Protein AF-A0A4R5QAT3-F1 (afdb_monomer_lite)

Secondary structure (DSSP, 8-state):
-----BSEEEE--GGGHHHHHHHHHHHHHTT--EE-HHHHPPTTS-HHHHHHHHHHHBS-EEEEEBTTBS-HHHHHHHHHHHHHHHH-TT--EEEEE-TT--SSPPGGGGSS--EE--SSSSGGG-HHHHHHHHHHHHT------SSGGG-----TTSPP-SGGGGT--S-HHHHHHHHHHHHH-SEEEEEE-TTS-HHHIIIIIIHHHHHT-TT--EEEEEE---S-HHHHHHHHH-HHHHH--SHHHHHHHHHHHHHHHH--SHHHHHHHHHHHHHSTT--SEEEEEE--TTHHHH---TT--HHHHHHHHHHHHHHHHHHHHHHTSTTEEEEEEEEGGGHHHHTTSTTHHHHTTTSEEEE-PPPHHHHHHHHHHHHHHTT-EEESTTHHHHHHHHHTT-TT-HHHHHHHHHHHHHT-BTTEEEHHHHHHTTHHHHHHHHHHHHHHHTS-HHHHHHHHHHHHHTEE--SSS--EE--EEPP--HHHHHHHHHHTSTTT--EEEEEEEEE---SS--------PPEEEEEEEEES-HHHHHH-HHHHHHHHHTHHHHHHHHHHHHHHHHHHHTTS-GGGSPPTTHHHHHHHHHHH--TTS--TTTHHHHHHHHHHHHHHHHHHHHHHHHHHHHHHHHHHHHHHHHHTTHHHHHHHHHHHHHHHS--SEEEEEEEETTTTEEEEEEEESS-TTTTT--EEE----TTS-GGGS-HHHHHHT-SS-EEEEEES--TTS-HHHHHHTTGGG-EEEEEEEEE-SSHHHHHT--EEEEE-S-SSSS--TT-EEEEEEE-HHHHHHHHHH---EEEEEEEEEESSS-PPPHHHHHHHHHHHHHHHHHHHHTSHHHHHHHHHHHHHHHTT-SEEEEEEEE-TTT-SEEEEEEEE---TT-SSPPTTSHHHHHHHHTS-EEES-GGGT--TTHHHHH-HHHHHTT--EEEEEEEEEE---SSSS-SS--S--SSSEEEEEEEEEESS-----HHHHHHHHHHHHHHHHHHHHHHHHHHHHHHHHHHHHHHHHHHHHHHTTT-TTHHHHHHHHHHHHHT-SEEEEEEEEGGGTEEEEEEEEEE--SSSHHHHSPPPPTTSHHHHHHHH-S-EEES-GGG-TTTS---SSHHHHHHSHHHHTT-SEEEEEEEE-SS-EEEEEEEEESS-----HHHHHHHHHHHHHHHHHHHHHHHHHHHHTT----PPP-----S------

pLDDT: mean 79.11, std 14.26, range [25.12, 96.19]

Radius of gyration: 60.66 Å; chains: 1; bounding box: 126×62×180 Å

Organism: NCBI:txid1442381

Foldseek 3Di:
DDDDAFLEEEQEDPVCVVQSVQLVVVCVVVVGGYDDLVPPDDPPDQVLVVLLVNLVRYQEYEQEQEQVGQALVSVLSVLSQVVVCVVPVLHYYEYEYAAPHDDQHFAPSLLDDYQYQHPDRHSVVCVVSSVVVVCSSVVHDDDDDPRLLVDQLFDFLDAAAQRSLQLDFLCQVLLVVLLVLQLVFLEFEEEEAPQLRSVNCVGNRNVSVVSNDSPFREDEQEFECAQPNLLRVVCSLPVVLVVDPDPVSLVVSVVLSVCLLPPQDVSLVCSVCVSQVPRPSSTQAYEYEHEANLNLPVNDDLQQAPVRVVVSVSSSLSSVVSSVVQSVDPRYHYYYYYYNVCVVVQCVNPVSVVVHVPRYRYRAFRDLVSVLCSQQSSLVSSQAEEPPNCVSVVLSVVQDRDSNQNSLSSNLSSQLSVQADRRYSYPVSSVVCVHSLGNLQVLVVVLLVVDDPLLNLLVLLLLLQQWQDDPPDQIDGDKDFDDPDPSNNVVQPSCCDPSHNQKDKDKDWDFDPPPDDPDDPDDDGDTDITIMMHGSDCSCCVRHVVNVVSCVVCVLLSVLCVVLVSLVSVCVNVPVPLVSQDEPDDNLVSLVVCVVPVDSYDCVVRVVRSVSSVVVNVVVVVVVVLVVLVVLLVVLLVVLVVLLVLLVCLVVLQVVLQVVLVVVFVFQKKWWWFADLVVQWTATDDMPNDDPQPRQFDIARLDDDPPDDPLQDAPFSCQQNDVVHKKKKWWADASNDWPLVCVVRVSRFKIKMKGFLKAAPDLVLLLPWDWDWPDWAGHDPDDDPRTTMTMIGTDPVSSVVRVVSPDMHRRGIMMTTYSHSDDDDPVSRSVSNSSSNVSSVSSVSSDLLVSQQSLFQSLCVSVVFQKKKKFWFQDPVVRAGSHIYIDHDDQPPDRFADDLALQVVCQVVVAKDKPPAVVVVADQCNCCVRPVSVVVVQWRMKIKHKAKDFPPPPPDDDPPDDPDPPPTIIIIIMMTTHSDRDYDDPSNRVSSNVSSVSSNVSSNSSVVVVVVSVVVSLVSLLVVLLVVLVVCLQDPQSQQSLFSSLCRSPVFQKKKKWFADPVVRDTDLDIHIIHDAPCVVLVNHPDDDCLALFNLCVVVVAKDWFLAQCPDCSSQPDDPDPVRSCSHRCNVRQFGTKIKGFLDDPPGGGIIMIRTHNDRDDQDPVNVVSVNSSSPSSSVSSVSSVVVVCVVVPPDDDDDDDDPDDDDDDDDD

InterPro domains:
  IPR000157 Toll/interleukin-1 receptor homology (TIR) domain [PF13676] (8-124)
  IPR000157 Toll/interleukin-1 receptor homology (TIR) domain [PS50104] (4-137)
  IPR000157 Toll/interleukin-1 receptor homology (TIR) domain [SM00255] (5-140)
  IPR003018 GAF domain [PF01590] (848-1003)
  IPR003018 GAF domain [PF01590] (1037-1182)
  IPR003018 GAF domain [SM00065] (847-1013)
  IPR003018 GAF domain [SM00065] (1034-1192)
  IPR027417 P-loop containing nucleoside triphosphate hydrolase [G3DSA:3.40.50.300] (159-363)
  IPR027417 P-loop containing nucleoside triphosphate hydrolase [SSF52540] (165-421)
  IPR029016 GAF-like domain superfamily [G3DSA:3.30.450.40] (819-1014)
  IPR029016 GAF-like domain superfamily [G3DSA:3.30.450.40] (1015-1191)
  IPR035897 Toll/interleukin-1 receptor homology (TIR) domain superfamily [G3DSA:3.40.50.10140] (2-131)
  IPR035897 Toll/interleukin-1 receptor homology (TIR) domain superfamily [SSF52200] (5-100)
  IPR049052 Novel STAND NTPase 1 [PF20703] (153-578)

Sequence (1213 aa):
MEHNNYDVFISYSHVDEDHAKELDYWLRSKGLKTFFDRRALRPGLPWVRAVEDAISRSNSVALLVGKQGIGSTQQYERELALVRQTEDKTFPVIPVLLPNSVSPPTGFLQLITWVDLSGGPNISAQNQGLSALLAAIRREDVESAAVRGSICPYMGLSSFREEDAAFFWGRKAAVDELVAKVRDYGLVAVVGRSGSGKSSLVYAGLLPALRRQRTVTWDVVALRPRATPLHALVQAFDPEIAQCGSTEAATRLETEVELLRTLVADTVMRLIAHKLANAPGQPNRLLIYVDEWDELYTATSSLESINARTQRAKDVDCFINLLLKMAAMENVRVVLTVRADSYGQLIRHPKLSRLLPFQQVNLGPMLREDLRAAIFMPATRAGLRFEPPSLVDQILDEVGTNEGMLPLLQYALKETWAHREGDTLTANGYIAAGRVVGAIQTTAQRIYDELSDDEKMAARRLFLGLVRPGEGREDTRARISMPEDSLMLAVVGKFAGRTARLLVTGSETATEIDRTVADRPLNVAPIWIRATVEVAHEALIRNWPTLREWLDDNRDNLRARAAILQQETEWIRQGRRPELLLPRGYQLERARTLLDRPGDVLVEDLREYITLSIERAQQYEQAEYEEKFRVAAMELAGEIERATGNLFRLDETLKNLCENVRKDLPFEFVAIQLNDKETKIIQTVYGVGLETNWYSIAKHSYRIEPDLNPALWDIQAHIAASDPPRAEIISGRDSRFDQFIYKAFKHENIERVFAPIILAREHEALEACRWNIISREPHVETATSFDRRVVLEISPGDLDRLKRTGNFEIIGTIEAGYRSRRNISQRDSEKLIELAGRYAPELRRASLENVFAIIARNAMRMLEADAASLHFLLDREEKQYIYEAWAGHRYSSITGPRPEGLGYQSLQARRTMVVPDREKNHDECHMRDFFPEAYAEGMQAEAAIPIFFSTGQSGLYSAHDRHHVDRGEKHGILYVRFNRPHWFTKGEIEWLEFFARRATQAIQQATYYTLYRENARRLVNLHSVAQSLADNSESGDILDAIAGSAMNAFAADIVTVYEYQAAKEKFEHELGIAGRFIAIEKTRWAPLEPDSSPYLVVKSGFSVYEENAPSNQKLCPPAASQNALQNRFVVREKITSAACVLLKTNQEIVGAMFVSYRRHHEFTPDERSLLEILASNAAVAIRNRRQLSRVGSGEISTLPTPQAASSSIFPER

Structure (mmCIF, N/CA/C/O backbone):
data_AF-A0A4R5QAT3-F1
#
_entry.id   AF-A0A4R5QAT3-F1
#
loop_
_atom_site.group_PDB
_atom_site.id
_atom_site.type_symbol
_atom_site.label_atom_id
_atom_site.label_alt_id
_atom_site.label_comp_id
_atom_site.label_asym_id
_atom_site.label_entity_id
_atom_site.label_seq_id
_atom_site.pdbx_PDB_ins_code
_atom_site.Cartn_x
_atom_site.Cartn_y
_atom_site.Cartn_z
_atom_site.occupancy
_atom_site.B_iso_or_equiv
_atom_site.auth_seq_id
_atom_site.auth_comp_id
_atom_site.auth_asym_id
_atom_site.auth_atom_id
_atom_site.pdbx_PDB_model_num
ATOM 1 N N . MET A 1 1 ? 34.437 12.516 -105.274 1.00 35.56 1 MET A N 1
ATOM 2 C CA . MET A 1 1 ? 34.445 13.451 -104.131 1.00 35.56 1 MET A CA 1
ATOM 3 C C . MET A 1 1 ? 35.464 12.912 -103.149 1.00 35.56 1 MET A C 1
ATOM 5 O O . MET A 1 1 ? 35.281 11.793 -102.692 1.00 35.56 1 MET A O 1
ATOM 9 N N . GLU A 1 2 ? 36.572 13.618 -102.936 1.00 37.12 2 GLU A N 1
ATOM 10 C CA . GLU A 1 2 ? 37.636 13.200 -102.014 1.00 37.12 2 GLU A CA 1
ATOM 11 C C . GLU A 1 2 ? 37.061 12.967 -100.607 1.00 37.12 2 GLU A C 1
ATOM 13 O O . GLU A 1 2 ? 36.375 13.829 -100.053 1.00 37.12 2 GLU A O 1
ATOM 18 N N . HIS A 1 3 ? 37.287 11.779 -100.045 1.00 44.31 3 HIS A N 1
ATOM 19 C CA . HIS A 1 3 ? 36.837 11.433 -98.700 1.00 44.31 3 HIS A CA 1
ATOM 20 C C . HIS A 1 3 ? 37.635 12.245 -97.670 1.00 44.31 3 HIS A C 1
ATOM 22 O O . HIS A 1 3 ? 38.824 12.021 -97.462 1.00 44.31 3 HIS A O 1
ATOM 28 N N . ASN A 1 4 ? 36.987 13.227 -97.043 1.00 54.56 4 ASN A N 1
ATOM 29 C CA . ASN A 1 4 ? 37.597 14.076 -96.022 1.00 54.56 4 ASN A CA 1
ATOM 30 C C . ASN A 1 4 ? 37.727 13.282 -94.700 1.00 54.56 4 ASN A C 1
ATOM 32 O O . ASN A 1 4 ? 36.792 13.268 -93.901 1.00 54.56 4 ASN A O 1
ATOM 36 N N . ASN A 1 5 ? 38.856 12.593 -94.496 1.00 79.56 5 ASN A N 1
ATOM 37 C CA . ASN A 1 5 ? 39.221 11.979 -93.210 1.00 79.56 5 ASN A CA 1
ATOM 38 C C . ASN A 1 5 ? 39.781 13.028 -92.232 1.00 79.56 5 ASN A C 1
ATOM 40 O O . ASN A 1 5 ? 40.408 14.005 -92.657 1.00 79.56 5 ASN A O 1
ATOM 44 N N . TYR A 1 6 ? 39.561 12.810 -90.933 1.00 87.12 6 TYR A N 1
ATOM 45 C CA . TYR A 1 6 ? 40.123 13.616 -89.843 1.00 87.12 6 TYR A CA 1
ATOM 46 C C . TYR A 1 6 ? 41.370 12.928 -89.266 1.00 87.12 6 TYR A C 1
ATOM 48 O O . TYR A 1 6 ? 41.434 11.704 -89.192 1.00 87.12 6 TYR A O 1
ATOM 56 N N . ASP A 1 7 ? 42.359 13.695 -88.821 1.00 88.06 7 ASP A N 1
ATOM 57 C CA . ASP A 1 7 ? 43.560 13.157 -88.174 1.00 88.06 7 ASP A CA 1
ATOM 58 C C . ASP A 1 7 ? 43.297 12.796 -86.706 1.00 88.06 7 ASP A C 1
ATOM 60 O O . ASP A 1 7 ? 43.780 11.774 -86.216 1.00 88.06 7 ASP A O 1
ATOM 64 N N . VAL A 1 8 ? 42.479 13.595 -86.014 1.00 90.94 8 VAL A N 1
ATOM 65 C CA . VAL A 1 8 ? 42.123 13.382 -84.606 1.00 90.94 8 VAL A CA 1
ATOM 66 C C . VAL A 1 8 ? 40.696 13.842 -84.306 1.00 90.94 8 VAL A C 1
ATOM 68 O O . VAL A 1 8 ? 40.273 14.930 -84.709 1.00 90.94 8 VAL A O 1
ATOM 71 N N . PHE A 1 9 ? 39.965 13.007 -83.574 1.00 91.75 9 PHE A N 1
ATOM 72 C CA . PHE A 1 9 ? 38.697 13.353 -82.936 1.00 91.75 9 PHE A CA 1
ATOM 73 C C . PHE A 1 9 ? 38.964 13.857 -81.515 1.00 91.75 9 PHE A C 1
ATOM 75 O O . PHE A 1 9 ? 39.618 13.159 -80.741 1.00 91.75 9 PHE A O 1
ATOM 82 N N . ILE A 1 10 ? 38.468 15.046 -81.164 1.00 90.94 10 ILE A N 1
ATOM 83 C CA . ILE A 1 10 ? 38.633 15.617 -79.820 1.00 90.94 10 ILE A CA 1
ATOM 84 C C . ILE A 1 10 ? 37.372 15.321 -79.007 1.00 90.94 10 ILE A C 1
ATOM 86 O O . ILE A 1 10 ? 36.321 15.901 -79.261 1.00 90.94 10 ILE A O 1
ATOM 90 N N . SER A 1 11 ? 37.495 14.421 -78.033 1.00 87.69 11 SER A N 1
ATOM 91 C CA . SER A 1 11 ? 36.422 14.020 -77.122 1.00 87.69 11 SER A CA 1
ATOM 92 C C . SER A 1 11 ? 36.607 14.708 -75.772 1.00 87.69 11 SER A C 1
ATOM 94 O O . SER A 1 11 ? 37.638 14.522 -75.122 1.00 87.69 11 SER A O 1
ATOM 96 N N . TYR A 1 12 ? 35.632 15.506 -75.337 1.00 86.62 12 TYR A N 1
ATOM 97 C CA . TYR A 1 12 ? 35.755 16.375 -74.163 1.00 86.62 12 TYR A CA 1
ATOM 98 C C . TYR A 1 12 ? 34.435 16.498 -73.385 1.00 86.62 12 TYR A C 1
ATOM 100 O O . TYR A 1 12 ? 33.354 16.252 -73.921 1.00 86.62 12 TYR A O 1
ATOM 108 N N . SER A 1 13 ? 34.517 16.872 -72.106 1.00 78.44 13 SER A N 1
ATOM 109 C CA . SER A 1 13 ? 33.347 17.229 -71.295 1.00 78.44 13 SER A CA 1
ATOM 110 C C . SER A 1 13 ? 33.000 18.708 -71.473 1.00 78.44 13 SER A C 1
ATOM 112 O O . SER A 1 13 ? 33.893 19.535 -71.621 1.00 78.44 13 SER A O 1
ATOM 114 N N . HIS A 1 14 ? 31.722 19.088 -71.391 1.00 70.75 14 HIS A N 1
ATOM 115 C CA . HIS A 1 14 ? 31.297 20.484 -71.585 1.00 70.75 14 HIS A CA 1
ATOM 116 C C . HIS A 1 14 ? 31.971 21.466 -70.603 1.00 70.75 14 HIS A C 1
ATOM 118 O O . HIS A 1 14 ? 32.212 22.620 -70.946 1.00 70.75 14 HIS A O 1
ATOM 124 N N . VAL A 1 15 ? 32.305 21.023 -69.388 1.00 73.31 15 VAL A N 1
ATOM 125 C CA . VAL A 1 15 ? 33.032 21.848 -68.400 1.00 73.31 15 VAL A CA 1
ATOM 126 C C . VAL A 1 15 ? 34.483 22.130 -68.801 1.00 73.31 15 VAL A C 1
ATOM 128 O O . VAL A 1 15 ? 35.078 23.083 -68.313 1.00 73.31 15 VAL A O 1
ATOM 131 N N . ASP A 1 16 ? 35.024 21.333 -69.721 1.00 82.00 16 ASP A N 1
ATOM 132 C CA . ASP A 1 16 ? 36.382 21.433 -70.250 1.00 82.00 16 ASP A CA 1
ATOM 133 C C . ASP A 1 16 ? 36.406 22.048 -71.664 1.00 82.00 16 ASP A C 1
ATOM 135 O O . ASP A 1 16 ? 37.408 21.960 -72.375 1.00 82.00 16 ASP A O 1
ATOM 139 N N . GLU A 1 17 ? 35.302 22.664 -72.104 1.00 82.19 17 GLU A N 1
ATOM 140 C CA . GLU A 1 17 ? 35.154 23.193 -73.465 1.00 82.19 17 GLU A CA 1
ATOM 141 C C . GLU A 1 17 ? 36.224 24.231 -73.824 1.00 82.19 17 GLU A C 1
ATOM 143 O O . GLU A 1 17 ? 36.723 24.233 -74.950 1.00 82.19 17 GLU A O 1
ATOM 148 N N . ASP A 1 18 ? 36.604 25.095 -72.884 1.00 82.94 18 ASP A N 1
ATOM 149 C CA . ASP A 1 18 ? 37.605 26.136 -73.135 1.00 82.94 18 ASP A CA 1
ATOM 150 C C . ASP A 1 18 ? 38.992 25.531 -73.396 1.00 82.94 18 ASP A C 1
ATOM 152 O O . ASP A 1 18 ? 39.677 25.915 -74.347 1.00 82.94 18 ASP A O 1
ATOM 156 N N . HIS A 1 19 ? 39.350 24.493 -72.638 1.00 85.12 19 HIS A N 1
ATOM 157 C CA . HIS A 1 19 ? 40.552 23.693 -72.861 1.00 85.12 19 HIS A CA 1
ATOM 158 C C . HIS A 1 19 ? 40.496 22.921 -74.192 1.00 85.12 19 HIS A C 1
ATOM 160 O O . HIS A 1 19 ? 41.483 22.869 -74.931 1.00 85.12 19 HIS A O 1
ATOM 166 N N . ALA A 1 20 ? 39.338 22.358 -74.547 1.00 86.56 20 ALA A N 1
ATOM 167 C CA . ALA A 1 20 ? 39.150 21.660 -75.818 1.00 86.56 20 ALA A CA 1
ATOM 168 C C . ALA A 1 20 ? 39.296 22.602 -77.027 1.00 86.56 20 ALA A C 1
ATOM 170 O O . ALA A 1 20 ? 39.937 22.233 -78.012 1.00 86.56 20 ALA A O 1
ATOM 171 N N . LYS A 1 21 ? 38.768 23.833 -76.942 1.00 86.06 21 LYS A N 1
ATOM 172 C CA . LYS A 1 21 ? 38.938 24.884 -77.965 1.00 86.06 21 LYS A CA 1
ATOM 173 C C . LYS A 1 21 ? 40.398 25.298 -78.126 1.00 86.06 21 LYS A C 1
ATOM 175 O O . LYS A 1 21 ? 40.862 25.453 -79.257 1.00 86.06 21 LYS A O 1
ATOM 180 N N . GLU A 1 22 ? 41.116 25.477 -77.016 1.00 87.62 22 GLU A N 1
ATOM 181 C CA . GLU A 1 22 ? 42.542 25.823 -77.026 1.00 87.62 22 GLU A CA 1
ATOM 182 C C . GLU A 1 22 ? 43.363 24.736 -77.740 1.00 87.62 22 GLU A C 1
ATOM 184 O O . GLU A 1 22 ? 44.149 25.031 -78.647 1.00 87.62 22 GLU A O 1
ATOM 189 N N . LEU A 1 23 ? 43.120 23.467 -77.396 1.00 87.62 23 LEU A N 1
ATOM 190 C CA . LEU A 1 23 ? 43.786 22.321 -78.012 1.00 87.62 23 LEU A CA 1
ATOM 191 C C . LEU A 1 23 ? 43.437 22.169 -79.501 1.00 87.62 23 LEU A C 1
ATOM 193 O O . LEU A 1 23 ? 44.315 21.926 -80.329 1.00 87.62 23 LEU A O 1
ATOM 197 N N . ASP A 1 24 ? 42.165 22.341 -79.853 1.00 88.75 24 ASP A N 1
ATOM 198 C CA . ASP A 1 24 ? 41.670 22.276 -81.225 1.00 88.75 24 ASP A CA 1
ATOM 199 C C . ASP A 1 24 ? 42.328 23.325 -82.139 1.00 88.75 24 ASP A C 1
ATOM 201 O O . ASP A 1 24 ? 42.770 23.012 -83.251 1.00 88.75 24 ASP A O 1
ATOM 205 N N . TYR A 1 25 ? 42.447 24.565 -81.656 1.00 87.69 25 TYR A N 1
ATOM 206 C CA . TYR A 1 25 ? 43.161 25.631 -82.357 1.00 87.69 25 TYR A CA 1
ATOM 207 C C . TYR A 1 25 ? 44.645 25.287 -82.537 1.00 87.69 25 TYR A C 1
ATOM 209 O O . TYR A 1 25 ? 45.189 25.411 -83.641 1.00 87.69 25 TYR A O 1
ATOM 217 N N . TRP A 1 26 ? 45.294 24.794 -81.476 1.00 88.50 26 TRP A N 1
ATOM 218 C CA . TRP A 1 26 ? 46.706 24.426 -81.513 1.00 88.50 26 TRP A CA 1
ATOM 219 C C . TRP A 1 26 ? 46.986 23.297 -82.514 1.00 88.50 26 TRP A C 1
ATOM 221 O O . TRP A 1 26 ? 47.863 23.446 -83.367 1.00 88.50 26 TRP A O 1
ATOM 231 N N . LEU A 1 27 ? 46.209 22.209 -82.494 1.00 88.88 27 LEU A N 1
ATOM 232 C CA . LEU A 1 27 ? 46.381 21.065 -83.400 1.00 88.88 27 LEU A CA 1
ATOM 233 C C . LEU A 1 27 ? 46.226 21.468 -84.877 1.00 88.88 27 LEU A C 1
ATOM 235 O O . LEU A 1 27 ? 47.016 21.039 -85.724 1.00 88.88 27 LEU A O 1
ATOM 239 N N . ARG A 1 28 ? 45.277 22.359 -85.196 1.00 87.88 28 ARG A N 1
ATOM 240 C CA . ARG A 1 28 ? 45.115 22.899 -86.559 1.00 87.88 28 ARG A CA 1
ATOM 241 C C . ARG A 1 28 ? 46.273 23.790 -86.985 1.00 87.88 28 ARG A C 1
ATOM 243 O O . ARG A 1 28 ? 46.691 23.716 -88.138 1.00 87.88 28 ARG A O 1
ATOM 250 N N . SER A 1 29 ? 46.833 24.588 -86.071 1.00 86.75 29 SER A N 1
ATOM 251 C CA . SER A 1 29 ? 48.032 25.393 -86.356 1.00 86.75 29 SER A CA 1
ATOM 252 C C . SER A 1 29 ? 49.250 24.531 -86.728 1.00 86.75 29 SER A C 1
ATOM 254 O O . SER A 1 29 ? 50.160 25.002 -87.406 1.00 86.75 29 SER A O 1
ATOM 256 N N . LYS A 1 30 ? 49.251 23.247 -86.333 1.00 86.62 30 LYS A N 1
ATOM 257 C CA . LYS A 1 30 ? 50.258 22.235 -86.699 1.00 86.62 30 LYS A CA 1
ATOM 258 C C . LYS A 1 30 ? 49.912 21.440 -87.967 1.00 86.62 30 LYS A C 1
ATOM 260 O O . LYS A 1 30 ? 50.627 20.494 -88.297 1.00 86.62 30 LYS A O 1
ATOM 265 N N . GLY A 1 31 ? 48.853 21.826 -88.683 1.00 85.69 31 GLY A N 1
ATOM 266 C CA . GLY A 1 31 ? 48.450 21.245 -89.966 1.00 85.69 31 GLY A CA 1
ATOM 267 C C . GLY A 1 31 ? 47.523 20.026 -89.882 1.00 85.69 31 GLY A C 1
ATOM 268 O O . GLY A 1 31 ? 47.273 19.415 -90.916 1.00 85.69 31 GLY A O 1
ATOM 269 N N . LEU A 1 32 ? 47.007 19.667 -88.698 1.00 88.81 32 LEU A N 1
ATOM 270 C CA . LEU A 1 32 ? 46.102 18.522 -88.527 1.00 88.81 32 LEU A CA 1
ATOM 271 C C . LEU A 1 32 ? 44.634 18.882 -88.808 1.00 88.81 32 LEU A C 1
ATOM 273 O O . LEU A 1 32 ? 44.134 19.933 -88.397 1.00 88.81 32 LEU A O 1
ATOM 277 N N . LYS A 1 33 ? 43.901 17.964 -89.444 1.00 88.62 33 LYS A N 1
ATOM 278 C CA . LYS A 1 33 ? 42.443 18.016 -89.606 1.00 88.62 33 LYS A CA 1
ATOM 279 C C . LYS A 1 33 ? 41.756 17.477 -88.349 1.00 88.62 33 LYS A C 1
ATOM 281 O O . LYS A 1 33 ? 41.636 16.271 -88.172 1.00 88.62 33 LYS A O 1
ATOM 286 N N . THR A 1 34 ? 41.251 18.358 -87.490 1.00 89.75 34 THR A N 1
ATOM 287 C CA . THR A 1 34 ? 40.536 17.963 -86.262 1.00 89.75 34 THR A CA 1
ATOM 288 C C . THR A 1 34 ? 39.019 17.884 -86.460 1.00 89.75 34 THR A C 1
ATOM 290 O O . THR A 1 34 ? 38.423 18.745 -87.126 1.00 89.75 34 THR A O 1
ATOM 293 N N . PHE A 1 35 ? 38.378 16.889 -85.841 1.00 87.19 35 PHE A N 1
ATOM 294 C CA . PHE A 1 35 ? 36.933 16.897 -85.605 1.00 87.19 35 PHE A CA 1
ATOM 295 C C . PHE A 1 35 ? 36.643 17.460 -84.208 1.00 87.19 35 PHE A C 1
ATOM 297 O O . PHE A 1 35 ? 37.096 16.907 -83.208 1.00 87.19 35 PHE A O 1
ATOM 304 N N . PHE A 1 36 ? 35.893 18.564 -84.170 1.00 84.75 36 PHE A N 1
ATOM 305 C CA . PHE A 1 36 ? 35.423 19.251 -82.965 1.00 84.75 36 PHE A CA 1
ATOM 306 C C . PHE A 1 36 ? 33.938 19.570 -83.172 1.00 84.75 36 PHE A C 1
ATOM 308 O O . PHE A 1 36 ? 33.578 20.283 -84.119 1.00 84.75 36 PHE A O 1
ATOM 315 N N . ASP A 1 37 ? 33.085 18.974 -82.346 1.00 73.69 37 ASP A N 1
ATOM 316 C CA . ASP A 1 37 ? 31.627 18.899 -82.503 1.00 73.69 37 ASP A CA 1
ATOM 317 C C . ASP A 1 37 ? 30.948 20.277 -82.668 1.00 73.69 37 ASP A C 1
ATOM 319 O O . ASP A 1 37 ? 30.154 20.449 -83.596 1.00 73.69 37 ASP A O 1
ATOM 323 N N . ARG A 1 38 ? 31.349 21.297 -81.894 1.00 72.75 38 ARG A N 1
ATOM 324 C CA . ARG A 1 38 ? 30.843 22.686 -81.957 1.00 72.75 38 ARG A CA 1
ATOM 325 C C . ARG A 1 38 ? 31.019 23.351 -83.321 1.00 72.75 38 ARG A C 1
ATOM 327 O O . ARG A 1 38 ? 30.299 24.295 -83.637 1.00 72.75 38 ARG A O 1
ATOM 334 N N . ARG A 1 39 ? 31.981 22.887 -84.123 1.00 72.69 39 ARG A N 1
ATOM 335 C CA . ARG A 1 39 ? 32.253 23.411 -85.471 1.00 72.69 39 ARG A CA 1
ATOM 336 C C . ARG A 1 39 ? 31.749 22.481 -86.573 1.00 72.69 39 ARG A C 1
ATOM 338 O O . ARG A 1 39 ? 31.391 22.954 -87.649 1.00 72.69 39 ARG A O 1
ATOM 345 N N . ALA A 1 40 ? 31.796 21.170 -86.348 1.00 65.56 40 ALA A N 1
ATOM 346 C CA . ALA A 1 40 ? 31.608 20.174 -87.399 1.00 65.56 40 ALA A CA 1
ATOM 347 C C . ALA A 1 40 ? 30.162 19.663 -87.533 1.00 65.56 40 ALA A C 1
ATOM 349 O O . ALA A 1 40 ? 29.802 19.152 -88.596 1.00 65.56 40 ALA A O 1
ATOM 350 N N . LEU A 1 41 ? 29.324 19.812 -86.501 1.00 72.56 41 LEU A N 1
ATOM 351 C CA . LEU A 1 41 ? 27.927 19.377 -86.547 1.00 72.56 41 LEU A CA 1
ATOM 352 C C . LEU A 1 41 ? 27.036 20.413 -87.247 1.00 72.56 41 LEU A C 1
ATOM 354 O O . LEU A 1 41 ? 27.009 21.589 -86.889 1.00 72.56 41 LEU A O 1
ATOM 358 N N . ARG A 1 42 ? 26.272 19.966 -88.253 1.00 64.38 42 ARG A N 1
ATOM 359 C CA . ARG A 1 42 ? 25.264 20.796 -88.929 1.00 64.38 42 ARG A CA 1
ATOM 360 C C . ARG A 1 42 ? 23.948 20.767 -88.142 1.00 64.38 42 ARG A C 1
ATOM 362 O O . ARG A 1 42 ? 23.467 19.670 -87.848 1.00 64.38 42 ARG A O 1
ATOM 369 N N . PRO A 1 43 ? 23.326 21.926 -87.860 1.00 60.38 43 PRO A N 1
ATOM 370 C CA . PRO A 1 43 ? 21.992 21.967 -87.269 1.00 60.38 43 PRO A CA 1
ATOM 371 C C . PRO A 1 43 ? 20.978 21.168 -88.110 1.00 60.38 43 PRO A C 1
ATOM 373 O O . PRO A 1 43 ? 20.955 21.299 -89.333 1.00 60.38 43 PRO A O 1
ATOM 376 N N . GLY A 1 44 ? 20.150 20.341 -87.459 1.00 56.84 44 GLY A N 1
ATOM 377 C CA . GLY A 1 44 ? 19.071 19.573 -88.103 1.00 56.84 44 GLY A CA 1
ATOM 378 C C . GLY A 1 44 ? 19.359 18.095 -88.421 1.00 56.84 44 GLY A C 1
ATOM 379 O O . GLY A 1 44 ? 18.482 17.430 -88.966 1.00 56.84 44 GLY A O 1
ATOM 380 N N . LEU A 1 45 ? 20.537 17.555 -88.077 1.00 64.06 45 LEU A N 1
ATOM 381 C CA . LEU A 1 45 ? 20.878 16.130 -88.245 1.00 64.06 45 LEU A CA 1
ATOM 382 C C . LEU A 1 45 ? 21.041 15.402 -86.892 1.00 64.06 45 LEU A C 1
ATOM 384 O O . LEU A 1 45 ? 21.455 16.035 -85.921 1.00 64.06 45 LEU A O 1
ATOM 388 N N . PRO A 1 46 ? 20.773 14.078 -86.803 1.00 62.84 46 PRO A N 1
ATOM 389 C CA . PRO A 1 46 ? 21.011 13.299 -85.585 1.00 62.84 46 PRO A CA 1
ATOM 390 C C . PRO A 1 46 ? 22.503 13.280 -85.215 1.00 62.84 46 PRO A C 1
ATOM 392 O O . PRO A 1 46 ? 23.315 12.667 -85.911 1.00 62.84 46 PRO A O 1
ATOM 395 N N . TRP A 1 47 ? 22.863 13.941 -84.112 1.00 68.19 47 TRP A N 1
ATOM 396 C CA . TRP A 1 47 ? 24.258 14.147 -83.704 1.00 68.19 47 TRP A CA 1
ATOM 397 C C . TRP A 1 47 ? 24.991 12.831 -83.372 1.00 68.19 47 TRP A C 1
ATOM 399 O O . TRP A 1 47 ? 26.158 12.700 -83.723 1.00 68.19 47 TRP A O 1
ATOM 409 N N . VAL A 1 48 ? 24.301 11.824 -82.812 1.00 66.25 48 VAL A N 1
ATOM 410 C CA . VAL A 1 48 ? 24.879 10.500 -82.479 1.00 66.25 48 VAL A CA 1
ATOM 411 C C . VAL A 1 48 ? 25.497 9.828 -83.707 1.00 66.25 48 VAL A C 1
ATOM 413 O O . VAL A 1 48 ? 26.663 9.448 -83.677 1.00 66.25 48 VAL A O 1
ATOM 416 N N . ARG A 1 49 ? 24.756 9.752 -84.825 1.00 67.88 49 ARG A N 1
ATOM 417 C CA . ARG A 1 49 ? 25.275 9.169 -86.077 1.00 67.88 49 ARG A CA 1
ATOM 418 C C . ARG A 1 49 ? 26.423 9.988 -86.654 1.00 67.88 49 ARG A C 1
ATOM 420 O O . ARG A 1 49 ? 27.344 9.423 -87.225 1.00 67.88 49 ARG A O 1
ATOM 427 N N . ALA A 1 50 ? 26.377 11.310 -86.503 1.00 71.44 50 ALA A N 1
ATOM 428 C CA . ALA A 1 50 ? 27.456 12.178 -86.954 1.00 71.44 50 ALA A CA 1
ATOM 429 C C . ALA A 1 50 ? 28.738 11.987 -86.123 1.00 71.44 50 ALA A C 1
ATOM 431 O O . ALA A 1 50 ? 29.826 12.048 -86.688 1.00 71.44 50 ALA A O 1
ATOM 432 N N . VAL A 1 51 ? 28.620 11.719 -84.818 1.00 76.69 51 VAL A N 1
ATOM 433 C CA . VAL A 1 51 ? 29.745 11.388 -83.929 1.00 76.69 51 VAL A CA 1
ATOM 434 C C . VAL A 1 51 ? 30.294 9.990 -84.225 1.00 76.69 51 VAL A C 1
ATOM 436 O O . VAL A 1 51 ? 31.506 9.845 -84.345 1.00 76.69 51 VAL A O 1
ATOM 439 N N . GLU A 1 52 ? 29.446 8.980 -84.438 1.00 76.00 52 GLU A N 1
ATOM 440 C CA . GLU A 1 52 ? 29.879 7.641 -84.881 1.00 76.00 52 GLU A CA 1
ATOM 441 C C . GLU A 1 52 ? 30.609 7.693 -86.240 1.00 76.00 52 GLU A C 1
ATOM 443 O O . GLU A 1 52 ? 31.708 7.147 -86.396 1.00 76.00 52 GLU A O 1
ATOM 448 N N . ASP A 1 53 ? 30.047 8.412 -87.217 1.00 79.19 53 ASP A N 1
ATOM 449 C CA . ASP A 1 53 ? 30.670 8.643 -88.524 1.00 79.19 53 ASP A CA 1
ATOM 450 C C . ASP A 1 53 ? 31.989 9.424 -88.392 1.00 79.19 53 ASP A C 1
ATOM 452 O O . ASP A 1 53 ? 32.958 9.144 -89.097 1.00 79.19 53 ASP A O 1
ATOM 456 N N . ALA A 1 54 ? 32.063 10.399 -87.486 1.00 82.50 54 ALA A N 1
ATOM 457 C CA . ALA A 1 54 ? 33.274 11.178 -87.257 1.00 82.50 54 ALA A CA 1
ATOM 458 C C . ALA A 1 54 ? 34.374 10.354 -86.587 1.00 82.50 54 ALA A C 1
ATOM 460 O O . ALA A 1 54 ? 35.522 10.387 -87.041 1.00 82.50 54 ALA A O 1
ATOM 461 N N . ILE A 1 55 ? 34.028 9.585 -85.551 1.00 83.62 55 ILE A N 1
ATOM 462 C CA . ILE A 1 55 ? 34.963 8.687 -84.882 1.00 83.62 55 ILE A CA 1
ATOM 463 C C . ILE A 1 55 ? 35.464 7.671 -85.891 1.00 83.62 55 ILE A C 1
ATOM 465 O O . ILE A 1 55 ? 36.669 7.504 -85.934 1.00 83.62 55 ILE A O 1
ATOM 469 N N . SER A 1 56 ? 34.619 7.067 -86.740 1.00 80.38 56 SER A N 1
ATOM 470 C CA . SER A 1 56 ? 35.044 6.084 -87.759 1.00 80.38 56 SER A CA 1
ATOM 471 C C . SER A 1 56 ? 35.911 6.670 -88.887 1.00 80.38 56 SER A C 1
ATOM 473 O O . SER A 1 56 ? 36.784 5.977 -89.409 1.00 80.38 56 SER A O 1
ATOM 475 N N . ARG A 1 57 ? 35.743 7.956 -89.228 1.00 85.12 57 ARG A N 1
ATOM 476 C CA . ARG A 1 57 ? 36.558 8.679 -90.231 1.00 85.12 57 ARG A CA 1
ATOM 477 C C . ARG A 1 57 ? 37.805 9.366 -89.664 1.00 85.12 57 ARG A C 1
ATOM 479 O O . ARG A 1 57 ? 38.542 9.999 -90.421 1.00 85.12 57 ARG A O 1
ATOM 486 N N . SER A 1 58 ? 38.035 9.277 -88.354 1.00 88.56 58 SER A N 1
ATOM 487 C CA . SER A 1 58 ? 39.225 9.841 -87.702 1.00 88.56 58 SER A CA 1
ATOM 488 C C . SER A 1 58 ? 40.384 8.839 -87.674 1.00 88.56 58 SER A C 1
ATOM 490 O O . SER A 1 58 ? 40.148 7.636 -87.613 1.00 88.56 58 SER A O 1
ATOM 492 N N . ASN A 1 59 ? 41.636 9.295 -87.703 1.00 87.12 59 ASN A N 1
ATOM 493 C CA . ASN A 1 59 ? 42.814 8.417 -87.609 1.00 87.12 59 ASN A CA 1
ATOM 494 C C . ASN A 1 59 ? 43.249 8.128 -86.160 1.00 87.12 59 ASN A C 1
ATOM 496 O O . ASN A 1 59 ? 43.976 7.155 -85.934 1.00 87.12 59 ASN A O 1
ATOM 500 N N . SER A 1 60 ? 42.793 8.946 -85.206 1.00 88.62 60 SER A N 1
ATOM 501 C CA . SER A 1 60 ? 43.018 8.828 -83.759 1.00 88.62 60 SER A CA 1
ATOM 502 C C . SER A 1 60 ? 41.894 9.518 -82.966 1.00 88.62 60 SER A C 1
ATOM 504 O O . SER A 1 60 ? 41.123 10.302 -83.529 1.00 88.62 60 SER A O 1
ATOM 506 N N . VAL A 1 61 ? 41.796 9.241 -81.663 1.00 90.00 61 VAL A N 1
ATOM 507 C CA . VAL A 1 61 ? 40.884 9.925 -80.725 1.00 90.00 61 VAL A CA 1
ATOM 508 C C . VAL A 1 61 ? 41.688 10.455 -79.538 1.00 90.00 61 VAL A C 1
ATOM 510 O O . VAL A 1 61 ? 42.389 9.685 -78.885 1.00 90.00 61 VAL A O 1
ATOM 513 N N . ALA A 1 62 ? 41.552 11.745 -79.230 1.00 89.38 62 ALA A N 1
ATOM 514 C CA . ALA A 1 62 ? 42.073 12.367 -78.015 1.00 89.38 62 ALA A CA 1
ATOM 515 C C . ALA A 1 62 ? 40.939 12.524 -76.987 1.00 89.38 62 ALA A C 1
ATOM 517 O O . ALA A 1 62 ? 39.980 13.255 -77.230 1.00 89.38 62 ALA A O 1
ATOM 518 N N . LEU A 1 63 ? 41.043 11.826 -75.852 1.00 87.25 63 LEU A N 1
ATOM 519 C CA . LEU A 1 63 ? 40.079 11.853 -74.745 1.00 87.25 63 LEU A CA 1
ATOM 520 C C . LEU A 1 63 ? 40.567 12.808 -73.654 1.00 87.25 63 LEU A C 1
ATOM 522 O O . LEU A 1 63 ? 41.498 12.476 -72.922 1.00 87.25 63 LEU A O 1
ATOM 526 N N . LEU A 1 64 ? 39.942 13.978 -73.531 1.00 86.75 64 LEU A N 1
ATOM 527 C CA . LEU A 1 64 ? 40.353 15.002 -72.569 1.00 86.75 64 LEU A CA 1
ATOM 528 C C . LEU A 1 64 ? 39.761 14.736 -71.181 1.00 86.75 64 LEU A C 1
ATOM 530 O O . LEU A 1 64 ? 38.549 14.633 -71.034 1.00 86.75 64 LEU A O 1
ATOM 534 N N . VAL A 1 65 ? 40.596 14.646 -70.151 1.00 80.81 65 VAL A N 1
ATOM 535 C CA . VAL A 1 65 ? 40.171 14.330 -68.781 1.00 80.81 65 VAL A CA 1
ATOM 536 C C . VAL A 1 65 ? 40.429 15.536 -67.880 1.00 80.81 65 VAL A C 1
ATOM 538 O O . VAL A 1 65 ? 41.571 15.816 -67.513 1.00 80.81 65 VAL A O 1
ATOM 541 N N . GLY A 1 66 ? 39.361 16.262 -67.543 1.00 74.12 66 GLY A N 1
ATOM 542 C CA . GLY A 1 66 ? 39.394 17.419 -66.648 1.00 74.12 66 GLY A CA 1
ATOM 543 C C . GLY A 1 66 ? 39.172 17.093 -65.170 1.00 74.12 66 GLY A C 1
ATOM 544 O O . GLY A 1 66 ? 39.070 15.935 -64.762 1.00 74.12 66 GLY A O 1
ATOM 545 N N . LYS A 1 67 ? 39.054 18.141 -64.339 1.00 70.25 67 LYS A N 1
ATOM 546 C CA . LYS A 1 67 ? 38.883 18.049 -62.870 1.00 70.25 67 LYS A CA 1
ATOM 547 C C . LYS A 1 67 ? 37.670 17.211 -62.441 1.00 70.25 67 LYS A C 1
ATOM 549 O O . LYS A 1 67 ? 37.701 16.599 -61.377 1.00 70.25 67 LYS A O 1
ATOM 554 N N . GLN A 1 68 ? 36.605 17.207 -63.241 1.00 63.34 68 GLN A N 1
ATOM 555 C CA . GLN A 1 68 ? 35.369 16.465 -62.962 1.00 63.34 68 GLN A CA 1
ATOM 556 C C . GLN A 1 68 ? 35.354 15.054 -63.582 1.00 63.34 68 GLN A C 1
ATOM 558 O O . GLN A 1 68 ? 34.355 14.348 -63.467 1.00 63.34 68 GLN A O 1
ATOM 563 N N . GLY A 1 69 ? 36.455 14.623 -64.208 1.00 67.38 69 GLY A N 1
ATOM 564 C CA . GLY A 1 69 ? 36.542 13.343 -64.905 1.00 67.38 69 GLY A CA 1
ATOM 565 C C . GLY A 1 69 ? 35.835 13.350 -66.264 1.00 67.38 69 GLY A C 1
ATOM 566 O O . GLY A 1 69 ? 35.675 14.394 -66.892 1.00 67.38 69 GLY A O 1
ATOM 567 N N . ILE A 1 70 ? 35.439 12.162 -66.733 1.00 67.88 70 ILE A N 1
ATOM 568 C CA . ILE A 1 70 ? 34.819 11.970 -68.053 1.00 67.88 70 ILE A CA 1
ATOM 569 C C . ILE A 1 70 ? 33.318 12.278 -67.986 1.00 67.88 70 ILE A C 1
ATOM 571 O O . ILE A 1 70 ? 32.584 11.639 -67.227 1.00 67.88 70 ILE A O 1
ATOM 575 N N . GLY A 1 71 ? 32.850 13.208 -68.822 1.00 61.97 71 GLY A N 1
ATOM 576 C CA . GLY A 1 71 ? 31.432 13.584 -68.916 1.00 61.97 71 GLY A CA 1
ATOM 577 C C . GLY A 1 71 ? 30.534 12.458 -69.453 1.00 61.97 71 GLY A C 1
ATOM 578 O O . GLY A 1 71 ? 30.999 11.556 -70.144 1.00 61.97 71 GLY A O 1
ATOM 579 N N . SER A 1 72 ? 29.227 12.496 -69.174 1.00 57.84 72 SER A N 1
ATOM 580 C CA . SER A 1 72 ? 28.288 11.416 -69.540 1.00 57.84 72 SER A CA 1
ATOM 581 C C . SER A 1 72 ? 28.221 11.123 -71.048 1.00 57.84 72 SER A C 1
ATOM 583 O O . SER A 1 72 ? 28.164 9.953 -71.428 1.00 57.84 72 SER A O 1
ATOM 585 N N . THR A 1 73 ? 28.311 12.145 -71.904 1.00 63.34 73 THR A N 1
ATOM 586 C CA . THR A 1 73 ? 28.446 12.009 -73.371 1.00 63.34 73 THR A CA 1
ATOM 587 C C . THR A 1 73 ? 29.780 11.448 -73.793 1.00 63.34 73 THR A C 1
ATOM 589 O O . THR A 1 73 ? 29.859 10.555 -74.635 1.00 63.34 73 THR A O 1
ATOM 592 N N . GLN A 1 74 ? 30.828 11.950 -73.154 1.00 73.38 74 GLN A N 1
ATOM 593 C CA . GLN A 1 74 ? 32.196 11.552 -73.399 1.00 73.38 74 GLN A CA 1
ATOM 594 C C . GLN A 1 74 ? 32.405 10.063 -73.080 1.00 73.38 74 GLN A C 1
ATOM 596 O O . GLN A 1 74 ? 33.218 9.398 -73.715 1.00 73.38 74 GLN A O 1
ATOM 601 N N . GLN A 1 75 ? 31.623 9.491 -72.156 1.00 68.94 75 GLN A N 1
ATOM 602 C CA . GLN A 1 75 ? 31.637 8.050 -71.897 1.00 68.94 75 GLN A CA 1
ATOM 603 C C . GLN A 1 75 ? 31.153 7.216 -73.095 1.00 68.94 75 GLN A C 1
ATOM 605 O O . GLN A 1 75 ? 31.688 6.134 -73.321 1.00 68.94 75 GLN A O 1
ATOM 610 N N . TYR A 1 76 ? 30.186 7.699 -73.882 1.00 69.06 76 TYR A N 1
ATOM 611 C CA . TYR A 1 76 ? 29.735 7.010 -75.098 1.00 69.06 76 TYR A CA 1
ATOM 612 C C . TYR A 1 76 ? 30.791 7.092 -76.213 1.00 69.06 76 TYR A C 1
ATOM 614 O O . TYR A 1 76 ? 31.123 6.082 -76.833 1.00 69.06 76 TYR A O 1
ATOM 622 N N . GLU A 1 77 ? 31.398 8.266 -76.400 1.00 78.94 77 GLU A N 1
ATOM 623 C CA . GLU A 1 77 ? 32.519 8.469 -77.332 1.00 78.94 77 GLU A CA 1
ATOM 624 C C . GLU A 1 77 ? 33.730 7.601 -76.969 1.00 78.94 77 GLU A C 1
ATOM 626 O O . GLU A 1 77 ? 34.338 6.981 -77.844 1.00 78.94 77 GLU A O 1
ATOM 631 N N . ARG A 1 78 ? 34.034 7.490 -75.668 1.00 77.69 78 ARG A N 1
ATOM 632 C CA . ARG A 1 78 ? 35.051 6.584 -75.126 1.00 77.69 78 ARG A CA 1
ATOM 633 C C . ARG A 1 78 ? 34.759 5.138 -75.512 1.00 77.69 78 ARG A C 1
ATOM 635 O O . ARG A 1 78 ? 35.642 4.486 -76.057 1.00 77.69 78 ARG A O 1
ATOM 642 N N . GLU A 1 79 ? 33.558 4.619 -75.241 1.00 71.94 79 GLU A N 1
ATOM 643 C CA . GLU A 1 79 ? 33.228 3.227 -75.588 1.00 71.94 79 GLU A CA 1
ATOM 644 C C . GLU A 1 79 ? 33.328 2.981 -77.103 1.00 71.94 79 GLU A C 1
ATOM 646 O O . GLU A 1 79 ? 33.890 1.967 -77.509 1.00 71.94 79 GLU A O 1
ATOM 651 N N . LEU A 1 80 ? 32.872 3.911 -77.950 1.00 72.94 80 LEU A N 1
ATOM 652 C CA . LEU A 1 80 ? 33.009 3.795 -79.410 1.00 72.94 80 LEU A CA 1
ATOM 653 C C . LEU A 1 80 ? 34.473 3.771 -79.864 1.00 72.94 80 LEU A C 1
ATOM 655 O O . LEU A 1 80 ? 34.854 2.933 -80.685 1.00 72.94 80 LEU A O 1
ATOM 659 N N . ALA A 1 81 ? 35.304 4.659 -79.314 1.00 78.00 81 ALA A N 1
ATOM 660 C CA . ALA A 1 81 ? 36.733 4.700 -79.602 1.00 78.00 81 ALA A CA 1
ATOM 661 C C . ALA A 1 81 ? 37.437 3.404 -79.164 1.00 78.00 81 ALA A C 1
ATOM 663 O O . ALA A 1 81 ? 38.264 2.870 -79.904 1.00 78.00 81 ALA A O 1
ATOM 664 N N . LEU A 1 82 ? 37.067 2.858 -78.001 1.00 73.75 82 LEU A N 1
ATOM 665 C CA . LEU A 1 82 ? 37.598 1.593 -77.491 1.00 73.75 82 LEU A CA 1
ATOM 666 C C . LEU A 1 82 ? 37.147 0.392 -78.327 1.00 73.75 82 LEU A C 1
ATOM 668 O O . LEU A 1 82 ? 37.968 -0.462 -78.650 1.00 73.75 82 LEU A O 1
ATOM 672 N N . VAL A 1 83 ? 35.876 0.331 -78.735 1.00 73.56 83 VAL A N 1
ATOM 673 C CA . VAL A 1 83 ? 35.375 -0.713 -79.645 1.00 73.56 83 VAL A CA 1
ATOM 674 C C . VAL A 1 83 ? 36.136 -0.666 -80.967 1.00 73.56 83 VAL A C 1
ATOM 676 O O . VAL A 1 83 ? 36.606 -1.697 -81.447 1.00 73.56 83 VAL A O 1
ATOM 679 N N . ARG A 1 84 ? 36.373 0.528 -81.512 1.00 76.69 84 ARG A N 1
ATOM 680 C CA . ARG A 1 84 ? 37.193 0.674 -82.713 1.00 76.69 84 ARG A CA 1
ATOM 681 C C . ARG A 1 84 ? 38.635 0.213 -82.496 1.00 76.69 84 ARG A C 1
ATOM 683 O O . ARG A 1 84 ? 39.171 -0.475 -83.352 1.00 76.69 84 ARG A O 1
ATOM 690 N N . GLN A 1 85 ? 39.243 0.529 -81.355 1.00 78.19 85 GLN A N 1
ATOM 691 C CA . GLN A 1 85 ? 40.584 0.047 -81.009 1.00 78.19 85 GLN A CA 1
ATOM 692 C C . GLN A 1 85 ? 40.643 -1.484 -80.851 1.00 78.19 85 GLN A C 1
ATOM 694 O O . GLN A 1 85 ? 41.680 -2.098 -81.101 1.00 78.19 85 GLN A O 1
ATOM 699 N N . THR A 1 86 ? 39.539 -2.133 -80.463 1.00 72.12 86 THR A N 1
ATOM 700 C CA . THR A 1 86 ? 39.469 -3.604 -80.467 1.00 72.12 86 THR A CA 1
ATOM 701 C C . THR A 1 86 ? 39.376 -4.198 -81.873 1.00 72.12 86 THR A C 1
ATOM 703 O O . THR A 1 86 ? 39.907 -5.287 -82.092 1.00 72.12 86 THR A O 1
ATOM 706 N N . GLU A 1 87 ? 38.741 -3.495 -82.816 1.00 74.56 87 GLU A N 1
ATOM 707 C CA . GLU A 1 87 ? 38.630 -3.899 -84.225 1.00 74.56 87 GLU A CA 1
ATOM 708 C C . GLU A 1 87 ? 39.940 -3.614 -84.999 1.00 74.56 87 GLU A C 1
ATOM 710 O O . GLU A 1 87 ? 40.394 -4.454 -85.775 1.00 74.56 87 GLU A O 1
ATOM 715 N N . ASP A 1 88 ? 40.595 -2.480 -84.727 1.00 76.12 88 ASP A N 1
ATOM 716 C CA . ASP A 1 88 ? 41.913 -2.081 -85.236 1.00 76.12 88 ASP A CA 1
ATOM 717 C C . ASP A 1 88 ? 42.861 -1.756 -84.072 1.00 76.12 88 ASP A C 1
ATOM 719 O O . ASP A 1 88 ? 42.853 -0.656 -83.515 1.00 76.12 88 ASP A O 1
ATOM 723 N N . LYS A 1 89 ? 43.742 -2.707 -83.739 1.00 70.94 89 LYS A N 1
ATOM 724 C CA . LYS A 1 89 ? 44.714 -2.574 -82.638 1.00 70.94 89 LYS A CA 1
ATOM 725 C C . LYS A 1 89 ? 45.726 -1.441 -82.836 1.00 70.94 89 LYS A C 1
ATOM 727 O O . LYS A 1 89 ? 46.404 -1.079 -81.879 1.00 70.94 89 LYS A O 1
ATOM 732 N N . THR A 1 90 ? 45.856 -0.909 -84.053 1.00 74.69 90 THR A N 1
ATOM 733 C CA . THR A 1 90 ? 46.759 0.207 -84.371 1.00 74.69 90 THR A CA 1
ATOM 734 C C . THR A 1 90 ? 46.088 1.575 -84.231 1.00 74.69 90 THR A C 1
ATOM 736 O O . THR A 1 90 ? 46.751 2.600 -84.392 1.00 74.69 90 THR A O 1
ATOM 739 N N . PHE A 1 91 ? 44.788 1.612 -83.909 1.00 82.19 91 PHE A N 1
ATOM 740 C CA . PHE A 1 91 ? 44.028 2.841 -83.708 1.00 82.19 91 PHE A CA 1
ATOM 741 C C . PHE A 1 91 ? 44.371 3.509 -82.357 1.00 82.19 91 PHE A C 1
ATOM 743 O O . PHE A 1 91 ? 44.096 2.929 -81.297 1.00 82.19 91 PHE A O 1
ATOM 750 N N . PRO A 1 92 ? 44.947 4.730 -82.346 1.00 82.50 92 PRO A N 1
ATOM 751 C CA . PRO A 1 92 ? 45.321 5.405 -81.107 1.00 82.50 92 PRO A CA 1
ATOM 752 C C . PRO A 1 92 ? 44.104 6.014 -80.405 1.00 82.50 92 PRO A C 1
ATOM 754 O O . PRO A 1 92 ? 43.428 6.892 -80.949 1.00 82.50 92 PRO A O 1
ATOM 757 N N . VAL A 1 93 ? 43.877 5.586 -79.164 1.00 84.69 93 VAL A N 1
ATOM 758 C CA . VAL A 1 93 ? 42.980 6.237 -78.202 1.00 84.69 93 VAL A CA 1
ATOM 759 C C . VAL A 1 93 ? 43.869 6.851 -77.129 1.00 84.69 93 VAL A C 1
ATOM 761 O O . VAL A 1 93 ? 44.512 6.121 -76.379 1.00 84.69 93 VAL A O 1
ATOM 764 N N . ILE A 1 94 ? 43.963 8.179 -77.110 1.00 86.44 94 ILE A N 1
ATOM 765 C CA . ILE A 1 94 ? 44.977 8.931 -76.368 1.00 86.44 94 ILE A CA 1
ATOM 766 C C . ILE A 1 94 ? 44.286 9.685 -75.224 1.00 86.44 94 ILE A C 1
ATOM 768 O O . ILE A 1 94 ? 43.626 10.693 -75.484 1.00 86.44 94 ILE A O 1
ATOM 772 N N . PRO A 1 95 ? 44.402 9.235 -73.963 1.00 82.44 95 PRO A N 1
ATOM 773 C CA . PRO A 1 95 ? 43.959 10.026 -72.823 1.00 82.44 95 PRO A CA 1
ATOM 774 C C . PRO A 1 95 ? 44.862 11.251 -72.654 1.00 82.44 95 PRO A C 1
ATOM 776 O O . PRO A 1 95 ? 46.086 11.131 -72.725 1.00 82.44 95 PRO A O 1
ATOM 779 N N . VAL A 1 96 ? 44.266 12.414 -72.401 1.00 84.00 96 VAL A N 1
ATOM 780 C CA . VAL A 1 96 ? 44.967 13.686 -72.199 1.00 84.00 96 VAL A CA 1
ATOM 781 C C . VAL A 1 96 ? 44.480 14.319 -70.897 1.00 84.00 96 VAL A C 1
ATOM 783 O O . VAL A 1 96 ? 43.320 14.712 -70.803 1.00 84.00 96 VAL A O 1
ATOM 786 N N . LEU A 1 97 ? 45.344 14.411 -69.885 1.00 81.25 97 LEU A N 1
ATOM 787 C CA . LEU A 1 97 ? 45.021 15.071 -68.613 1.00 81.25 97 LEU A CA 1
ATOM 788 C C . LEU A 1 97 ? 45.051 16.589 -68.783 1.00 81.25 97 LEU A C 1
ATOM 790 O O . LEU A 1 97 ? 46.037 17.107 -69.291 1.00 81.25 97 LEU A O 1
ATOM 794 N N . LEU A 1 98 ? 44.002 17.295 -68.362 1.00 82.31 98 LEU A N 1
ATOM 795 C CA . LEU A 1 98 ? 43.911 18.756 -68.478 1.00 82.31 98 LEU A CA 1
ATOM 796 C C . LEU A 1 98 ? 44.411 19.485 -67.213 1.00 82.31 98 LEU A C 1
ATOM 798 O O . LEU A 1 98 ? 44.491 18.880 -66.139 1.00 82.31 98 LEU A O 1
ATOM 802 N N . PRO A 1 99 ? 44.691 20.803 -67.294 1.00 77.31 99 PRO A N 1
ATOM 803 C CA . PRO A 1 99 ? 44.983 21.641 -66.131 1.00 77.31 99 PRO A CA 1
ATOM 804 C C . PRO A 1 99 ? 44.032 21.417 -64.945 1.00 77.31 99 PRO A C 1
ATOM 806 O O . PRO A 1 99 ? 42.811 21.388 -65.105 1.00 77.31 99 PRO A O 1
ATOM 809 N N . ASN A 1 100 ? 44.587 21.319 -63.732 1.00 65.19 100 ASN A N 1
ATOM 810 C CA . ASN A 1 100 ? 43.860 21.092 -62.470 1.00 65.19 100 ASN A CA 1
ATOM 811 C C . ASN A 1 100 ? 43.169 19.717 -62.316 1.00 65.19 100 ASN A C 1
ATOM 813 O O . ASN A 1 100 ? 42.350 19.549 -61.404 1.00 65.19 100 ASN A O 1
ATOM 817 N N . SER A 1 101 ? 43.491 18.723 -63.151 1.00 66.62 101 SER A N 1
ATOM 818 C CA . SER A 1 101 ? 43.094 17.330 -62.907 1.00 66.62 101 SER A CA 1
ATOM 819 C C . SER A 1 101 ? 43.823 16.765 -61.680 1.00 66.62 101 SER A C 1
ATOM 821 O O . SER A 1 101 ? 45.042 16.890 -61.569 1.00 66.62 101 SER A O 1
ATOM 823 N N . VAL A 1 102 ? 43.103 16.123 -60.757 1.00 51.31 102 VAL A N 1
ATOM 824 C CA . VAL A 1 102 ? 43.701 15.481 -59.576 1.00 51.31 102 VAL A CA 1
ATOM 825 C C . VAL A 1 102 ? 43.840 13.984 -59.862 1.00 51.31 102 VAL A C 1
ATOM 827 O O . VAL A 1 102 ? 42.826 13.305 -59.980 1.00 51.31 102 VAL A O 1
ATOM 830 N N . SER A 1 103 ? 45.080 13.473 -59.895 1.00 54.44 103 SER A N 1
ATOM 831 C CA . SER A 1 103 ? 45.445 12.060 -60.156 1.00 54.44 103 SER A CA 1
ATOM 832 C C . SER A 1 103 ? 45.354 11.586 -61.623 1.00 54.44 103 SER A C 1
ATOM 834 O O . SER A 1 103 ? 44.627 12.188 -62.412 1.00 54.44 103 SER A O 1
ATOM 836 N N . PRO A 1 104 ? 46.103 10.521 -62.009 1.00 54.59 104 PRO A N 1
ATOM 837 C CA . PRO A 1 104 ? 46.045 9.946 -63.354 1.00 54.59 104 PRO A CA 1
ATOM 838 C C . PRO A 1 104 ? 44.620 9.489 -63.706 1.00 54.59 104 PRO A C 1
ATOM 840 O O . PRO A 1 104 ? 43.804 9.302 -62.797 1.00 54.59 104 PRO A O 1
ATOM 843 N N . PRO A 1 105 ? 44.309 9.293 -65.005 1.00 55.34 105 PRO A N 1
ATOM 844 C CA . PRO A 1 105 ? 42.958 8.962 -65.458 1.00 55.34 105 PRO A CA 1
ATOM 845 C C . PRO A 1 105 ? 42.391 7.794 -64.643 1.00 55.34 105 PRO A C 1
ATOM 847 O O . PRO A 1 105 ? 43.126 6.859 -64.359 1.00 55.34 105 PRO A O 1
ATOM 850 N N . THR A 1 106 ? 41.126 7.803 -64.226 1.00 53.50 106 THR A N 1
ATOM 851 C CA . THR A 1 106 ? 40.548 6.657 -63.502 1.00 53.50 106 THR A CA 1
ATOM 852 C C . THR A 1 106 ? 40.124 5.542 -64.464 1.00 53.50 106 THR A C 1
ATOM 854 O O . THR A 1 106 ? 39.739 5.785 -65.612 1.00 53.50 106 THR A O 1
ATOM 857 N N . GLY A 1 107 ? 40.202 4.290 -64.006 1.00 59.06 107 GLY A N 1
ATOM 858 C CA . GLY A 1 107 ? 39.646 3.143 -64.721 1.00 59.06 107 GLY A CA 1
ATOM 859 C C . GLY A 1 107 ? 40.480 2.580 -65.869 1.00 59.06 107 GLY A C 1
ATOM 860 O O . GLY A 1 107 ? 41.703 2.527 -65.793 1.00 59.06 107 GLY A O 1
ATOM 861 N N . PHE A 1 108 ? 39.832 2.148 -66.961 1.00 54.06 108 PHE A N 1
ATOM 862 C CA . PHE A 1 108 ? 40.521 1.575 -68.136 1.00 54.06 108 PHE A CA 1
ATOM 863 C C . PHE A 1 108 ? 41.593 2.509 -68.729 1.00 54.06 108 PHE A C 1
ATOM 865 O O . PHE A 1 108 ? 42.578 2.029 -69.284 1.00 54.06 108 PHE A O 1
ATOM 872 N N . LEU A 1 109 ? 41.447 3.829 -68.568 1.00 56.31 109 LEU A N 1
ATOM 873 C CA . LEU A 1 109 ? 42.437 4.806 -69.029 1.00 56.31 109 LEU A CA 1
ATOM 874 C C . LEU A 1 109 ? 43.788 4.701 -68.289 1.00 56.31 109 LEU A C 1
ATOM 876 O O . LEU A 1 109 ? 44.778 5.217 -68.792 1.00 56.31 109 LEU A O 1
ATOM 880 N N . GLN A 1 110 ? 43.855 3.992 -67.152 1.00 59.56 110 GLN A N 1
ATOM 881 C CA . GLN A 1 110 ? 45.109 3.639 -66.465 1.00 59.56 110 GLN A CA 1
ATOM 882 C C . GLN A 1 110 ? 45.887 2.538 -67.192 1.00 59.56 110 GLN A C 1
ATOM 884 O O . GLN A 1 110 ? 47.096 2.415 -67.028 1.00 59.56 110 GLN A O 1
ATOM 889 N N . LEU A 1 111 ? 45.202 1.716 -67.992 1.00 57.50 111 LEU A N 1
ATOM 890 C CA . LEU A 1 111 ? 45.798 0.578 -68.700 1.00 57.50 111 LEU A CA 1
ATOM 891 C C . LEU A 1 111 ? 46.439 0.973 -70.041 1.00 57.50 111 LEU A C 1
ATOM 893 O O . LEU A 1 111 ? 47.102 0.147 -70.673 1.00 57.50 111 LEU A O 1
ATOM 897 N N . ILE A 1 112 ? 46.264 2.226 -70.464 1.00 64.19 112 ILE A N 1
ATOM 898 C CA . ILE A 1 112 ? 46.840 2.816 -71.675 1.00 64.19 112 ILE A CA 1
ATOM 899 C C . ILE A 1 112 ? 47.716 4.018 -71.307 1.00 64.19 112 ILE A C 1
ATOM 901 O O . ILE A 1 112 ? 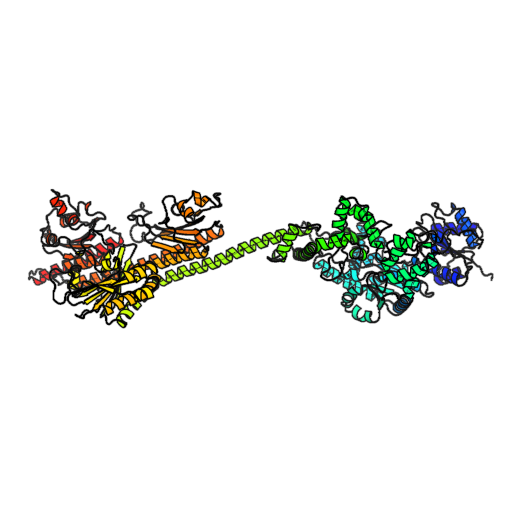47.483 4.691 -70.309 1.00 64.19 112 ILE A O 1
ATOM 905 N N . THR A 1 113 ? 48.761 4.278 -72.091 1.00 64.62 113 THR A N 1
ATOM 906 C CA . THR A 1 113 ? 49.655 5.426 -71.881 1.00 64.62 113 THR A CA 1
ATOM 907 C C . THR A 1 113 ? 48.910 6.733 -72.159 1.00 64.62 113 THR A C 1
ATOM 909 O O . THR A 1 113 ? 48.250 6.841 -73.192 1.00 64.62 113 THR A O 1
ATOM 912 N N . TRP A 1 114 ? 49.026 7.725 -71.272 1.00 74.31 114 TRP A N 1
ATOM 913 C CA . TRP A 1 114 ? 48.379 9.035 -71.413 1.00 74.31 114 TRP A CA 1
ATOM 914 C C . TRP A 1 114 ? 49.384 10.160 -71.659 1.00 74.31 114 TRP A C 1
ATOM 916 O O . TRP A 1 114 ? 50.573 10.038 -71.364 1.00 74.31 114 TRP A O 1
ATOM 926 N N . VAL A 1 115 ? 48.874 11.278 -72.171 1.00 77.69 115 VAL A N 1
ATOM 927 C CA . VAL A 1 115 ? 49.583 12.554 -72.232 1.00 77.69 115 VAL A CA 1
ATOM 928 C C . VAL A 1 115 ? 49.184 13.391 -71.022 1.00 77.69 115 VAL A C 1
ATOM 930 O O . VAL A 1 115 ? 47.999 13.592 -70.759 1.00 77.69 115 VAL A O 1
ATOM 933 N N . ASP A 1 116 ? 50.171 13.892 -70.288 1.00 76.94 116 ASP A N 1
ATOM 934 C CA . ASP A 1 116 ? 49.943 14.780 -69.152 1.00 76.94 116 ASP A CA 1
ATOM 935 C C . ASP A 1 116 ? 50.039 16.249 -69.589 1.00 76.94 116 ASP A C 1
ATOM 937 O O . ASP A 1 116 ? 51.112 16.704 -69.995 1.00 76.94 116 ASP A O 1
ATOM 941 N N . LEU A 1 117 ? 48.912 16.972 -69.536 1.00 78.94 117 LEU A N 1
ATOM 942 C CA . LEU A 1 117 ? 48.848 18.430 -69.671 1.00 78.94 117 LEU A CA 1
ATOM 943 C C . LEU A 1 117 ? 48.344 19.085 -68.367 1.00 78.94 117 LEU A C 1
ATOM 945 O O . LEU A 1 117 ? 47.661 20.109 -68.404 1.00 78.94 117 LEU A O 1
ATOM 949 N N . SER A 1 118 ? 48.644 18.518 -67.196 1.00 75.00 118 SER A N 1
ATOM 950 C CA . SER A 1 118 ? 48.192 19.048 -65.899 1.00 75.00 118 SER A CA 1
ATOM 951 C C . SER A 1 118 ? 49.132 20.097 -65.275 1.00 75.00 118 SER A C 1
ATOM 953 O O . SER A 1 118 ? 48.748 20.769 -64.317 1.00 75.00 118 SER A O 1
ATOM 955 N N . GLY A 1 119 ? 50.340 20.287 -65.823 1.00 62.22 119 GLY A N 1
ATOM 956 C CA . GLY A 1 119 ? 51.469 21.031 -65.234 1.00 62.22 119 GLY A CA 1
ATOM 957 C C . GLY A 1 119 ? 51.407 22.569 -65.249 1.00 62.22 119 GLY A C 1
ATOM 958 O O . GLY A 1 119 ? 52.444 23.224 -65.145 1.00 62.22 119 GLY A O 1
ATOM 959 N N . GLY A 1 120 ? 50.230 23.176 -65.384 1.00 64.25 120 GLY A N 1
ATOM 960 C CA . GLY A 1 120 ? 50.038 24.631 -65.414 1.00 64.25 120 GLY A CA 1
ATOM 961 C C . GLY A 1 120 ? 48.573 25.004 -65.675 1.00 64.25 120 GLY A C 1
ATOM 962 O O . GLY A 1 120 ? 47.777 24.113 -65.950 1.00 64.25 120 GLY A O 1
ATOM 963 N N . PRO A 1 121 ? 48.189 26.293 -65.598 1.00 63.78 121 PRO A N 1
ATOM 964 C CA . PRO A 1 121 ? 46.788 26.715 -65.703 1.00 63.78 121 PRO A CA 1
ATOM 965 C C . PRO A 1 121 ? 46.194 26.611 -67.117 1.00 63.78 121 PRO A C 1
ATOM 967 O O . PRO A 1 121 ? 44.981 26.504 -67.229 1.00 63.78 121 PRO A O 1
ATOM 970 N N . ASN A 1 122 ? 47.028 26.618 -68.167 1.00 73.44 122 ASN A N 1
ATOM 971 C CA . ASN A 1 122 ? 46.606 26.592 -69.575 1.00 73.44 122 ASN A CA 1
ATOM 972 C C . ASN A 1 122 ? 47.349 25.493 -70.354 1.00 73.44 122 ASN A C 1
ATOM 974 O O . ASN A 1 122 ? 48.474 25.119 -69.995 1.00 73.44 122 ASN A O 1
ATOM 978 N N . ILE A 1 123 ? 46.759 25.012 -71.454 1.00 77.44 123 ILE A N 1
ATOM 979 C CA . ILE A 1 123 ? 47.331 23.933 -72.279 1.00 77.44 123 ILE A CA 1
ATOM 980 C C . ILE A 1 123 ? 48.516 24.427 -73.116 1.00 77.44 123 ILE A C 1
ATOM 982 O O . ILE A 1 123 ? 49.519 23.725 -73.249 1.00 77.44 123 ILE A O 1
ATOM 986 N N . SER A 1 124 ? 48.444 25.653 -73.639 1.00 70.44 124 SER A N 1
ATOM 987 C CA . SER A 1 124 ? 49.475 26.257 -74.499 1.00 70.44 124 SER A CA 1
ATOM 988 C C . SER A 1 124 ? 50.865 26.382 -73.863 1.00 70.44 124 SER A C 1
ATOM 990 O O . SER A 1 124 ? 51.851 26.502 -74.589 1.00 70.44 124 SER A O 1
ATOM 992 N N . ALA A 1 125 ? 50.977 26.317 -72.533 1.00 67.81 125 ALA A N 1
ATOM 993 C CA . ALA A 1 125 ? 52.254 26.373 -71.819 1.00 67.81 125 ALA A CA 1
ATOM 994 C C . ALA A 1 125 ? 52.992 25.016 -71.755 1.00 67.81 125 ALA A C 1
ATOM 996 O O . ALA A 1 125 ? 54.141 24.960 -71.316 1.00 67.81 125 ALA A O 1
ATOM 997 N N . GLN A 1 126 ? 52.366 23.915 -72.190 1.00 75.44 126 GLN A N 1
ATOM 998 C CA . GLN A 1 126 ? 52.827 22.548 -71.911 1.00 75.44 126 GLN A CA 1
ATOM 999 C C . GLN A 1 126 ? 53.450 21.872 -73.137 1.00 75.44 126 GLN A C 1
ATOM 1001 O O . GLN A 1 126 ? 52.967 20.864 -73.652 1.00 75.44 126 GLN A O 1
ATOM 1006 N N . ASN A 1 127 ? 54.568 22.439 -73.604 1.00 73.38 127 ASN A N 1
ATOM 1007 C CA . ASN A 1 127 ? 55.242 22.048 -74.851 1.00 73.38 127 ASN A CA 1
ATOM 1008 C C . ASN A 1 127 ? 55.627 20.560 -74.926 1.00 73.38 127 ASN A C 1
ATOM 1010 O O . ASN A 1 127 ? 55.531 19.964 -76.000 1.00 73.38 127 ASN A O 1
ATOM 1014 N N . GLN A 1 128 ? 56.053 19.953 -73.815 1.00 74.12 128 GLN A N 1
ATOM 1015 C CA . GLN A 1 128 ? 56.456 18.544 -73.789 1.00 74.12 128 GLN A CA 1
ATOM 1016 C C . GLN A 1 128 ? 55.253 17.607 -73.967 1.00 74.12 128 GLN A C 1
ATOM 1018 O O . GLN A 1 128 ? 55.290 16.728 -74.826 1.00 74.12 128 GLN A O 1
ATOM 1023 N N . GLY A 1 129 ? 54.162 17.840 -73.229 1.00 76.19 129 GLY A N 1
ATOM 1024 C CA . GLY A 1 129 ? 52.931 17.062 -73.374 1.00 76.19 129 GLY A CA 1
ATOM 1025 C C . GLY A 1 129 ? 52.259 17.279 -74.734 1.00 76.19 129 GLY A C 1
ATOM 1026 O O . GLY A 1 129 ? 51.846 16.319 -75.377 1.00 76.19 129 GLY A O 1
ATOM 1027 N N . LEU A 1 130 ? 52.237 18.513 -75.251 1.00 82.19 130 LEU A N 1
ATOM 1028 C CA . LEU A 1 130 ? 51.709 18.805 -76.590 1.00 82.19 130 LEU A CA 1
ATOM 1029 C C . LEU A 1 130 ? 52.522 18.133 -77.710 1.00 82.19 130 LEU A C 1
ATOM 1031 O O . LEU A 1 130 ? 51.950 17.674 -78.699 1.00 82.19 130 LEU A O 1
ATOM 1035 N N . SER A 1 131 ? 53.845 18.025 -77.548 1.00 80.06 131 SER A N 1
ATOM 1036 C CA . SER A 1 131 ? 54.705 17.296 -78.491 1.00 80.06 131 SER A CA 1
ATOM 1037 C C . SER A 1 131 ? 54.452 15.787 -78.436 1.00 80.06 131 SER A C 1
ATOM 1039 O O . SER A 1 131 ? 54.348 15.154 -79.483 1.00 80.06 131 SER A O 1
ATOM 1041 N N . ALA A 1 132 ? 54.272 15.224 -77.235 1.00 78.38 132 ALA A N 1
ATOM 1042 C CA . ALA A 1 132 ? 53.908 13.818 -77.056 1.00 78.38 132 ALA A CA 1
ATOM 1043 C C . ALA A 1 132 ? 52.527 13.496 -77.655 1.00 78.38 132 ALA A C 1
ATOM 1045 O O . ALA A 1 132 ? 52.365 12.469 -78.309 1.00 78.38 132 ALA A O 1
ATOM 1046 N N . LEU A 1 133 ? 51.550 14.399 -77.509 1.00 84.31 133 LEU A N 1
ATOM 1047 C CA . LEU A 1 133 ? 50.237 14.272 -78.147 1.00 84.31 133 LEU A CA 1
ATOM 1048 C C . LEU A 1 133 ? 50.336 14.310 -79.675 1.00 84.31 133 LEU A C 1
ATOM 1050 O O . LEU A 1 133 ? 49.688 13.513 -80.350 1.00 84.31 133 LEU A O 1
ATOM 1054 N N . LEU A 1 134 ? 51.164 15.199 -80.229 1.00 84.75 134 LEU A N 1
ATOM 1055 C CA . LEU A 1 134 ? 51.381 15.287 -81.673 1.00 84.75 134 LEU A CA 1
ATOM 1056 C C . LEU A 1 134 ? 52.031 14.011 -82.233 1.00 84.75 134 LEU A C 1
ATOM 1058 O O . LEU A 1 134 ? 51.575 13.506 -83.260 1.00 84.75 134 LEU A O 1
ATOM 1062 N N . ALA A 1 135 ? 53.044 13.477 -81.545 1.00 81.19 135 ALA A N 1
ATOM 1063 C CA . ALA A 1 135 ? 53.695 12.213 -81.892 1.00 81.19 135 ALA A CA 1
ATOM 1064 C C . ALA A 1 135 ? 52.707 11.034 -81.825 1.00 81.19 135 ALA A C 1
ATOM 1066 O O . ALA A 1 135 ? 52.611 10.246 -82.767 1.00 81.19 135 ALA A O 1
ATOM 1067 N N . ALA A 1 136 ? 51.884 10.973 -80.771 1.00 81.31 136 ALA A N 1
ATOM 1068 C CA . ALA A 1 136 ? 50.861 9.942 -80.604 1.00 81.31 136 ALA A CA 1
ATOM 1069 C C . ALA A 1 136 ? 49.779 9.992 -81.702 1.00 81.31 136 ALA A C 1
ATOM 1071 O O . ALA A 1 136 ? 49.379 8.949 -82.219 1.00 81.31 136 ALA A O 1
ATOM 1072 N N . ILE A 1 137 ? 49.340 11.188 -82.119 1.00 84.69 137 ILE A N 1
ATOM 1073 C CA . ILE A 1 137 ? 48.387 11.363 -83.233 1.00 84.69 137 ILE A CA 1
ATOM 1074 C C . ILE A 1 137 ? 49.008 10.918 -84.569 1.00 84.69 137 ILE A C 1
ATOM 1076 O O . ILE A 1 137 ? 48.322 10.325 -85.402 1.00 84.69 137 ILE A O 1
ATOM 1080 N N . ARG A 1 138 ? 50.311 11.165 -84.771 1.00 83.56 138 ARG A N 1
ATOM 1081 C CA . ARG A 1 138 ? 51.063 10.761 -85.975 1.00 83.56 138 ARG A CA 1
ATOM 1082 C C . ARG A 1 138 ? 51.522 9.303 -85.976 1.00 83.56 138 ARG A C 1
ATOM 1084 O O . ARG A 1 138 ? 51.997 8.840 -87.010 1.00 83.56 138 ARG A O 1
ATOM 1091 N N . ARG A 1 139 ? 51.318 8.578 -84.869 1.00 76.44 139 ARG A N 1
ATOM 1092 C CA . ARG A 1 139 ? 51.753 7.184 -84.666 1.00 76.44 139 ARG A CA 1
ATOM 1093 C C . ARG A 1 139 ? 53.279 7.022 -84.697 1.00 76.44 139 ARG A C 1
ATOM 1095 O O . ARG A 1 139 ? 53.789 6.039 -85.223 1.00 76.44 139 ARG A O 1
ATOM 1102 N N . GLU A 1 140 ? 53.991 8.002 -84.152 1.00 78.44 140 GLU A N 1
ATOM 1103 C CA . GLU A 1 140 ? 55.439 7.941 -83.931 1.00 78.44 140 GLU A CA 1
ATOM 1104 C C . GLU A 1 140 ? 55.732 7.218 -82.595 1.00 78.44 140 GLU A C 1
ATOM 1106 O O . GLU A 1 140 ? 54.959 7.346 -81.642 1.00 78.44 140 GLU A O 1
ATOM 1111 N N . ASP A 1 141 ? 56.822 6.443 -82.516 1.00 58.62 141 ASP A N 1
ATOM 1112 C CA . ASP A 1 141 ? 57.196 5.700 -81.301 1.00 58.62 141 ASP A CA 1
ATOM 1113 C C . ASP A 1 141 ? 57.638 6.650 -80.172 1.00 58.62 141 ASP A C 1
ATOM 1115 O O . ASP A 1 141 ? 58.525 7.487 -80.350 1.00 58.62 141 ASP A O 1
ATOM 1119 N N . VAL A 1 142 ? 57.046 6.489 -78.983 1.00 57.66 142 VAL A N 1
ATOM 1120 C CA . VAL A 1 142 ? 57.397 7.228 -77.759 1.00 57.66 142 VAL A CA 1
ATOM 1121 C C . VAL A 1 142 ? 57.709 6.218 -76.647 1.00 57.66 142 VAL A C 1
ATOM 1123 O O . VAL A 1 142 ? 56.871 5.375 -76.324 1.00 57.66 142 VAL A O 1
ATOM 1126 N N . GLU A 1 143 ? 58.901 6.278 -76.038 1.00 50.22 143 GLU A N 1
ATOM 1127 C CA . GLU A 1 143 ? 59.267 5.410 -74.905 1.00 50.22 143 GLU A CA 1
ATOM 1128 C C . GLU A 1 143 ? 58.384 5.701 -73.673 1.00 50.22 143 GLU A C 1
ATOM 1130 O O . GLU A 1 143 ? 58.480 6.763 -73.061 1.00 50.22 143 GLU A O 1
ATOM 1135 N N . SER A 1 144 ? 57.527 4.753 -73.270 1.00 50.78 144 SER A N 1
ATOM 1136 C CA . SER A 1 144 ? 56.737 4.836 -72.027 1.00 50.78 144 SER A CA 1
ATOM 1137 C C . SER A 1 144 ? 56.514 3.449 -71.407 1.00 50.78 144 SER A C 1
ATOM 1139 O O . SER A 1 144 ? 55.457 2.832 -71.539 1.00 50.78 144 SER A O 1
ATOM 1141 N N . ALA A 1 145 ? 57.548 2.920 -70.741 1.00 43.25 145 ALA A N 1
ATOM 1142 C CA . ALA A 1 145 ? 57.517 1.601 -70.093 1.00 43.25 145 ALA A CA 1
ATOM 1143 C C . ALA A 1 145 ? 57.264 1.641 -68.565 1.00 43.25 145 ALA A C 1
ATOM 1145 O O . ALA A 1 145 ? 57.011 0.601 -67.962 1.00 43.25 145 ALA A O 1
ATOM 1146 N N . ALA A 1 146 ? 57.284 2.811 -67.914 1.00 45.69 146 ALA A N 1
ATOM 1147 C CA . ALA A 1 146 ? 57.369 2.907 -66.445 1.00 45.69 146 ALA A CA 1
ATOM 1148 C C . ALA A 1 146 ? 56.027 2.969 -65.671 1.00 45.69 146 ALA A C 1
ATOM 1150 O O . ALA A 1 146 ? 56.036 3.093 -64.450 1.00 45.69 146 ALA A O 1
ATOM 1151 N N . VAL A 1 147 ? 54.867 2.890 -66.332 1.00 53.03 147 VAL A N 1
ATOM 1152 C CA . VAL A 1 147 ? 53.579 3.295 -65.718 1.00 53.03 147 VAL A CA 1
ATOM 1153 C C . VAL A 1 147 ? 52.699 2.126 -65.230 1.00 53.03 147 VAL A C 1
ATOM 1155 O O . VAL A 1 147 ? 51.844 2.320 -64.373 1.00 53.03 147 VAL A O 1
ATOM 1158 N N . ARG A 1 148 ? 52.897 0.889 -65.710 1.00 52.16 148 ARG A N 1
ATOM 1159 C CA . ARG A 1 148 ? 51.928 -0.209 -65.478 1.00 52.16 148 ARG A CA 1
ATOM 1160 C C . ARG A 1 148 ? 51.940 -0.797 -64.051 1.00 52.16 148 ARG A C 1
ATOM 1162 O O . ARG A 1 148 ? 50.876 -1.044 -63.498 1.00 52.16 148 ARG A O 1
ATOM 1169 N N . GLY A 1 149 ? 53.107 -0.947 -63.412 1.00 51.84 149 GLY A N 1
ATOM 1170 C CA . GLY A 1 149 ? 53.250 -1.592 -62.087 1.00 51.84 149 GLY A CA 1
ATOM 1171 C C . GLY A 1 149 ? 52.871 -0.740 -60.859 1.00 51.84 149 GLY A C 1
ATOM 1172 O O . GLY A 1 149 ? 52.972 -1.205 -59.720 1.00 51.84 149 GLY A O 1
ATOM 1173 N N . SER A 1 150 ? 52.452 0.515 -61.049 1.00 61.78 150 SER A N 1
ATOM 1174 C CA . SER A 1 150 ? 52.025 1.431 -59.976 1.00 61.78 150 SER A CA 1
ATOM 1175 C C . SER A 1 150 ? 50.507 1.454 -59.753 1.00 61.78 150 SER A C 1
ATOM 1177 O O . SER A 1 150 ? 50.040 2.131 -58.836 1.00 61.78 150 SER A O 1
ATOM 1179 N N . ILE A 1 151 ? 49.738 0.691 -60.537 1.00 69.81 151 ILE A N 1
ATOM 1180 C CA . ILE A 1 151 ? 48.274 0.632 -60.461 1.00 69.81 151 ILE A CA 1
ATOM 1181 C C . ILE A 1 151 ? 47.853 -0.512 -59.532 1.00 69.81 151 ILE A C 1
ATOM 1183 O O . ILE A 1 151 ? 48.271 -1.657 -59.712 1.00 69.81 151 ILE A O 1
ATOM 1187 N N . CYS A 1 152 ? 47.017 -0.211 -58.536 1.00 81.69 152 CYS A N 1
ATOM 1188 C CA . CYS A 1 152 ? 46.415 -1.225 -57.671 1.00 81.69 152 CYS A CA 1
ATOM 1189 C C . CYS A 1 152 ? 45.076 -1.688 -58.261 1.00 81.69 152 CYS A C 1
ATOM 1191 O O . CYS A 1 152 ? 44.146 -0.884 -58.321 1.00 81.69 152 CYS A O 1
ATOM 1193 N N . PRO A 1 153 ? 44.933 -2.963 -58.664 1.00 82.94 153 PRO A N 1
ATOM 1194 C CA . PRO A 1 153 ? 43.695 -3.450 -59.268 1.00 82.94 153 PRO A CA 1
ATOM 1195 C C . PRO A 1 153 ? 42.615 -3.847 -58.241 1.00 82.94 153 PRO A C 1
ATOM 1197 O O . PRO A 1 153 ? 41.521 -4.246 -58.636 1.00 82.94 153 PRO A O 1
ATOM 1200 N N . TYR A 1 154 ? 42.901 -3.761 -56.935 1.00 88.50 154 TYR A N 1
ATOM 1201 C CA . TYR A 1 154 ? 42.008 -4.201 -55.855 1.00 88.50 154 TYR A CA 1
ATOM 1202 C C . TYR A 1 154 ? 41.473 -3.018 -55.042 1.00 88.50 154 TYR A C 1
ATOM 1204 O O . TYR A 1 154 ? 42.232 -2.166 -54.577 1.00 88.50 154 TYR A O 1
ATOM 1212 N N . MET A 1 155 ? 40.155 -2.976 -54.825 1.00 82.94 155 MET A N 1
ATOM 1213 C CA . MET A 1 155 ? 39.462 -1.788 -54.291 1.00 82.94 155 MET A CA 1
ATOM 1214 C C . MET A 1 155 ? 39.364 -1.747 -52.756 1.00 82.94 155 MET A C 1
ATOM 1216 O O . MET A 1 155 ? 38.899 -0.762 -52.166 1.00 82.94 155 MET A O 1
ATOM 1220 N N . GLY A 1 156 ? 39.839 -2.790 -52.071 1.00 83.25 156 GLY A N 1
ATOM 1221 C CA . GLY A 1 156 ? 39.704 -2.924 -50.624 1.00 83.25 156 GLY A CA 1
ATOM 1222 C C . GLY A 1 156 ? 38.240 -2.994 -50.185 1.00 83.25 156 GLY A C 1
ATOM 1223 O O . GLY A 1 156 ? 37.438 -3.703 -50.782 1.00 83.25 156 GLY A O 1
ATOM 1224 N N . LEU A 1 157 ? 37.874 -2.212 -49.165 1.00 77.94 157 LEU A N 1
ATOM 1225 C CA . LEU A 1 157 ? 36.488 -2.102 -48.685 1.00 77.94 157 LEU A CA 1
ATOM 1226 C C . LEU A 1 157 ? 35.598 -1.189 -49.552 1.00 77.94 157 LEU A C 1
ATOM 1228 O O . LEU A 1 157 ? 34.430 -0.986 -49.229 1.00 77.94 157 LEU A O 1
ATOM 1232 N N . SER A 1 158 ? 36.132 -0.618 -50.638 1.00 76.19 158 SER A N 1
ATOM 1233 C CA . SER A 1 158 ? 35.355 0.227 -51.554 1.00 76.19 158 SER A CA 1
ATOM 1234 C C . SER A 1 158 ? 34.669 -0.627 -52.625 1.00 76.19 158 SER A C 1
ATOM 1236 O O . SER A 1 158 ? 35.212 -1.633 -53.075 1.00 76.19 158 SER A O 1
ATOM 1238 N N . SER A 1 159 ? 33.485 -0.216 -53.078 1.00 81.25 159 SER A N 1
ATOM 1239 C CA . SER A 1 159 ? 32.816 -0.846 -54.221 1.00 81.25 159 SER A CA 1
ATOM 1240 C C . SER A 1 159 ? 33.498 -0.470 -55.541 1.00 81.25 159 SER A C 1
ATOM 1242 O O . SER A 1 159 ? 33.737 0.719 -55.756 1.00 81.25 159 SER A O 1
ATOM 1244 N N . PHE A 1 160 ? 33.683 -1.431 -56.454 1.00 84.94 160 PHE A N 1
ATOM 1245 C CA . PHE A 1 160 ? 34.029 -1.146 -57.857 1.00 84.94 160 PHE A CA 1
ATOM 1246 C C . PHE A 1 160 ? 33.035 -0.158 -58.482 1.00 84.94 160 PHE A C 1
ATOM 1248 O O . PHE A 1 160 ? 31.818 -0.332 -58.340 1.00 84.94 160 PHE A O 1
ATOM 1255 N N . ARG A 1 161 ? 33.562 0.861 -59.160 1.00 83.69 161 ARG A N 1
ATOM 1256 C CA . ARG A 1 161 ? 32.828 1.878 -59.919 1.00 83.69 161 ARG A CA 1
ATOM 1257 C C . ARG A 1 161 ? 32.867 1.581 -61.420 1.00 83.69 161 ARG A C 1
ATOM 1259 O O . ARG A 1 161 ? 33.441 0.585 -61.852 1.00 83.69 161 ARG A O 1
ATOM 1266 N N . GLU A 1 162 ? 32.208 2.419 -62.214 1.00 79.44 162 GLU A N 1
ATOM 1267 C CA . GLU A 1 162 ? 32.106 2.231 -63.668 1.00 79.44 162 GLU A CA 1
ATOM 1268 C C . GLU A 1 162 ? 33.478 2.294 -64.352 1.00 79.44 162 GLU A C 1
ATOM 1270 O O . GLU A 1 162 ? 33.777 1.510 -65.252 1.00 79.44 162 GLU A O 1
ATOM 1275 N N . GLU A 1 163 ? 34.347 3.176 -63.872 1.00 70.69 163 GLU A N 1
ATOM 1276 C CA . GLU A 1 163 ? 35.741 3.279 -64.280 1.00 70.69 163 GLU A CA 1
ATOM 1277 C C . GLU A 1 163 ? 36.520 1.968 -64.049 1.00 70.69 163 GLU A C 1
ATOM 1279 O O . GLU A 1 163 ? 37.310 1.556 -64.902 1.00 70.69 163 GLU A O 1
ATOM 1284 N N . ASP A 1 164 ? 36.234 1.238 -62.970 1.00 79.38 164 ASP A N 1
ATOM 1285 C CA . ASP A 1 164 ? 36.977 0.039 -62.566 1.00 79.38 164 ASP A CA 1
ATOM 1286 C C . ASP A 1 164 ? 36.579 -1.224 -63.350 1.00 79.38 164 ASP A C 1
ATOM 1288 O O . ASP A 1 164 ? 37.090 -2.315 -63.084 1.00 79.38 164 ASP A O 1
ATOM 1292 N N . ALA A 1 165 ? 35.687 -1.107 -64.342 1.00 82.50 165 ALA A N 1
ATOM 1293 C CA . ALA A 1 165 ? 35.143 -2.229 -65.111 1.00 82.50 165 ALA A CA 1
ATOM 1294 C C . ALA A 1 165 ? 36.216 -3.135 -65.743 1.00 82.50 165 ALA A C 1
ATOM 1296 O O . ALA A 1 165 ? 35.991 -4.326 -65.950 1.00 82.50 165 ALA A O 1
ATOM 1297 N N . ALA A 1 166 ? 37.407 -2.601 -66.030 1.00 78.62 166 ALA A N 1
ATOM 1298 C CA . ALA A 1 166 ? 38.527 -3.374 -66.567 1.00 78.62 166 ALA A CA 1
ATOM 1299 C C . ALA A 1 166 ? 39.113 -4.395 -65.571 1.00 78.62 166 ALA A C 1
ATOM 1301 O O . ALA A 1 166 ? 39.686 -5.408 -65.991 1.00 78.62 166 ALA A O 1
ATOM 1302 N N . PHE A 1 167 ? 38.958 -4.124 -64.274 1.00 85.06 167 PHE A N 1
ATOM 1303 C CA . PHE A 1 167 ? 39.402 -4.949 -63.152 1.00 85.06 167 PHE A CA 1
ATOM 1304 C C . PHE A 1 167 ? 38.250 -5.758 -62.529 1.00 85.06 167 PHE A C 1
ATOM 1306 O O . PHE A 1 167 ? 38.486 -6.578 -61.647 1.00 85.06 167 PHE A O 1
ATOM 1313 N N . PHE A 1 168 ? 37.013 -5.602 -63.010 1.00 89.69 168 PHE A N 1
ATOM 1314 C CA . PHE A 1 168 ? 35.856 -6.351 -62.520 1.00 89.69 168 PHE A CA 1
ATOM 1315 C C . PHE A 1 168 ? 35.688 -7.688 -63.265 1.00 89.69 168 PHE A C 1
ATOM 1317 O O . PHE A 1 168 ? 35.216 -7.737 -64.401 1.00 89.69 168 PHE A O 1
ATOM 1324 N N . TRP A 1 169 ? 36.074 -8.791 -62.615 1.00 90.06 169 TRP A N 1
ATOM 1325 C CA . TRP A 1 169 ? 36.058 -10.148 -63.184 1.00 90.06 169 TRP A CA 1
ATOM 1326 C C . TRP A 1 169 ? 35.261 -11.140 -62.322 1.00 90.06 169 TRP A C 1
ATOM 1328 O O . TRP A 1 169 ? 34.936 -10.867 -61.170 1.00 90.06 169 TRP A O 1
ATOM 1338 N N . GLY A 1 170 ? 34.912 -12.296 -62.901 1.00 88.94 170 GLY A N 1
ATOM 1339 C CA . GLY A 1 170 ? 34.237 -13.399 -62.196 1.00 88.94 170 GLY A CA 1
ATOM 1340 C C . GLY A 1 170 ? 32.716 -13.269 -62.031 1.00 88.94 170 GLY A C 1
ATOM 1341 O O . GLY A 1 170 ? 32.080 -14.142 -61.459 1.00 88.94 170 GLY A O 1
ATOM 1342 N N . ARG A 1 171 ? 32.079 -12.196 -62.516 1.00 92.12 171 ARG A N 1
ATOM 1343 C CA . ARG A 1 171 ? 30.614 -12.002 -62.397 1.00 92.12 171 ARG A CA 1
ATOM 1344 C C . ARG A 1 171 ? 29.879 -11.926 -63.736 1.00 92.12 171 ARG A C 1
ATOM 1346 O O . ARG A 1 171 ? 28.762 -11.423 -63.791 1.00 92.12 171 ARG A O 1
ATOM 1353 N N . LYS A 1 172 ? 30.470 -12.449 -64.816 1.00 89.88 172 LYS A N 1
ATOM 1354 C CA . LYS A 1 172 ? 29.920 -12.330 -66.178 1.00 89.88 172 LYS A CA 1
ATOM 1355 C C . LYS A 1 172 ? 28.485 -12.864 -66.294 1.00 89.88 172 LYS A C 1
ATOM 1357 O O . LYS A 1 172 ? 27.626 -12.131 -66.762 1.00 89.88 172 LYS A O 1
ATOM 1362 N N . ALA A 1 173 ? 28.211 -14.075 -65.803 1.00 90.69 173 ALA A N 1
ATOM 1363 C CA . ALA A 1 173 ? 26.873 -14.673 -65.882 1.00 90.69 173 ALA A CA 1
ATOM 1364 C C . ALA A 1 173 ? 25.797 -13.818 -65.185 1.00 90.69 173 ALA A C 1
ATOM 1366 O O . ALA A 1 173 ? 24.729 -13.591 -65.743 1.00 90.69 173 ALA A O 1
ATOM 1367 N N . ALA A 1 174 ? 26.110 -13.278 -64.002 1.00 92.38 174 ALA A N 1
ATOM 1368 C CA . ALA A 1 174 ? 25.202 -12.401 -63.264 1.00 92.38 174 ALA A CA 1
ATOM 1369 C C . ALA A 1 174 ? 24.992 -11.042 -63.958 1.00 92.38 174 ALA A C 1
ATOM 1371 O O . ALA A 1 174 ? 23.893 -10.492 -63.908 1.00 92.38 174 ALA A O 1
ATOM 1372 N N . VAL A 1 175 ? 26.026 -10.495 -64.613 1.00 94.06 175 VAL A N 1
ATOM 1373 C CA . VAL A 1 175 ? 25.897 -9.280 -65.437 1.00 94.06 175 VAL A CA 1
ATOM 1374 C C . VAL A 1 175 ? 25.004 -9.550 -66.645 1.00 94.06 175 VAL A C 1
ATOM 1376 O O . VAL A 1 175 ? 24.094 -8.767 -66.901 1.00 94.06 175 VAL A O 1
ATOM 1379 N N . ASP A 1 176 ? 25.224 -10.656 -67.356 1.00 93.38 176 ASP A N 1
ATOM 1380 C CA . ASP A 1 176 ? 24.445 -11.025 -68.542 1.00 93.38 176 ASP A CA 1
ATOM 1381 C C . ASP A 1 176 ? 22.961 -11.250 -68.185 1.00 93.38 176 ASP A C 1
ATOM 1383 O O . ASP A 1 176 ? 22.071 -10.747 -68.877 1.00 93.38 176 ASP A O 1
ATOM 1387 N N . GLU A 1 177 ? 22.684 -11.916 -67.058 1.00 94.62 177 GLU A N 1
ATOM 1388 C CA . GLU A 1 177 ? 21.327 -12.086 -66.523 1.00 94.62 177 GLU A CA 1
ATOM 1389 C C . GLU A 1 177 ? 20.681 -10.740 -66.161 1.00 94.62 177 GLU A C 1
ATOM 1391 O O . GLU A 1 177 ? 19.540 -10.470 -66.547 1.00 94.62 177 GLU A O 1
ATOM 1396 N N . LEU A 1 178 ? 21.411 -9.858 -65.470 1.00 95.44 178 LEU A N 1
ATOM 1397 C CA . LEU A 1 178 ? 20.909 -8.537 -65.089 1.00 95.44 178 LEU A CA 1
ATOM 1398 C C . LEU A 1 178 ? 20.624 -7.658 -66.314 1.00 95.44 178 LEU A C 1
ATOM 1400 O O . LEU A 1 178 ? 19.588 -6.998 -66.362 1.00 95.44 178 LEU A O 1
ATOM 1404 N N . VAL A 1 179 ? 21.487 -7.688 -67.332 1.00 94.06 179 VAL A N 1
ATOM 1405 C CA . VAL A 1 179 ? 21.274 -6.978 -68.603 1.00 94.06 179 VAL A CA 1
ATOM 1406 C C . VAL A 1 179 ? 20.023 -7.495 -69.319 1.00 94.06 179 VAL A C 1
ATOM 1408 O O . VAL A 1 179 ? 19.248 -6.688 -69.839 1.00 94.06 179 VAL A O 1
ATOM 1411 N N . ALA A 1 180 ? 19.798 -8.813 -69.338 1.00 93.31 180 ALA A N 1
ATOM 1412 C CA . ALA A 1 180 ? 18.590 -9.403 -69.915 1.00 93.31 180 ALA A CA 1
ATOM 1413 C C . ALA A 1 180 ? 17.330 -8.955 -69.154 1.00 93.31 180 ALA A C 1
ATOM 1415 O O . ALA A 1 180 ? 16.382 -8.461 -69.760 1.00 93.31 180 ALA A O 1
ATOM 1416 N N . LYS A 1 181 ? 17.345 -9.007 -67.817 1.00 94.00 181 LYS A N 1
ATOM 1417 C CA . LYS A 1 181 ? 16.210 -8.564 -66.994 1.00 94.00 181 LYS A CA 1
ATOM 1418 C C . LYS A 1 181 ? 15.908 -7.073 -67.150 1.00 94.00 181 LYS A C 1
ATOM 1420 O O . LYS A 1 181 ? 14.742 -6.711 -67.253 1.00 94.00 181 LYS A O 1
ATOM 1425 N N . VAL A 1 182 ? 16.925 -6.210 -67.204 1.00 92.81 182 VAL A N 1
ATOM 1426 C CA . VAL A 1 182 ? 16.753 -4.752 -67.387 1.00 92.81 182 VAL A CA 1
ATOM 1427 C C . VAL A 1 182 ? 16.215 -4.412 -68.782 1.00 92.81 182 VAL A C 1
ATOM 1429 O O . VAL A 1 182 ? 15.551 -3.391 -68.974 1.00 92.81 182 VAL A O 1
ATOM 1432 N N . ARG A 1 183 ? 16.467 -5.271 -69.776 1.00 89.19 183 ARG A N 1
ATOM 1433 C CA . ARG A 1 183 ? 15.864 -5.141 -71.105 1.00 89.19 183 ARG A CA 1
ATOM 1434 C C . ARG A 1 183 ? 14.360 -5.409 -71.062 1.00 89.19 183 ARG A C 1
ATOM 1436 O O . ARG A 1 183 ? 13.601 -4.596 -71.593 1.00 89.19 183 ARG A O 1
ATOM 1443 N N . ASP A 1 184 ? 13.969 -6.503 -70.414 1.00 89.94 184 ASP A N 1
ATOM 1444 C CA . ASP A 1 184 ? 12.609 -7.050 -70.464 1.00 89.94 184 ASP A CA 1
ATOM 1445 C C . ASP A 1 184 ? 11.660 -6.428 -69.429 1.00 89.94 184 ASP A C 1
ATOM 1447 O O . ASP A 1 184 ? 10.449 -6.377 -69.647 1.00 89.94 184 ASP A O 1
ATOM 1451 N N . TYR A 1 185 ? 12.191 -5.927 -68.310 1.00 93.25 185 TYR A N 1
ATOM 1452 C CA . TYR A 1 185 ? 11.402 -5.412 -67.194 1.00 93.25 185 TYR A CA 1
ATOM 1453 C C . TYR A 1 185 ? 11.778 -3.979 -66.827 1.00 93.25 185 TYR A C 1
ATOM 1455 O O . TYR A 1 185 ? 12.948 -3.603 -66.803 1.00 93.25 185 TYR A O 1
ATOM 1463 N N . GLY A 1 186 ? 10.762 -3.181 -66.490 1.00 90.88 186 GLY A N 1
ATOM 1464 C CA . GLY A 1 186 ? 10.921 -1.797 -66.042 1.00 90.88 186 GLY A CA 1
ATOM 1465 C C . GLY A 1 186 ? 11.589 -1.648 -64.673 1.00 90.88 186 GLY A C 1
ATOM 1466 O O . GLY A 1 186 ? 12.248 -0.642 -64.419 1.00 90.88 186 GLY A O 1
ATOM 1467 N N . LEU A 1 187 ? 11.441 -2.648 -63.799 1.00 94.75 187 LEU A N 1
ATOM 1468 C CA . LEU A 1 187 ? 12.042 -2.706 -62.468 1.00 94.75 187 LEU A CA 1
ATOM 1469 C C . LEU A 1 187 ? 12.734 -4.059 -62.280 1.00 94.75 187 LEU A C 1
ATOM 1471 O O . LEU A 1 187 ? 12.155 -5.086 -62.619 1.00 94.75 187 LEU A O 1
ATOM 1475 N N . VAL A 1 188 ? 13.954 -4.066 -61.735 1.00 95.94 188 VAL A N 1
ATOM 1476 C CA . VAL A 1 188 ? 14.712 -5.291 -61.434 1.00 95.94 188 VAL A CA 1
ATOM 1477 C C . VAL A 1 188 ? 15.396 -5.183 -60.071 1.00 95.94 188 VAL A C 1
ATOM 1479 O O . VAL A 1 188 ? 16.055 -4.188 -59.774 1.00 95.94 188 VAL A O 1
ATOM 1482 N N . ALA A 1 189 ? 15.277 -6.219 -59.242 1.00 95.06 189 ALA A N 1
ATOM 1483 C CA . ALA A 1 189 ? 15.959 -6.302 -57.952 1.00 95.06 189 ALA A CA 1
ATOM 1484 C C . ALA A 1 189 ? 17.214 -7.181 -58.016 1.00 95.06 189 ALA A C 1
ATOM 1486 O O . ALA A 1 189 ? 17.173 -8.300 -58.514 1.00 95.06 189 ALA A O 1
ATOM 1487 N N . VAL A 1 190 ? 18.320 -6.717 -57.442 1.00 95.38 190 VAL A N 1
ATOM 1488 C CA . VAL A 1 190 ? 19.533 -7.510 -57.219 1.00 95.38 190 VAL A CA 1
ATOM 1489 C C . VAL A 1 190 ? 19.575 -7.907 -55.747 1.00 95.38 190 VAL A C 1
ATOM 1491 O O . VAL A 1 190 ? 19.789 -7.066 -54.870 1.00 95.38 190 VAL A O 1
ATOM 1494 N N . VAL A 1 191 ? 19.354 -9.189 -55.467 1.00 92.25 191 VAL A N 1
ATOM 1495 C CA . VAL A 1 191 ? 19.203 -9.717 -54.104 1.00 92.25 191 VAL A CA 1
ATOM 1496 C C . VAL A 1 191 ? 20.430 -10.535 -53.729 1.00 92.25 191 VAL A C 1
ATOM 1498 O O . VAL A 1 191 ? 20.834 -11.429 -54.462 1.00 92.25 191 VAL A O 1
ATOM 1501 N N . GLY A 1 192 ? 21.032 -10.258 -52.576 1.00 87.88 192 GLY A N 1
ATOM 1502 C CA . GLY A 1 192 ? 22.185 -11.026 -52.096 1.00 87.88 192 GLY A CA 1
ATOM 1503 C C . GLY A 1 192 ? 22.642 -10.600 -50.708 1.00 87.88 192 GLY A C 1
ATOM 1504 O O . GLY A 1 192 ? 22.320 -9.499 -50.247 1.00 87.88 192 GLY A O 1
ATOM 1505 N N . ARG A 1 193 ? 23.416 -11.447 -50.020 1.00 82.31 193 ARG A N 1
ATOM 1506 C CA . ARG A 1 193 ? 23.962 -11.141 -48.682 1.00 82.31 193 ARG A CA 1
ATOM 1507 C C . ARG A 1 193 ? 24.796 -9.851 -48.661 1.00 82.31 193 ARG A C 1
ATOM 1509 O O . ARG A 1 193 ? 25.216 -9.340 -49.707 1.00 82.31 193 ARG A O 1
ATOM 1516 N N . SER A 1 194 ? 25.020 -9.288 -47.474 1.00 77.81 194 SER A N 1
ATOM 1517 C CA . SER A 1 194 ? 25.968 -8.176 -47.314 1.00 77.81 194 SER A CA 1
ATOM 1518 C C . SER A 1 194 ? 27.360 -8.578 -47.811 1.00 77.81 194 SER A C 1
ATOM 1520 O O . SER A 1 194 ? 27.754 -9.729 -47.652 1.00 77.81 194 SER A O 1
ATOM 1522 N N . GLY A 1 195 ? 28.071 -7.664 -48.475 1.00 74.88 195 GLY A N 1
ATOM 1523 C CA . GLY A 1 195 ? 29.406 -7.939 -49.024 1.00 74.88 195 GLY A CA 1
ATOM 1524 C C . GLY A 1 195 ? 29.459 -8.784 -50.310 1.00 74.88 195 GLY A C 1
ATOM 1525 O O . GLY A 1 195 ? 30.531 -8.926 -50.881 1.00 74.88 195 GLY A O 1
ATOM 1526 N N . SER A 1 196 ? 28.333 -9.275 -50.843 1.00 83.19 196 SER A N 1
ATOM 1527 C CA . SER A 1 196 ? 28.298 -10.117 -52.065 1.00 83.19 196 SER A CA 1
ATOM 1528 C C . SER A 1 196 ? 28.675 -9.407 -53.383 1.00 83.19 196 SER A C 1
ATOM 1530 O O . SER A 1 196 ? 28.776 -10.057 -54.428 1.00 83.19 196 SER A O 1
ATOM 1532 N N . GLY A 1 197 ? 28.886 -8.085 -53.349 1.00 84.81 197 GLY A N 1
ATOM 1533 C CA . GLY A 1 197 ? 29.252 -7.273 -54.514 1.00 84.81 197 GLY A CA 1
ATOM 1534 C C . GLY A 1 197 ? 28.074 -6.682 -55.298 1.00 84.81 197 GLY A C 1
ATOM 1535 O O . GLY A 1 197 ? 28.261 -6.317 -56.453 1.00 84.81 197 GLY A O 1
ATOM 1536 N N . LYS A 1 198 ? 26.876 -6.561 -54.698 1.00 90.44 198 LYS A N 1
ATOM 1537 C CA . LYS A 1 198 ? 25.664 -6.010 -55.349 1.00 90.44 198 LYS A CA 1
ATOM 1538 C C . LYS A 1 198 ? 25.914 -4.670 -56.055 1.00 90.44 198 LYS A C 1
ATOM 1540 O O . LYS A 1 198 ? 25.653 -4.549 -57.247 1.00 90.44 198 LYS A O 1
ATOM 1545 N N . SER A 1 199 ? 26.468 -3.693 -55.336 1.00 88.62 199 SER A N 1
ATOM 1546 C CA . SER A 1 199 ? 26.727 -2.358 -55.886 1.00 88.62 199 SER A CA 1
ATOM 1547 C C . SER A 1 199 ? 27.820 -2.386 -56.959 1.00 88.62 199 SER A C 1
ATOM 1549 O O . SER A 1 199 ? 27.693 -1.727 -57.986 1.00 88.62 199 SER A O 1
ATOM 1551 N N . SER A 1 200 ? 28.851 -3.219 -56.782 1.00 90.12 200 SER A N 1
ATOM 1552 C CA . SER A 1 200 ? 29.898 -3.437 -57.789 1.00 90.12 200 SER A CA 1
ATOM 1553 C C . SER A 1 200 ? 29.371 -4.080 -59.072 1.00 90.12 200 SER A C 1
ATOM 1555 O O . SER A 1 200 ? 29.781 -3.676 -60.154 1.00 90.12 200 SER A O 1
ATOM 1557 N N . LEU A 1 201 ? 28.425 -5.022 -58.976 1.00 93.12 201 LEU A N 1
ATOM 1558 C CA . LEU A 1 201 ? 27.774 -5.620 -60.144 1.00 93.12 201 LEU A CA 1
ATOM 1559 C C . LEU A 1 201 ? 27.044 -4.563 -60.977 1.00 93.12 201 LEU A C 1
ATOM 1561 O O . LEU A 1 201 ? 27.110 -4.602 -62.204 1.00 93.12 201 LEU A O 1
ATOM 1565 N N . VAL A 1 202 ? 26.364 -3.618 -60.325 1.00 93.00 202 VAL A N 1
ATOM 1566 C CA . VAL A 1 202 ? 25.648 -2.552 -61.029 1.00 93.00 202 VAL A CA 1
ATOM 1567 C C . VAL A 1 202 ? 26.629 -1.566 -61.658 1.00 93.00 202 VAL A C 1
ATOM 1569 O O . VAL A 1 202 ? 26.605 -1.393 -62.874 1.00 93.00 202 VAL A O 1
ATOM 1572 N N . TYR A 1 203 ? 27.522 -0.965 -60.868 1.00 87.75 203 TYR A N 1
ATOM 1573 C CA . TYR A 1 203 ? 28.416 0.081 -61.370 1.00 87.75 203 TYR A CA 1
ATOM 1574 C C . TYR A 1 203 ? 29.448 -0.430 -62.379 1.00 87.75 203 TYR A C 1
ATOM 1576 O O . TYR A 1 203 ? 29.601 0.179 -63.429 1.00 87.75 203 TYR A O 1
ATOM 1584 N N . ALA A 1 204 ? 30.143 -1.534 -62.091 1.00 88.81 204 ALA A N 1
ATOM 1585 C CA . ALA A 1 204 ? 31.247 -2.029 -62.920 1.00 88.81 204 ALA A CA 1
ATOM 1586 C C . ALA A 1 204 ? 30.824 -3.109 -63.933 1.00 88.81 204 ALA A C 1
ATOM 1588 O O . ALA A 1 204 ? 31.585 -3.443 -64.841 1.00 88.81 204 ALA A O 1
ATOM 1589 N N . GLY A 1 205 ? 29.618 -3.668 -63.784 1.00 90.62 205 GLY A N 1
ATOM 1590 C CA . GLY A 1 205 ? 29.065 -4.693 -64.670 1.00 90.62 205 GLY A CA 1
ATOM 1591 C C . GLY A 1 205 ? 27.941 -4.168 -65.563 1.00 90.62 205 GLY A C 1
ATOM 1592 O O . GLY A 1 205 ? 28.098 -4.111 -66.783 1.00 90.62 205 GLY A O 1
ATOM 1593 N N . LEU A 1 206 ? 26.810 -3.780 -64.961 1.00 92.81 206 LEU A N 1
ATOM 1594 C CA . LEU A 1 206 ? 25.605 -3.366 -65.686 1.00 92.81 206 LEU A CA 1
ATOM 1595 C C . LEU A 1 206 ? 25.813 -2.072 -66.483 1.00 92.81 206 LEU A C 1
ATOM 1597 O O . LEU A 1 206 ? 25.516 -2.066 -67.676 1.00 92.81 206 LEU A O 1
ATOM 1601 N N . LEU A 1 207 ? 26.307 -0.992 -65.860 1.00 88.31 207 LEU A N 1
ATOM 1602 C CA . LEU A 1 207 ? 26.430 0.308 -66.543 1.00 88.31 207 LEU A CA 1
ATOM 1603 C C . LEU A 1 207 ? 27.309 0.230 -67.804 1.00 88.31 207 LEU A C 1
ATOM 1605 O O . LEU A 1 207 ? 26.809 0.587 -68.877 1.00 88.31 207 LEU A O 1
ATOM 1609 N N . PRO A 1 208 ? 28.535 -0.339 -67.756 1.00 85.25 208 PRO A N 1
ATOM 1610 C CA . PRO A 1 208 ? 29.347 -0.505 -68.958 1.00 85.25 208 PRO A CA 1
ATOM 1611 C C . PRO A 1 208 ? 28.662 -1.368 -70.022 1.00 85.25 208 PRO A C 1
ATOM 1613 O O . PRO A 1 208 ? 28.757 -1.080 -71.213 1.00 85.25 208 PRO A O 1
ATOM 1616 N N . ALA A 1 209 ? 27.955 -2.432 -69.620 1.00 86.62 209 ALA A N 1
ATOM 1617 C CA . ALA A 1 209 ? 27.254 -3.305 -70.559 1.00 86.62 209 ALA A CA 1
ATOM 1618 C C . ALA A 1 209 ? 26.081 -2.597 -71.263 1.00 86.62 209 ALA A C 1
ATOM 1620 O O . ALA A 1 209 ? 25.844 -2.842 -72.448 1.00 86.62 209 ALA A O 1
ATOM 1621 N N . LEU A 1 210 ? 25.372 -1.701 -70.568 1.00 85.38 210 LEU A N 1
ATOM 1622 C CA . LEU A 1 210 ? 24.308 -0.882 -71.151 1.00 85.38 210 LEU A CA 1
ATOM 1623 C C . LEU A 1 210 ? 24.863 0.191 -72.096 1.00 85.38 210 LEU A C 1
ATOM 1625 O O . LEU A 1 210 ? 24.331 0.352 -73.193 1.00 85.38 210 LEU A O 1
ATOM 1629 N N . ARG A 1 211 ? 25.955 0.877 -71.727 1.00 79.00 211 ARG A N 1
ATOM 1630 C CA . ARG A 1 211 ? 26.564 1.928 -72.568 1.00 79.00 211 ARG A CA 1
ATOM 1631 C C . ARG A 1 211 ? 27.166 1.410 -73.876 1.00 79.00 211 ARG A C 1
ATOM 1633 O O . ARG A 1 211 ? 27.234 2.158 -74.843 1.00 79.00 211 ARG A O 1
ATOM 1640 N N . ARG A 1 212 ? 27.555 0.132 -73.943 1.00 74.94 212 ARG A N 1
ATOM 1641 C CA . ARG A 1 212 ? 28.046 -0.512 -75.181 1.00 74.94 212 ARG A CA 1
ATOM 1642 C C . ARG A 1 212 ? 26.951 -0.801 -76.216 1.00 74.94 212 ARG A C 1
ATOM 1644 O O . ARG A 1 212 ? 27.263 -1.233 -77.327 1.00 74.94 212 ARG A O 1
ATOM 1651 N N . GLN A 1 213 ? 25.673 -0.608 -75.885 1.00 75.56 213 GLN A N 1
ATOM 1652 C CA . GLN A 1 213 ? 24.572 -0.819 -76.826 1.00 75.56 213 GLN A CA 1
ATOM 1653 C C . GLN A 1 213 ? 24.542 0.304 -77.875 1.00 75.56 213 GLN A C 1
ATOM 1655 O O . GLN A 1 213 ? 24.251 1.450 -77.560 1.00 75.56 213 GLN A O 1
ATOM 1660 N N . ARG A 1 214 ? 24.792 -0.024 -79.150 1.00 60.50 214 ARG A N 1
ATOM 1661 C CA . ARG A 1 214 ? 24.924 0.975 -80.234 1.00 60.50 214 ARG A CA 1
ATOM 1662 C C . ARG A 1 214 ? 23.634 1.755 -80.557 1.00 60.50 214 ARG A C 1
ATOM 1664 O O . ARG A 1 214 ? 23.698 2.816 -81.156 1.00 60.50 214 ARG A O 1
ATOM 1671 N N . THR A 1 215 ? 22.456 1.252 -80.182 1.00 62.84 215 THR A N 1
ATOM 1672 C CA . THR A 1 215 ? 21.153 1.835 -80.568 1.00 62.84 215 THR A CA 1
ATOM 1673 C C . THR A 1 215 ? 20.512 2.730 -79.502 1.00 62.84 215 THR A C 1
ATOM 1675 O O . THR A 1 215 ? 19.440 3.286 -79.745 1.00 62.84 215 THR A O 1
ATOM 1678 N N . VAL A 1 216 ? 21.104 2.829 -78.307 1.00 71.69 216 VAL A N 1
ATOM 1679 C CA . VAL A 1 216 ? 20.492 3.465 -77.130 1.00 71.69 216 VAL A CA 1
ATOM 1680 C C . VAL A 1 216 ? 21.555 4.202 -76.319 1.00 71.69 216 VAL A C 1
ATOM 1682 O O . VAL A 1 216 ? 22.613 3.646 -76.044 1.00 71.69 216 VAL A O 1
ATOM 1685 N N . THR A 1 217 ? 21.251 5.421 -75.881 1.00 75.75 217 THR A N 1
ATOM 1686 C CA . THR A 1 217 ? 22.114 6.227 -75.009 1.00 75.75 217 THR A CA 1
ATOM 1687 C C . THR A 1 217 ? 21.503 6.308 -73.611 1.00 75.75 217 THR A C 1
ATOM 1689 O O . THR A 1 217 ? 20.356 6.724 -73.443 1.00 75.75 217 THR A O 1
ATOM 1692 N N . TRP A 1 218 ? 22.267 5.873 -72.606 1.00 82.94 218 TRP A N 1
ATOM 1693 C CA . TRP A 1 218 ? 21.819 5.770 -71.215 1.00 82.94 218 TRP A CA 1
ATOM 1694 C C . TRP A 1 218 ? 22.377 6.905 -70.353 1.00 82.94 218 TRP A C 1
ATOM 1696 O O . TRP A 1 218 ? 23.584 7.145 -70.366 1.00 82.94 218 TRP A O 1
ATOM 1706 N N . ASP A 1 219 ? 21.513 7.531 -69.555 1.00 84.44 219 ASP A N 1
ATOM 1707 C CA . ASP A 1 219 ? 21.898 8.318 -68.375 1.00 84.44 219 ASP A CA 1
ATOM 1708 C C . ASP A 1 219 ? 21.610 7.545 -67.083 1.00 84.44 219 ASP A C 1
ATOM 1710 O O . ASP A 1 219 ? 20.792 6.617 -67.077 1.00 84.44 219 ASP A O 1
ATOM 1714 N N . VAL A 1 220 ? 22.266 7.921 -65.983 1.00 85.88 220 VAL A N 1
ATOM 1715 C CA . VAL A 1 220 ? 22.153 7.218 -64.696 1.00 85.88 220 VAL A CA 1
ATOM 1716 C C . VAL A 1 220 ? 21.879 8.193 -63.556 1.00 85.88 220 VAL A C 1
ATOM 1718 O O . VAL A 1 220 ? 22.630 9.138 -63.331 1.00 85.88 220 VAL A O 1
ATOM 1721 N N . VAL A 1 221 ? 20.836 7.906 -62.776 1.00 88.06 221 VAL A N 1
ATOM 1722 C CA . VAL A 1 221 ? 20.533 8.574 -61.504 1.00 88.06 221 VAL A CA 1
ATOM 1723 C C . VAL A 1 221 ? 20.681 7.550 -60.388 1.00 88.06 221 VAL A C 1
ATOM 1725 O O . VAL A 1 221 ? 19.884 6.621 -60.287 1.00 88.06 221 VAL A O 1
ATOM 1728 N N . ALA A 1 222 ? 21.712 7.699 -59.559 1.00 88.25 222 ALA A N 1
ATOM 1729 C CA . ALA A 1 222 ? 21.973 6.810 -58.432 1.00 88.25 222 ALA A CA 1
ATOM 1730 C C . ALA A 1 222 ? 21.599 7.481 -57.106 1.00 88.25 222 ALA A C 1
ATOM 1732 O O . ALA A 1 222 ? 21.976 8.627 -56.868 1.00 88.25 222 ALA A O 1
ATOM 1733 N N . LEU A 1 223 ? 20.901 6.759 -56.226 1.00 88.12 223 LEU A N 1
ATOM 1734 C CA . LEU A 1 223 ? 20.538 7.243 -54.896 1.00 88.12 223 LEU A CA 1
ATOM 1735 C C . LEU A 1 223 ? 20.589 6.150 -53.827 1.00 88.12 223 LEU A C 1
ATOM 1737 O O . LEU A 1 223 ? 20.476 4.960 -54.119 1.00 88.12 223 LEU A O 1
ATOM 1741 N N . ARG A 1 224 ? 20.716 6.590 -52.572 1.00 85.88 224 ARG A N 1
ATOM 1742 C CA . ARG A 1 224 ? 20.504 5.777 -51.369 1.00 85.88 224 ARG A CA 1
ATOM 1743 C C . ARG A 1 224 ? 19.331 6.362 -50.592 1.00 85.88 224 ARG A C 1
ATOM 1745 O O . ARG A 1 224 ? 19.392 7.545 -50.259 1.00 85.88 224 ARG A O 1
ATOM 1752 N N . PRO A 1 225 ? 18.272 5.587 -50.324 1.00 79.00 225 PRO A N 1
ATOM 1753 C CA . PRO A 1 225 ? 17.022 6.136 -49.814 1.00 79.00 225 PRO A CA 1
ATOM 1754 C C . PRO A 1 225 ? 17.115 6.654 -48.371 1.00 79.00 225 PRO A C 1
ATOM 1756 O O . PRO A 1 225 ? 16.419 7.612 -48.040 1.00 79.00 225 PRO A O 1
ATOM 1759 N N . ARG A 1 226 ? 17.982 6.072 -47.525 1.00 75.62 226 ARG A N 1
ATOM 1760 C CA . ARG A 1 226 ? 18.179 6.476 -46.118 1.00 75.62 226 ARG A CA 1
ATOM 1761 C C . ARG A 1 226 ? 16.843 6.622 -45.354 1.00 75.62 226 ARG A C 1
ATOM 1763 O O . ARG A 1 226 ? 15.887 5.890 -45.606 1.00 75.62 226 ARG A O 1
ATOM 1770 N N . ALA A 1 227 ? 16.785 7.544 -44.388 1.00 67.06 227 ALA A N 1
ATOM 1771 C CA . ALA A 1 227 ? 15.593 7.843 -43.593 1.00 67.06 227 ALA A CA 1
ATOM 1772 C C . ALA A 1 227 ? 14.561 8.736 -44.313 1.00 67.06 227 ALA A C 1
ATOM 1774 O O . ALA A 1 227 ? 13.389 8.732 -43.941 1.00 67.06 227 ALA A O 1
ATOM 1775 N N . THR A 1 228 ? 14.979 9.467 -45.350 1.00 75.81 228 THR A N 1
ATOM 1776 C CA . THR A 1 228 ? 14.196 10.494 -46.059 1.00 75.81 228 THR A CA 1
ATOM 1777 C C . THR A 1 228 ? 14.184 10.221 -47.574 1.00 75.81 228 THR A C 1
ATOM 1779 O O . THR A 1 228 ? 14.849 10.903 -48.357 1.00 75.81 228 THR A O 1
ATOM 1782 N N . PRO A 1 229 ? 13.426 9.206 -48.033 1.00 85.31 229 PRO A N 1
ATOM 1783 C CA . PRO A 1 229 ? 13.548 8.691 -49.399 1.00 85.31 229 PRO A CA 1
ATOM 1784 C C . PRO A 1 229 ? 13.111 9.673 -50.492 1.00 85.31 229 PRO A C 1
ATOM 1786 O O . PRO A 1 229 ? 13.651 9.636 -51.597 1.00 85.31 229 PRO A O 1
ATOM 1789 N N . LEU A 1 230 ? 12.167 10.575 -50.201 1.00 86.06 230 LEU A N 1
ATOM 1790 C CA . LEU A 1 230 ? 11.750 11.613 -51.148 1.00 86.06 230 LEU A CA 1
ATOM 1791 C C . LEU A 1 230 ? 12.823 12.698 -51.315 1.00 86.06 230 LEU A C 1
ATOM 1793 O O . LEU A 1 230 ? 13.093 13.106 -52.441 1.00 86.06 230 LEU A O 1
ATOM 1797 N N . HIS A 1 231 ? 13.494 13.104 -50.232 1.00 83.25 231 HIS A N 1
ATOM 1798 C CA . HIS A 1 231 ? 14.631 14.030 -50.293 1.00 83.25 231 HIS A CA 1
ATOM 1799 C C . HIS A 1 231 ? 15.780 13.446 -51.107 1.00 83.25 231 HIS A C 1
ATOM 1801 O O . HIS A 1 231 ? 16.304 14.116 -51.995 1.00 83.25 231 HIS A O 1
ATOM 1807 N N . ALA A 1 232 ? 16.121 12.178 -50.854 1.00 82.44 232 ALA A N 1
ATOM 1808 C CA . ALA A 1 232 ? 17.152 11.472 -51.608 1.00 82.44 232 ALA A CA 1
ATOM 1809 C C . ALA A 1 232 ? 16.823 11.409 -53.109 1.00 82.44 232 ALA A C 1
ATOM 1811 O O . ALA A 1 232 ? 17.717 11.537 -53.944 1.00 82.44 232 ALA A O 1
ATOM 1812 N N . LEU A 1 233 ? 15.542 11.246 -53.460 1.00 86.94 233 LEU A N 1
ATOM 1813 C CA . LEU A 1 233 ? 15.088 11.258 -54.847 1.00 86.94 233 LEU A CA 1
ATOM 1814 C C . LEU A 1 233 ? 15.276 12.637 -55.492 1.00 86.94 233 LEU A C 1
ATOM 1816 O O . LEU A 1 233 ? 15.880 12.715 -56.557 1.00 86.94 233 LEU A O 1
ATOM 1820 N N . VAL A 1 234 ? 14.823 13.721 -54.852 1.00 84.38 234 VAL A N 1
ATOM 1821 C CA . VAL A 1 234 ? 14.981 15.089 -55.388 1.00 84.38 234 VAL A CA 1
ATOM 1822 C C . VAL A 1 234 ? 16.458 15.431 -55.588 1.00 84.38 234 VAL A C 1
ATOM 1824 O O . VAL A 1 234 ? 16.848 15.858 -56.672 1.00 84.38 234 VAL A O 1
ATOM 1827 N N . GLN A 1 235 ? 17.295 15.163 -54.585 1.00 80.62 235 GLN A N 1
ATOM 1828 C CA . GLN A 1 235 ? 18.734 15.440 -54.637 1.00 80.62 235 GLN A CA 1
ATOM 1829 C C . GLN A 1 235 ? 19.461 14.653 -55.736 1.00 80.62 235 GLN A C 1
ATOM 1831 O O . GLN A 1 235 ? 20.439 15.135 -56.302 1.00 80.62 235 GLN A O 1
ATOM 1836 N N . ALA A 1 236 ? 18.998 13.443 -56.056 1.00 83.12 236 ALA A N 1
ATOM 1837 C CA . ALA A 1 236 ? 19.593 12.642 -57.121 1.00 83.12 236 ALA A CA 1
ATOM 1838 C C . ALA A 1 236 ? 19.249 13.177 -58.525 1.00 83.12 236 ALA A C 1
ATOM 1840 O O . ALA A 1 236 ? 20.049 13.043 -59.456 1.00 83.12 236 ALA A O 1
ATOM 1841 N N . PHE A 1 237 ? 18.076 13.799 -58.687 1.00 82.19 237 PHE A N 1
ATOM 1842 C CA . PHE A 1 237 ? 17.671 14.436 -59.942 1.00 82.19 237 PHE A CA 1
ATOM 1843 C C . PHE A 1 237 ? 18.261 15.845 -60.111 1.00 82.19 237 PHE A C 1
ATOM 1845 O O . PHE A 1 237 ? 18.632 16.187 -61.236 1.00 82.19 237 PHE A O 1
ATOM 1852 N N . ASP A 1 238 ? 18.423 16.602 -59.019 1.00 77.00 238 ASP A N 1
ATOM 1853 C CA . ASP A 1 238 ? 19.012 17.950 -58.985 1.00 77.00 238 ASP A CA 1
ATOM 1854 C C . ASP A 1 238 ? 20.188 18.027 -57.975 1.00 77.00 238 ASP A C 1
ATOM 1856 O O . ASP A 1 238 ? 20.006 18.391 -56.808 1.00 77.00 238 ASP A O 1
ATOM 1860 N N . PRO A 1 239 ? 21.418 17.668 -58.400 1.00 67.75 239 PRO A N 1
ATOM 1861 C CA . PRO A 1 239 ? 22.595 17.656 -57.530 1.00 67.75 239 PRO A CA 1
ATOM 1862 C C . PRO A 1 239 ? 23.056 19.044 -57.065 1.00 67.75 239 PRO A C 1
ATOM 1864 O O . PRO A 1 239 ? 23.808 19.127 -56.092 1.00 67.75 239 PRO A O 1
ATOM 1867 N N . GLU A 1 240 ? 22.641 20.128 -57.730 1.00 65.44 240 GLU A N 1
ATOM 1868 C CA . GLU A 1 240 ? 23.011 21.497 -57.338 1.00 65.44 240 GLU A CA 1
ATOM 1869 C C . GLU A 1 240 ? 22.364 21.869 -55.996 1.00 65.44 240 GLU A C 1
ATOM 1871 O O . GLU A 1 240 ? 23.012 22.479 -55.142 1.00 65.44 240 GLU A O 1
ATOM 1876 N N . ILE A 1 241 ? 21.141 21.381 -55.744 1.00 66.81 241 ILE A N 1
ATOM 1877 C CA . ILE A 1 241 ? 20.454 21.513 -54.448 1.00 66.81 241 ILE A CA 1
ATOM 1878 C C . ILE A 1 241 ? 21.267 20.866 -53.313 1.00 66.81 241 ILE A C 1
ATOM 1880 O O . ILE A 1 241 ? 21.256 21.361 -52.189 1.00 66.81 241 ILE A O 1
ATOM 1884 N N . ALA A 1 242 ? 22.001 19.784 -53.590 1.00 55.09 242 ALA A N 1
ATOM 1885 C CA . ALA A 1 242 ? 22.815 19.092 -52.589 1.00 55.09 242 ALA A CA 1
ATOM 1886 C C . ALA A 1 242 ? 24.157 19.792 -52.286 1.00 55.09 242 ALA A C 1
ATOM 1888 O O . ALA A 1 242 ? 24.759 19.524 -51.247 1.00 55.09 242 ALA A O 1
ATOM 1889 N N . GLN A 1 243 ? 24.641 20.665 -53.177 1.00 49.97 243 GLN A N 1
ATOM 1890 C CA . GLN A 1 243 ? 25.935 21.354 -53.041 1.00 49.97 243 GLN A CA 1
ATOM 1891 C C . GLN A 1 243 ? 25.807 22.757 -52.427 1.00 49.97 243 GLN A C 1
ATOM 1893 O O . GLN A 1 243 ? 26.773 23.276 -51.863 1.00 49.97 243 GLN A O 1
ATOM 1898 N N . CYS A 1 244 ? 24.622 23.367 -52.486 1.00 51.12 244 CYS A N 1
ATOM 1899 C CA . CYS A 1 244 ? 24.343 24.649 -51.851 1.00 51.12 244 CYS A CA 1
ATOM 1900 C C . CYS A 1 244 ? 24.004 24.462 -50.363 1.00 51.12 244 CYS A C 1
ATOM 1902 O O . CYS A 1 244 ? 22.879 24.141 -50.003 1.00 51.12 244 CYS A O 1
ATOM 1904 N N . GLY A 1 245 ? 24.957 24.727 -49.467 1.00 50.56 245 GLY A N 1
ATOM 1905 C CA . GLY A 1 245 ? 24.725 24.762 -48.012 1.00 50.56 245 GLY A CA 1
ATOM 1906 C C . GLY A 1 245 ? 23.937 25.986 -47.512 1.00 50.56 245 GLY A C 1
ATOM 1907 O O . GLY A 1 245 ? 24.151 26.413 -46.380 1.00 50.56 245 GLY A O 1
ATOM 1908 N N . SER A 1 246 ? 23.095 26.603 -48.350 1.00 59.19 246 SER A N 1
ATOM 1909 C CA . SER A 1 246 ? 22.344 27.828 -48.038 1.00 59.19 246 SER A CA 1
ATOM 1910 C C . SER A 1 246 ? 20.899 27.536 -47.613 1.00 59.19 246 SER A C 1
ATOM 1912 O O . SER A 1 246 ? 20.291 26.546 -48.022 1.00 59.19 246 SER A O 1
ATOM 1914 N N . THR A 1 247 ? 20.305 28.438 -46.827 1.00 58.41 247 THR A N 1
ATOM 1915 C CA . THR A 1 247 ? 18.900 28.361 -46.376 1.00 58.41 247 THR A CA 1
ATOM 1916 C C . THR A 1 247 ? 17.899 28.325 -47.544 1.00 58.41 247 THR A C 1
ATOM 1918 O O . THR A 1 247 ? 16.840 27.701 -47.454 1.00 58.41 247 THR A O 1
ATOM 1921 N N . GLU A 1 248 ? 18.243 28.944 -48.677 1.00 58.62 248 GLU A N 1
ATOM 1922 C CA . GLU A 1 248 ? 17.436 28.923 -49.906 1.00 58.62 248 GLU A CA 1
ATOM 1923 C C . GLU A 1 248 ? 17.384 27.531 -50.552 1.00 58.62 248 GLU A C 1
ATOM 1925 O O . GLU A 1 248 ? 16.319 27.098 -50.994 1.00 58.62 248 GLU A O 1
ATOM 1930 N N . ALA A 1 249 ? 18.498 26.792 -50.554 1.00 62.44 249 ALA A N 1
ATOM 1931 C CA . ALA A 1 249 ? 18.551 25.437 -51.102 1.00 62.44 249 ALA A CA 1
ATOM 1932 C C . ALA A 1 249 ? 17.731 24.444 -50.263 1.00 62.44 249 ALA A C 1
ATOM 1934 O O . ALA A 1 249 ? 17.011 23.616 -50.822 1.00 62.44 249 ALA A O 1
ATOM 1935 N N . ALA A 1 250 ? 17.757 24.582 -48.931 1.00 64.31 250 ALA A N 1
ATOM 1936 C CA . ALA A 1 250 ? 16.916 23.792 -48.029 1.00 64.31 250 ALA A CA 1
ATOM 1937 C C . ALA A 1 250 ? 15.414 24.060 -48.251 1.00 64.31 250 ALA A C 1
ATOM 1939 O O . ALA A 1 250 ? 14.615 23.127 -48.304 1.00 64.31 250 ALA A O 1
ATOM 1940 N N . THR A 1 251 ? 15.031 25.324 -48.462 1.00 72.06 251 THR A N 1
ATOM 1941 C CA . THR A 1 251 ? 13.633 25.711 -48.736 1.00 72.06 251 THR A CA 1
ATOM 1942 C C . THR A 1 251 ? 13.148 25.167 -50.086 1.00 72.06 251 THR A C 1
ATOM 1944 O O . THR A 1 251 ? 12.026 24.663 -50.201 1.00 72.06 251 THR A O 1
ATOM 1947 N N . ARG A 1 252 ? 14.005 25.221 -51.114 1.00 73.62 252 ARG A N 1
ATOM 1948 C CA . ARG A 1 252 ? 13.720 24.649 -52.438 1.00 73.62 252 ARG A CA 1
ATOM 1949 C C . ARG A 1 252 ? 13.562 23.127 -52.376 1.00 73.62 252 ARG A C 1
ATOM 1951 O O . ARG A 1 252 ? 12.629 22.603 -52.976 1.00 73.62 252 ARG A O 1
ATOM 1958 N N . LEU A 1 253 ? 14.415 22.436 -51.614 1.00 77.00 253 LEU A N 1
ATOM 1959 C CA . LEU A 1 253 ? 14.334 20.986 -51.412 1.00 77.00 253 LEU A CA 1
ATOM 1960 C C . LEU A 1 253 ? 12.997 20.566 -50.784 1.00 77.00 253 LEU A C 1
ATOM 1962 O O . LEU A 1 253 ? 12.342 19.667 -51.305 1.00 77.00 253 LEU A O 1
ATOM 1966 N N . GLU A 1 254 ? 12.562 21.234 -49.712 1.00 78.06 254 GLU A N 1
ATOM 1967 C CA . GLU A 1 254 ? 11.275 20.929 -49.067 1.00 78.06 254 GLU A CA 1
ATOM 1968 C C . GLU A 1 254 ? 10.078 21.189 -49.988 1.00 78.06 254 GLU A C 1
ATOM 1970 O O . GLU A 1 254 ? 9.133 20.402 -50.017 1.00 78.06 254 GLU A O 1
ATOM 1975 N N . THR A 1 255 ? 10.134 22.253 -50.793 1.00 78.75 255 THR A N 1
ATOM 1976 C CA . THR A 1 255 ? 9.072 22.573 -51.759 1.00 78.75 255 THR A CA 1
ATOM 1977 C C . THR A 1 255 ? 8.911 21.457 -52.796 1.00 78.75 255 THR A C 1
ATOM 1979 O O . THR A 1 255 ? 7.795 21.015 -53.068 1.00 78.75 255 THR A O 1
ATOM 1982 N N . GLU A 1 256 ? 10.018 20.956 -53.346 1.00 77.25 256 GLU A N 1
ATOM 1983 C CA . GLU A 1 256 ? 10.011 19.848 -54.310 1.00 77.25 256 GLU A CA 1
ATOM 1984 C C . GLU A 1 256 ? 9.549 18.525 -53.677 1.00 77.25 256 GLU A C 1
ATOM 1986 O O . GLU A 1 256 ? 8.781 17.773 -54.283 1.00 77.25 256 GLU A O 1
ATOM 1991 N N . VAL A 1 257 ? 9.946 18.245 -52.431 1.00 82.38 257 VAL A N 1
ATOM 1992 C CA . VAL A 1 257 ? 9.479 17.058 -51.696 1.00 82.38 257 VAL A CA 1
ATOM 1993 C C . VAL A 1 257 ? 7.970 17.115 -51.447 1.00 82.38 257 VAL A C 1
ATOM 1995 O O . VAL A 1 257 ? 7.276 16.114 -51.644 1.00 82.38 257 VAL A O 1
ATOM 1998 N N . GLU A 1 258 ? 7.431 18.275 -51.075 1.00 81.81 258 GLU A N 1
ATOM 1999 C CA . GLU A 1 258 ? 5.991 18.445 -50.867 1.00 81.81 258 GLU A CA 1
ATOM 2000 C C . GLU A 1 258 ? 5.196 18.317 -52.179 1.00 81.81 258 GLU A C 1
ATOM 2002 O O . GLU A 1 258 ? 4.114 17.720 -52.216 1.00 81.81 258 GLU A O 1
ATOM 2007 N N . LEU A 1 259 ? 5.760 18.773 -53.302 1.00 78.81 259 LEU A N 1
ATOM 2008 C CA . LEU A 1 259 ? 5.188 18.538 -54.632 1.00 78.81 259 LEU A CA 1
ATOM 2009 C C . LEU A 1 259 ? 5.143 17.043 -54.987 1.00 78.81 259 LEU A C 1
ATOM 2011 O O . LEU A 1 259 ? 4.150 16.577 -55.553 1.00 78.81 259 LEU A O 1
ATOM 2015 N N . LEU A 1 260 ? 6.175 16.269 -54.627 1.00 80.12 260 LEU A N 1
ATOM 2016 C CA . LEU A 1 260 ? 6.185 14.814 -54.822 1.00 80.12 260 LEU A CA 1
ATOM 2017 C C . LEU A 1 260 ? 5.139 14.092 -53.960 1.00 80.12 260 LEU A C 1
ATOM 2019 O O . LEU A 1 260 ? 4.571 13.095 -54.412 1.00 80.12 260 LEU A O 1
ATOM 2023 N N . ARG A 1 261 ? 4.847 14.595 -52.752 1.00 82.12 261 ARG A N 1
ATOM 2024 C CA . ARG A 1 261 ? 3.786 14.058 -51.878 1.00 82.12 261 ARG A CA 1
ATOM 2025 C C . ARG A 1 261 ? 2.380 14.302 -52.430 1.00 82.12 261 ARG A C 1
ATOM 2027 O O . ARG A 1 261 ? 1.494 13.478 -52.208 1.00 82.12 261 ARG A O 1
ATOM 2034 N N . THR A 1 262 ? 2.169 15.412 -53.137 1.00 72.44 262 THR A N 1
ATOM 2035 C CA . THR A 1 262 ? 0.833 15.904 -53.518 1.00 72.44 262 THR A CA 1
ATOM 2036 C C . THR A 1 262 ? 0.430 15.611 -54.971 1.00 72.44 262 THR A C 1
ATOM 2038 O O . THR A 1 262 ? -0.758 15.430 -55.239 1.00 72.44 262 THR A O 1
ATOM 2041 N N . LEU A 1 263 ? 1.371 15.514 -55.924 1.00 59.06 263 LEU A N 1
ATOM 2042 C CA . LEU A 1 263 ? 1.078 15.421 -57.368 1.00 59.06 263 LEU A CA 1
ATOM 2043 C C . LEU A 1 263 ? 1.965 14.382 -58.082 1.00 59.06 263 LEU A C 1
ATOM 2045 O O . LEU A 1 263 ? 3.133 14.614 -58.378 1.00 59.06 263 LEU A O 1
ATOM 2049 N N . VAL A 1 264 ? 1.390 13.224 -58.428 1.00 58.56 264 VAL A N 1
ATOM 2050 C CA . VAL A 1 264 ? 2.166 12.004 -58.751 1.00 58.56 264 VAL A CA 1
ATOM 2051 C C . VAL A 1 264 ? 2.194 11.645 -60.257 1.00 58.56 264 VAL A C 1
ATOM 2053 O O . VAL A 1 264 ? 2.433 10.488 -60.596 1.00 58.56 264 VAL A O 1
ATOM 2056 N N . ALA A 1 265 ? 1.902 12.555 -61.192 1.00 57.31 265 ALA A N 1
ATOM 2057 C CA . ALA A 1 265 ? 1.977 12.252 -62.637 1.00 57.31 265 ALA A CA 1
ATOM 2058 C C . ALA A 1 265 ? 2.800 13.288 -63.419 1.00 57.31 265 ALA A C 1
ATOM 2060 O O . ALA A 1 265 ? 3.855 12.944 -63.952 1.00 57.31 265 ALA A O 1
ATOM 2061 N N . ASP A 1 266 ? 2.396 14.559 -63.396 1.00 62.22 266 ASP A N 1
ATOM 2062 C CA . ASP A 1 266 ? 3.073 15.610 -64.170 1.00 62.22 266 ASP A CA 1
ATOM 2063 C C . ASP A 1 266 ? 4.453 15.977 -63.607 1.00 62.22 266 ASP A C 1
ATOM 2065 O O . ASP A 1 266 ? 5.368 16.307 -64.356 1.00 62.22 266 ASP A O 1
ATOM 2069 N N . THR A 1 267 ? 4.660 15.880 -62.291 1.00 67.50 267 THR A N 1
ATOM 2070 C CA . THR A 1 267 ? 5.961 16.168 -61.659 1.00 67.50 267 THR A CA 1
ATOM 2071 C C . THR A 1 267 ? 7.020 15.126 -62.019 1.00 67.50 267 THR A C 1
ATOM 2073 O O . THR A 1 267 ? 8.141 15.490 -62.352 1.00 67.50 267 THR A O 1
ATOM 2076 N N . VAL A 1 268 ? 6.661 13.839 -62.059 1.00 69.81 268 VAL A N 1
ATOM 2077 C CA . VAL A 1 268 ? 7.584 12.752 -62.439 1.00 69.81 268 VAL A CA 1
ATOM 2078 C C . VAL A 1 268 ? 8.002 12.869 -63.903 1.00 69.81 268 VAL A C 1
ATOM 2080 O O . VAL A 1 268 ? 9.189 12.781 -64.216 1.00 69.81 268 VAL A O 1
ATOM 2083 N N . MET A 1 269 ? 7.034 13.124 -64.790 1.00 71.44 269 MET A N 1
ATOM 2084 C CA . MET A 1 269 ? 7.305 13.362 -66.209 1.00 71.44 269 MET A CA 1
ATOM 2085 C C . MET A 1 269 ? 8.190 14.593 -66.407 1.00 71.44 269 MET A C 1
ATOM 2087 O O . MET A 1 269 ? 9.120 14.536 -67.204 1.00 71.44 269 MET A O 1
ATOM 2091 N N . ARG A 1 270 ? 7.959 15.678 -65.652 1.00 76.56 270 ARG A N 1
ATOM 2092 C CA . ARG A 1 270 ? 8.817 16.873 -65.670 1.00 76.56 270 ARG A CA 1
ATOM 2093 C C . ARG A 1 270 ? 10.239 16.579 -65.201 1.00 76.56 270 ARG A C 1
ATOM 2095 O O . ARG A 1 270 ? 11.158 16.981 -65.899 1.00 76.56 270 ARG A O 1
ATOM 2102 N N . LEU A 1 271 ? 10.438 15.868 -64.087 1.00 74.44 271 LEU A N 1
ATOM 2103 C CA . LEU A 1 271 ? 11.778 15.534 -63.576 1.00 74.44 271 LEU A CA 1
ATOM 2104 C C . LEU A 1 271 ? 12.578 14.693 -64.578 1.00 74.44 271 LEU A C 1
ATOM 2106 O O . LEU A 1 271 ? 13.741 14.988 -64.845 1.00 74.44 271 LEU A O 1
ATOM 2110 N N . ILE A 1 272 ? 11.944 13.687 -65.187 1.00 79.00 272 ILE A N 1
ATOM 2111 C CA . ILE A 1 272 ? 12.586 12.841 -66.202 1.00 79.00 272 ILE A CA 1
ATOM 2112 C C . ILE A 1 272 ? 12.839 13.629 -67.489 1.00 79.00 272 ILE A C 1
ATOM 2114 O O . ILE A 1 272 ? 13.944 13.575 -68.021 1.00 79.00 272 ILE A O 1
ATOM 2118 N N . ALA A 1 273 ? 11.849 14.379 -67.985 1.00 74.88 273 ALA A N 1
ATOM 2119 C CA . ALA A 1 273 ? 11.996 15.179 -69.199 1.00 74.88 273 ALA A CA 1
ATOM 2120 C C . ALA A 1 273 ? 13.072 16.258 -69.033 1.00 74.88 273 ALA A C 1
ATOM 2122 O O . ALA A 1 273 ? 13.892 16.432 -69.925 1.00 74.88 273 ALA A O 1
ATOM 2123 N N . HIS A 1 274 ? 13.114 16.932 -67.882 1.00 76.12 274 HIS A N 1
ATOM 2124 C CA . HIS A 1 274 ? 14.141 17.912 -67.545 1.00 76.12 274 HIS A CA 1
ATOM 2125 C C . HIS A 1 274 ? 15.525 17.261 -67.478 1.00 76.12 274 HIS A C 1
ATOM 2127 O O . HIS A 1 274 ? 16.463 17.769 -68.088 1.00 76.12 274 HIS A O 1
ATOM 2133 N N . LYS A 1 275 ? 15.653 16.102 -66.813 1.00 76.69 275 LYS A N 1
ATOM 2134 C CA . LYS A 1 275 ? 16.923 15.370 -66.731 1.00 76.69 275 LYS A CA 1
ATOM 2135 C C . LYS A 1 275 ? 17.420 14.936 -68.108 1.00 76.69 275 LYS A C 1
ATOM 2137 O O . LYS A 1 275 ? 18.566 15.202 -68.435 1.00 76.69 275 LYS A O 1
ATOM 2142 N N . LEU A 1 276 ? 16.565 14.327 -68.930 1.00 74.56 276 LEU A N 1
ATOM 2143 C CA . LEU A 1 276 ? 16.938 13.864 -70.271 1.00 74.56 276 LEU A CA 1
ATOM 2144 C C . LEU A 1 276 ? 17.198 15.021 -71.252 1.00 74.56 276 LEU A C 1
ATOM 2146 O O . LEU A 1 276 ? 18.076 14.901 -72.101 1.00 74.56 276 LEU A O 1
ATOM 2150 N N . ALA A 1 277 ? 16.472 16.140 -71.135 1.00 70.56 277 ALA A N 1
ATOM 2151 C CA . ALA A 1 277 ? 16.672 17.320 -71.981 1.00 70.56 277 ALA A CA 1
ATOM 2152 C C . ALA A 1 277 ? 17.958 18.088 -71.639 1.00 70.56 277 ALA A C 1
ATOM 2154 O O . ALA A 1 277 ? 18.612 18.606 -72.543 1.00 70.56 277 ALA A O 1
ATOM 2155 N N . ASN A 1 278 ? 18.318 18.147 -70.352 1.00 66.75 278 ASN A N 1
ATOM 2156 C CA . ASN A 1 278 ? 19.495 18.874 -69.868 1.00 66.75 278 ASN A CA 1
ATOM 2157 C C . ASN A 1 278 ? 20.741 17.997 -69.737 1.00 66.75 278 ASN A C 1
ATOM 2159 O O . ASN A 1 278 ? 21.845 18.522 -69.595 1.00 66.75 278 ASN A O 1
ATOM 2163 N N . ALA A 1 279 ? 20.592 16.672 -69.786 1.00 63.62 279 ALA A N 1
ATOM 2164 C CA . ALA A 1 279 ? 21.728 15.774 -69.850 1.00 63.62 279 ALA A CA 1
ATOM 2165 C C . ALA A 1 279 ? 22.489 16.017 -71.167 1.00 63.62 279 ALA A C 1
ATOM 2167 O O . ALA A 1 279 ? 21.880 16.026 -72.247 1.00 63.62 279 ALA A O 1
ATOM 2168 N N . PRO A 1 280 ? 23.820 16.206 -71.106 1.00 50.56 280 PRO A N 1
ATOM 2169 C CA . PRO A 1 280 ? 24.608 16.362 -72.312 1.00 50.56 280 PRO A CA 1
ATOM 2170 C C . PRO A 1 280 ? 24.376 15.143 -73.220 1.00 50.56 280 PRO A C 1
ATOM 2172 O O . PRO A 1 280 ? 24.259 14.010 -72.751 1.00 50.56 280 PRO A O 1
ATOM 2175 N N . GLY A 1 281 ? 24.244 15.386 -74.527 1.00 55.88 281 GLY A N 1
ATOM 2176 C CA . GLY A 1 281 ? 23.969 14.352 -75.533 1.00 55.88 281 GLY A CA 1
ATOM 2177 C C . GLY A 1 281 ? 22.541 13.815 -75.566 1.00 55.88 281 GLY A C 1
ATOM 2178 O O . GLY A 1 281 ? 22.300 12.845 -76.269 1.00 55.88 281 GLY A O 1
ATOM 2179 N N . GLN A 1 282 ? 21.577 14.417 -74.866 1.00 64.81 282 GLN A N 1
ATOM 2180 C CA . GLN A 1 282 ? 20.150 14.065 -74.994 1.00 64.81 282 GLN A CA 1
ATOM 2181 C C . GLN A 1 282 ? 19.897 12.539 -74.990 1.00 64.81 282 GLN A C 1
ATOM 2183 O O . GLN A 1 282 ? 19.412 11.979 -75.983 1.00 64.81 282 GLN A O 1
ATOM 2188 N N . PRO A 1 283 ? 20.307 11.838 -73.917 1.00 70.44 283 PRO A N 1
ATOM 2189 C CA . PRO A 1 283 ? 20.140 10.399 -73.803 1.00 70.44 283 PRO A CA 1
ATOM 2190 C C . PRO A 1 283 ? 18.671 10.010 -73.986 1.00 70.44 283 PRO A C 1
ATOM 2192 O O . PRO A 1 283 ? 17.767 10.709 -73.531 1.00 70.44 283 PRO A O 1
ATOM 2195 N N . ASN A 1 284 ? 18.417 8.891 -74.665 1.00 77.62 284 ASN A N 1
ATOM 2196 C CA . ASN A 1 284 ? 17.049 8.431 -74.910 1.00 77.62 284 ASN A CA 1
ATOM 2197 C C . ASN A 1 284 ? 16.556 7.408 -73.876 1.00 77.62 284 ASN A C 1
ATOM 2199 O O . ASN A 1 284 ? 15.385 7.025 -73.932 1.00 77.62 284 ASN A O 1
ATOM 2203 N N . ARG A 1 285 ? 17.404 6.987 -72.921 1.00 85.62 285 ARG A N 1
ATOM 2204 C CA . ARG A 1 285 ? 17.012 6.166 -71.766 1.00 85.62 285 ARG A CA 1
ATOM 2205 C C . ARG A 1 285 ? 17.650 6.609 -70.451 1.00 85.62 285 ARG A C 1
ATOM 2207 O O . ARG A 1 285 ? 18.781 7.081 -70.425 1.00 85.62 285 ARG A O 1
ATOM 2214 N N . LEU A 1 286 ? 16.927 6.384 -69.355 1.00 89.50 286 LEU A N 1
ATOM 2215 C CA . LEU A 1 286 ? 17.351 6.671 -67.984 1.00 89.50 286 LEU A CA 1
ATOM 2216 C C . LEU A 1 286 ? 17.360 5.393 -67.140 1.00 89.50 286 LEU A C 1
ATOM 2218 O O . LEU A 1 286 ? 16.359 4.677 -67.081 1.00 89.50 286 LEU A O 1
ATOM 2222 N N . LEU A 1 287 ? 18.461 5.134 -66.438 1.00 91.88 287 LEU A N 1
ATOM 2223 C CA . LEU A 1 287 ? 18.534 4.127 -65.384 1.00 91.88 287 LEU A CA 1
ATOM 2224 C C . LEU A 1 287 ? 18.504 4.806 -64.010 1.00 91.88 287 LEU A C 1
ATOM 2226 O O . LEU A 1 287 ? 19.394 5.583 -63.674 1.00 91.88 287 LEU A O 1
ATOM 2230 N N . ILE A 1 288 ? 17.513 4.464 -63.193 1.00 93.88 288 ILE A N 1
ATOM 2231 C CA . ILE A 1 288 ? 17.439 4.858 -61.786 1.00 93.88 288 ILE A CA 1
ATOM 2232 C C . ILE A 1 288 ? 17.981 3.706 -60.948 1.00 93.88 288 ILE A C 1
ATOM 2234 O O . ILE A 1 288 ? 17.408 2.616 -60.924 1.00 93.88 288 ILE A O 1
ATOM 2238 N N . TYR A 1 289 ? 19.089 3.947 -60.262 1.00 94.38 289 TYR A N 1
ATOM 2239 C CA . TYR A 1 289 ? 19.737 2.978 -59.398 1.00 94.38 289 TYR A CA 1
ATOM 2240 C C . TYR A 1 289 ? 19.493 3.312 -57.922 1.00 94.38 289 TYR A C 1
ATOM 2242 O O . TYR A 1 289 ? 19.944 4.346 -57.434 1.00 94.38 289 TYR A O 1
ATOM 2250 N N . VAL A 1 290 ? 18.797 2.427 -57.208 1.00 93.44 290 VAL A N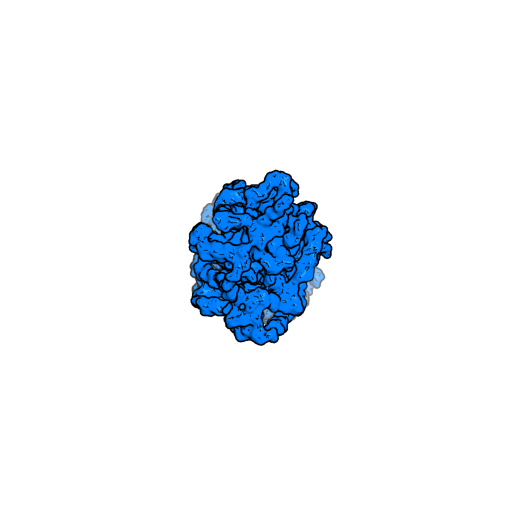 1
ATOM 2251 C CA . VAL A 1 290 ? 18.531 2.548 -55.768 1.00 93.44 290 VAL A CA 1
ATOM 2252 C C . VAL A 1 290 ? 19.415 1.560 -55.015 1.00 93.44 290 VAL A C 1
ATOM 2254 O O . VAL A 1 290 ? 19.153 0.356 -54.992 1.00 93.44 290 VAL A O 1
ATOM 2257 N N . ASP A 1 291 ? 20.485 2.068 -54.415 1.00 89.94 291 ASP A N 1
ATOM 2258 C CA . ASP A 1 291 ? 21.428 1.261 -53.644 1.00 89.94 291 ASP A CA 1
ATOM 2259 C C . ASP A 1 291 ? 20.969 1.119 -52.186 1.00 89.94 291 ASP A C 1
ATOM 2261 O O . ASP A 1 291 ? 20.388 2.052 -51.635 1.00 89.94 291 ASP A O 1
ATOM 2265 N N . GLU A 1 292 ? 21.262 -0.024 -51.561 1.00 84.12 292 GLU A N 1
ATOM 2266 C CA . GLU A 1 292 ? 20.984 -0.293 -50.137 1.00 84.12 292 GLU A CA 1
ATOM 2267 C C . GLU A 1 292 ? 19.509 -0.056 -49.760 1.00 84.12 292 GLU A C 1
ATOM 2269 O O . GLU A 1 292 ? 19.174 0.685 -48.835 1.00 84.12 292 GLU A O 1
ATOM 2274 N N . TRP A 1 293 ? 18.597 -0.712 -50.487 1.00 85.06 293 TRP A N 1
ATOM 2275 C CA . TRP A 1 293 ? 17.148 -0.594 -50.279 1.00 85.06 293 TRP A CA 1
ATOM 2276 C C . TRP A 1 293 ? 16.720 -0.818 -48.822 1.00 85.06 293 TRP A C 1
ATOM 2278 O O . TRP A 1 293 ? 15.771 -0.206 -48.334 1.00 85.06 293 TRP A O 1
ATOM 2288 N N . ASP A 1 294 ? 17.411 -1.711 -48.120 1.00 77.44 294 ASP A N 1
ATOM 2289 C CA . ASP A 1 294 ? 17.142 -2.052 -46.729 1.00 77.44 294 ASP A CA 1
ATOM 2290 C C . ASP A 1 294 ? 17.297 -0.878 -45.745 1.00 77.44 294 ASP A C 1
ATOM 2292 O O . ASP A 1 294 ? 16.714 -0.933 -44.657 1.00 77.44 294 ASP A O 1
ATOM 2296 N N . GLU A 1 295 ? 17.973 0.216 -46.123 1.00 75.88 295 GLU A N 1
ATOM 2297 C CA . GLU A 1 295 ? 18.022 1.441 -45.312 1.00 75.88 295 GLU A CA 1
ATOM 2298 C C . GLU A 1 295 ? 16.633 2.064 -45.093 1.00 75.88 295 GLU A C 1
ATOM 2300 O O . GLU A 1 295 ? 16.389 2.627 -44.024 1.00 75.88 295 GLU A O 1
ATOM 2305 N N . LEU A 1 296 ? 15.687 1.887 -46.029 1.00 74.62 296 LEU A N 1
ATOM 2306 C CA . LEU A 1 296 ? 14.305 2.381 -45.896 1.00 74.62 296 LEU A CA 1
ATOM 2307 C C . LEU A 1 296 ? 13.649 1.932 -44.587 1.00 74.62 296 LEU A C 1
ATOM 2309 O O . LEU A 1 296 ? 12.874 2.678 -43.982 1.00 74.62 296 LEU A O 1
ATOM 2313 N N . TYR A 1 297 ? 13.984 0.718 -44.150 1.00 71.00 297 TYR A N 1
ATOM 2314 C CA . TYR A 1 297 ? 13.351 0.059 -43.016 1.00 71.00 297 TYR A CA 1
ATOM 2315 C C . TYR A 1 297 ? 14.235 -0.014 -41.766 1.00 71.00 297 TYR A C 1
ATOM 2317 O O . TYR A 1 297 ? 13.724 -0.245 -40.673 1.00 71.00 297 TYR A O 1
ATOM 2325 N N . THR A 1 298 ? 15.550 0.165 -41.914 1.00 61.44 298 THR A N 1
ATOM 2326 C CA . THR A 1 298 ? 16.525 0.038 -40.816 1.00 61.44 298 THR A CA 1
ATOM 2327 C C . THR A 1 298 ? 17.018 1.385 -40.279 1.00 61.44 298 THR A C 1
ATOM 2329 O O . THR A 1 298 ? 17.424 1.458 -39.119 1.00 61.44 298 THR A O 1
ATOM 2332 N N . ALA A 1 299 ? 16.918 2.469 -41.061 1.00 54.59 299 ALA A N 1
ATOM 2333 C CA . ALA A 1 299 ? 17.359 3.819 -40.690 1.00 54.59 299 ALA A CA 1
ATOM 2334 C C . ALA A 1 299 ? 16.374 4.566 -39.762 1.00 54.59 299 ALA A C 1
ATOM 2336 O O . ALA A 1 299 ? 16.160 5.765 -39.920 1.00 54.59 299 ALA A O 1
ATOM 2337 N N . THR A 1 300 ? 15.680 3.877 -38.854 1.00 48.97 300 THR A N 1
ATOM 2338 C CA . THR A 1 300 ? 14.776 4.519 -37.887 1.00 48.97 300 THR A CA 1
ATOM 2339 C C . THR A 1 300 ? 15.571 5.057 -36.704 1.00 48.97 300 THR A C 1
ATOM 2341 O O . THR A 1 300 ? 16.175 4.270 -35.964 1.00 48.97 300 THR A O 1
ATOM 2344 N N . SER A 1 301 ? 15.524 6.371 -36.479 1.00 44.09 301 SER A N 1
ATOM 2345 C CA . SER A 1 301 ? 15.868 6.920 -35.170 1.00 44.09 301 SER A CA 1
ATOM 2346 C C . SER A 1 301 ? 14.718 6.605 -34.207 1.00 44.09 301 SER A C 1
ATOM 2348 O O . SER A 1 301 ? 13.536 6.731 -34.541 1.00 44.09 301 SER A O 1
ATOM 2350 N N . SER A 1 302 ? 15.038 6.127 -33.006 1.00 38.84 302 SER A N 1
ATOM 2351 C CA . SER A 1 302 ? 14.031 5.801 -31.990 1.00 38.84 302 SER A CA 1
ATOM 2352 C C . SER A 1 302 ? 13.177 7.030 -31.629 1.00 38.84 302 SER A C 1
ATOM 2354 O O . SER A 1 302 ? 11.991 6.883 -31.346 1.00 38.84 302 SER A O 1
ATOM 2356 N N . LEU A 1 303 ? 13.727 8.236 -31.782 1.00 38.25 303 LEU A N 1
ATOM 2357 C CA . LEU A 1 303 ? 13.161 9.531 -31.390 1.00 38.25 303 LEU A CA 1
ATOM 2358 C C . LEU A 1 303 ? 12.109 10.137 -32.354 1.00 38.25 303 LEU A C 1
ATOM 2360 O O . LEU A 1 303 ? 11.569 11.200 -32.056 1.00 38.25 303 LEU A O 1
ATOM 2364 N N . GLU A 1 304 ? 11.777 9.505 -33.488 1.00 47.97 304 GLU A N 1
ATOM 2365 C CA . GLU A 1 304 ? 10.758 10.028 -34.422 1.00 47.97 304 GLU A CA 1
ATOM 2366 C C . GLU A 1 304 ? 9.329 9.994 -33.828 1.00 47.97 304 GLU A C 1
ATOM 2368 O O . GLU A 1 304 ? 8.854 8.942 -33.380 1.00 47.97 304 GLU A O 1
ATOM 2373 N N . SER A 1 305 ? 8.615 11.131 -33.875 1.00 48.69 305 SER A N 1
ATOM 2374 C CA . SER A 1 305 ? 7.216 11.277 -33.428 1.00 48.69 305 SER A CA 1
ATOM 2375 C C . SER A 1 305 ? 6.245 10.368 -34.205 1.00 48.69 305 SER A C 1
ATOM 2377 O O . SER A 1 305 ? 6.528 9.959 -35.330 1.00 48.69 305 SER A O 1
ATOM 2379 N N . ILE A 1 306 ? 5.061 10.062 -33.649 1.00 52.41 306 ILE A N 1
ATOM 2380 C CA . ILE A 1 306 ? 4.036 9.239 -34.339 1.00 52.41 306 ILE A CA 1
ATOM 2381 C C . ILE A 1 306 ? 3.659 9.849 -35.697 1.00 52.41 306 ILE A C 1
ATOM 2383 O O . ILE A 1 306 ? 3.524 9.125 -36.687 1.00 52.41 306 ILE A O 1
ATOM 2387 N N . ASN A 1 307 ? 3.549 11.178 -35.761 1.00 55.03 307 ASN A N 1
ATOM 2388 C CA . ASN A 1 307 ? 3.275 11.897 -37.001 1.00 55.03 307 ASN A CA 1
ATOM 2389 C C . ASN A 1 307 ? 4.442 11.775 -37.986 1.00 55.03 307 ASN A C 1
ATOM 2391 O O . ASN A 1 307 ? 4.195 11.511 -39.157 1.00 55.03 307 ASN A O 1
ATOM 2395 N N . ALA A 1 308 ? 5.692 11.863 -37.520 1.00 57.88 308 ALA A N 1
ATOM 2396 C CA . ALA A 1 308 ? 6.874 11.673 -38.359 1.00 57.88 308 ALA A CA 1
ATOM 2397 C C . ALA A 1 308 ? 6.993 10.233 -38.884 1.00 57.88 308 ALA A C 1
ATOM 2399 O O . ALA A 1 308 ? 7.262 10.051 -40.063 1.00 57.88 308 ALA A O 1
ATOM 2400 N N . ARG A 1 309 ? 6.696 9.204 -38.076 1.00 58.03 309 ARG A N 1
ATOM 2401 C CA . ARG A 1 309 ? 6.688 7.799 -38.536 1.00 58.03 309 ARG A CA 1
ATOM 2402 C C . ARG A 1 309 ? 5.552 7.507 -39.506 1.00 58.03 309 ARG A C 1
ATOM 2404 O O . ARG A 1 309 ? 5.748 6.791 -40.482 1.00 58.03 309 ARG A O 1
ATOM 2411 N N . THR A 1 310 ? 4.369 8.064 -39.253 1.00 67.25 310 THR A N 1
ATOM 2412 C CA . THR A 1 310 ? 3.223 7.939 -40.164 1.00 67.25 310 THR A CA 1
ATOM 2413 C C . THR A 1 310 ? 3.514 8.654 -41.478 1.00 67.25 310 THR A C 1
ATOM 2415 O O . THR A 1 310 ? 3.242 8.111 -42.546 1.00 67.25 310 THR A O 1
ATOM 2418 N N . GLN A 1 311 ? 4.110 9.845 -41.414 1.00 71.25 311 GLN A N 1
ATOM 2419 C CA . GLN A 1 311 ? 4.537 10.588 -42.592 1.00 71.25 311 GLN A CA 1
ATOM 2420 C C . GLN A 1 311 ? 5.663 9.867 -43.329 1.00 71.25 311 GLN A C 1
ATOM 2422 O O . GLN A 1 311 ? 5.609 9.768 -44.543 1.00 71.25 311 GLN A O 1
ATOM 2427 N N . ARG A 1 312 ? 6.624 9.270 -42.624 1.00 75.75 312 ARG A N 1
ATOM 2428 C CA . ARG A 1 312 ? 7.692 8.468 -43.221 1.00 75.75 312 ARG A CA 1
ATOM 2429 C C . ARG A 1 312 ? 7.153 7.212 -43.889 1.00 75.75 312 ARG A C 1
ATOM 2431 O O . ARG A 1 312 ? 7.554 6.919 -45.002 1.00 75.75 312 ARG A O 1
ATOM 2438 N N . ALA A 1 313 ? 6.231 6.482 -43.262 1.00 76.19 313 ALA A N 1
ATOM 2439 C CA . ALA A 1 313 ? 5.582 5.333 -43.893 1.00 76.19 313 ALA A CA 1
ATOM 2440 C C . ALA A 1 313 ? 4.844 5.754 -45.176 1.00 76.19 313 ALA A C 1
ATOM 2442 O O . ALA A 1 313 ? 4.999 5.110 -46.211 1.00 76.19 313 ALA A O 1
ATOM 2443 N N . LYS A 1 314 ? 4.134 6.892 -45.134 1.00 81.00 314 LYS A N 1
ATOM 2444 C CA . LYS A 1 314 ? 3.523 7.508 -46.322 1.00 81.00 314 LYS A CA 1
ATOM 2445 C C . LYS A 1 314 ? 4.562 7.924 -47.364 1.00 81.00 314 LYS A C 1
ATOM 2447 O O . LYS A 1 314 ? 4.329 7.700 -48.544 1.00 81.00 314 LYS A O 1
ATOM 2452 N N . ASP A 1 315 ? 5.695 8.489 -46.959 1.00 83.31 315 ASP A N 1
ATOM 2453 C CA . ASP A 1 315 ? 6.777 8.921 -47.848 1.00 83.31 315 ASP A CA 1
ATOM 2454 C C . ASP A 1 315 ? 7.501 7.717 -48.475 1.00 83.31 315 ASP A C 1
ATOM 2456 O O . ASP A 1 315 ? 7.848 7.765 -49.650 1.00 83.31 315 ASP A O 1
ATOM 2460 N N . VAL A 1 316 ? 7.670 6.611 -47.740 1.00 85.25 316 VAL A N 1
ATOM 2461 C CA . VAL A 1 316 ? 8.202 5.331 -48.241 1.00 85.25 316 VAL A CA 1
ATOM 2462 C C . VAL A 1 316 ? 7.240 4.722 -49.259 1.00 85.25 316 VAL A C 1
ATOM 2464 O O . VAL A 1 316 ? 7.661 4.365 -50.359 1.00 85.25 316 VAL A O 1
ATOM 2467 N N . ASP A 1 317 ? 5.946 4.647 -48.942 1.00 84.62 317 ASP A N 1
ATOM 2468 C CA . ASP A 1 317 ? 4.933 4.169 -49.887 1.00 84.62 317 ASP A CA 1
ATOM 2469 C C . ASP A 1 317 ? 4.835 5.090 -51.113 1.00 84.62 317 ASP A C 1
ATOM 2471 O O . ASP A 1 317 ? 4.718 4.615 -52.246 1.00 84.62 317 ASP A O 1
ATOM 2475 N N . CYS A 1 318 ? 4.920 6.409 -50.922 1.00 86.19 318 CYS A N 1
ATOM 2476 C CA . CYS A 1 318 ? 4.961 7.392 -52.002 1.00 86.19 318 CYS A CA 1
ATOM 2477 C C . CYS A 1 318 ? 6.178 7.154 -52.901 1.00 86.19 318 CYS A C 1
ATOM 2479 O O . CYS A 1 318 ? 6.026 6.995 -54.111 1.00 86.19 318 CYS A O 1
ATOM 2481 N N . PHE A 1 319 ? 7.365 7.020 -52.311 1.00 89.31 319 PHE A N 1
ATOM 2482 C CA . PHE A 1 319 ? 8.613 6.733 -53.008 1.00 89.31 319 PHE A CA 1
ATOM 2483 C C . PHE A 1 319 ? 8.540 5.436 -53.826 1.00 89.31 319 PHE A C 1
ATOM 2485 O O . PHE A 1 319 ? 8.848 5.441 -55.019 1.00 89.31 319 PHE A O 1
ATOM 2492 N N . ILE A 1 320 ? 8.047 4.339 -53.239 1.00 89.06 320 ILE A N 1
ATOM 2493 C CA . ILE A 1 320 ? 7.853 3.064 -53.950 1.00 89.06 320 ILE A CA 1
ATOM 2494 C C . ILE A 1 320 ? 6.888 3.245 -55.128 1.00 89.06 320 ILE A C 1
ATOM 2496 O O . ILE A 1 320 ? 7.147 2.770 -56.235 1.00 89.06 320 ILE A O 1
ATOM 2500 N N . ASN A 1 321 ? 5.769 3.941 -54.915 1.00 86.56 321 ASN A N 1
ATOM 2501 C CA . ASN A 1 321 ? 4.791 4.189 -55.970 1.00 86.56 321 ASN A CA 1
ATOM 2502 C C . ASN A 1 321 ? 5.344 5.086 -57.090 1.00 86.56 321 ASN A C 1
ATOM 2504 O O . ASN A 1 321 ? 5.020 4.845 -58.255 1.00 86.56 321 ASN A O 1
ATOM 2508 N N . LEU A 1 322 ? 6.177 6.079 -56.767 1.00 87.81 322 LEU A N 1
ATOM 2509 C CA . LEU A 1 322 ? 6.876 6.924 -57.738 1.00 87.81 322 LEU A CA 1
ATOM 2510 C C . LEU A 1 322 ? 7.838 6.089 -58.589 1.00 87.81 322 LEU A C 1
ATOM 2512 O O . LEU A 1 322 ? 7.744 6.135 -59.814 1.00 87.81 322 LEU A O 1
ATOM 2516 N N . LEU A 1 323 ? 8.678 5.254 -57.970 1.00 89.94 323 LEU A N 1
ATOM 2517 C CA . LEU A 1 323 ? 9.591 4.362 -58.694 1.00 89.94 323 LEU A CA 1
ATOM 2518 C C . LEU A 1 323 ? 8.848 3.383 -59.609 1.00 89.94 323 LEU A C 1
ATOM 2520 O O . LEU A 1 323 ? 9.264 3.172 -60.743 1.00 89.94 323 LEU A O 1
ATOM 2524 N N . LEU A 1 324 ? 7.724 2.819 -59.157 1.00 89.38 324 LEU A N 1
ATOM 2525 C CA . LEU A 1 324 ? 6.897 1.932 -59.982 1.00 89.38 324 LEU A CA 1
ATOM 2526 C C . LEU A 1 324 ? 6.272 2.655 -61.180 1.00 89.38 324 LEU A C 1
ATOM 2528 O O . LEU A 1 324 ? 6.158 2.072 -62.256 1.00 89.38 324 LEU A O 1
ATOM 2532 N N . LYS A 1 325 ? 5.878 3.922 -61.013 1.00 87.44 325 LYS A N 1
ATOM 2533 C CA . LYS A 1 325 ? 5.389 4.755 -62.120 1.00 87.44 325 LYS A CA 1
ATOM 2534 C C . LYS A 1 325 ? 6.495 5.086 -63.112 1.00 87.44 325 LYS A C 1
ATOM 2536 O O . LYS A 1 325 ? 6.263 4.994 -64.310 1.00 87.44 325 LYS A O 1
ATOM 2541 N N . MET A 1 326 ? 7.685 5.429 -62.621 1.00 88.50 326 MET A N 1
ATOM 2542 C CA . MET A 1 326 ? 8.864 5.653 -63.459 1.00 88.50 326 MET A CA 1
ATOM 2543 C C . MET A 1 326 ? 9.218 4.380 -64.238 1.00 88.50 326 MET A C 1
ATOM 2545 O O . MET A 1 326 ? 9.362 4.430 -65.450 1.00 88.50 326 MET A O 1
ATOM 2549 N N . ALA A 1 327 ? 9.244 3.220 -63.577 1.00 90.00 327 ALA A N 1
ATOM 2550 C CA . ALA A 1 327 ? 9.503 1.920 -64.199 1.00 90.00 327 ALA A CA 1
ATOM 2551 C C . ALA A 1 327 ? 8.477 1.520 -65.278 1.00 90.00 327 ALA A C 1
ATOM 2553 O O . ALA A 1 327 ? 8.784 0.695 -66.134 1.00 90.00 327 ALA A O 1
ATOM 2554 N N . ALA A 1 328 ? 7.261 2.074 -65.249 1.00 87.81 328 ALA A N 1
ATOM 2555 C CA . ALA A 1 328 ? 6.249 1.828 -66.274 1.00 87.81 328 ALA A CA 1
ATOM 2556 C C . ALA A 1 328 ? 6.493 2.625 -67.573 1.00 87.81 328 ALA A C 1
ATOM 2558 O O . ALA A 1 328 ? 5.833 2.360 -68.577 1.00 87.81 328 ALA A O 1
ATOM 2559 N N . MET A 1 329 ? 7.414 3.594 -67.568 1.00 87.38 329 MET A N 1
ATOM 2560 C CA . MET A 1 329 ? 7.759 4.393 -68.745 1.00 87.38 329 MET A CA 1
ATOM 2561 C C . MET A 1 329 ? 8.737 3.638 -69.650 1.00 87.38 329 MET A C 1
ATOM 2563 O O . MET A 1 329 ? 9.707 3.038 -69.188 1.00 87.38 329 MET A O 1
ATOM 2567 N N . GLU A 1 330 ? 8.523 3.702 -70.965 1.00 83.75 330 GLU A N 1
ATOM 2568 C CA . GLU A 1 330 ? 9.306 2.923 -71.934 1.00 83.75 330 GLU A CA 1
ATOM 2569 C C . GLU A 1 330 ? 10.806 3.267 -71.915 1.00 83.75 330 GLU A C 1
ATOM 2571 O O . GLU A 1 330 ? 11.654 2.387 -72.091 1.00 83.75 330 GLU A O 1
ATOM 2576 N N . ASN A 1 331 ? 11.142 4.528 -71.639 1.00 86.75 331 ASN A N 1
ATOM 2577 C CA . ASN A 1 331 ? 12.502 5.060 -71.613 1.00 86.75 331 ASN A CA 1
ATOM 2578 C C . ASN A 1 331 ? 13.189 4.993 -70.236 1.00 86.75 331 ASN A C 1
ATOM 2580 O O . ASN A 1 331 ? 14.341 5.409 -70.133 1.00 86.75 331 ASN A O 1
ATOM 2584 N N . VAL A 1 332 ? 12.542 4.467 -69.190 1.00 91.69 332 VAL A N 1
ATOM 2585 C CA . VAL A 1 332 ? 13.119 4.415 -67.835 1.00 91.69 332 VAL A CA 1
ATOM 2586 C C . VAL A 1 332 ? 13.253 2.976 -67.351 1.00 91.69 332 VAL A C 1
ATOM 2588 O O . VAL A 1 332 ? 12.385 2.138 -67.588 1.00 91.69 332 VAL A O 1
ATOM 2591 N N . ARG A 1 333 ? 14.357 2.670 -66.669 1.00 93.62 333 ARG A N 1
ATOM 2592 C CA . ARG A 1 333 ? 14.561 1.409 -65.946 1.00 93.62 333 ARG A CA 1
ATOM 2593 C C . ARG A 1 333 ? 14.954 1.690 -64.507 1.00 93.62 333 ARG A C 1
ATOM 2595 O O . ARG A 1 333 ? 15.694 2.632 -64.251 1.00 93.62 333 ARG A O 1
ATOM 2602 N N . VAL A 1 334 ? 14.484 0.864 -63.580 1.00 95.19 334 VAL A N 1
ATOM 2603 C CA . VAL A 1 334 ? 14.795 0.965 -62.151 1.00 95.19 334 VAL A CA 1
ATOM 2604 C C . VAL A 1 334 ? 15.514 -0.301 -61.703 1.00 95.19 334 VAL A C 1
ATOM 2606 O O . VAL A 1 334 ? 14.995 -1.402 -61.868 1.00 95.19 334 VAL A O 1
ATOM 2609 N N . VAL A 1 335 ? 16.697 -0.156 -61.113 1.00 96.19 335 VAL A N 1
ATOM 2610 C CA . VAL A 1 335 ? 17.437 -1.264 -60.498 1.00 96.19 335 VAL A CA 1
ATOM 2611 C C . VAL A 1 335 ? 17.613 -0.977 -59.019 1.00 96.19 335 VAL A C 1
ATOM 2613 O O . VAL A 1 335 ? 18.066 0.105 -58.656 1.00 96.19 335 VAL A O 1
ATOM 2616 N N . LEU A 1 336 ? 17.272 -1.940 -58.166 1.00 94.56 336 LEU A N 1
ATOM 2617 C CA . LEU A 1 336 ? 17.416 -1.814 -56.716 1.00 94.56 336 LEU A CA 1
ATOM 2618 C C . LEU A 1 336 ? 18.260 -2.945 -56.129 1.00 94.56 336 LEU A C 1
ATOM 2620 O O . LEU A 1 336 ? 18.133 -4.089 -56.558 1.00 94.56 336 LEU A O 1
ATOM 2624 N N . THR A 1 337 ? 19.124 -2.648 -55.157 1.00 92.62 337 THR A N 1
ATOM 2625 C CA . THR A 1 337 ? 19.919 -3.668 -54.447 1.00 92.62 337 THR A CA 1
ATOM 2626 C C . THR A 1 337 ? 19.355 -3.925 -53.060 1.00 92.62 337 THR A C 1
ATOM 2628 O O . THR A 1 337 ? 19.106 -3.005 -52.287 1.00 92.62 337 THR A O 1
ATOM 2631 N N . VAL A 1 338 ? 19.145 -5.202 -52.732 1.00 88.94 338 VAL A N 1
ATOM 2632 C CA . VAL A 1 338 ? 18.462 -5.623 -51.501 1.00 88.94 338 VAL A CA 1
ATOM 2633 C C . VAL A 1 338 ? 19.297 -6.680 -50.796 1.00 88.94 338 VAL A C 1
ATOM 2635 O O . VAL A 1 338 ? 19.783 -7.631 -51.419 1.00 88.94 338 VAL A O 1
ATOM 2638 N N . ARG A 1 339 ? 19.477 -6.540 -49.480 1.00 85.94 339 ARG A N 1
ATOM 2639 C CA . ARG A 1 339 ? 20.052 -7.623 -48.680 1.00 85.94 339 ARG A CA 1
ATOM 2640 C C . ARG A 1 339 ? 19.059 -8.780 -48.522 1.00 85.94 339 ARG A C 1
ATOM 2642 O O . ARG A 1 339 ? 17.871 -8.563 -48.301 1.00 85.94 339 ARG A O 1
ATOM 2649 N N . ALA A 1 340 ? 19.550 -10.015 -48.614 1.00 82.50 340 ALA A N 1
ATOM 2650 C CA . ALA A 1 340 ? 18.709 -11.216 -48.546 1.00 82.50 340 ALA A CA 1
ATOM 2651 C C . ALA A 1 340 ? 17.879 -11.326 -47.243 1.00 82.50 340 ALA A C 1
ATOM 2653 O O . ALA A 1 340 ? 16.749 -11.804 -47.279 1.00 82.50 340 ALA A O 1
ATOM 2654 N N . ASP A 1 341 ? 18.400 -10.836 -46.114 1.00 76.25 341 ASP A N 1
ATOM 2655 C CA . ASP A 1 341 ? 17.723 -10.766 -44.806 1.00 76.25 341 ASP A CA 1
ATOM 2656 C C . ASP A 1 341 ? 16.583 -9.728 -44.758 1.00 76.25 341 ASP A C 1
ATOM 2658 O O . ASP A 1 341 ? 15.604 -9.912 -44.033 1.00 76.25 341 ASP A O 1
ATOM 2662 N N . SER A 1 342 ? 16.655 -8.686 -45.586 1.00 77.25 342 SER A N 1
ATOM 2663 C CA . SER A 1 342 ? 15.638 -7.630 -45.701 1.00 77.25 342 SER A CA 1
ATOM 2664 C C . SER A 1 342 ? 14.600 -7.884 -46.802 1.00 77.25 342 SER A C 1
ATOM 2666 O O . SER A 1 342 ? 13.619 -7.143 -46.913 1.00 77.25 342 SER A O 1
ATOM 2668 N N . TYR A 1 343 ? 14.747 -8.958 -47.588 1.00 82.88 343 TYR A N 1
ATOM 2669 C CA . TYR A 1 343 ? 13.812 -9.316 -48.664 1.00 82.88 343 TYR A CA 1
ATOM 2670 C C . TYR A 1 343 ? 12.372 -9.503 -48.159 1.00 82.88 343 TYR A C 1
ATOM 2672 O O . TYR A 1 343 ? 11.416 -9.070 -48.800 1.00 82.88 343 TYR A O 1
ATOM 2680 N N . GLY A 1 344 ? 12.210 -10.076 -46.961 1.00 80.12 344 GLY A N 1
ATOM 2681 C CA . GLY A 1 344 ? 10.899 -10.266 -46.336 1.00 80.12 344 GLY A CA 1
ATOM 2682 C C . GLY A 1 344 ? 10.141 -8.958 -46.074 1.00 80.12 344 GLY A C 1
ATOM 2683 O O . GLY A 1 344 ? 8.914 -8.966 -46.052 1.00 80.12 344 GLY A O 1
ATOM 2684 N N . GLN A 1 345 ? 10.844 -7.835 -45.894 1.00 79.38 345 GLN A N 1
ATOM 2685 C CA . GLN A 1 345 ? 10.229 -6.518 -45.695 1.00 79.38 345 GLN A CA 1
ATOM 2686 C C . GLN A 1 345 ? 9.832 -5.873 -47.028 1.00 79.38 345 GLN A C 1
ATOM 2688 O O . GLN A 1 345 ? 8.755 -5.291 -47.130 1.00 79.38 345 GLN A O 1
ATOM 2693 N N . LEU A 1 346 ? 10.643 -6.071 -48.071 1.00 82.25 346 LEU A N 1
ATOM 2694 C CA . LEU A 1 346 ? 10.377 -5.618 -49.439 1.00 82.25 346 LEU A CA 1
ATOM 2695 C C . LEU A 1 346 ? 9.068 -6.203 -50.004 1.00 82.25 346 LEU A C 1
ATOM 2697 O O . LEU A 1 346 ? 8.260 -5.481 -50.590 1.00 82.25 346 LEU A O 1
ATOM 2701 N N . ILE A 1 347 ? 8.814 -7.496 -49.779 1.00 83.19 347 ILE A N 1
ATOM 2702 C CA . ILE A 1 347 ? 7.596 -8.176 -50.258 1.00 83.19 347 ILE A CA 1
ATOM 2703 C C . ILE A 1 347 ? 6.341 -7.877 -49.422 1.00 83.19 347 ILE A C 1
ATOM 2705 O O . ILE A 1 347 ? 5.258 -8.346 -49.768 1.00 83.19 347 ILE A O 1
ATOM 2709 N N . ARG A 1 348 ? 6.434 -7.085 -48.344 1.00 82.00 348 ARG A N 1
ATOM 2710 C CA . ARG A 1 348 ? 5.236 -6.605 -47.629 1.00 82.00 348 ARG A CA 1
ATOM 2711 C C . ARG A 1 348 ? 4.449 -5.594 -48.457 1.00 82.00 348 ARG A C 1
ATOM 2713 O O . ARG A 1 348 ? 3.239 -5.485 -48.281 1.00 82.00 348 ARG A O 1
ATOM 2720 N N . HIS A 1 349 ? 5.110 -4.877 -49.368 1.00 82.75 349 HIS A N 1
ATOM 2721 C CA . HIS A 1 349 ? 4.434 -3.928 -50.242 1.00 82.75 349 HIS A CA 1
ATOM 2722 C C . HIS A 1 349 ? 3.645 -4.675 -51.343 1.00 82.75 349 HIS A C 1
ATOM 2724 O O . HIS A 1 349 ? 4.258 -5.363 -52.172 1.00 82.75 349 HIS A O 1
ATOM 2730 N N . PRO A 1 350 ? 2.304 -4.521 -51.433 1.00 82.31 350 PRO A N 1
ATOM 2731 C CA . PRO A 1 350 ? 1.449 -5.379 -52.265 1.00 82.31 350 PRO A CA 1
ATOM 2732 C C . PRO A 1 350 ? 1.769 -5.396 -53.766 1.00 82.31 350 PRO A C 1
ATOM 2734 O O . PRO A 1 350 ? 1.476 -6.374 -54.450 1.00 82.31 350 PRO A O 1
ATOM 2737 N N . LYS A 1 351 ? 2.337 -4.310 -54.308 1.00 83.69 351 LYS A N 1
ATOM 2738 C CA . LYS A 1 351 ? 2.726 -4.244 -55.729 1.00 83.69 351 LYS A CA 1
ATOM 2739 C C . LYS A 1 351 ? 4.071 -4.919 -55.998 1.00 83.69 351 LYS A C 1
ATOM 2741 O O . LYS A 1 351 ? 4.240 -5.518 -57.052 1.00 83.69 351 LYS A O 1
ATOM 2746 N N . LEU A 1 352 ? 5.011 -4.844 -55.053 1.00 88.19 352 LEU A N 1
ATOM 2747 C CA . LEU A 1 352 ? 6.353 -5.409 -55.220 1.00 88.19 352 LEU A CA 1
ATOM 2748 C C . LEU A 1 352 ? 6.333 -6.932 -55.059 1.00 88.19 352 LEU A C 1
ATOM 2750 O O . LEU A 1 352 ? 6.989 -7.628 -55.829 1.00 88.19 352 LEU A O 1
ATOM 2754 N N . SER A 1 353 ? 5.502 -7.457 -54.153 1.00 87.81 353 SER A N 1
ATOM 2755 C CA . SER A 1 353 ? 5.324 -8.905 -53.963 1.00 87.81 353 SER A CA 1
ATOM 2756 C C . SER A 1 353 ? 4.882 -9.648 -55.228 1.00 87.81 353 SER A C 1
ATOM 2758 O O . SER A 1 353 ? 5.220 -10.815 -55.403 1.00 87.81 353 SER A O 1
ATOM 2760 N N . ARG A 1 354 ? 4.159 -8.971 -56.130 1.00 86.00 354 ARG A N 1
ATOM 2761 C CA . ARG A 1 354 ? 3.702 -9.533 -57.411 1.00 86.00 354 ARG A CA 1
ATOM 2762 C C . ARG A 1 354 ? 4.771 -9.501 -58.508 1.00 86.00 354 ARG A C 1
ATOM 2764 O O . ARG A 1 354 ? 4.757 -10.364 -59.376 1.00 86.00 354 ARG A O 1
ATOM 2771 N N . LEU A 1 355 ? 5.661 -8.508 -58.494 1.00 87.56 355 LEU A N 1
ATOM 2772 C CA . LEU A 1 355 ? 6.646 -8.269 -59.558 1.00 87.56 355 LEU A CA 1
ATOM 2773 C C . LEU A 1 355 ? 7.942 -9.061 -59.340 1.00 87.56 355 LEU A C 1
ATOM 2775 O O . LEU A 1 355 ? 8.461 -9.693 -60.261 1.00 87.56 355 LEU A O 1
ATOM 2779 N N . LEU A 1 356 ? 8.449 -9.056 -58.107 1.00 87.12 356 LEU A N 1
ATOM 2780 C CA . LEU A 1 356 ? 9.784 -9.551 -57.771 1.00 87.12 356 LEU A CA 1
ATOM 2781 C C . LEU A 1 356 ? 10.045 -11.046 -58.013 1.00 87.12 356 LEU A C 1
ATOM 2783 O O . LEU A 1 356 ? 11.180 -11.348 -58.378 1.00 87.12 356 LEU A O 1
ATOM 2787 N N . PRO A 1 357 ? 9.070 -11.977 -57.920 1.00 85.12 357 PRO A N 1
ATOM 2788 C CA . PRO A 1 357 ? 9.326 -13.387 -58.228 1.00 85.12 357 PRO A CA 1
ATOM 2789 C C . PRO A 1 357 ? 9.937 -13.619 -59.619 1.00 85.12 357 PRO A C 1
ATOM 2791 O O . PRO A 1 357 ? 10.710 -14.555 -59.802 1.00 85.12 357 PRO A O 1
ATOM 2794 N N . PHE A 1 358 ? 9.628 -12.750 -60.588 1.00 83.12 358 PHE A N 1
ATOM 2795 C CA . PHE A 1 358 ? 10.122 -12.844 -61.966 1.00 83.12 358 PHE A CA 1
ATOM 2796 C C . PHE A 1 358 ? 11.134 -11.746 -62.332 1.00 83.12 358 PHE A C 1
ATOM 2798 O O . PHE A 1 358 ? 11.808 -11.857 -63.357 1.00 83.12 358 PHE A O 1
ATOM 2805 N N . GLN A 1 359 ? 11.260 -10.704 -61.507 1.00 92.81 359 GLN A N 1
ATOM 2806 C CA . GLN A 1 359 ? 12.028 -9.482 -61.778 1.00 92.81 359 GLN A CA 1
ATOM 2807 C C . GLN A 1 359 ? 13.210 -9.314 -60.811 1.00 92.81 359 GLN A C 1
ATOM 2809 O O . GLN A 1 359 ? 13.496 -8.211 -60.347 1.00 92.81 359 GLN A O 1
ATOM 2814 N N . GLN A 1 360 ? 13.894 -10.408 -60.475 1.00 93.19 360 GLN A N 1
ATOM 2815 C CA . GLN A 1 360 ? 15.058 -10.380 -59.590 1.00 93.19 360 GLN A CA 1
ATOM 2816 C C . GLN A 1 360 ? 16.227 -11.204 -60.132 1.00 93.19 360 GLN A C 1
ATOM 2818 O O . GLN A 1 360 ? 16.016 -12.189 -60.837 1.00 93.19 360 GLN A O 1
ATOM 2823 N N . VAL A 1 361 ? 17.441 -10.802 -59.758 1.00 94.62 361 VAL A N 1
ATOM 2824 C CA . VAL A 1 361 ? 18.696 -11.533 -59.958 1.00 94.62 361 VAL A CA 1
ATOM 2825 C C . VAL A 1 361 ? 19.267 -11.857 -58.584 1.00 94.62 361 VAL A C 1
ATOM 2827 O O . VAL A 1 361 ? 19.512 -10.957 -57.775 1.00 94.62 361 VAL A O 1
ATOM 2830 N N . ASN A 1 362 ? 19.467 -13.145 -58.312 1.00 91.75 362 ASN A N 1
ATOM 2831 C CA . ASN A 1 362 ? 19.995 -13.616 -57.037 1.00 91.75 362 ASN A CA 1
ATOM 2832 C C . ASN A 1 362 ? 21.516 -13.756 -57.114 1.00 91.75 362 ASN A C 1
ATOM 2834 O O . ASN A 1 362 ? 22.045 -14.569 -57.869 1.00 91.75 362 ASN A O 1
ATOM 2838 N N . LEU A 1 363 ? 22.227 -12.999 -56.286 1.00 89.81 363 LEU A N 1
ATOM 2839 C CA . LEU A 1 363 ? 23.671 -13.105 -56.144 1.00 89.81 363 LEU A CA 1
ATOM 2840 C C . LEU A 1 363 ? 24.035 -14.090 -55.045 1.00 89.81 363 LEU A C 1
ATOM 2842 O O . LEU A 1 363 ? 24.128 -13.735 -53.869 1.00 89.81 363 LEU A O 1
ATOM 2846 N N . GLY A 1 364 ? 24.272 -15.324 -55.481 1.00 82.81 364 GLY A N 1
ATOM 2847 C CA . GLY A 1 364 ? 24.888 -16.370 -54.676 1.00 82.81 364 GLY A CA 1
ATOM 2848 C C . GLY A 1 364 ? 26.417 -16.244 -54.561 1.00 82.81 364 GLY A C 1
ATOM 2849 O O . GLY A 1 364 ? 27.024 -15.273 -55.061 1.00 82.81 364 GLY A O 1
ATOM 2850 N N . PRO A 1 365 ? 27.056 -17.250 -53.935 1.00 81.94 365 PRO A N 1
ATOM 2851 C CA . PRO A 1 365 ? 28.501 -17.307 -53.791 1.00 81.94 365 PRO A CA 1
ATOM 2852 C C . PRO A 1 365 ? 29.147 -17.399 -55.172 1.00 81.94 365 PRO A C 1
ATOM 2854 O O . PRO A 1 365 ? 28.591 -18.000 -56.091 1.00 81.94 365 PRO A O 1
ATOM 2857 N N . MET A 1 366 ? 30.322 -16.789 -55.333 1.00 86.06 366 MET A N 1
ATOM 2858 C CA . MET A 1 366 ? 31.103 -16.980 -56.556 1.00 86.06 366 MET A CA 1
ATOM 2859 C C . MET A 1 366 ? 31.586 -18.424 -56.616 1.00 86.06 366 MET A C 1
ATOM 2861 O O . MET A 1 366 ? 32.041 -18.969 -55.609 1.00 86.06 366 MET A O 1
ATOM 2865 N N . LEU A 1 367 ? 31.515 -19.032 -57.798 1.00 87.00 367 LEU A N 1
ATOM 2866 C CA . LEU A 1 367 ? 32.169 -20.312 -58.028 1.00 87.00 367 LEU A CA 1
ATOM 2867 C C . LEU A 1 367 ? 33.683 -20.137 -57.865 1.00 87.00 367 LEU A C 1
ATOM 2869 O O . LEU A 1 367 ? 34.223 -19.051 -58.083 1.00 87.00 367 LEU A O 1
ATOM 2873 N N . ARG A 1 368 ? 34.391 -21.207 -57.498 1.00 87.81 368 ARG A N 1
ATOM 2874 C CA . ARG A 1 368 ? 35.844 -21.143 -57.272 1.00 87.81 368 ARG A CA 1
ATOM 2875 C C . ARG A 1 368 ? 36.602 -20.627 -58.504 1.00 87.81 368 ARG A C 1
ATOM 2877 O O . ARG A 1 368 ? 37.553 -19.868 -58.355 1.00 87.81 368 ARG A O 1
ATOM 2884 N N . GLU A 1 369 ? 36.165 -20.995 -59.706 1.00 89.00 369 GLU A N 1
ATOM 2885 C CA . GLU A 1 369 ? 36.747 -20.532 -60.975 1.00 89.00 369 GLU A CA 1
ATOM 2886 C C . GLU A 1 369 ? 36.488 -19.042 -61.232 1.00 89.00 369 GLU A C 1
ATOM 2888 O O . GLU A 1 369 ? 37.405 -18.303 -61.591 1.00 89.00 369 GLU A O 1
ATOM 2893 N N . ASP A 1 370 ? 35.265 -18.579 -60.967 1.00 89.50 370 ASP A N 1
ATOM 2894 C CA . ASP A 1 370 ? 34.895 -17.165 -61.045 1.00 89.50 370 ASP A CA 1
ATOM 2895 C C . ASP A 1 370 ? 35.702 -16.321 -60.052 1.00 89.50 370 ASP A C 1
ATOM 2897 O O . ASP A 1 370 ? 36.205 -15.246 -60.390 1.00 89.50 370 ASP A O 1
ATOM 2901 N N . LEU A 1 371 ? 35.867 -16.819 -58.824 1.00 89.25 371 LEU A N 1
ATOM 2902 C CA . LEU A 1 371 ? 36.666 -16.171 -57.789 1.00 89.25 371 LEU A CA 1
ATOM 2903 C C . LEU A 1 371 ? 38.153 -16.156 -58.162 1.00 89.25 371 LEU A C 1
ATOM 2905 O O . LEU A 1 371 ? 38.813 -15.131 -58.002 1.00 89.25 371 LEU A O 1
ATOM 2909 N N . ARG A 1 372 ? 38.673 -17.247 -58.743 1.00 91.56 372 ARG A N 1
ATOM 2910 C CA . ARG A 1 372 ? 40.036 -17.293 -59.294 1.00 91.56 372 ARG A CA 1
ATOM 2911 C C . ARG A 1 372 ? 40.222 -16.216 -60.357 1.00 91.56 372 ARG A C 1
ATOM 2913 O O . ARG A 1 372 ? 41.217 -15.498 -60.315 1.00 91.56 372 ARG A O 1
ATOM 2920 N N . ALA A 1 373 ? 39.269 -16.071 -61.278 1.00 89.62 373 ALA A N 1
ATOM 2921 C CA . ALA A 1 373 ? 39.314 -15.032 -62.301 1.00 89.62 373 ALA A CA 1
ATOM 2922 C C . ALA A 1 373 ? 39.287 -13.623 -61.685 1.00 89.62 373 ALA A C 1
ATOM 2924 O O . ALA A 1 373 ? 40.040 -12.760 -62.129 1.00 89.62 373 ALA A O 1
ATOM 2925 N N . ALA A 1 374 ? 38.487 -13.403 -60.638 1.00 90.19 374 ALA A N 1
ATOM 2926 C CA . ALA A 1 374 ? 38.414 -12.135 -59.910 1.00 90.19 374 ALA A CA 1
ATOM 2927 C C . ALA A 1 374 ? 39.708 -11.759 -59.165 1.00 90.19 374 ALA A C 1
ATOM 2929 O O . ALA A 1 374 ? 39.950 -10.579 -58.936 1.00 90.19 374 ALA A O 1
ATOM 2930 N N . ILE A 1 375 ? 40.545 -12.735 -58.806 1.00 91.19 375 ILE A N 1
ATOM 2931 C CA . ILE A 1 375 ? 41.860 -12.501 -58.189 1.00 91.19 375 ILE A CA 1
ATOM 2932 C C . ILE A 1 375 ? 42.933 -12.341 -59.272 1.00 91.19 375 ILE A C 1
ATOM 2934 O O . ILE A 1 375 ? 43.699 -11.385 -59.280 1.00 91.19 375 ILE A O 1
ATOM 2938 N N . PHE A 1 376 ? 42.994 -13.275 -60.216 1.00 90.25 376 PHE A N 1
ATOM 2939 C CA . PHE A 1 376 ? 44.120 -13.396 -61.138 1.00 90.25 376 PHE A CA 1
ATOM 2940 C C . PHE A 1 376 ? 44.074 -12.404 -62.311 1.00 90.25 376 PHE A C 1
ATOM 2942 O O . PHE A 1 376 ? 45.096 -11.817 -62.684 1.00 90.25 376 PHE A O 1
ATOM 2949 N N . MET A 1 377 ? 42.896 -12.203 -62.912 1.00 88.94 377 MET A N 1
ATOM 2950 C CA . MET A 1 377 ? 42.763 -11.373 -64.116 1.00 88.94 377 MET A CA 1
ATOM 2951 C C . MET A 1 377 ? 43.063 -9.890 -63.867 1.00 88.94 377 MET A C 1
ATOM 2953 O O . MET A 1 377 ? 43.744 -9.295 -64.708 1.00 88.94 377 MET A O 1
ATOM 2957 N N . PRO A 1 378 ? 42.636 -9.273 -62.745 1.00 87.88 378 PRO A N 1
ATOM 2958 C CA . PRO A 1 378 ? 42.956 -7.874 -62.473 1.00 87.88 378 PRO A CA 1
ATOM 2959 C C . PRO A 1 378 ? 44.458 -7.635 -62.297 1.00 87.88 378 PRO A C 1
ATOM 2961 O O . PRO A 1 378 ? 44.988 -6.693 -62.885 1.00 87.88 378 PRO A O 1
ATOM 2964 N N . ALA A 1 379 ? 45.158 -8.523 -61.578 1.00 86.00 379 ALA A N 1
ATOM 2965 C CA . ALA A 1 379 ? 46.617 -8.482 -61.457 1.00 86.00 379 ALA A CA 1
ATOM 2966 C C . ALA A 1 379 ? 47.295 -8.561 -62.826 1.00 86.00 379 ALA A C 1
ATOM 2968 O O . ALA A 1 379 ? 48.101 -7.699 -63.163 1.00 86.00 379 ALA A O 1
ATOM 2969 N N . THR A 1 380 ? 46.893 -9.526 -63.656 1.00 83.50 380 THR A N 1
ATOM 2970 C CA . THR A 1 380 ? 47.471 -9.707 -64.995 1.00 83.50 380 THR A CA 1
ATOM 2971 C C . THR A 1 380 ? 47.249 -8.472 -65.875 1.00 83.50 380 THR A C 1
ATOM 2973 O O . THR A 1 380 ? 48.155 -8.044 -66.587 1.00 83.50 380 THR A O 1
ATOM 2976 N N . ARG A 1 381 ? 46.065 -7.846 -65.801 1.00 77.50 381 ARG A N 1
ATOM 2977 C CA . ARG A 1 381 ? 45.766 -6.603 -66.531 1.00 77.50 381 ARG A CA 1
ATOM 2978 C C . ARG A 1 381 ? 46.604 -5.416 -66.065 1.00 77.50 381 ARG A C 1
ATOM 2980 O O . ARG A 1 381 ? 46.987 -4.607 -66.902 1.00 77.50 381 ARG A O 1
ATOM 2987 N N . ALA A 1 382 ? 46.910 -5.337 -64.774 1.00 76.25 382 ALA A N 1
ATOM 2988 C CA . ALA A 1 382 ? 47.806 -4.331 -64.206 1.00 76.25 382 ALA A CA 1
ATOM 2989 C C . ALA A 1 382 ? 49.303 -4.658 -64.410 1.00 76.25 382 ALA A C 1
ATOM 2991 O O . ALA A 1 382 ? 50.160 -3.895 -63.979 1.00 76.25 382 ALA A O 1
ATOM 2992 N N . GLY A 1 383 ? 49.646 -5.775 -65.066 1.00 76.81 383 GLY A N 1
ATOM 2993 C CA . GLY A 1 383 ? 51.036 -6.203 -65.252 1.00 76.81 383 GLY A CA 1
ATOM 2994 C C . GLY A 1 383 ? 51.687 -6.783 -63.992 1.00 76.81 383 GLY A C 1
ATOM 2995 O O . GLY A 1 383 ? 52.908 -6.801 -63.903 1.00 76.81 383 GLY A O 1
ATOM 2996 N N . LEU A 1 384 ? 50.887 -7.239 -63.025 1.00 84.94 384 LEU A N 1
ATOM 2997 C CA . LEU A 1 384 ? 51.341 -7.850 -61.778 1.00 84.94 384 LEU A CA 1
ATOM 2998 C C . LEU A 1 384 ? 51.340 -9.381 -61.877 1.00 84.94 384 LEU A C 1
ATOM 3000 O O . LEU A 1 384 ? 50.463 -9.969 -62.517 1.00 84.94 384 LEU A O 1
ATOM 3004 N N . ARG A 1 385 ? 52.269 -10.035 -61.173 1.00 88.38 385 ARG A N 1
ATOM 3005 C CA . ARG A 1 385 ? 52.334 -11.503 -61.043 1.00 88.38 385 ARG A CA 1
ATOM 3006 C C . ARG A 1 385 ? 52.307 -11.949 -59.583 1.00 88.38 385 ARG A C 1
ATOM 3008 O O . ARG A 1 385 ? 52.742 -11.214 -58.705 1.00 88.38 385 ARG A O 1
ATOM 3015 N N . PHE A 1 386 ? 51.805 -13.154 -59.329 1.00 91.00 386 PHE A N 1
ATOM 3016 C CA . PHE A 1 386 ? 51.803 -13.768 -57.997 1.00 91.00 386 PHE A CA 1
ATOM 3017 C C . PHE A 1 386 ? 52.997 -14.710 -57.834 1.00 91.00 386 PHE A C 1
ATOM 3019 O O . PHE A 1 386 ? 53.236 -15.541 -58.713 1.00 91.00 386 PHE A O 1
ATOM 3026 N N . GLU A 1 387 ? 53.702 -14.621 -56.703 1.00 89.88 387 GLU A N 1
ATOM 3027 C CA . GLU A 1 387 ? 54.826 -15.506 -56.380 1.00 89.88 387 GLU A CA 1
ATOM 3028 C C . GLU A 1 387 ? 54.709 -16.111 -54.963 1.00 89.88 387 GLU A C 1
ATOM 3030 O O . GLU A 1 387 ? 54.637 -15.367 -53.978 1.00 89.88 387 GLU A O 1
ATOM 3035 N N . PRO A 1 388 ? 54.703 -17.457 -54.828 1.00 89.38 388 PRO A N 1
ATOM 3036 C CA . PRO A 1 388 ? 54.630 -18.449 -55.905 1.00 89.38 388 PRO A CA 1
ATOM 3037 C C . PRO A 1 388 ? 53.257 -18.419 -56.611 1.00 89.38 388 PRO A C 1
ATOM 3039 O O . PRO A 1 388 ? 52.280 -17.949 -56.028 1.00 89.38 388 PRO A O 1
ATOM 3042 N N . PRO A 1 389 ? 53.118 -18.981 -57.828 1.00 85.12 389 PRO A N 1
ATOM 3043 C CA . PRO A 1 389 ? 51.827 -19.047 -58.527 1.00 85.12 389 PRO A CA 1
ATOM 3044 C C . PRO A 1 389 ? 50.707 -19.738 -57.727 1.00 85.12 389 PRO A C 1
ATOM 3046 O O . PRO A 1 389 ? 49.531 -19.427 -57.909 1.00 85.12 389 PRO A O 1
ATOM 3049 N N . SER A 1 390 ? 51.069 -20.643 -56.810 1.00 88.56 390 SER A N 1
ATOM 3050 C CA . SER A 1 390 ? 50.146 -21.326 -55.894 1.00 88.56 390 SER A CA 1
ATOM 3051 C C . SER A 1 390 ? 49.539 -20.417 -54.819 1.00 88.56 390 SER A C 1
ATOM 3053 O O . SER A 1 390 ? 48.596 -20.831 -54.150 1.00 88.56 390 SER A O 1
ATOM 3055 N N . LEU A 1 391 ? 50.015 -19.175 -54.661 1.00 90.88 391 LEU A N 1
ATOM 3056 C CA . LEU A 1 391 ? 49.448 -18.202 -53.724 1.00 90.88 391 LEU A CA 1
ATOM 3057 C C . LEU A 1 391 ? 47.966 -17.923 -54.016 1.00 90.88 391 LEU A C 1
ATOM 3059 O O . LEU A 1 391 ? 47.172 -17.794 -53.090 1.00 90.88 391 LEU A O 1
ATOM 3063 N N . VAL A 1 392 ? 47.560 -17.905 -55.290 1.00 90.62 392 VAL A N 1
ATOM 3064 C CA . VAL A 1 392 ? 46.143 -17.741 -55.661 1.00 90.62 392 VAL A CA 1
ATOM 3065 C C . VAL A 1 392 ? 45.300 -18.903 -55.130 1.00 90.62 392 VAL A C 1
ATOM 3067 O O . VAL A 1 392 ? 44.209 -18.677 -54.616 1.00 90.62 392 VAL A O 1
ATOM 3070 N N . ASP A 1 393 ? 45.807 -20.135 -55.205 1.00 89.38 393 ASP A N 1
ATOM 3071 C CA . ASP A 1 393 ? 45.120 -21.318 -54.679 1.00 89.38 393 ASP A CA 1
ATOM 3072 C C . ASP A 1 393 ? 45.020 -21.297 -53.147 1.00 89.38 393 ASP A C 1
ATOM 3074 O O . ASP A 1 393 ? 43.956 -21.593 -52.609 1.00 89.38 393 ASP A O 1
ATOM 3078 N N . GLN A 1 394 ? 46.068 -20.834 -52.457 1.00 88.38 394 GLN A N 1
ATOM 3079 C CA . GLN A 1 394 ? 46.048 -20.633 -51.001 1.00 88.38 394 GLN A CA 1
ATOM 3080 C C . GLN A 1 394 ? 45.000 -19.592 -50.581 1.00 88.38 394 GLN A C 1
ATOM 3082 O O . GLN A 1 394 ? 44.234 -19.824 -49.650 1.00 88.38 394 GLN A O 1
ATOM 3087 N N . ILE A 1 395 ? 44.919 -18.467 -51.301 1.00 89.81 395 ILE A N 1
ATOM 3088 C CA . ILE A 1 395 ? 43.908 -17.428 -51.057 1.00 89.81 395 ILE A CA 1
ATOM 3089 C C . ILE A 1 395 ? 42.493 -17.989 -51.272 1.00 89.81 395 ILE A C 1
ATOM 3091 O O . ILE A 1 395 ? 41.591 -17.712 -50.482 1.00 89.81 395 ILE A O 1
ATOM 3095 N N . LEU A 1 396 ? 42.282 -18.799 -52.317 1.00 88.62 396 LEU A N 1
ATOM 3096 C CA . LEU A 1 396 ? 40.985 -19.429 -52.593 1.00 88.62 396 LEU A CA 1
ATOM 3097 C C . LEU A 1 396 ? 40.565 -20.422 -51.500 1.00 88.62 396 LEU A C 1
ATOM 3099 O O . LEU A 1 396 ? 39.384 -20.470 -51.152 1.00 88.62 396 LEU A O 1
ATOM 3103 N N . ASP A 1 397 ? 41.506 -21.198 -50.959 1.00 85.75 397 ASP A N 1
ATOM 3104 C CA . ASP A 1 397 ? 41.243 -22.138 -49.863 1.00 85.75 397 ASP A CA 1
ATOM 3105 C C . ASP A 1 397 ? 40.874 -21.416 -48.561 1.00 85.75 397 ASP A C 1
ATOM 3107 O O . ASP A 1 397 ? 39.968 -21.852 -47.853 1.00 85.75 397 ASP A O 1
ATOM 3111 N N . GLU A 1 398 ? 41.509 -20.275 -48.277 1.00 83.00 398 GLU A N 1
ATOM 3112 C CA . GLU A 1 398 ? 41.212 -19.457 -47.095 1.00 83.00 398 GLU A CA 1
ATOM 3113 C C . GLU A 1 398 ? 39.854 -18.735 -47.179 1.00 83.00 398 GLU A C 1
ATOM 3115 O O . GLU A 1 398 ? 39.172 -18.584 -46.165 1.00 83.00 398 GLU A O 1
ATOM 3120 N N . VAL A 1 399 ? 39.433 -18.298 -48.372 1.00 82.38 399 VAL A N 1
ATOM 3121 C CA . VAL A 1 399 ? 38.123 -17.645 -48.573 1.00 82.38 399 VAL A CA 1
ATOM 3122 C C . VAL A 1 399 ? 36.967 -18.652 -48.463 1.00 82.38 399 VAL A C 1
ATOM 3124 O O . VAL A 1 399 ? 35.899 -18.323 -47.931 1.00 82.38 399 VAL A O 1
ATOM 3127 N N . GLY A 1 400 ? 37.169 -19.883 -48.945 1.00 74.81 400 GLY A N 1
ATOM 3128 C CA . GLY A 1 400 ? 36.154 -20.939 -48.943 1.00 74.81 400 GLY A CA 1
ATOM 3129 C C . GLY A 1 400 ? 34.873 -20.554 -49.702 1.00 74.81 400 GLY A C 1
ATOM 3130 O O . GLY A 1 400 ? 34.895 -19.769 -50.648 1.00 74.81 400 GLY A O 1
ATOM 3131 N N . THR A 1 401 ? 33.724 -21.098 -49.286 1.00 66.44 401 THR A N 1
ATOM 3132 C CA . THR A 1 401 ? 32.396 -20.803 -49.873 1.00 66.44 401 THR A CA 1
ATOM 3133 C C . THR A 1 401 ? 31.661 -19.645 -49.178 1.00 66.44 401 THR A C 1
ATOM 3135 O O . THR A 1 401 ? 30.455 -19.470 -49.359 1.00 66.44 401 THR A O 1
ATOM 3138 N N . ASN A 1 402 ? 32.350 -18.865 -48.340 1.00 65.31 402 ASN A N 1
ATOM 3139 C CA . ASN A 1 402 ? 31.723 -17.871 -47.470 1.00 65.31 402 ASN A CA 1
ATOM 3140 C C . ASN A 1 402 ? 31.404 -16.565 -48.221 1.00 65.31 402 ASN A C 1
ATOM 3142 O O . ASN A 1 402 ? 32.270 -15.725 -48.454 1.00 65.31 402 ASN A O 1
ATOM 3146 N N . GLU A 1 403 ? 30.122 -16.351 -48.531 1.00 59.25 403 GLU A N 1
ATOM 3147 C CA . GLU A 1 403 ? 29.598 -15.207 -49.305 1.00 59.25 403 GLU A CA 1
ATOM 3148 C C . GLU A 1 403 ? 29.959 -13.809 -48.752 1.00 59.25 403 GLU A C 1
ATOM 3150 O O . GLU A 1 403 ? 29.945 -12.836 -49.506 1.00 59.25 403 GLU A O 1
ATOM 3155 N N . GLY A 1 404 ? 30.284 -13.693 -47.457 1.00 65.50 404 GLY A N 1
ATOM 3156 C CA . GLY A 1 404 ? 30.642 -12.434 -46.785 1.00 65.50 404 GLY A CA 1
ATOM 3157 C C . GLY A 1 404 ? 32.133 -12.070 -46.814 1.00 65.50 404 GLY A C 1
ATOM 3158 O O . GLY A 1 404 ? 32.508 -11.025 -46.288 1.00 65.50 404 GLY A O 1
ATOM 3159 N N . MET A 1 405 ? 32.986 -12.911 -47.411 1.00 74.38 405 MET A N 1
ATOM 3160 C CA . MET A 1 405 ? 34.448 -12.744 -47.390 1.00 74.38 405 MET A CA 1
ATOM 3161 C C . MET A 1 405 ? 35.000 -11.915 -48.560 1.00 74.38 405 MET A C 1
ATOM 3163 O O . MET A 1 405 ? 36.177 -11.575 -48.551 1.00 74.38 405 MET A O 1
ATOM 3167 N N . LEU A 1 406 ? 34.189 -11.548 -49.560 1.00 81.19 406 LEU A N 1
ATOM 3168 C CA . LEU A 1 406 ? 34.674 -10.793 -50.729 1.00 81.19 406 LEU A CA 1
ATOM 3169 C C . LEU A 1 406 ? 35.274 -9.416 -50.377 1.00 81.19 406 LEU A C 1
ATOM 3171 O O . LEU A 1 406 ? 36.331 -9.093 -50.921 1.00 81.19 406 LEU A O 1
ATOM 3175 N N . PRO A 1 407 ? 34.687 -8.610 -49.467 1.00 79.19 407 PRO A N 1
ATOM 3176 C CA . PRO A 1 407 ? 35.301 -7.347 -49.050 1.00 79.19 407 PRO A CA 1
ATOM 3177 C C . PRO A 1 407 ? 36.620 -7.563 -48.297 1.00 79.19 407 PRO A C 1
ATOM 3179 O O . PRO A 1 407 ? 37.574 -6.816 -48.498 1.00 79.19 407 PRO A O 1
ATOM 3182 N N . LEU A 1 408 ? 36.694 -8.619 -47.477 1.00 79.44 408 LEU A N 1
ATOM 3183 C CA . LEU A 1 408 ? 37.909 -9.027 -46.765 1.00 79.44 408 LEU A CA 1
ATOM 3184 C C . LEU A 1 408 ? 39.010 -9.465 -47.737 1.00 79.44 408 LEU A C 1
ATOM 3186 O O . LEU A 1 408 ? 40.153 -9.042 -47.603 1.00 79.44 408 LEU A O 1
ATOM 3190 N N . LEU A 1 409 ? 38.650 -10.233 -48.765 1.00 86.88 409 LEU A N 1
ATOM 3191 C CA . LEU A 1 409 ? 39.547 -10.641 -49.841 1.00 86.88 409 LEU A CA 1
ATOM 3192 C C . LEU A 1 409 ? 40.088 -9.430 -50.613 1.00 86.88 409 LEU A C 1
ATOM 3194 O O . LEU A 1 409 ? 41.294 -9.318 -50.805 1.00 86.88 409 LEU A O 1
ATOM 3198 N N . GLN A 1 410 ? 39.220 -8.503 -51.032 1.00 87.06 410 GLN A N 1
ATOM 3199 C CA . GLN A 1 410 ? 39.645 -7.277 -51.720 1.00 87.06 410 GLN A CA 1
ATOM 3200 C C . GLN A 1 410 ? 40.569 -6.424 -50.847 1.00 87.06 410 GLN A C 1
ATOM 3202 O O . GLN A 1 410 ? 41.516 -5.827 -51.359 1.00 87.06 410 GLN A O 1
ATOM 3207 N N . TYR A 1 411 ? 40.311 -6.373 -49.537 1.00 84.69 411 TYR A N 1
ATOM 3208 C CA . TYR A 1 411 ? 41.164 -5.677 -48.579 1.00 84.69 411 TYR A CA 1
ATOM 3209 C C . TYR A 1 411 ? 42.530 -6.352 -48.440 1.00 84.69 411 TYR A C 1
ATOM 3211 O O . TYR A 1 411 ? 43.545 -5.699 -48.659 1.00 84.69 411 TYR A O 1
ATOM 3219 N N . ALA A 1 412 ? 42.569 -7.664 -48.207 1.00 87.06 412 ALA A N 1
ATOM 3220 C CA . ALA A 1 412 ? 43.816 -8.415 -48.108 1.00 87.06 412 ALA A CA 1
ATOM 3221 C C . ALA A 1 412 ? 44.660 -8.325 -49.390 1.00 87.06 412 ALA A C 1
ATOM 3223 O O . ALA A 1 412 ? 45.871 -8.140 -49.313 1.00 87.06 412 ALA A O 1
ATOM 3224 N N . LEU A 1 413 ? 44.042 -8.382 -50.575 1.00 89.56 413 LEU A N 1
ATOM 3225 C CA . LEU A 1 413 ? 44.743 -8.231 -51.856 1.00 89.56 413 LEU A CA 1
ATOM 3226 C C . LEU A 1 413 ? 45.286 -6.812 -52.072 1.00 89.56 413 LEU A C 1
ATOM 3228 O O . LEU A 1 413 ? 46.381 -6.649 -52.611 1.00 89.56 413 LEU A O 1
ATOM 3232 N N . LYS A 1 414 ? 44.553 -5.786 -51.627 1.00 87.94 414 LYS A N 1
ATOM 3233 C CA . LYS A 1 414 ? 45.016 -4.394 -51.663 1.00 87.94 414 LYS A CA 1
ATOM 3234 C C . LYS A 1 414 ? 46.212 -4.172 -50.733 1.00 87.94 414 LYS A C 1
ATOM 3236 O O . LYS A 1 414 ? 47.183 -3.544 -51.148 1.00 87.94 414 LYS A O 1
ATOM 3241 N N . GLU A 1 415 ? 46.173 -4.717 -49.520 1.00 85.19 415 GLU A N 1
ATOM 3242 C CA . GLU A 1 415 ? 47.301 -4.651 -48.582 1.00 85.19 415 GLU A CA 1
ATOM 3243 C C . GLU A 1 415 ? 48.495 -5.478 -49.090 1.00 85.19 415 GLU A C 1
ATOM 3245 O O . GLU A 1 415 ? 49.630 -5.014 -49.071 1.00 85.19 415 GLU A O 1
ATOM 3250 N N . THR A 1 416 ? 48.251 -6.647 -49.688 1.00 89.12 416 THR A N 1
ATOM 3251 C CA . THR A 1 416 ? 49.301 -7.446 -50.354 1.00 89.12 416 THR A CA 1
ATOM 3252 C C . THR A 1 416 ? 49.979 -6.662 -51.473 1.00 89.12 416 THR A C 1
ATOM 3254 O O . THR A 1 416 ? 51.194 -6.728 -51.638 1.00 89.12 416 THR A O 1
ATOM 3257 N N . TRP A 1 417 ? 49.207 -5.882 -52.233 1.00 88.88 417 TRP A N 1
ATOM 3258 C CA . TRP A 1 417 ? 49.747 -4.983 -53.246 1.00 88.88 417 TRP A CA 1
ATOM 3259 C C . TRP A 1 417 ? 50.570 -3.839 -52.641 1.00 88.88 417 TRP A C 1
ATOM 3261 O O . TRP A 1 417 ? 51.582 -3.450 -53.227 1.00 88.88 417 TRP A O 1
ATOM 3271 N N . ALA A 1 418 ? 50.185 -3.310 -51.477 1.00 83.56 418 ALA A N 1
ATOM 3272 C CA . ALA A 1 418 ? 50.973 -2.301 -50.768 1.00 83.56 418 ALA A CA 1
ATOM 3273 C C . ALA A 1 418 ? 52.322 -2.863 -50.276 1.00 83.56 418 ALA A C 1
ATOM 3275 O O . ALA A 1 418 ? 53.312 -2.136 -50.261 1.00 83.56 418 ALA A O 1
ATOM 3276 N N . HIS A 1 419 ? 52.374 -4.162 -49.968 1.00 84.00 419 HIS A N 1
ATOM 3277 C CA . HIS A 1 419 ? 53.571 -4.902 -49.547 1.00 84.00 419 HIS A CA 1
ATOM 3278 C C . HIS A 1 419 ? 54.301 -5.643 -50.687 1.00 84.00 419 HIS A C 1
ATOM 3280 O O . HIS A 1 419 ? 55.097 -6.545 -50.427 1.00 84.00 419 HIS A O 1
ATOM 3286 N N . ARG A 1 420 ? 54.025 -5.303 -51.951 1.00 87.12 420 ARG A N 1
ATOM 3287 C CA . ARG A 1 420 ? 54.616 -5.981 -53.117 1.00 87.12 420 ARG A CA 1
ATOM 3288 C C . ARG A 1 420 ? 56.094 -5.637 -53.324 1.00 87.12 420 ARG A C 1
ATOM 3290 O O . ARG A 1 420 ? 56.546 -4.553 -52.960 1.00 87.12 420 ARG A O 1
ATOM 3297 N N . GLU A 1 421 ? 56.803 -6.504 -54.041 1.00 83.25 421 GLU A N 1
ATOM 3298 C CA . GLU A 1 421 ? 58.169 -6.257 -54.513 1.00 83.25 421 GLU A CA 1
ATOM 3299 C C . GLU A 1 421 ? 58.144 -6.011 -56.029 1.00 83.25 421 GLU A C 1
ATOM 3301 O O . GLU A 1 421 ? 57.915 -6.924 -56.823 1.00 83.25 421 GLU A O 1
ATOM 3306 N N . GLY A 1 422 ? 58.317 -4.754 -56.452 1.00 81.62 422 GLY A N 1
ATOM 3307 C CA . GLY A 1 422 ? 58.219 -4.369 -57.865 1.00 81.62 422 GLY A CA 1
ATOM 3308 C C . GLY A 1 422 ? 56.832 -4.647 -58.463 1.00 81.62 422 GLY A C 1
ATOM 3309 O O . GLY A 1 422 ? 55.836 -4.042 -58.061 1.00 81.62 422 GLY A O 1
ATOM 3310 N N . ASP A 1 423 ? 56.774 -5.554 -59.439 1.00 81.56 423 ASP A N 1
ATOM 3311 C CA . ASP A 1 423 ? 55.556 -6.038 -60.106 1.00 81.56 423 ASP A CA 1
ATOM 3312 C C . ASP A 1 423 ? 55.008 -7.348 -59.495 1.00 81.56 423 ASP A C 1
ATOM 3314 O O . ASP A 1 423 ? 54.062 -7.943 -60.019 1.00 81.56 423 ASP A O 1
ATOM 3318 N N . THR A 1 424 ? 55.593 -7.818 -58.390 1.00 87.44 424 THR A N 1
ATOM 3319 C CA . THR A 1 424 ? 55.343 -9.155 -57.843 1.00 87.44 424 THR A CA 1
ATOM 3320 C C . THR A 1 424 ? 54.606 -9.102 -56.498 1.00 87.44 424 THR A C 1
ATOM 3322 O O . THR A 1 424 ? 55.103 -8.564 -55.508 1.00 87.44 424 THR A O 1
ATOM 3325 N N . LEU A 1 425 ? 53.408 -9.695 -56.453 1.00 90.44 425 LEU A N 1
ATOM 3326 C CA . LEU A 1 425 ? 52.616 -9.942 -55.244 1.00 90.44 425 LEU A CA 1
ATOM 3327 C C . LEU A 1 425 ? 53.149 -11.206 -54.551 1.00 90.44 425 LEU A C 1
ATOM 3329 O O . LEU A 1 425 ? 52.892 -12.323 -55.010 1.00 90.44 425 LEU A O 1
ATOM 3333 N N . THR A 1 426 ? 53.914 -11.033 -53.472 1.00 91.56 426 THR A N 1
ATOM 3334 C CA . THR A 1 426 ? 54.632 -12.127 -52.797 1.00 91.56 426 THR A CA 1
ATOM 3335 C C . THR A 1 426 ? 53.800 -12.781 -51.689 1.00 91.56 426 THR A C 1
ATOM 3337 O O . THR A 1 426 ? 52.987 -12.129 -51.027 1.00 91.56 426 THR A O 1
ATOM 3340 N N . ALA A 1 427 ? 54.039 -14.070 -51.419 1.00 89.56 427 ALA A N 1
ATOM 3341 C CA . ALA A 1 427 ? 53.426 -14.763 -50.279 1.00 89.56 427 ALA A CA 1
ATOM 3342 C C . ALA A 1 427 ? 53.783 -14.113 -48.932 1.00 89.56 427 ALA A C 1
ATOM 3344 O O . ALA A 1 427 ? 52.933 -14.034 -48.047 1.00 89.56 427 ALA A O 1
ATOM 3345 N N . ASN A 1 428 ? 55.006 -13.592 -48.790 1.00 87.62 428 ASN A N 1
ATOM 3346 C CA . ASN A 1 428 ? 55.417 -12.851 -47.596 1.00 87.62 428 ASN A CA 1
ATOM 3347 C C . ASN A 1 428 ? 54.620 -11.551 -47.443 1.00 87.62 428 ASN A C 1
ATOM 3349 O O . ASN A 1 428 ? 54.160 -11.261 -46.342 1.00 87.62 428 ASN A O 1
ATOM 3353 N N . GLY A 1 429 ? 54.389 -10.815 -48.537 1.00 86.19 429 GLY A N 1
ATOM 3354 C CA . GLY A 1 429 ? 53.527 -9.633 -48.539 1.00 86.19 429 GLY A CA 1
ATOM 3355 C C . GLY A 1 429 ? 52.082 -9.962 -48.152 1.00 86.19 429 GLY A C 1
ATOM 3356 O O . GLY A 1 429 ? 51.482 -9.235 -47.366 1.00 86.19 429 GLY A O 1
ATOM 3357 N N . TYR A 1 430 ? 51.546 -11.096 -48.616 1.00 88.75 430 TYR A N 1
ATOM 3358 C CA . TYR A 1 430 ? 50.204 -11.571 -48.246 1.00 88.75 430 TYR A CA 1
ATOM 3359 C C . TYR A 1 430 ? 50.091 -11.966 -46.762 1.00 88.75 430 TYR A C 1
ATOM 3361 O O . TYR A 1 430 ? 49.091 -11.669 -46.104 1.00 88.75 430 TYR A O 1
ATOM 3369 N N . ILE A 1 431 ? 51.124 -12.608 -46.205 1.00 85.94 431 ILE A N 1
ATOM 3370 C CA . ILE A 1 431 ? 51.185 -12.954 -44.777 1.00 85.94 431 ILE A CA 1
ATOM 3371 C C . ILE A 1 431 ? 51.345 -11.694 -43.918 1.00 85.94 431 ILE A C 1
ATOM 3373 O O . ILE A 1 431 ? 50.632 -11.553 -42.926 1.00 85.94 431 ILE A O 1
ATOM 3377 N N . ALA A 1 432 ? 52.225 -10.766 -44.308 1.00 82.19 432 ALA A N 1
ATOM 3378 C CA . ALA A 1 432 ? 52.432 -9.492 -43.615 1.00 82.19 432 ALA A CA 1
ATOM 3379 C C . ALA A 1 432 ? 51.166 -8.622 -43.619 1.00 82.19 432 ALA A C 1
ATOM 3381 O O . ALA A 1 432 ? 50.842 -7.997 -42.613 1.00 82.19 432 ALA A O 1
ATOM 3382 N N . ALA A 1 433 ? 50.401 -8.668 -44.713 1.00 80.25 433 ALA A N 1
ATOM 3383 C CA . ALA A 1 433 ? 49.082 -8.057 -44.818 1.00 80.25 433 ALA A CA 1
ATOM 3384 C C . ALA A 1 433 ? 48.025 -8.699 -43.896 1.00 80.25 433 ALA A C 1
ATOM 3386 O O . ALA A 1 433 ? 46.919 -8.181 -43.802 1.00 80.25 433 ALA A O 1
ATOM 3387 N N . GLY A 1 434 ? 48.329 -9.811 -43.214 1.00 76.62 434 GLY A N 1
ATOM 3388 C CA . GLY A 1 434 ? 47.433 -10.470 -42.261 1.00 76.62 434 GLY A CA 1
ATOM 3389 C C . GLY A 1 434 ? 46.504 -11.525 -42.865 1.00 76.62 434 GLY A C 1
ATOM 3390 O O . GLY A 1 434 ? 45.590 -11.975 -42.170 1.00 76.62 434 GLY A O 1
ATOM 3391 N N . ARG A 1 435 ? 46.728 -11.954 -44.120 1.00 87.38 435 ARG A N 1
ATOM 3392 C CA . ARG A 1 435 ? 45.852 -12.885 -44.867 1.00 87.38 435 ARG A CA 1
ATOM 3393 C C . ARG A 1 435 ? 44.397 -12.383 -44.988 1.00 87.38 435 ARG A C 1
ATOM 3395 O O . ARG A 1 435 ? 44.068 -11.290 -44.540 1.00 87.38 435 ARG A O 1
ATOM 3402 N N . VAL A 1 436 ? 43.488 -13.158 -45.592 1.00 81.25 436 VAL A N 1
ATOM 3403 C CA . VAL A 1 436 ? 42.088 -12.727 -45.829 1.00 81.25 436 VAL A CA 1
ATOM 3404 C C . VAL A 1 436 ? 41.344 -12.355 -44.539 1.00 81.25 436 VAL A C 1
ATOM 3406 O O . VAL A 1 436 ? 40.705 -11.308 -44.480 1.00 81.25 436 VAL A O 1
ATOM 3409 N N . VAL A 1 437 ? 41.400 -13.195 -43.501 1.00 72.31 437 VAL A N 1
ATOM 3410 C CA . VAL A 1 437 ? 40.601 -12.993 -42.273 1.00 72.31 437 VAL A CA 1
ATOM 3411 C C . VAL A 1 437 ? 41.247 -11.977 -41.325 1.00 72.31 437 VAL A C 1
ATOM 3413 O O . VAL A 1 437 ? 40.539 -11.192 -40.693 1.00 72.31 437 VAL A O 1
ATOM 3416 N N . GLY A 1 438 ? 42.581 -11.974 -41.237 1.00 74.56 438 GLY A N 1
ATOM 3417 C CA . GLY A 1 438 ? 43.335 -11.166 -40.278 1.00 74.56 438 GLY A CA 1
ATOM 3418 C C . GLY A 1 438 ? 43.692 -9.763 -40.766 1.00 74.56 438 GLY A C 1
ATOM 3419 O O . GLY A 1 438 ? 44.010 -8.925 -39.933 1.00 74.56 438 GLY A O 1
ATOM 3420 N N . ALA A 1 439 ? 43.586 -9.446 -42.062 1.00 76.25 439 ALA A N 1
ATOM 3421 C CA . ALA A 1 439 ? 44.012 -8.142 -42.583 1.00 76.25 439 ALA A CA 1
ATOM 3422 C C . ALA A 1 439 ? 43.319 -6.943 -41.913 1.00 76.25 439 ALA A C 1
ATOM 3424 O O . ALA A 1 439 ? 43.976 -5.985 -41.507 1.00 76.25 439 ALA A O 1
ATOM 3425 N N . ILE A 1 440 ? 41.994 -7.000 -41.730 1.00 78.06 440 ILE A N 1
ATOM 3426 C CA . ILE A 1 440 ? 41.259 -5.924 -41.039 1.00 78.06 440 ILE A CA 1
ATOM 3427 C C . ILE A 1 440 ? 41.637 -5.864 -39.556 1.00 78.06 440 ILE A C 1
ATOM 3429 O O . ILE A 1 440 ? 41.775 -4.769 -39.015 1.00 78.06 440 ILE A O 1
ATOM 3433 N N . GLN A 1 441 ? 41.822 -7.019 -38.907 1.00 81.38 441 GLN A N 1
ATOM 3434 C CA . GLN A 1 441 ? 42.244 -7.086 -37.508 1.00 81.38 441 GLN A CA 1
ATOM 3435 C C . GLN A 1 441 ? 43.621 -6.447 -37.330 1.00 81.38 441 GLN A C 1
ATOM 3437 O O . GLN A 1 441 ? 43.772 -5.596 -36.464 1.00 81.38 441 GLN A O 1
ATOM 3442 N N . THR A 1 442 ? 44.606 -6.832 -38.141 1.00 79.44 442 THR A N 1
ATOM 3443 C CA . THR A 1 442 ? 45.976 -6.319 -38.056 1.00 79.44 442 THR A CA 1
ATOM 3444 C C . THR A 1 442 ? 46.002 -4.807 -38.244 1.00 79.44 442 THR A C 1
ATOM 3446 O O . THR A 1 442 ? 46.644 -4.106 -37.464 1.00 79.44 442 THR A O 1
ATOM 3449 N N . THR A 1 443 ? 45.248 -4.273 -39.211 1.00 79.44 443 THR A N 1
ATOM 3450 C CA . THR A 1 443 ? 45.162 -2.821 -39.406 1.00 79.44 443 THR A CA 1
ATOM 3451 C C . THR A 1 443 ? 44.446 -2.118 -38.254 1.00 79.44 443 THR A C 1
ATOM 3453 O O . THR A 1 443 ? 44.937 -1.095 -37.780 1.00 79.44 443 THR A O 1
ATOM 3456 N N . ALA A 1 444 ? 43.307 -2.643 -37.790 1.00 84.94 444 ALA A N 1
ATOM 3457 C CA . ALA A 1 444 ? 42.571 -2.063 -36.666 1.00 84.94 444 ALA A CA 1
ATOM 3458 C C . ALA A 1 444 ? 43.416 -2.056 -35.387 1.00 84.94 444 ALA A C 1
ATOM 3460 O O . ALA A 1 444 ? 43.478 -1.038 -34.701 1.00 84.94 444 ALA A O 1
ATOM 3461 N N . GLN A 1 445 ? 44.118 -3.161 -35.122 1.00 88.88 445 GLN A N 1
ATOM 3462 C CA . GLN A 1 445 ? 44.997 -3.311 -33.972 1.00 88.88 445 GLN A CA 1
ATOM 3463 C C . GLN A 1 445 ? 46.180 -2.353 -34.045 1.00 88.88 445 GLN A C 1
ATOM 3465 O O . GLN A 1 445 ? 46.433 -1.642 -33.085 1.00 88.88 445 GLN A O 1
ATOM 3470 N N . ARG A 1 446 ? 46.848 -2.254 -35.199 1.00 86.06 446 ARG A N 1
ATOM 3471 C CA . ARG A 1 446 ? 47.966 -1.323 -35.383 1.00 86.06 446 ARG A CA 1
ATOM 3472 C C . ARG A 1 446 ? 47.546 0.129 -35.134 1.00 86.06 446 ARG A C 1
ATOM 3474 O O . ARG A 1 446 ? 48.240 0.845 -34.423 1.00 86.06 446 ARG A O 1
ATOM 3481 N N . ILE A 1 447 ? 46.405 0.558 -35.684 1.00 87.38 447 ILE A N 1
ATOM 3482 C CA . ILE A 1 447 ? 45.893 1.924 -35.464 1.00 87.38 447 ILE A CA 1
ATOM 3483 C C . ILE A 1 447 ? 45.544 2.134 -33.991 1.00 87.38 447 ILE A C 1
ATOM 3485 O O . ILE A 1 447 ? 45.818 3.202 -33.455 1.00 87.38 447 ILE A O 1
ATOM 3489 N N . TYR A 1 448 ? 44.952 1.129 -33.341 1.00 89.75 448 TYR A N 1
ATOM 3490 C CA . TYR A 1 448 ? 44.634 1.176 -31.917 1.00 89.75 448 TYR A CA 1
ATOM 3491 C C . TYR A 1 448 ? 45.892 1.246 -31.035 1.00 89.75 448 TYR A C 1
ATOM 3493 O O . TYR A 1 448 ? 45.923 2.009 -30.073 1.00 89.75 448 TYR A O 1
ATOM 3501 N N . ASP A 1 449 ? 46.945 0.501 -31.369 1.00 89.69 449 ASP A N 1
ATOM 3502 C CA . ASP A 1 449 ? 48.206 0.488 -30.623 1.00 89.69 449 ASP A CA 1
ATOM 3503 C C . ASP A 1 449 ? 48.957 1.826 -30.736 1.00 89.69 449 ASP A C 1
ATOM 3505 O O . ASP A 1 449 ? 49.627 2.228 -29.785 1.00 89.69 449 ASP A O 1
ATOM 3509 N N . GLU A 1 450 ? 48.781 2.540 -31.854 1.00 89.38 450 GLU A N 1
ATOM 3510 C CA . GLU A 1 450 ? 49.293 3.897 -32.110 1.00 89.38 450 GLU A CA 1
ATOM 3511 C C . GLU A 1 450 ? 48.507 5.013 -31.374 1.00 89.38 450 GLU A C 1
ATOM 3513 O O . GLU A 1 450 ? 48.905 6.181 -31.433 1.00 89.38 450 GLU A O 1
ATOM 3518 N N . LEU A 1 451 ? 47.393 4.699 -30.695 1.00 92.12 451 LEU A N 1
ATOM 3519 C CA . LEU A 1 451 ? 46.623 5.665 -29.895 1.00 92.12 451 LEU A CA 1
ATOM 3520 C C . LEU A 1 451 ? 47.265 5.933 -28.524 1.00 92.12 451 LEU A C 1
ATOM 3522 O O . LEU A 1 451 ? 47.853 5.034 -27.915 1.00 92.12 451 LEU A O 1
ATOM 3526 N N . SER A 1 452 ? 47.083 7.150 -27.998 1.00 91.62 452 SER A N 1
ATOM 3527 C CA . SER A 1 452 ? 47.385 7.454 -26.590 1.00 91.62 452 SER A CA 1
ATOM 3528 C C . SER A 1 452 ? 46.419 6.733 -25.638 1.00 91.62 452 SER A C 1
ATOM 3530 O O . SER A 1 452 ? 45.350 6.287 -26.052 1.00 91.62 452 SER A O 1
ATOM 3532 N N . ASP A 1 453 ? 46.756 6.628 -24.350 1.00 88.94 453 ASP A N 1
ATOM 3533 C CA . ASP A 1 453 ? 45.898 5.929 -23.378 1.00 88.94 453 ASP A CA 1
ATOM 3534 C C . ASP A 1 453 ? 44.506 6.585 -23.233 1.00 88.94 453 ASP A C 1
ATOM 3536 O O . ASP A 1 453 ? 43.492 5.882 -23.202 1.00 88.94 453 ASP A O 1
ATOM 3540 N N . ASP A 1 454 ? 44.433 7.920 -23.278 1.00 83.75 454 ASP A N 1
ATOM 3541 C CA . ASP A 1 454 ? 43.164 8.665 -23.278 1.00 83.75 454 ASP A CA 1
ATOM 3542 C C . ASP A 1 454 ? 42.351 8.422 -24.567 1.00 83.75 454 ASP A C 1
ATOM 3544 O O . ASP A 1 454 ? 41.133 8.222 -24.528 1.00 83.75 454 ASP A O 1
ATOM 3548 N N . GLU A 1 455 ? 43.020 8.371 -25.726 1.00 87.62 455 GLU A N 1
ATOM 3549 C CA . GLU A 1 455 ? 42.387 8.037 -27.008 1.00 87.62 455 GLU A CA 1
ATOM 3550 C C . GLU A 1 455 ? 41.901 6.579 -27.042 1.00 87.62 455 GLU A C 1
ATOM 3552 O O . GLU A 1 455 ? 40.862 6.302 -27.639 1.00 87.62 455 GLU A O 1
ATOM 3557 N N . LYS A 1 456 ? 42.597 5.639 -26.386 1.00 91.12 456 LYS A N 1
ATOM 3558 C CA . LYS A 1 456 ? 42.171 4.232 -26.272 1.00 91.12 456 LYS A CA 1
ATOM 3559 C C . LYS A 1 456 ? 40.885 4.095 -25.461 1.00 91.12 456 LYS A C 1
ATOM 3561 O O . LYS A 1 456 ? 39.982 3.363 -25.871 1.00 91.12 456 LYS A O 1
ATOM 3566 N N . MET A 1 457 ? 40.757 4.834 -24.357 1.00 85.44 457 MET A N 1
ATOM 3567 C CA . MET A 1 457 ? 39.515 4.883 -23.573 1.00 85.44 457 MET A CA 1
ATOM 3568 C C . MET A 1 457 ? 38.359 5.497 -24.377 1.00 85.44 457 MET A C 1
ATOM 3570 O O . MET A 1 457 ? 37.247 4.961 -24.378 1.00 85.44 457 MET A O 1
ATOM 3574 N N . ALA A 1 458 ? 38.624 6.583 -25.110 1.00 85.62 458 ALA A N 1
ATOM 3575 C CA . ALA A 1 458 ? 37.646 7.196 -26.007 1.00 85.62 458 ALA A CA 1
ATOM 3576 C C . ALA A 1 458 ? 37.241 6.248 -27.151 1.00 85.62 458 ALA A C 1
ATOM 3578 O O . ALA A 1 458 ? 36.055 6.137 -27.464 1.00 85.62 458 ALA A O 1
ATOM 3579 N N . ALA A 1 459 ? 38.194 5.505 -27.723 1.00 88.19 459 ALA A N 1
ATOM 3580 C CA . ALA A 1 459 ? 37.946 4.497 -28.749 1.00 88.19 459 ALA A CA 1
ATOM 3581 C C . ALA A 1 459 ? 37.054 3.366 -28.225 1.00 88.19 459 ALA A C 1
ATOM 3583 O O . ALA A 1 459 ? 36.082 3.012 -28.891 1.00 88.19 459 ALA A O 1
ATOM 3584 N N . ARG A 1 460 ? 37.320 2.848 -27.017 1.00 89.81 460 ARG A N 1
ATOM 3585 C CA . ARG A 1 460 ? 36.490 1.816 -26.372 1.00 89.81 460 ARG A CA 1
ATOM 3586 C C . ARG A 1 460 ? 35.031 2.265 -26.257 1.00 89.81 460 ARG A C 1
ATOM 3588 O O . ARG A 1 460 ? 34.138 1.563 -26.724 1.00 89.81 460 ARG A O 1
ATOM 3595 N N . ARG A 1 461 ? 34.782 3.468 -25.731 1.00 85.50 461 ARG A N 1
ATOM 3596 C CA . ARG A 1 461 ? 33.423 4.036 -25.613 1.00 85.50 461 ARG A CA 1
ATOM 3597 C C . ARG A 1 461 ? 32.765 4.288 -26.972 1.00 85.50 461 ARG A C 1
ATOM 3599 O O . ARG A 1 461 ? 31.597 3.949 -27.158 1.00 85.50 461 ARG A O 1
ATOM 3606 N N . LEU A 1 462 ? 33.517 4.835 -27.930 1.00 87.06 462 LEU A N 1
ATOM 3607 C CA . LEU A 1 462 ? 33.041 5.095 -29.290 1.00 87.06 462 LEU A CA 1
ATOM 3608 C C . LEU A 1 462 ? 32.587 3.799 -29.973 1.00 87.06 462 LEU A C 1
ATOM 3610 O O . LEU A 1 462 ? 31.460 3.720 -30.457 1.00 87.06 462 LEU A O 1
ATOM 3614 N N . PHE A 1 463 ? 33.436 2.769 -29.990 1.00 88.62 463 PHE A N 1
ATOM 3615 C CA . PHE A 1 463 ? 33.130 1.512 -30.667 1.00 88.62 463 PHE A CA 1
ATOM 3616 C C . PHE A 1 463 ? 31.985 0.737 -30.002 1.00 88.62 463 PHE A C 1
ATOM 3618 O O . PHE A 1 463 ? 31.187 0.145 -30.724 1.00 88.62 463 PHE A O 1
ATOM 3625 N N . LEU A 1 464 ? 31.836 0.792 -28.672 1.00 86.88 464 LEU A N 1
ATOM 3626 C CA . LEU A 1 464 ? 30.666 0.222 -27.988 1.00 86.88 464 LEU A CA 1
ATOM 3627 C C . LEU A 1 464 ? 29.358 0.926 -28.388 1.00 86.88 464 LEU A C 1
ATOM 3629 O O . LEU A 1 464 ? 28.325 0.271 -28.510 1.00 86.88 464 LEU A O 1
ATOM 3633 N N . GLY A 1 465 ? 29.401 2.235 -28.663 1.00 79.75 465 GLY A N 1
ATOM 3634 C CA . GLY A 1 465 ? 28.265 2.987 -29.210 1.00 79.75 465 GLY A CA 1
ATOM 3635 C C . GLY A 1 465 ? 27.963 2.690 -30.687 1.00 79.75 465 GLY A C 1
ATOM 3636 O O . GLY A 1 465 ? 26.832 2.872 -31.136 1.00 79.75 465 GLY A O 1
ATOM 3637 N N . LEU A 1 466 ? 28.950 2.195 -31.440 1.00 85.44 466 LEU A N 1
ATOM 3638 C CA . LEU A 1 466 ? 28.844 1.844 -32.862 1.00 85.44 466 LEU A CA 1
ATOM 3639 C C . LEU A 1 466 ? 28.359 0.409 -33.119 1.00 85.44 466 LEU A C 1
ATOM 3641 O O . LEU A 1 466 ? 28.352 -0.041 -34.270 1.00 85.44 466 LEU A O 1
ATOM 3645 N N . VAL A 1 467 ? 27.938 -0.318 -32.083 1.00 83.50 467 VAL A N 1
ATOM 3646 C CA . VAL A 1 467 ? 27.461 -1.702 -32.190 1.00 83.50 467 VAL A CA 1
ATOM 3647 C C . VAL A 1 467 ? 26.097 -1.848 -31.519 1.00 83.50 467 VAL A C 1
ATOM 3649 O O . VAL A 1 467 ? 25.869 -1.384 -30.406 1.00 83.50 467 VAL A O 1
ATOM 3652 N N . ARG A 1 468 ? 25.170 -2.527 -32.199 1.00 75.00 468 ARG A N 1
ATOM 3653 C CA . ARG A 1 468 ? 23.906 -2.997 -31.625 1.00 75.00 468 ARG A CA 1
ATOM 3654 C C . ARG A 1 468 ? 24.034 -4.488 -31.303 1.00 75.00 468 ARG A C 1
ATOM 3656 O O . ARG A 1 468 ? 24.176 -5.274 -32.248 1.00 75.00 468 ARG A O 1
ATOM 3663 N N . PRO A 1 469 ? 23.966 -4.883 -30.017 1.00 69.56 469 PRO A N 1
ATOM 3664 C CA . PRO A 1 469 ? 24.090 -6.282 -29.631 1.00 69.56 469 PRO A CA 1
ATOM 3665 C C . PRO A 1 469 ? 22.893 -7.095 -30.135 1.00 69.56 469 PRO A C 1
ATOM 3667 O O . PRO A 1 469 ? 21.741 -6.678 -29.993 1.00 69.56 469 PRO A O 1
ATOM 3670 N N . GLY A 1 470 ? 23.158 -8.266 -30.709 1.00 63.31 470 GLY A N 1
ATOM 3671 C CA . GLY A 1 470 ? 22.113 -9.179 -31.165 1.00 63.31 470 GLY A CA 1
ATOM 3672 C C . GLY A 1 470 ? 21.448 -9.953 -30.016 1.00 63.31 470 GLY A C 1
ATOM 3673 O O . GLY A 1 470 ? 22.107 -10.487 -29.117 1.00 63.31 470 GLY A O 1
ATOM 3674 N N . GLU A 1 471 ? 20.120 -10.096 -30.057 1.00 53.75 471 GLU A N 1
ATOM 3675 C CA . GLU A 1 471 ? 19.379 -11.045 -29.210 1.00 53.75 471 GLU A CA 1
ATOM 3676 C C . GLU A 1 471 ? 19.420 -12.448 -29.843 1.00 53.75 471 GLU A C 1
ATOM 3678 O O . GLU A 1 471 ? 18.497 -12.870 -30.538 1.00 53.75 471 GLU A O 1
ATOM 3683 N N . GLY A 1 472 ? 20.545 -13.155 -29.680 1.00 51.78 472 GLY A N 1
ATOM 3684 C CA . GLY A 1 472 ? 20.746 -14.501 -30.248 1.00 51.78 472 GLY A CA 1
ATOM 3685 C C . GLY A 1 472 ? 21.048 -14.526 -31.755 1.00 51.78 472 GLY A C 1
ATOM 3686 O O . GLY A 1 472 ? 20.969 -15.579 -32.385 1.00 51.78 472 GLY A O 1
ATOM 3687 N N . ARG A 1 473 ? 21.386 -13.370 -32.337 1.00 58.09 473 ARG A N 1
ATOM 3688 C CA . ARG A 1 473 ? 21.857 -13.178 -33.722 1.00 58.09 473 ARG A CA 1
ATOM 3689 C C . ARG A 1 473 ? 23.222 -12.478 -33.713 1.00 58.09 473 ARG A C 1
ATOM 3691 O O . ARG A 1 473 ? 23.668 -12.054 -32.652 1.00 58.09 473 ARG A O 1
ATOM 3698 N N . GLU A 1 474 ? 23.868 -12.358 -34.874 1.00 64.38 474 GLU A N 1
ATOM 3699 C CA . GLU A 1 474 ? 25.136 -11.622 -35.009 1.00 64.38 474 GLU A CA 1
ATOM 3700 C C . GLU A 1 474 ? 24.981 -10.139 -34.623 1.00 64.38 474 GLU A C 1
ATOM 3702 O O . GLU A 1 474 ? 23.948 -9.523 -34.902 1.00 64.38 474 GLU A O 1
ATOM 3707 N N . ASP A 1 475 ? 26.022 -9.570 -34.007 1.00 73.94 475 ASP A N 1
ATOM 3708 C CA . ASP A 1 475 ? 26.086 -8.149 -33.666 1.00 73.94 475 ASP A CA 1
ATOM 3709 C C . ASP A 1 475 ? 26.110 -7.290 -34.938 1.00 73.94 475 ASP A C 1
ATOM 3711 O O . ASP A 1 475 ? 26.798 -7.597 -35.917 1.00 73.94 475 ASP A O 1
ATOM 3715 N N . THR A 1 476 ? 25.343 -6.200 -34.931 1.00 70.94 476 THR A N 1
ATOM 3716 C CA . THR A 1 476 ? 25.167 -5.333 -36.106 1.00 70.94 476 THR A CA 1
ATOM 3717 C C . THR A 1 476 ? 25.791 -3.968 -35.873 1.00 70.94 476 THR A C 1
ATOM 3719 O O . THR A 1 476 ? 25.909 -3.506 -34.739 1.00 70.94 476 THR A O 1
ATOM 3722 N N . ARG A 1 477 ? 26.200 -3.292 -36.950 1.00 75.75 477 ARG A N 1
ATOM 3723 C CA . ARG A 1 477 ? 26.703 -1.918 -36.849 1.00 75.75 477 ARG A CA 1
ATOM 3724 C C . ARG A 1 477 ? 25.580 -0.955 -36.453 1.00 75.75 477 ARG A C 1
ATOM 3726 O O . ARG A 1 477 ? 24.467 -1.037 -36.972 1.00 75.75 477 ARG A O 1
ATOM 3733 N N . ALA A 1 478 ? 25.893 -0.029 -35.560 1.00 70.69 478 ALA A N 1
ATOM 3734 C CA . ALA A 1 478 ? 25.067 1.110 -35.204 1.00 70.69 478 ALA A CA 1
ATOM 3735 C C . ALA A 1 478 ? 25.660 2.382 -35.819 1.00 70.69 478 ALA A C 1
ATOM 3737 O O . ALA A 1 478 ? 26.875 2.501 -35.989 1.00 70.69 478 ALA A O 1
ATOM 3738 N N . ARG A 1 479 ? 24.787 3.335 -36.136 1.00 71.25 479 ARG A N 1
ATOM 3739 C CA . ARG A 1 479 ? 25.168 4.691 -36.526 1.00 71.25 479 ARG A CA 1
ATOM 3740 C C . ARG A 1 479 ? 24.913 5.606 -35.340 1.00 71.25 479 ARG A C 1
ATOM 3742 O O . ARG A 1 479 ? 23.838 5.532 -34.743 1.00 71.25 479 ARG A O 1
ATOM 3749 N N . ILE A 1 480 ? 25.877 6.462 -35.030 1.00 74.06 480 ILE A N 1
ATOM 3750 C CA . ILE A 1 480 ? 25.718 7.508 -34.018 1.00 74.06 480 ILE A CA 1
ATOM 3751 C C . ILE A 1 480 ? 25.971 8.880 -34.643 1.00 74.06 480 ILE A C 1
ATOM 3753 O O . ILE A 1 480 ? 26.655 9.000 -35.667 1.00 74.06 480 ILE A O 1
ATOM 3757 N N . SER A 1 481 ? 25.415 9.916 -34.017 1.00 71.31 481 SER A N 1
ATOM 3758 C CA . SER A 1 481 ? 25.785 11.303 -34.305 1.00 71.31 481 SER A CA 1
ATOM 3759 C C . SER A 1 481 ? 27.283 11.485 -34.111 1.00 71.31 481 SER A C 1
ATOM 3761 O O . SER A 1 481 ? 27.872 10.855 -33.231 1.00 71.31 481 SER A O 1
ATOM 3763 N N . MET A 1 482 ? 27.892 12.350 -34.919 1.00 76.88 482 MET A N 1
ATOM 3764 C CA . MET A 1 482 ? 29.294 12.703 -34.746 1.00 76.88 482 MET A CA 1
ATOM 3765 C C . MET A 1 482 ? 29.514 13.157 -33.293 1.00 76.88 482 MET A C 1
ATOM 3767 O O . MET A 1 482 ? 28.806 14.064 -32.849 1.00 76.88 482 MET A O 1
ATOM 3771 N N . PRO A 1 483 ? 30.422 12.510 -32.542 1.00 76.06 483 PRO A N 1
ATOM 3772 C CA . PRO A 1 483 ? 30.666 12.872 -31.155 1.00 76.06 483 PRO A CA 1
ATOM 3773 C C . PRO A 1 483 ? 31.219 14.299 -31.064 1.00 76.06 483 PRO A C 1
ATOM 3775 O O . PRO A 1 483 ? 31.997 14.723 -31.914 1.00 76.06 483 PRO A O 1
ATOM 3778 N N . GLU A 1 484 ? 30.818 15.032 -30.026 1.00 72.38 484 GLU A N 1
ATOM 3779 C CA . GLU A 1 484 ? 31.338 16.378 -29.725 1.00 72.38 484 GLU A CA 1
ATOM 3780 C C . GLU A 1 484 ? 32.647 16.323 -28.917 1.00 72.38 484 GLU A C 1
ATOM 3782 O O . GLU A 1 484 ? 33.397 17.296 -28.861 1.00 72.38 484 GLU A O 1
ATOM 3787 N N . ASP A 1 485 ? 32.936 15.165 -28.316 1.00 79.62 485 ASP A N 1
ATOM 3788 C CA . ASP A 1 485 ? 34.156 14.895 -27.563 1.00 79.62 485 ASP A CA 1
ATOM 3789 C C . ASP A 1 485 ? 35.394 14.930 -28.479 1.00 79.62 485 ASP A C 1
ATOM 3791 O O . ASP A 1 485 ? 35.477 14.230 -29.496 1.00 79.62 485 ASP A O 1
ATOM 3795 N N . SER A 1 486 ? 36.377 15.751 -28.106 1.00 81.12 486 SER A N 1
ATOM 3796 C CA . SER A 1 486 ? 37.582 15.999 -28.899 1.00 81.12 486 SER A CA 1
ATOM 3797 C C . SER A 1 486 ? 38.475 14.764 -29.059 1.00 81.12 486 SER A C 1
ATOM 3799 O O . SER A 1 486 ? 39.094 14.602 -30.114 1.00 81.12 486 SER A O 1
ATOM 3801 N N . LEU A 1 487 ? 38.517 13.867 -28.066 1.00 84.06 487 LEU A N 1
ATOM 3802 C CA . LEU A 1 487 ? 39.279 12.618 -28.129 1.00 84.06 487 LEU A CA 1
ATOM 3803 C C . LEU A 1 487 ? 38.588 11.614 -29.055 1.00 84.06 487 LEU A C 1
ATOM 3805 O O . LEU A 1 487 ? 39.244 10.998 -29.895 1.00 84.06 487 LEU A O 1
ATOM 3809 N N . MET A 1 488 ? 37.260 11.490 -28.978 1.00 84.38 488 MET A N 1
ATOM 3810 C CA . MET A 1 488 ? 36.513 10.632 -29.906 1.00 84.38 488 MET A CA 1
ATOM 3811 C C . MET A 1 488 ? 36.641 11.110 -31.358 1.00 84.38 488 MET A C 1
ATOM 3813 O O . MET A 1 488 ? 36.808 10.285 -32.256 1.00 84.38 488 MET A O 1
ATOM 3817 N N . LEU A 1 489 ? 36.632 12.423 -31.608 1.00 83.69 489 LEU A N 1
ATOM 3818 C CA . LEU A 1 489 ? 36.856 12.986 -32.947 1.00 83.69 489 LEU A CA 1
ATOM 3819 C C . LEU A 1 489 ? 38.248 12.651 -33.507 1.00 83.69 489 LEU A C 1
ATOM 3821 O O . LEU A 1 489 ? 38.371 12.326 -34.692 1.00 83.69 489 LEU A O 1
ATOM 3825 N N . ALA A 1 490 ? 39.287 12.676 -32.667 1.00 83.62 490 ALA A N 1
ATOM 3826 C CA . ALA A 1 490 ? 40.635 12.268 -33.061 1.00 83.62 490 ALA A CA 1
ATOM 3827 C C . ALA A 1 490 ? 40.686 10.781 -33.462 1.00 83.62 490 ALA A C 1
ATOM 3829 O O . ALA A 1 490 ? 41.266 10.436 -34.499 1.00 83.62 490 ALA A O 1
ATOM 3830 N N . VAL A 1 491 ? 40.006 9.910 -32.703 1.00 86.69 491 VAL A N 1
ATOM 3831 C CA . VAL A 1 491 ? 39.861 8.481 -33.035 1.00 86.69 491 VAL A CA 1
ATOM 3832 C C . VAL A 1 491 ? 39.131 8.302 -34.369 1.00 86.69 491 VAL A C 1
ATOM 3834 O O . VAL A 1 491 ? 39.614 7.567 -35.235 1.00 86.69 491 VAL A O 1
ATOM 3837 N N . VAL A 1 492 ? 38.018 9.014 -34.591 1.00 85.62 492 VAL A N 1
ATOM 3838 C CA . VAL A 1 492 ? 37.288 8.975 -35.871 1.00 85.62 492 VAL A CA 1
ATOM 3839 C C . VAL A 1 492 ? 38.206 9.355 -37.034 1.00 85.62 492 VAL A C 1
ATOM 3841 O O . VAL A 1 492 ? 38.241 8.640 -38.035 1.00 85.62 492 VAL A O 1
ATOM 3844 N N . GLY A 1 493 ? 39.001 10.420 -36.900 1.00 80.81 493 GLY A N 1
ATOM 3845 C CA . GLY A 1 493 ? 39.938 10.862 -37.937 1.00 80.81 493 GLY A CA 1
ATOM 3846 C C . GLY A 1 493 ? 40.990 9.810 -38.311 1.00 80.81 493 GLY A C 1
ATOM 3847 O O . GLY A 1 493 ? 41.247 9.592 -39.499 1.00 80.81 493 GLY A O 1
ATOM 3848 N N . LYS A 1 494 ? 41.562 9.113 -37.320 1.00 83.06 494 LYS A N 1
ATOM 3849 C CA . LYS A 1 494 ? 42.574 8.062 -37.539 1.00 83.06 494 LYS A CA 1
ATOM 3850 C C . LYS A 1 494 ? 41.978 6.820 -38.215 1.00 83.06 494 LYS A C 1
ATOM 3852 O O . LYS A 1 494 ? 42.548 6.314 -39.183 1.00 83.06 494 LYS A O 1
ATOM 3857 N N . PHE A 1 495 ? 40.800 6.367 -37.781 1.00 84.69 495 PHE A N 1
ATOM 3858 C CA . PHE A 1 495 ? 40.145 5.180 -38.349 1.00 84.69 495 PHE A CA 1
ATOM 3859 C C . PHE A 1 495 ? 39.420 5.443 -39.685 1.00 84.69 495 PHE A C 1
ATOM 3861 O O . PHE A 1 495 ? 39.273 4.520 -40.491 1.00 84.69 495 PHE A O 1
ATOM 3868 N N . ALA A 1 496 ? 39.003 6.682 -39.964 1.00 79.75 496 ALA A N 1
ATOM 3869 C CA . ALA A 1 496 ? 38.416 7.093 -41.247 1.00 79.75 496 ALA A CA 1
ATOM 3870 C C . ALA A 1 496 ? 39.464 7.538 -42.293 1.00 79.75 496 ALA A C 1
ATOM 3872 O O . ALA A 1 496 ? 39.114 7.856 -43.433 1.00 79.75 496 ALA A O 1
ATOM 3873 N N . GLY A 1 497 ? 40.753 7.564 -41.931 1.00 69.12 497 GLY A N 1
ATOM 3874 C CA . GLY A 1 497 ? 41.846 8.025 -42.790 1.00 69.12 497 GLY A CA 1
ATOM 3875 C C . GLY A 1 497 ? 41.953 7.288 -44.135 1.00 69.12 497 GLY A C 1
ATOM 3876 O O . GLY A 1 497 ? 41.547 6.131 -44.276 1.00 69.12 497 GLY A O 1
ATOM 3877 N N . ARG A 1 498 ? 42.544 7.955 -45.145 1.00 55.00 498 ARG A N 1
ATOM 3878 C CA . ARG A 1 498 ? 42.603 7.500 -46.557 1.00 55.00 498 ARG A CA 1
ATOM 3879 C C . ARG A 1 498 ? 43.198 6.099 -46.749 1.00 55.00 498 ARG A C 1
ATOM 3881 O O . ARG A 1 498 ? 42.826 5.431 -47.715 1.00 55.00 498 ARG A O 1
ATOM 3888 N N . THR A 1 499 ? 44.086 5.684 -45.853 1.00 55.78 499 THR A N 1
ATOM 3889 C CA . THR A 1 499 ? 44.803 4.404 -45.895 1.00 55.78 499 THR A CA 1
ATOM 3890 C C . THR A 1 499 ? 43.972 3.255 -45.318 1.00 55.78 499 THR A C 1
ATOM 3892 O O . THR A 1 499 ? 43.935 2.185 -45.913 1.00 55.78 499 THR A O 1
ATOM 3895 N N . ALA A 1 500 ? 43.251 3.479 -44.211 1.00 64.88 500 ALA A N 1
ATOM 3896 C CA . ALA A 1 500 ? 42.576 2.418 -43.456 1.00 64.88 500 ALA A CA 1
ATOM 3897 C C . ALA A 1 500 ? 41.073 2.290 -43.759 1.00 64.88 500 ALA A C 1
ATOM 3899 O O . ALA A 1 500 ? 40.590 1.178 -43.961 1.00 64.88 500 ALA A O 1
ATOM 3900 N N . ARG A 1 501 ? 40.341 3.417 -43.823 1.00 73.00 501 ARG A N 1
ATOM 3901 C CA . ARG A 1 501 ? 38.886 3.490 -44.094 1.00 73.00 501 ARG A CA 1
ATOM 3902 C C . ARG A 1 501 ? 38.038 2.468 -43.310 1.00 73.00 501 ARG A C 1
ATOM 3904 O O . ARG A 1 501 ? 37.137 1.848 -43.871 1.00 73.00 501 ARG A O 1
ATOM 3911 N N . LEU A 1 502 ? 38.331 2.279 -42.023 1.00 80.69 502 LEU A N 1
ATOM 3912 C CA . LEU A 1 502 ? 37.607 1.348 -41.146 1.00 80.69 502 LEU A CA 1
ATOM 3913 C C . LEU A 1 502 ? 36.332 1.965 -40.551 1.00 80.69 502 LEU A C 1
ATOM 3915 O O . LEU A 1 502 ? 35.395 1.238 -40.214 1.00 80.69 502 LEU A O 1
ATOM 3919 N N . LEU A 1 503 ? 36.274 3.296 -40.470 1.00 83.12 503 LEU A N 1
ATOM 3920 C CA . LEU A 1 503 ? 35.065 4.066 -40.176 1.00 83.12 503 LEU A CA 1
ATOM 3921 C C . LEU A 1 503 ? 34.634 4.876 -41.401 1.00 83.12 503 LEU A C 1
ATOM 3923 O O . LEU A 1 503 ? 35.467 5.317 -42.197 1.00 83.12 503 LEU A O 1
ATOM 3927 N N . VAL A 1 504 ? 33.326 5.086 -41.526 1.00 75.56 504 VAL A N 1
ATOM 3928 C CA . VAL A 1 504 ? 32.712 5.921 -42.562 1.00 75.56 504 VAL A CA 1
ATOM 3929 C C . VAL A 1 504 ? 32.002 7.085 -41.890 1.00 75.56 504 VAL A C 1
ATOM 3931 O O . VAL A 1 504 ? 31.253 6.896 -40.932 1.00 75.56 504 VAL A O 1
ATOM 3934 N N . THR A 1 505 ? 32.236 8.289 -42.410 1.00 74.31 505 THR A N 1
ATOM 3935 C CA . THR A 1 505 ? 31.537 9.500 -41.987 1.00 74.31 505 THR A CA 1
ATOM 3936 C C . THR A 1 505 ? 30.438 9.846 -42.986 1.00 74.31 505 THR A C 1
ATOM 3938 O O . THR A 1 505 ? 30.621 9.764 -44.203 1.00 74.31 505 THR A O 1
ATOM 3941 N N . GLY A 1 506 ? 29.264 10.189 -42.464 1.00 61.44 506 GLY A N 1
ATOM 3942 C CA . GLY A 1 506 ? 28.070 10.497 -43.243 1.00 61.44 506 GLY A CA 1
ATOM 3943 C C . GLY A 1 506 ? 27.373 11.760 -42.754 1.00 61.44 506 GLY A C 1
ATOM 3944 O O . GLY A 1 506 ? 27.860 12.458 -41.866 1.00 61.44 506 GLY A O 1
ATOM 3945 N N . SER A 1 507 ? 26.209 12.044 -43.332 1.00 51.62 507 SER A N 1
ATOM 3946 C CA . SER A 1 507 ? 25.355 13.165 -42.949 1.00 51.62 507 SER A CA 1
ATOM 3947 C C . SER A 1 507 ? 23.879 12.746 -42.916 1.00 51.62 507 SER A C 1
ATOM 3949 O O . SER A 1 507 ? 23.421 12.000 -43.787 1.00 51.62 507 SER A O 1
ATOM 3951 N N . GLU A 1 508 ? 23.149 13.185 -41.892 1.00 49.00 508 GLU A N 1
ATOM 3952 C CA . GLU A 1 508 ? 21.746 12.853 -41.620 1.00 49.00 508 GLU A CA 1
ATOM 3953 C C . GLU A 1 508 ? 20.944 14.128 -41.336 1.00 49.00 508 GLU A C 1
ATOM 3955 O O . GLU A 1 508 ? 21.420 15.017 -40.638 1.00 49.00 508 GLU A O 1
ATOM 3960 N N . THR A 1 509 ? 19.733 14.245 -41.876 1.00 43.12 509 THR A N 1
ATOM 3961 C CA . THR A 1 509 ? 18.841 15.377 -41.603 1.00 43.12 509 THR A CA 1
ATOM 3962 C C . THR A 1 509 ? 18.100 15.175 -40.280 1.00 43.12 509 THR A C 1
ATOM 3964 O O . THR A 1 509 ? 17.374 14.201 -40.108 1.00 43.12 509 THR A O 1
ATOM 3967 N N . ALA A 1 510 ? 18.275 16.104 -39.342 1.00 42.44 510 ALA A N 1
ATOM 3968 C CA . ALA A 1 510 ? 17.647 16.111 -38.028 1.00 42.44 510 ALA A CA 1
ATOM 3969 C C . ALA A 1 510 ? 16.690 17.306 -37.895 1.00 42.44 510 ALA A C 1
ATOM 3971 O O . ALA A 1 510 ? 17.064 18.448 -38.158 1.00 42.44 510 ALA A O 1
ATOM 3972 N N . THR A 1 511 ? 15.464 17.043 -37.446 1.00 40.31 511 THR A N 1
ATOM 3973 C CA . THR A 1 511 ? 14.522 18.068 -36.977 1.00 40.31 511 THR A CA 1
ATOM 3974 C C . THR A 1 511 ? 14.738 18.295 -35.489 1.00 40.31 511 THR A C 1
ATOM 3976 O O . THR A 1 511 ? 14.613 17.356 -34.699 1.00 40.31 511 THR A O 1
ATOM 3979 N N . GLU A 1 512 ? 15.048 19.523 -35.088 1.00 36.41 512 GLU A N 1
ATOM 3980 C CA . GLU A 1 512 ? 15.087 19.881 -33.674 1.00 36.41 512 GLU A CA 1
ATOM 3981 C C . GLU A 1 512 ? 13.646 19.937 -33.142 1.00 36.41 512 GLU A C 1
ATOM 3983 O O . GLU A 1 512 ? 12.838 20.755 -33.578 1.00 36.41 512 GLU A O 1
ATOM 3988 N N . ILE A 1 513 ? 13.293 19.020 -32.237 1.00 40.69 513 ILE A N 1
ATOM 3989 C CA . ILE A 1 513 ? 12.124 19.207 -31.376 1.00 40.69 513 ILE A CA 1
ATOM 3990 C C . ILE A 1 513 ? 12.623 20.101 -30.248 1.00 40.69 513 ILE A C 1
ATOM 3992 O O . ILE A 1 513 ? 13.321 19.622 -29.351 1.00 40.69 513 ILE A O 1
ATOM 3996 N N . ASP A 1 514 ? 12.325 21.394 -30.347 1.00 32.50 514 ASP A N 1
ATOM 3997 C CA . ASP A 1 514 ? 12.609 22.371 -29.301 1.00 32.50 514 ASP A CA 1
ATOM 3998 C C . ASP A 1 514 ? 12.031 21.850 -27.972 1.00 32.50 514 ASP A C 1
ATOM 4000 O O . ASP A 1 514 ? 10.828 21.612 -27.840 1.00 32.50 514 ASP A O 1
ATOM 4004 N N . ARG A 1 515 ? 12.912 21.572 -27.001 1.00 36.66 515 ARG A N 1
ATOM 4005 C CA . ARG A 1 515 ? 12.544 21.069 -25.663 1.00 36.66 515 ARG A CA 1
ATOM 4006 C C . ARG A 1 515 ? 12.002 22.184 -24.764 1.00 36.66 515 ARG A C 1
ATOM 4008 O O . ARG A 1 515 ? 11.706 21.942 -23.597 1.00 36.66 515 ARG A O 1
ATOM 4015 N N . THR A 1 516 ? 11.840 23.389 -25.296 1.00 34.12 516 THR A N 1
ATOM 4016 C CA . THR A 1 516 ? 11.314 24.547 -24.589 1.00 34.12 516 THR A CA 1
ATOM 4017 C C . THR A 1 516 ? 10.333 25.285 -25.495 1.00 34.12 516 THR A C 1
ATOM 4019 O O . THR A 1 516 ? 10.616 25.488 -26.658 1.00 34.12 516 THR A O 1
ATOM 4022 N N . VAL A 1 517 ? 9.195 25.734 -24.956 1.00 34.88 517 VAL A N 1
ATOM 4023 C CA . VAL A 1 517 ? 8.142 26.531 -25.633 1.00 34.88 517 VAL A CA 1
ATOM 4024 C C . VAL A 1 517 ? 7.026 25.706 -26.303 1.00 34.88 517 VAL A C 1
ATOM 4026 O O . VAL A 1 517 ? 7.059 25.365 -27.479 1.00 34.88 517 VAL A O 1
ATOM 4029 N N . ALA A 1 518 ? 5.962 25.464 -25.532 1.00 34.78 518 ALA A N 1
ATOM 4030 C CA . ALA A 1 518 ? 4.765 24.721 -25.929 1.00 34.78 518 ALA A CA 1
ATOM 4031 C C . ALA A 1 518 ? 3.662 25.553 -26.631 1.00 34.78 518 ALA A C 1
ATOM 4033 O O . ALA A 1 518 ? 2.575 25.027 -26.820 1.00 34.78 518 ALA A O 1
ATOM 4034 N N . ASP A 1 519 ? 3.897 26.808 -27.039 1.00 35.00 519 ASP A N 1
ATOM 4035 C CA . ASP A 1 519 ? 2.808 27.701 -27.499 1.00 35.00 519 ASP A CA 1
ATOM 4036 C C . ASP A 1 519 ? 3.157 28.576 -28.725 1.00 35.00 519 ASP A C 1
ATOM 4038 O O . ASP A 1 519 ? 2.995 29.799 -28.724 1.00 35.00 519 ASP A O 1
ATOM 4042 N N . ARG A 1 520 ? 3.606 27.971 -29.834 1.00 30.42 520 ARG A N 1
ATOM 4043 C CA . ARG A 1 520 ? 3.577 28.647 -31.149 1.00 30.42 520 ARG A CA 1
ATOM 4044 C C . ARG A 1 520 ? 2.927 27.784 -32.234 1.00 30.42 520 ARG A C 1
ATOM 4046 O O . ARG A 1 520 ? 3.155 26.576 -32.267 1.00 30.42 520 ARG A O 1
ATOM 4053 N N . PRO A 1 521 ? 2.129 28.386 -33.138 1.00 30.64 521 PRO A N 1
ATOM 4054 C CA . PRO A 1 521 ? 1.495 27.661 -34.228 1.00 30.64 521 PRO A CA 1
ATOM 4055 C C . PRO A 1 521 ? 2.539 27.201 -35.253 1.00 30.64 521 PRO A C 1
ATOM 4057 O O . PRO A 1 521 ? 3.515 27.905 -35.512 1.00 30.64 521 PRO A O 1
ATOM 4060 N N . LEU A 1 522 ? 2.283 26.017 -35.819 1.00 36.66 522 LEU A N 1
ATOM 4061 C CA . LEU A 1 522 ? 2.999 25.335 -36.903 1.00 36.66 522 LEU A CA 1
ATOM 4062 C C . LEU A 1 522 ? 3.664 26.315 -37.893 1.00 36.66 522 LEU A C 1
ATOM 4064 O O . LEU A 1 522 ? 3.023 26.798 -38.820 1.00 36.66 522 LEU A O 1
ATOM 4068 N N . ASN A 1 523 ? 4.958 26.573 -37.722 1.00 32.59 523 ASN A N 1
ATOM 4069 C CA . ASN A 1 523 ? 5.828 27.072 -38.781 1.00 32.59 523 ASN A CA 1
ATOM 4070 C C . ASN A 1 523 ? 7.127 26.266 -38.718 1.00 32.59 523 ASN A C 1
ATOM 4072 O O . ASN A 1 523 ? 7.828 26.276 -37.712 1.00 32.59 523 ASN A O 1
ATOM 4076 N N . VAL A 1 524 ? 7.329 25.505 -39.794 1.00 37.94 524 VAL A N 1
ATOM 4077 C CA . VAL A 1 524 ? 8.448 24.632 -40.183 1.00 37.94 524 VAL A CA 1
ATOM 4078 C C . VAL A 1 524 ? 9.683 24.736 -39.274 1.00 37.94 524 VAL A C 1
ATOM 4080 O O . VAL A 1 524 ? 10.422 25.718 -39.326 1.00 37.94 524 VAL A O 1
ATOM 4083 N N . ALA A 1 525 ? 9.924 23.700 -38.463 1.00 34.72 525 ALA A N 1
ATOM 4084 C CA . ALA A 1 525 ? 11.171 23.565 -37.713 1.00 34.72 525 ALA A CA 1
ATOM 4085 C C . ALA A 1 525 ? 12.351 23.428 -38.700 1.00 34.72 525 ALA A C 1
ATOM 4087 O O . ALA A 1 525 ? 12.246 22.632 -39.640 1.00 34.72 525 ALA A O 1
ATOM 4088 N N . PRO A 1 526 ? 13.459 24.173 -38.528 1.00 34.47 526 PRO A N 1
ATOM 4089 C CA . PRO A 1 526 ? 14.614 24.069 -39.410 1.00 34.47 526 PRO A CA 1
ATOM 4090 C C . PRO A 1 526 ? 15.212 22.657 -39.340 1.00 34.47 526 PRO A C 1
ATOM 4092 O O . PRO A 1 526 ? 15.523 22.136 -38.268 1.00 34.47 526 PRO A O 1
ATOM 4095 N N . ILE A 1 527 ? 15.339 22.026 -40.506 1.00 42.66 527 ILE A N 1
ATOM 4096 C CA . ILE A 1 527 ? 15.989 20.729 -40.684 1.00 42.66 527 ILE A CA 1
ATOM 4097 C C . ILE A 1 527 ? 17.493 20.984 -40.815 1.00 42.66 527 ILE A C 1
ATOM 4099 O O . ILE A 1 527 ? 17.935 21.628 -41.766 1.00 42.66 527 ILE A O 1
ATOM 4103 N N . TRP A 1 528 ? 18.287 20.476 -39.874 1.00 42.66 528 TRP A N 1
ATOM 4104 C CA . TRP A 1 528 ? 19.746 20.607 -39.882 1.00 42.66 528 TRP A CA 1
ATOM 4105 C C . TRP A 1 528 ? 20.401 19.303 -40.328 1.00 42.66 528 TRP A C 1
ATOM 4107 O O . TRP A 1 528 ? 19.953 18.218 -39.971 1.00 42.66 528 TRP A O 1
ATOM 4117 N N . ILE A 1 529 ? 21.497 19.388 -41.078 1.00 48.62 529 ILE A N 1
ATOM 4118 C CA . ILE A 1 529 ? 22.286 18.221 -41.481 1.00 48.62 529 ILE A CA 1
ATOM 4119 C C . ILE A 1 529 ? 23.329 17.937 -40.385 1.00 48.62 529 ILE A C 1
ATOM 4121 O O . ILE A 1 529 ? 24.273 18.704 -40.216 1.00 48.62 529 ILE A O 1
ATOM 4125 N N . ARG A 1 530 ? 23.176 16.839 -39.637 1.00 55.88 530 ARG A N 1
ATOM 4126 C CA . ARG A 1 530 ? 24.136 16.359 -38.631 1.00 55.88 530 ARG A CA 1
ATOM 4127 C C . ARG A 1 530 ? 25.124 15.377 -39.248 1.00 55.88 530 ARG A C 1
ATOM 4129 O O . ARG A 1 530 ? 24.734 14.462 -39.970 1.00 55.88 530 ARG A O 1
ATOM 4136 N N . ALA A 1 531 ? 26.408 15.541 -38.947 1.00 64.19 531 ALA A N 1
ATOM 4137 C CA . ALA A 1 531 ? 27.417 14.552 -39.306 1.00 64.19 531 ALA A CA 1
ATOM 4138 C C . ALA A 1 531 ? 27.213 13.267 -38.483 1.00 64.19 531 ALA A C 1
ATOM 4140 O O . ALA A 1 531 ? 26.807 13.326 -37.324 1.00 64.19 531 ALA A O 1
ATOM 4141 N N . THR A 1 532 ? 27.494 12.109 -39.072 1.00 73.69 532 THR A N 1
ATOM 4142 C CA . THR A 1 532 ? 27.347 10.790 -38.437 1.00 73.69 532 THR A CA 1
ATOM 4143 C C . THR A 1 532 ? 28.595 9.946 -38.647 1.00 73.69 532 THR A C 1
ATOM 4145 O O . THR A 1 532 ? 29.377 10.200 -39.569 1.00 73.69 532 THR A O 1
ATOM 4148 N N . VAL A 1 533 ? 28.778 8.936 -37.798 1.00 79.25 533 VAL A N 1
ATOM 4149 C CA . VAL A 1 533 ? 29.865 7.960 -37.913 1.00 79.25 533 VAL A CA 1
ATOM 4150 C C . VAL A 1 533 ? 29.335 6.537 -37.742 1.00 79.25 533 VAL A C 1
ATOM 4152 O O . VAL A 1 533 ? 28.452 6.275 -36.922 1.00 79.25 533 VAL A O 1
ATOM 4155 N N . GLU A 1 534 ? 29.859 5.620 -38.555 1.00 80.44 534 GLU A N 1
ATOM 4156 C CA . GLU A 1 534 ? 29.554 4.189 -38.507 1.00 80.44 534 GLU A CA 1
ATOM 4157 C C . GLU A 1 534 ? 30.774 3.333 -38.872 1.00 80.44 534 GLU A C 1
ATOM 4159 O O . GLU A 1 534 ? 31.740 3.801 -39.481 1.00 80.44 534 GLU A O 1
ATOM 4164 N N . VAL A 1 535 ? 30.714 2.045 -38.533 1.00 82.06 535 VAL A N 1
ATOM 4165 C CA . VAL A 1 535 ? 31.719 1.065 -38.960 1.00 82.06 535 VAL A CA 1
ATOM 4166 C C . VAL A 1 535 ? 31.570 0.767 -40.456 1.00 82.06 535 VAL A C 1
ATOM 4168 O O . VAL A 1 535 ? 30.474 0.445 -40.931 1.00 82.06 535 VAL A O 1
ATOM 4171 N N . ALA A 1 536 ? 32.688 0.813 -41.192 1.00 71.25 536 ALA A N 1
ATOM 4172 C CA . ALA A 1 536 ? 32.722 0.584 -42.639 1.00 71.25 536 ALA A CA 1
ATOM 4173 C C . ALA A 1 536 ? 32.232 -0.817 -43.029 1.00 71.25 536 ALA A C 1
ATOM 4175 O O . ALA A 1 536 ? 31.584 -0.988 -44.060 1.00 71.25 536 ALA A O 1
ATOM 4176 N N . HIS A 1 537 ? 32.523 -1.826 -42.200 1.00 74.81 537 HIS A N 1
ATOM 4177 C CA . HIS A 1 537 ? 32.066 -3.194 -42.422 1.00 74.81 537 HIS A CA 1
ATOM 4178 C C . HIS A 1 537 ? 31.904 -3.983 -41.114 1.00 74.81 537 HIS A C 1
ATOM 4180 O O . HIS A 1 537 ? 32.779 -3.960 -40.252 1.00 74.81 537 HIS A O 1
ATOM 4186 N N . GLU A 1 538 ? 30.846 -4.793 -41.005 1.00 74.38 538 GLU A N 1
ATOM 4187 C CA . GLU A 1 538 ? 30.574 -5.676 -39.848 1.00 74.38 538 GLU A CA 1
ATOM 4188 C C . GLU A 1 538 ? 31.685 -6.715 -39.586 1.00 74.38 538 GLU A C 1
ATOM 4190 O O . GLU A 1 538 ? 31.733 -7.336 -38.528 1.00 74.38 538 GLU A O 1
ATOM 4195 N N . ALA A 1 539 ? 32.596 -6.909 -40.543 1.00 73.06 539 ALA A N 1
ATOM 4196 C CA . ALA A 1 539 ? 33.768 -7.765 -40.367 1.00 73.06 539 ALA A CA 1
ATOM 4197 C C . ALA A 1 539 ? 34.709 -7.232 -39.276 1.00 73.06 539 ALA A C 1
ATOM 4199 O O . ALA A 1 539 ? 35.357 -8.027 -38.604 1.00 73.06 539 ALA A O 1
ATOM 4200 N N . LEU A 1 540 ? 34.746 -5.911 -39.062 1.00 80.69 540 LEU A N 1
ATOM 4201 C CA . LEU A 1 540 ? 35.505 -5.317 -37.963 1.00 80.69 540 LEU A CA 1
ATOM 4202 C C . LEU A 1 540 ? 34.940 -5.761 -36.605 1.00 80.69 540 LEU A C 1
ATOM 4204 O O . LEU A 1 540 ? 35.703 -6.167 -35.739 1.00 80.69 540 LEU A O 1
ATOM 4208 N N . ILE A 1 541 ? 33.609 -5.767 -36.462 1.00 83.44 541 ILE A N 1
ATOM 4209 C CA . ILE A 1 541 ? 32.904 -6.213 -35.246 1.00 83.44 541 ILE A CA 1
ATOM 4210 C C . ILE A 1 541 ? 33.163 -7.704 -34.996 1.00 83.44 541 ILE A C 1
ATOM 4212 O O . ILE A 1 541 ? 33.451 -8.116 -33.877 1.00 83.44 541 ILE A O 1
ATOM 4216 N N . ARG A 1 542 ? 33.100 -8.519 -36.056 1.00 76.06 542 ARG A N 1
ATOM 4217 C CA . ARG A 1 542 ? 33.234 -9.979 -35.957 1.00 76.06 542 ARG A CA 1
ATOM 4218 C C . ARG A 1 542 ? 34.656 -10.465 -35.726 1.00 76.06 542 ARG A C 1
ATOM 4220 O O . ARG A 1 542 ? 34.833 -11.465 -35.041 1.00 76.06 542 ARG A O 1
ATOM 4227 N N . ASN A 1 543 ? 35.650 -9.809 -36.321 1.00 76.44 543 ASN A N 1
ATOM 4228 C CA . ASN A 1 543 ? 36.996 -10.369 -36.401 1.00 76.44 543 ASN A CA 1
ATOM 4229 C C . ASN A 1 543 ? 38.001 -9.674 -35.482 1.00 76.44 543 ASN A C 1
ATOM 4231 O O . ASN A 1 543 ? 38.949 -10.340 -35.081 1.00 76.44 543 ASN A O 1
ATOM 4235 N N . TRP A 1 544 ? 37.793 -8.418 -35.067 1.00 87.75 544 TRP A N 1
ATOM 4236 C CA . TRP A 1 544 ? 38.718 -7.726 -34.161 1.00 87.75 544 TRP A CA 1
ATOM 4237 C C . TRP A 1 544 ? 38.544 -8.217 -32.706 1.00 87.75 544 TRP A C 1
ATOM 4239 O O . TRP A 1 544 ? 37.488 -7.976 -32.117 1.00 87.75 544 TRP A O 1
ATOM 4249 N N . PRO A 1 545 ? 39.525 -8.929 -32.107 1.00 85.19 545 PRO A N 1
ATOM 4250 C CA . PRO A 1 545 ? 39.359 -9.527 -30.778 1.00 85.19 545 PRO A CA 1
ATOM 4251 C C . PRO A 1 545 ? 39.145 -8.494 -29.672 1.00 85.19 545 PRO A C 1
ATOM 4253 O O . PRO A 1 545 ? 38.274 -8.684 -28.837 1.00 85.19 545 PRO A O 1
ATOM 4256 N N . THR A 1 546 ? 39.854 -7.364 -29.726 1.00 89.69 546 THR A N 1
ATOM 4257 C CA . THR A 1 546 ? 39.764 -6.298 -28.718 1.00 89.69 546 THR A CA 1
ATOM 4258 C C . THR A 1 546 ? 38.353 -5.715 -28.621 1.00 89.69 546 THR A C 1
ATOM 4260 O O . THR A 1 546 ? 37.830 -5.534 -27.527 1.00 89.69 546 THR A O 1
ATOM 4263 N N . LEU A 1 547 ? 37.690 -5.486 -29.760 1.00 88.62 547 LEU A N 1
ATOM 4264 C CA . LEU A 1 547 ? 36.300 -5.028 -29.772 1.00 88.62 547 LEU A CA 1
ATOM 4265 C C . LEU A 1 547 ? 35.336 -6.100 -29.246 1.00 88.62 547 LEU A C 1
ATOM 4267 O O . LEU A 1 547 ? 34.378 -5.769 -28.553 1.00 88.62 547 LEU A O 1
ATOM 4271 N N . ARG A 1 548 ? 35.589 -7.381 -29.539 1.00 86.62 548 ARG A N 1
ATOM 4272 C CA . ARG A 1 548 ? 34.771 -8.481 -29.007 1.00 86.62 548 ARG A CA 1
ATOM 4273 C C . ARG A 1 548 ? 34.875 -8.596 -27.493 1.00 86.62 548 ARG A C 1
ATOM 4275 O O . ARG A 1 548 ? 33.840 -8.706 -26.850 1.00 86.62 548 ARG A O 1
ATOM 4282 N N . GLU A 1 549 ? 36.077 -8.487 -26.937 1.00 88.19 549 GLU A N 1
ATOM 4283 C CA . GLU A 1 549 ? 36.280 -8.463 -25.484 1.00 88.19 549 GLU A CA 1
ATOM 4284 C C . GLU A 1 549 ? 35.492 -7.315 -24.841 1.00 88.19 549 GLU A C 1
ATOM 4286 O O . GLU A 1 549 ? 34.729 -7.544 -23.908 1.00 88.19 549 GLU A O 1
ATOM 4291 N N . TRP A 1 550 ? 35.556 -6.098 -25.399 1.00 90.31 550 TRP A N 1
ATOM 4292 C CA . TRP A 1 550 ? 34.778 -4.970 -24.871 1.00 90.31 550 TRP A CA 1
ATOM 4293 C C . TRP A 1 550 ? 33.264 -5.206 -24.922 1.00 90.31 550 TRP A C 1
ATOM 4295 O O . TRP A 1 550 ? 32.545 -4.807 -23.999 1.00 90.31 550 TRP A O 1
ATOM 4305 N N . LEU A 1 551 ? 32.774 -5.817 -26.006 1.00 85.38 551 LEU A N 1
ATOM 4306 C CA . LEU A 1 551 ? 31.359 -6.142 -26.187 1.00 85.38 551 LEU A CA 1
ATOM 4307 C C . LEU A 1 551 ? 30.899 -7.240 -25.227 1.00 85.38 551 LEU A C 1
ATOM 4309 O O . LEU A 1 551 ? 29.793 -7.139 -24.698 1.00 85.38 551 LEU A O 1
ATOM 4313 N N . ASP A 1 552 ? 31.722 -8.264 -25.003 1.00 83.56 552 ASP A N 1
ATOM 4314 C CA . ASP A 1 552 ? 31.434 -9.355 -24.074 1.00 83.56 552 ASP A CA 1
ATOM 4315 C C . ASP A 1 552 ? 31.430 -8.846 -22.620 1.00 83.56 552 ASP A C 1
ATOM 4317 O O . ASP A 1 552 ? 30.471 -9.122 -21.896 1.00 83.56 552 ASP A O 1
ATOM 4321 N N . ASP A 1 553 ? 32.400 -8.006 -22.236 1.00 84.56 553 ASP A N 1
ATOM 4322 C CA . ASP A 1 553 ? 32.497 -7.380 -20.905 1.00 84.56 553 ASP A CA 1
ATOM 4323 C C . ASP A 1 553 ? 31.276 -6.509 -20.558 1.00 84.56 553 ASP A C 1
ATOM 4325 O O . ASP A 1 553 ? 30.871 -6.415 -19.400 1.00 84.56 553 ASP A O 1
ATOM 4329 N N . ASN A 1 554 ? 30.675 -5.857 -21.560 1.00 84.44 554 ASN A N 1
ATOM 4330 C CA . ASN A 1 554 ? 29.575 -4.906 -21.373 1.00 84.44 554 ASN A CA 1
ATOM 4331 C C . ASN A 1 554 ? 28.218 -5.434 -21.870 1.00 84.44 554 ASN A C 1
ATOM 4333 O O . ASN A 1 554 ? 27.247 -4.672 -21.937 1.00 84.44 554 ASN A O 1
ATOM 4337 N N . ARG A 1 555 ? 28.107 -6.724 -22.223 1.00 84.06 555 ARG A N 1
ATOM 4338 C CA . ARG A 1 555 ? 26.935 -7.269 -22.934 1.00 84.06 555 ARG A CA 1
ATOM 4339 C C . ARG A 1 555 ? 25.621 -7.073 -22.176 1.00 84.06 555 ARG A C 1
ATOM 4341 O O . ARG A 1 555 ? 24.612 -6.700 -22.781 1.00 84.06 555 ARG A O 1
ATOM 4348 N N . ASP A 1 556 ? 25.620 -7.288 -20.864 1.00 82.00 556 ASP A N 1
ATOM 4349 C CA . ASP A 1 556 ? 24.413 -7.154 -20.041 1.00 82.00 556 ASP A CA 1
ATOM 4350 C C . ASP A 1 556 ? 23.970 -5.694 -19.881 1.00 82.00 556 ASP A C 1
ATOM 4352 O O . ASP A 1 556 ? 22.767 -5.409 -19.952 1.00 82.00 556 ASP A O 1
ATOM 4356 N N . ASN A 1 557 ? 24.932 -4.772 -19.760 1.00 85.50 557 ASN A N 1
ATOM 4357 C CA . ASN A 1 557 ? 24.683 -3.332 -19.686 1.00 85.50 557 ASN A CA 1
ATOM 4358 C C . ASN A 1 557 ? 24.193 -2.780 -21.028 1.00 85.50 557 ASN A C 1
ATOM 4360 O O . ASN A 1 557 ? 23.209 -2.046 -21.056 1.00 85.50 557 ASN A O 1
ATOM 4364 N N . LEU A 1 558 ? 24.790 -3.191 -22.152 1.00 82.38 558 LEU A N 1
ATOM 4365 C CA . LEU A 1 558 ? 24.334 -2.802 -23.492 1.00 82.38 558 LEU A CA 1
ATOM 4366 C C . LEU A 1 558 ? 22.908 -3.296 -23.778 1.00 82.38 558 LEU A C 1
ATOM 4368 O O . LEU A 1 558 ? 22.099 -2.559 -24.342 1.00 82.38 558 LEU A O 1
ATOM 4372 N N . ARG A 1 559 ? 22.561 -4.514 -23.340 1.00 82.06 559 ARG A N 1
ATOM 4373 C CA . ARG A 1 559 ? 21.188 -5.043 -23.437 1.00 82.06 559 ARG A CA 1
ATOM 4374 C C . ARG A 1 559 ? 20.211 -4.297 -22.533 1.00 82.06 559 ARG A C 1
ATOM 4376 O O . ARG A 1 559 ? 19.110 -3.979 -22.974 1.00 82.06 559 ARG A O 1
ATOM 4383 N N . ALA A 1 560 ? 20.596 -4.020 -21.285 1.00 81.75 560 ALA A N 1
ATOM 4384 C CA . ALA A 1 560 ? 19.772 -3.239 -20.360 1.00 81.75 560 ALA A CA 1
ATOM 4385 C C . ALA A 1 560 ? 19.491 -1.854 -20.950 1.00 81.75 560 ALA A C 1
ATOM 4387 O O . ALA A 1 560 ? 18.338 -1.440 -21.050 1.00 81.75 560 ALA A O 1
ATOM 4388 N N . ARG A 1 561 ? 20.542 -1.192 -21.437 1.00 84.31 561 ARG A N 1
ATOM 4389 C CA . ARG A 1 561 ? 20.463 0.110 -22.088 1.00 84.31 561 ARG A CA 1
ATOM 4390 C C . ARG A 1 561 ? 19.545 0.081 -23.308 1.00 84.31 561 ARG A C 1
ATOM 4392 O O . ARG A 1 561 ? 18.711 0.967 -23.442 1.00 84.31 561 ARG A O 1
ATOM 4399 N N . ALA A 1 562 ? 19.661 -0.926 -24.175 1.00 78.12 562 ALA A N 1
ATOM 4400 C CA . ALA A 1 562 ? 18.794 -1.063 -25.346 1.00 78.12 562 ALA A CA 1
ATOM 4401 C C . ALA A 1 562 ? 17.309 -1.206 -24.958 1.00 78.12 562 ALA A C 1
ATOM 4403 O O . ALA A 1 562 ? 16.457 -0.529 -25.536 1.00 78.12 562 ALA A O 1
ATOM 4404 N N . ALA A 1 563 ? 17.004 -2.028 -23.948 1.00 80.31 563 ALA A N 1
ATOM 4405 C CA . ALA A 1 563 ? 15.639 -2.235 -23.464 1.00 80.31 563 ALA A CA 1
ATOM 4406 C C . ALA A 1 563 ? 15.046 -0.977 -22.803 1.00 80.31 563 ALA A C 1
ATOM 4408 O O . ALA A 1 563 ? 13.898 -0.618 -23.068 1.00 80.31 563 ALA A O 1
ATOM 4409 N N . ILE A 1 564 ? 15.826 -0.279 -21.972 1.00 84.44 564 ILE A N 1
ATOM 4410 C CA . ILE A 1 564 ? 15.377 0.939 -21.280 1.00 84.44 564 ILE A CA 1
ATOM 4411 C C . ILE A 1 564 ? 15.225 2.091 -22.269 1.00 84.44 564 ILE A C 1
ATOM 4413 O O . ILE A 1 564 ? 14.216 2.786 -22.226 1.00 84.44 564 ILE A O 1
ATOM 4417 N N . LEU A 1 565 ? 16.160 2.249 -23.210 1.00 80.38 565 LEU A N 1
ATOM 4418 C CA . LEU A 1 565 ? 16.065 3.261 -24.263 1.00 80.38 565 LEU A CA 1
ATOM 4419 C C . LEU A 1 565 ? 14.786 3.081 -25.088 1.00 80.38 565 LEU A C 1
ATOM 4421 O O . LEU A 1 565 ? 14.141 4.064 -25.447 1.00 80.38 565 LEU A O 1
ATOM 4425 N N . GLN A 1 566 ? 14.376 1.839 -25.367 1.00 76.50 566 GLN A N 1
ATOM 4426 C CA . GLN A 1 566 ? 13.114 1.565 -26.057 1.00 76.50 566 GLN A CA 1
ATOM 4427 C C . GLN A 1 566 ? 11.890 2.045 -25.252 1.00 76.50 566 GLN A C 1
ATOM 4429 O O . GLN A 1 566 ? 10.957 2.594 -25.840 1.00 76.50 566 GLN A O 1
ATOM 4434 N N . GLN A 1 567 ? 11.895 1.856 -23.930 1.00 78.75 567 GLN A N 1
ATOM 4435 C CA . GLN A 1 567 ? 10.818 2.267 -23.019 1.00 78.75 567 GLN A CA 1
ATOM 4436 C C . GLN A 1 567 ? 10.790 3.789 -22.809 1.00 78.75 567 GLN A C 1
ATOM 4438 O O . GLN A 1 567 ? 9.738 4.407 -22.956 1.00 78.75 567 GLN A O 1
ATOM 4443 N N . GLU A 1 568 ? 11.946 4.416 -22.578 1.00 80.69 568 GLU A N 1
ATOM 4444 C CA . GLU A 1 568 ? 12.082 5.877 -22.514 1.00 80.69 568 GLU A CA 1
ATOM 4445 C C . GLU A 1 568 ? 11.565 6.522 -23.801 1.00 80.69 568 GLU A C 1
ATOM 4447 O O . GLU A 1 568 ? 10.799 7.486 -23.776 1.00 80.69 568 GLU A O 1
ATOM 4452 N N . THR A 1 569 ? 11.944 5.950 -24.943 1.00 66.44 569 THR A N 1
ATOM 4453 C CA . THR A 1 569 ? 11.474 6.404 -26.247 1.00 66.44 569 THR A CA 1
ATOM 4454 C C . THR A 1 569 ? 9.944 6.372 -26.330 1.00 66.44 569 THR A C 1
ATOM 4456 O O . THR A 1 569 ? 9.341 7.270 -26.917 1.00 66.44 569 THR A O 1
ATOM 4459 N N . GLU A 1 570 ? 9.294 5.345 -25.776 1.00 67.25 570 GLU A N 1
ATOM 4460 C CA . GLU A 1 570 ? 7.831 5.254 -25.721 1.00 67.25 570 GLU A CA 1
ATOM 4461 C C . GLU A 1 570 ? 7.222 6.310 -24.789 1.00 67.25 570 GLU A C 1
ATOM 4463 O O . GLU A 1 570 ? 6.250 6.972 -25.154 1.00 67.25 570 GLU A O 1
ATOM 4468 N N . TRP A 1 571 ? 7.821 6.518 -23.617 1.00 79.12 571 TRP A N 1
ATOM 4469 C CA . TRP A 1 571 ? 7.396 7.534 -22.657 1.00 79.12 571 TRP A CA 1
ATOM 4470 C C . TRP A 1 571 ? 7.471 8.949 -23.242 1.00 79.12 571 TRP A C 1
ATOM 4472 O O . TRP A 1 571 ? 6.499 9.706 -23.168 1.00 79.12 571 TRP A O 1
ATOM 4482 N N . ILE A 1 572 ? 8.573 9.284 -23.919 1.00 69.75 572 ILE A N 1
ATOM 4483 C CA . ILE A 1 572 ? 8.715 10.551 -24.645 1.00 69.75 572 ILE A CA 1
ATOM 4484 C C . ILE A 1 572 ? 7.677 10.635 -25.779 1.00 69.75 572 ILE A C 1
ATOM 4486 O O . ILE A 1 572 ? 7.001 11.658 -25.907 1.00 69.75 572 ILE A O 1
ATOM 4490 N N . ARG A 1 573 ? 7.478 9.556 -26.560 1.00 54.91 573 ARG A N 1
ATOM 4491 C CA . ARG A 1 573 ? 6.514 9.492 -27.682 1.00 54.91 573 ARG A CA 1
ATOM 4492 C C . ARG A 1 573 ? 5.082 9.827 -27.263 1.00 54.91 573 ARG A C 1
ATOM 4494 O O . ARG A 1 573 ? 4.357 10.435 -28.048 1.00 54.91 573 ARG A O 1
ATOM 4501 N N . GLN A 1 574 ? 4.669 9.433 -26.061 1.00 59.31 574 GLN A N 1
ATOM 4502 C CA . GLN A 1 574 ? 3.310 9.660 -25.560 1.00 59.31 574 GLN A CA 1
ATOM 4503 C C . GLN A 1 574 ? 3.173 10.921 -24.689 1.00 59.31 574 GLN A C 1
ATOM 4505 O O . GLN A 1 574 ? 2.178 11.074 -23.979 1.00 59.31 574 GLN A O 1
ATOM 4510 N N . GLY A 1 575 ? 4.139 11.843 -24.761 1.00 68.44 575 GLY A N 1
ATOM 4511 C CA . GLY A 1 575 ? 4.068 13.140 -24.085 1.00 68.44 575 GLY A CA 1
ATOM 4512 C C . GLY A 1 575 ? 4.477 13.089 -22.616 1.00 68.44 575 GLY A C 1
ATOM 4513 O O . GLY A 1 575 ? 3.889 13.795 -21.804 1.00 68.44 575 GLY A O 1
ATOM 4514 N N . ARG A 1 576 ? 5.455 12.239 -22.270 1.00 80.19 576 ARG A N 1
ATOM 4515 C CA . ARG A 1 576 ? 5.994 12.082 -20.906 1.00 80.19 576 ARG A CA 1
ATOM 4516 C C . ARG A 1 576 ? 4.930 11.731 -19.861 1.00 80.19 576 ARG A C 1
ATOM 4518 O O . ARG A 1 576 ? 5.052 12.061 -18.684 1.00 80.19 576 ARG A O 1
ATOM 4525 N N . ARG A 1 577 ? 3.889 11.025 -20.300 1.00 77.50 577 ARG A N 1
ATOM 4526 C CA . ARG A 1 577 ? 2.805 10.531 -19.450 1.00 77.50 577 ARG A CA 1
ATOM 4527 C C . ARG A 1 577 ? 3.360 9.714 -18.286 1.00 77.50 577 ARG A C 1
ATOM 4529 O O . ARG A 1 577 ? 4.082 8.747 -18.553 1.00 77.50 577 ARG A O 1
ATOM 4536 N N . PRO A 1 578 ? 3.036 10.054 -17.026 1.00 78.62 578 PRO A N 1
ATOM 4537 C CA . PRO A 1 578 ? 3.540 9.325 -15.873 1.00 78.62 578 PRO A CA 1
ATOM 4538 C C . PRO A 1 578 ? 3.322 7.819 -16.000 1.00 78.62 578 PRO A C 1
ATOM 4540 O O . PRO A 1 578 ? 4.219 7.071 -15.635 1.00 78.62 578 PRO A O 1
ATOM 4543 N N . GLU A 1 579 ? 2.204 7.379 -16.599 1.00 82.44 579 GLU A N 1
ATOM 4544 C CA . GLU A 1 579 ? 1.773 5.981 -16.752 1.00 82.44 579 GLU A CA 1
ATOM 4545 C C . GLU A 1 579 ? 2.796 5.056 -17.419 1.00 82.44 579 GLU A C 1
ATOM 4547 O O . GLU A 1 579 ? 2.805 3.864 -17.114 1.00 82.44 579 GLU A O 1
ATOM 4552 N N . LEU A 1 580 ? 3.665 5.600 -18.270 1.00 83.00 580 LEU A N 1
ATOM 4553 C CA . LEU A 1 580 ? 4.642 4.854 -19.075 1.00 83.00 580 LEU A CA 1
ATOM 4554 C C . LEU A 1 580 ? 6.056 4.865 -18.484 1.00 83.00 580 LEU A C 1
ATOM 4556 O O . LEU A 1 580 ? 6.995 4.356 -19.098 1.00 83.00 580 LEU A O 1
ATOM 4560 N N . LEU A 1 581 ? 6.228 5.470 -17.310 1.00 89.81 581 LEU A N 1
ATOM 4561 C CA . LEU A 1 581 ? 7.414 5.252 -16.489 1.00 89.81 581 LEU A CA 1
ATOM 4562 C C . LEU A 1 581 ? 7.497 3.775 -16.083 1.00 89.81 581 LEU A C 1
ATOM 4564 O O . LEU A 1 581 ? 6.468 3.102 -15.963 1.00 89.81 581 LEU A O 1
ATOM 4568 N N . LEU A 1 582 ? 8.717 3.272 -15.884 1.00 89.50 582 LEU A N 1
ATOM 4569 C CA . LEU A 1 582 ? 8.935 1.853 -15.610 1.00 89.50 582 LEU A CA 1
ATOM 4570 C C . LEU A 1 582 ? 8.185 1.439 -14.334 1.00 89.50 582 LEU A C 1
ATOM 4572 O O . LEU A 1 582 ? 8.428 2.019 -13.272 1.00 89.50 582 LEU A O 1
ATOM 4576 N N . PRO A 1 583 ? 7.290 0.435 -14.404 1.00 83.31 583 PRO A N 1
ATOM 4577 C CA . PRO A 1 583 ? 6.612 -0.058 -13.220 1.00 83.31 583 PRO A CA 1
ATOM 4578 C C . PRO A 1 583 ? 7.594 -0.817 -12.324 1.00 83.31 583 PRO A C 1
ATOM 4580 O O . PRO A 1 583 ? 8.635 -1.310 -12.776 1.00 83.31 583 PRO A O 1
ATOM 4583 N N . ARG A 1 584 ? 7.220 -0.975 -11.050 1.00 82.62 584 ARG A N 1
ATOM 4584 C CA . ARG A 1 584 ? 7.945 -1.828 -10.105 1.00 82.62 584 ARG A CA 1
ATOM 4585 C C . ARG A 1 584 ? 8.152 -3.220 -10.703 1.00 82.62 584 ARG A C 1
ATOM 4587 O O . ARG A 1 584 ? 7.216 -3.845 -11.200 1.00 82.62 584 ARG A O 1
ATOM 4594 N N . GLY A 1 585 ? 9.383 -3.715 -10.619 1.00 84.12 585 GLY A N 1
ATOM 4595 C CA . GLY A 1 585 ? 9.745 -5.045 -11.087 1.00 84.12 585 GLY A CA 1
ATOM 4596 C C . GLY A 1 585 ? 11.116 -5.078 -11.745 1.00 84.12 585 GLY A C 1
ATOM 4597 O O . GLY A 1 585 ? 11.923 -4.160 -11.618 1.00 84.12 585 GLY A O 1
ATOM 4598 N N . TYR A 1 586 ? 11.362 -6.159 -12.479 1.00 84.25 586 TYR A N 1
ATOM 4599 C CA . TYR A 1 586 ? 12.672 -6.485 -13.041 1.00 84.25 586 TYR A CA 1
ATOM 4600 C C . TYR A 1 586 ? 13.292 -5.366 -13.895 1.00 84.25 586 TYR A C 1
ATOM 4602 O O . TYR A 1 586 ? 14.493 -5.125 -13.818 1.00 84.25 586 TYR A O 1
ATOM 4610 N N . GLN A 1 587 ? 12.486 -4.662 -14.697 1.00 85.06 587 GLN A N 1
ATOM 4611 C CA . GLN A 1 587 ? 12.992 -3.612 -15.588 1.00 85.06 587 GLN A CA 1
ATOM 4612 C C . GLN A 1 587 ? 13.452 -2.362 -14.827 1.00 85.06 587 GLN A C 1
ATOM 4614 O O . GLN A 1 587 ? 14.494 -1.804 -15.164 1.00 85.06 587 GLN A O 1
ATOM 4619 N N . LEU A 1 588 ? 12.727 -1.955 -13.780 1.00 89.12 588 LEU A N 1
ATOM 4620 C CA . LEU A 1 588 ? 13.113 -0.815 -12.947 1.00 89.12 588 LEU A CA 1
ATOM 4621 C C . LEU A 1 588 ? 14.398 -1.108 -12.155 1.00 89.12 588 LEU A C 1
ATOM 4623 O O . LEU A 1 588 ? 15.289 -0.265 -12.109 1.00 89.12 588 LEU A O 1
ATOM 4627 N N . GLU A 1 589 ? 14.548 -2.322 -11.617 1.00 88.12 589 GLU A N 1
ATOM 4628 C CA . GLU A 1 589 ? 15.774 -2.723 -10.907 1.00 88.12 589 GLU A CA 1
ATOM 4629 C C . GLU A 1 589 ? 16.993 -2.806 -11.832 1.00 88.12 589 GLU A C 1
ATOM 4631 O O . GLU A 1 589 ? 18.095 -2.379 -11.476 1.00 88.12 589 GLU A O 1
ATOM 4636 N N . ARG A 1 590 ? 16.806 -3.289 -13.067 1.00 87.88 590 ARG A N 1
ATOM 4637 C CA . ARG A 1 590 ? 17.865 -3.240 -14.083 1.00 87.88 590 ARG A CA 1
ATOM 4638 C C . ARG A 1 590 ? 18.245 -1.814 -14.451 1.00 87.88 590 ARG A C 1
ATOM 4640 O O . ARG A 1 590 ? 19.430 -1.542 -14.615 1.00 87.88 590 ARG A O 1
ATOM 4647 N N . ALA A 1 591 ? 17.269 -0.919 -14.568 1.00 87.12 591 ALA A N 1
ATOM 4648 C CA . ALA A 1 591 ? 17.516 0.486 -14.862 1.00 87.12 591 ALA A CA 1
ATOM 4649 C C . ALA A 1 591 ? 18.285 1.186 -13.739 1.00 87.12 591 ALA A C 1
ATOM 4651 O O . ALA A 1 591 ? 19.252 1.899 -14.005 1.00 87.12 591 ALA A O 1
ATOM 4652 N N . ARG A 1 592 ? 17.925 0.903 -12.486 1.00 88.50 592 ARG A N 1
ATOM 4653 C CA . ARG A 1 592 ? 18.662 1.366 -11.309 1.00 88.50 592 ARG A CA 1
ATOM 4654 C C . ARG A 1 592 ? 20.102 0.853 -11.303 1.00 88.50 592 ARG A C 1
ATOM 4656 O O . ARG A 1 592 ? 21.033 1.639 -11.185 1.00 88.50 592 ARG A O 1
ATOM 4663 N N . THR A 1 593 ? 20.285 -0.448 -11.526 1.00 87.56 593 THR A N 1
ATOM 4664 C CA . THR A 1 593 ? 21.617 -1.073 -11.582 1.00 87.56 593 THR A CA 1
ATOM 4665 C C . THR A 1 593 ? 22.485 -0.463 -12.686 1.00 87.56 593 THR A C 1
ATOM 4667 O O . THR A 1 593 ? 23.673 -0.234 -12.473 1.00 87.56 593 THR A O 1
ATOM 4670 N N . LEU A 1 594 ? 21.895 -0.166 -13.849 1.00 87.56 594 LEU A N 1
ATOM 4671 C CA . LEU A 1 594 ? 22.594 0.466 -14.967 1.00 87.56 594 LEU A CA 1
ATOM 4672 C C . LEU A 1 594 ? 23.042 1.902 -14.639 1.00 87.56 594 LEU A C 1
ATOM 4674 O O . LEU A 1 594 ? 24.127 2.292 -15.059 1.00 87.56 594 LEU A O 1
ATOM 4678 N N . LEU A 1 595 ? 22.253 2.674 -13.880 1.00 86.38 595 LEU A N 1
ATOM 4679 C CA . LEU A 1 595 ? 22.668 4.002 -13.407 1.00 86.38 595 LEU A CA 1
ATOM 4680 C C . LEU A 1 595 ? 23.762 3.940 -12.336 1.00 86.38 595 LEU A C 1
ATOM 4682 O O . LEU A 1 595 ? 24.679 4.758 -12.368 1.00 86.38 595 LEU A O 1
ATOM 4686 N N . ASP A 1 596 ? 23.669 2.988 -11.407 1.00 83.06 596 ASP A N 1
ATOM 4687 C CA . ASP A 1 596 ? 24.637 2.842 -10.315 1.00 83.06 596 ASP A CA 1
ATOM 4688 C C . ASP A 1 596 ? 25.985 2.293 -10.816 1.00 83.06 596 ASP A C 1
ATOM 4690 O O . ASP A 1 596 ? 27.044 2.629 -10.280 1.00 83.06 596 ASP A O 1
ATOM 4694 N N . ARG A 1 597 ? 25.962 1.424 -11.838 1.00 84.06 597 ARG A N 1
ATOM 4695 C CA . ARG A 1 597 ? 27.142 0.750 -12.406 1.00 84.06 597 ARG A CA 1
ATOM 4696 C C . ARG A 1 597 ? 27.097 0.720 -13.944 1.00 84.06 597 ARG A C 1
ATOM 4698 O O . ARG A 1 597 ? 26.961 -0.357 -14.532 1.00 84.06 597 ARG A O 1
ATOM 4705 N N . PRO A 1 598 ? 27.263 1.873 -14.615 1.00 78.12 598 PRO A N 1
ATOM 4706 C CA . PRO A 1 598 ? 27.168 1.962 -16.075 1.00 78.12 598 PRO A CA 1
ATOM 4707 C C . PRO A 1 598 ? 28.303 1.233 -16.816 1.00 78.12 598 PRO A C 1
ATOM 4709 O O . PRO A 1 598 ? 28.125 0.803 -17.957 1.00 78.12 598 PRO A O 1
ATOM 4712 N N . GLY A 1 599 ? 29.457 1.030 -16.169 1.00 79.31 599 GLY A N 1
ATOM 4713 C CA . GLY A 1 599 ? 30.645 0.473 -16.822 1.00 79.31 599 GLY A CA 1
ATOM 4714 C C . GLY A 1 599 ? 31.178 1.439 -17.882 1.00 79.31 599 GLY A C 1
ATOM 4715 O O . GLY A 1 599 ? 31.347 2.625 -17.599 1.00 79.31 599 GLY A O 1
ATOM 4716 N N . ASP A 1 600 ? 31.402 0.945 -19.102 1.00 79.00 600 ASP A N 1
ATOM 4717 C CA . ASP A 1 600 ? 31.829 1.762 -20.250 1.00 79.00 600 ASP A CA 1
ATOM 4718 C C . ASP A 1 600 ? 30.662 2.220 -21.143 1.00 79.00 600 ASP A C 1
ATOM 4720 O O . ASP A 1 600 ? 30.877 2.802 -22.210 1.00 79.00 600 ASP A O 1
ATOM 4724 N N . VAL A 1 601 ? 29.422 1.940 -20.731 1.00 78.12 601 VAL A N 1
ATOM 4725 C CA . VAL A 1 601 ? 28.207 2.270 -21.480 1.00 78.12 601 VAL A CA 1
ATOM 4726 C C . VAL A 1 601 ? 27.724 3.674 -21.114 1.00 78.12 601 VAL A C 1
ATOM 4728 O O . VAL A 1 601 ? 27.580 4.002 -19.941 1.00 78.12 601 VAL A O 1
ATOM 4731 N N . LEU A 1 602 ? 27.423 4.495 -22.122 1.00 75.06 602 LEU A N 1
ATOM 4732 C CA . LEU A 1 602 ? 26.855 5.837 -21.936 1.00 75.06 602 LEU A CA 1
ATOM 4733 C C . LEU A 1 602 ? 25.388 5.754 -21.483 1.00 75.06 602 LEU A C 1
ATOM 4735 O O . LEU A 1 602 ? 24.592 5.064 -22.131 1.00 75.06 602 LEU A O 1
ATOM 4739 N N . VAL A 1 603 ? 25.034 6.467 -20.409 1.00 77.69 603 VAL A N 1
ATOM 4740 C CA . VAL A 1 603 ? 23.705 6.433 -19.749 1.00 77.69 603 VAL A CA 1
ATOM 4741 C C . VAL A 1 603 ? 23.116 7.825 -19.485 1.00 77.69 603 VAL A C 1
ATOM 4743 O O . VAL A 1 603 ? 22.042 7.948 -18.897 1.00 77.69 603 VAL A O 1
ATOM 4746 N N . GLU A 1 604 ? 23.817 8.883 -19.889 1.00 75.25 604 GLU A N 1
ATOM 4747 C CA . GLU A 1 604 ? 23.467 10.281 -19.625 1.00 75.25 604 GLU A CA 1
ATOM 4748 C C . GLU A 1 604 ? 22.107 10.663 -20.215 1.00 75.25 604 GLU A C 1
ATOM 4750 O O . GLU A 1 604 ? 21.374 11.449 -19.617 1.00 75.25 604 GLU A O 1
ATOM 4755 N N . ASP A 1 605 ? 21.756 10.075 -21.358 1.00 70.00 605 ASP A N 1
ATOM 4756 C CA . ASP A 1 605 ? 20.475 10.267 -22.028 1.00 70.00 605 ASP A CA 1
ATOM 4757 C C . ASP A 1 605 ? 19.297 9.660 -21.255 1.00 70.00 605 ASP A C 1
ATOM 4759 O O . ASP A 1 605 ? 18.218 10.235 -21.298 1.00 70.00 605 ASP A O 1
ATOM 4763 N N . LEU A 1 606 ? 19.518 8.580 -20.495 1.00 80.12 606 LEU A N 1
ATOM 4764 C CA . LEU A 1 606 ? 18.472 7.816 -19.797 1.00 80.12 606 LEU A CA 1
ATOM 4765 C C . LEU A 1 606 ? 18.202 8.278 -18.355 1.00 80.12 606 LEU A C 1
ATOM 4767 O O . LEU A 1 606 ? 17.248 7.824 -17.715 1.00 80.12 606 LEU A O 1
ATOM 4771 N N . ARG A 1 607 ? 19.060 9.141 -17.796 1.00 82.88 607 ARG A N 1
ATOM 4772 C CA . ARG A 1 607 ? 19.049 9.480 -16.361 1.00 82.88 607 ARG A CA 1
ATOM 4773 C C . ARG A 1 607 ? 17.724 10.094 -15.902 1.00 82.88 607 ARG A C 1
ATOM 4775 O O . ARG A 1 607 ? 17.242 9.742 -14.826 1.00 82.88 607 ARG A O 1
ATOM 4782 N N . GLU A 1 608 ? 17.131 10.981 -16.700 1.00 83.44 608 GLU A N 1
ATOM 4783 C CA . GLU A 1 608 ? 15.843 11.627 -16.391 1.00 83.44 608 GLU A CA 1
ATOM 4784 C C . GLU A 1 608 ? 14.717 10.587 -16.251 1.00 83.44 608 GLU A C 1
ATOM 4786 O O . GLU A 1 608 ? 14.044 10.529 -15.220 1.00 83.44 608 GLU A O 1
ATOM 4791 N N . TYR A 1 609 ? 14.552 9.717 -17.252 1.00 86.69 609 TYR A N 1
ATOM 4792 C CA . TYR A 1 609 ? 13.486 8.714 -17.289 1.00 86.69 609 TYR A CA 1
ATOM 4793 C C . TYR A 1 609 ? 13.559 7.711 -16.136 1.00 86.69 609 TYR A C 1
ATOM 4795 O O . TYR A 1 609 ? 12.542 7.382 -15.516 1.00 86.69 609 TYR A O 1
ATOM 4803 N N . ILE A 1 610 ? 14.764 7.227 -15.827 1.00 88.94 610 ILE A N 1
ATOM 4804 C CA . ILE A 1 610 ? 14.962 6.240 -14.762 1.00 88.94 610 ILE A CA 1
ATOM 4805 C C . ILE A 1 610 ? 14.684 6.875 -13.394 1.00 88.94 610 ILE A C 1
ATOM 4807 O O . ILE A 1 610 ? 14.012 6.257 -12.571 1.00 88.94 610 ILE A O 1
ATOM 4811 N N . THR A 1 611 ? 15.125 8.118 -13.171 1.00 87.44 611 THR A N 1
ATOM 4812 C CA . THR A 1 611 ? 14.912 8.829 -11.897 1.00 87.44 611 THR A CA 1
ATOM 4813 C C . THR A 1 611 ? 13.420 9.043 -11.633 1.00 87.44 611 THR A C 1
ATOM 4815 O O . THR A 1 611 ? 12.920 8.638 -10.586 1.00 87.44 611 THR A O 1
ATOM 4818 N N . LEU A 1 612 ? 12.675 9.551 -12.623 1.00 88.19 612 LEU A N 1
ATOM 4819 C CA . LEU A 1 612 ? 11.221 9.733 -12.516 1.00 88.19 612 LEU A CA 1
ATOM 4820 C C . LEU A 1 612 ? 10.480 8.400 -12.318 1.00 88.19 612 LEU A C 1
ATOM 4822 O O . LEU A 1 612 ? 9.470 8.342 -11.615 1.00 88.19 612 LEU A O 1
ATOM 4826 N N . SER A 1 613 ? 10.984 7.309 -12.904 1.00 90.50 613 SER A N 1
ATOM 4827 C CA . SER A 1 613 ? 10.412 5.972 -12.707 1.00 90.50 613 SER A CA 1
ATOM 4828 C C . SER A 1 613 ? 10.614 5.451 -11.280 1.00 90.50 613 SER A C 1
ATOM 4830 O O . SER A 1 613 ? 9.702 4.838 -10.724 1.00 90.50 613 SER A O 1
ATOM 4832 N N . ILE A 1 614 ? 11.770 5.725 -10.666 1.00 87.31 614 ILE A N 1
ATOM 4833 C CA . ILE A 1 614 ? 12.047 5.384 -9.262 1.00 87.31 614 ILE A CA 1
ATOM 4834 C C . ILE A 1 614 ? 11.113 6.168 -8.333 1.00 87.31 614 ILE A C 1
ATOM 4836 O O . ILE A 1 614 ? 10.460 5.567 -7.480 1.00 87.31 614 ILE A O 1
ATOM 4840 N N . GLU A 1 615 ? 11.002 7.483 -8.528 1.00 85.50 615 GLU A N 1
ATOM 4841 C CA . GLU A 1 615 ? 10.134 8.350 -7.718 1.00 85.50 615 GLU A CA 1
ATOM 4842 C C . GLU A 1 615 ? 8.667 7.910 -7.792 1.00 85.50 615 GLU A C 1
ATOM 4844 O O . GLU A 1 615 ? 7.994 7.778 -6.768 1.00 85.50 615 GLU A O 1
ATOM 4849 N N . ARG A 1 616 ? 8.171 7.601 -8.997 1.00 84.56 616 ARG A N 1
ATOM 4850 C CA . ARG A 1 616 ? 6.804 7.101 -9.179 1.00 84.56 616 ARG A CA 1
ATOM 4851 C C . ARG A 1 616 ? 6.594 5.762 -8.475 1.00 84.56 616 ARG A C 1
ATOM 4853 O O . ARG A 1 616 ? 5.571 5.582 -7.821 1.00 84.56 616 ARG A O 1
ATOM 4860 N N . ALA A 1 617 ? 7.533 4.823 -8.583 1.00 81.94 617 ALA A N 1
ATOM 4861 C CA . ALA A 1 617 ? 7.415 3.530 -7.912 1.00 81.94 617 ALA A CA 1
ATOM 4862 C C . ALA A 1 617 ? 7.354 3.671 -6.380 1.00 81.94 617 ALA A C 1
ATOM 4864 O O . ALA A 1 617 ? 6.547 2.991 -5.748 1.00 81.94 617 ALA A O 1
ATOM 4865 N N . GLN A 1 618 ? 8.134 4.592 -5.802 1.00 78.94 618 GLN A N 1
ATOM 4866 C CA . GLN A 1 618 ? 8.083 4.913 -4.371 1.00 78.94 618 GLN A CA 1
ATOM 4867 C C . GLN A 1 618 ? 6.727 5.508 -3.965 1.00 78.94 618 GLN A C 1
ATOM 4869 O O . GLN A 1 618 ? 6.151 5.095 -2.961 1.00 78.94 618 GLN A O 1
ATOM 4874 N N . GLN A 1 619 ? 6.170 6.419 -4.772 1.00 78.56 619 GLN A N 1
ATOM 4875 C CA . GLN A 1 619 ? 4.839 6.987 -4.528 1.00 78.56 619 GLN A CA 1
ATOM 4876 C C . GLN A 1 619 ? 3.732 5.922 -4.562 1.00 78.56 619 GLN A C 1
ATOM 4878 O O . GLN A 1 619 ? 2.848 5.935 -3.708 1.00 78.56 619 GLN A O 1
ATOM 4883 N N . TYR A 1 620 ? 3.778 4.980 -5.513 1.00 76.44 620 TYR A N 1
ATOM 4884 C CA . TYR A 1 620 ? 2.815 3.872 -5.553 1.00 76.44 620 TYR A CA 1
ATOM 4885 C C . TYR A 1 620 ? 2.962 2.922 -4.367 1.00 76.44 620 TYR A C 1
ATOM 4887 O O . TYR A 1 620 ? 1.949 2.466 -3.851 1.00 76.44 620 TYR A O 1
ATOM 4895 N N . GLU A 1 621 ? 4.187 2.624 -3.926 1.00 71.25 621 GLU A N 1
ATOM 4896 C CA . GLU A 1 621 ? 4.416 1.771 -2.754 1.00 71.25 621 GLU A CA 1
ATOM 4897 C C . GLU A 1 621 ? 3.835 2.401 -1.486 1.00 71.25 621 GLU A C 1
ATOM 4899 O O . GLU A 1 621 ? 3.146 1.727 -0.718 1.00 71.25 621 GLU A O 1
ATOM 4904 N N . GLN A 1 622 ? 4.032 3.708 -1.315 1.00 69.50 622 GLN A N 1
ATOM 4905 C CA . GLN A 1 622 ? 3.468 4.441 -0.192 1.00 69.50 622 GLN A CA 1
ATOM 4906 C C . GLN A 1 622 ? 1.933 4.498 -0.257 1.00 69.50 622 GLN A C 1
ATOM 4908 O O . GLN A 1 622 ? 1.273 4.198 0.735 1.00 69.50 622 GLN A O 1
ATOM 4913 N N . ALA A 1 623 ? 1.353 4.777 -1.430 1.00 72.75 623 ALA A N 1
ATOM 4914 C CA . ALA A 1 623 ? -0.099 4.805 -1.613 1.00 72.75 623 ALA A CA 1
ATOM 4915 C C . ALA A 1 623 ? -0.758 3.420 -1.451 1.00 72.75 623 ALA A C 1
ATOM 4917 O O . ALA A 1 623 ? -1.848 3.315 -0.894 1.00 72.75 623 ALA A O 1
ATOM 4918 N N . GLU A 1 624 ? -0.119 2.343 -1.919 1.00 73.38 624 GLU A N 1
ATOM 4919 C CA . GLU A 1 624 ? -0.630 0.976 -1.763 1.00 73.38 624 GLU A CA 1
ATOM 4920 C C . GLU A 1 624 ? -0.575 0.521 -0.298 1.00 73.38 624 GLU A C 1
ATOM 4922 O O . GLU A 1 624 ? -1.511 -0.127 0.177 1.00 73.38 624 GLU A O 1
ATOM 4927 N N . TYR A 1 625 ? 0.491 0.875 0.428 1.00 71.38 625 TYR A N 1
ATOM 4928 C CA . TYR A 1 625 ? 0.577 0.652 1.872 1.00 71.38 625 TYR A CA 1
ATOM 4929 C C . TYR A 1 625 ? -0.527 1.417 2.609 1.00 71.38 625 TYR A C 1
ATOM 4931 O O . TYR A 1 625 ? -1.278 0.807 3.367 1.00 71.38 625 TYR A O 1
ATOM 4939 N N . GLU A 1 626 ? -0.689 2.714 2.328 1.00 70.81 626 GLU A N 1
ATOM 4940 C CA . GLU A 1 626 ? -1.734 3.554 2.927 1.00 70.81 626 GLU A CA 1
ATOM 4941 C C . GLU A 1 626 ? -3.148 3.031 2.627 1.00 70.81 626 GLU A C 1
ATOM 4943 O O . GLU A 1 626 ? -3.995 3.018 3.519 1.00 70.81 626 GLU A O 1
ATOM 4948 N N . GLU A 1 627 ? -3.412 2.541 1.412 1.00 75.88 627 GLU A N 1
ATOM 4949 C CA . GLU A 1 627 ? -4.718 1.990 1.033 1.00 75.88 627 GLU A CA 1
ATOM 4950 C C . GLU A 1 627 ? -5.001 0.637 1.702 1.00 75.88 627 GLU A C 1
ATOM 4952 O O . GLU A 1 627 ? -6.096 0.424 2.229 1.00 75.88 627 GLU A O 1
ATOM 4957 N N . LYS A 1 628 ? -4.020 -0.276 1.743 1.00 75.50 628 LYS A N 1
ATOM 4958 C CA . LYS A 1 628 ? -4.156 -1.545 2.483 1.00 75.50 628 LYS A CA 1
ATOM 4959 C C . LYS A 1 628 ? -4.395 -1.285 3.966 1.00 75.50 628 LYS A C 1
ATOM 4961 O O . LYS A 1 628 ? -5.284 -1.893 4.563 1.00 75.50 628 LYS A O 1
ATOM 4966 N N . PHE A 1 629 ? -3.639 -0.348 4.529 1.00 72.19 629 PHE A N 1
ATOM 4967 C CA . PHE A 1 629 ? -3.766 0.071 5.914 1.00 72.19 629 PHE A CA 1
ATOM 4968 C C . PHE A 1 629 ? -5.143 0.686 6.192 1.00 72.19 629 PHE A C 1
ATOM 4970 O O . PHE A 1 629 ? -5.812 0.307 7.154 1.00 72.19 629 PHE A O 1
ATOM 4977 N N . ARG A 1 630 ? -5.627 1.563 5.303 1.00 79.25 630 ARG A N 1
ATOM 4978 C CA . ARG A 1 630 ? -6.971 2.151 5.362 1.00 79.25 630 ARG A CA 1
ATOM 4979 C C . ARG A 1 630 ? -8.062 1.087 5.374 1.00 79.25 630 ARG A C 1
ATOM 4981 O O . ARG A 1 630 ? -8.960 1.147 6.214 1.00 79.25 630 ARG A O 1
ATOM 4988 N N . VAL A 1 631 ? -8.017 0.134 4.443 1.00 82.25 631 VAL A N 1
ATOM 4989 C CA . VAL A 1 631 ? -9.027 -0.932 4.343 1.00 82.25 631 VAL A CA 1
ATOM 4990 C C . VAL A 1 631 ? -9.039 -1.777 5.619 1.00 82.25 631 VAL A C 1
ATOM 4992 O O . VAL A 1 631 ? -10.111 -1.997 6.185 1.00 82.25 631 VAL A O 1
ATOM 4995 N N . ALA A 1 632 ? -7.864 -2.160 6.125 1.00 77.44 632 ALA A N 1
ATOM 4996 C CA . ALA A 1 632 ? -7.741 -2.889 7.385 1.00 77.44 632 ALA A CA 1
ATOM 4997 C C . ALA A 1 632 ? -8.295 -2.083 8.576 1.00 77.44 632 ALA A C 1
ATOM 4999 O O . ALA A 1 632 ? -9.069 -2.610 9.375 1.00 77.44 632 ALA A O 1
ATOM 5000 N N . ALA A 1 633 ? -7.975 -0.788 8.673 1.00 78.12 633 ALA A N 1
ATOM 5001 C CA . ALA A 1 633 ? -8.484 0.088 9.728 1.00 78.12 633 ALA A CA 1
ATOM 5002 C C . ALA A 1 633 ? -10.020 0.215 9.694 1.00 78.12 633 ALA A C 1
ATOM 5004 O O . ALA A 1 633 ? -10.667 0.201 10.744 1.00 78.12 633 ALA A O 1
ATOM 5005 N N . MET A 1 634 ? -10.626 0.293 8.502 1.00 83.25 634 MET A N 1
ATOM 5006 C CA . MET A 1 634 ? -12.087 0.332 8.347 1.00 83.25 634 MET A CA 1
ATOM 5007 C C . MET A 1 634 ? -12.751 -0.990 8.759 1.00 83.25 634 MET A C 1
ATOM 5009 O O . MET A 1 634 ? -13.779 -0.969 9.436 1.00 83.25 634 MET A O 1
ATOM 5013 N N . GLU A 1 635 ? -12.164 -2.133 8.404 1.00 87.81 635 GLU A N 1
ATOM 5014 C CA . GLU A 1 635 ? -12.670 -3.450 8.809 1.00 87.81 635 GLU A CA 1
ATOM 5015 C C . GLU A 1 635 ? -12.618 -3.632 10.336 1.00 87.81 635 GLU A C 1
ATOM 5017 O O . GLU A 1 635 ? -13.607 -4.031 10.963 1.00 87.81 635 GLU A O 1
ATOM 5022 N N . LEU A 1 636 ? -11.491 -3.260 10.947 1.00 87.62 636 LEU A N 1
ATOM 5023 C CA . LEU A 1 636 ? -11.284 -3.308 12.394 1.00 87.62 636 LEU A CA 1
ATOM 5024 C C . LEU A 1 636 ? -12.205 -2.339 13.152 1.00 87.62 636 LEU A C 1
ATOM 5026 O O . LEU A 1 636 ? -12.662 -2.663 14.251 1.00 87.62 636 LEU A O 1
ATOM 5030 N N . ALA A 1 637 ? -12.530 -1.178 12.577 1.00 83.31 637 ALA A N 1
ATOM 5031 C CA . ALA A 1 637 ? -13.552 -0.285 13.124 1.00 83.31 637 ALA A CA 1
ATOM 5032 C C . ALA A 1 637 ? -14.957 -0.916 13.054 1.00 83.31 637 ALA A C 1
ATOM 5034 O O . ALA A 1 637 ? -15.719 -0.832 14.017 1.00 83.31 637 ALA A O 1
ATOM 5035 N N . GLY A 1 638 ? -15.279 -1.628 11.970 1.00 87.12 638 GLY A N 1
ATOM 5036 C CA . GLY A 1 638 ? -16.531 -2.384 11.848 1.00 87.12 638 GLY A CA 1
ATOM 5037 C C . GLY A 1 638 ? -16.656 -3.539 12.854 1.00 87.12 638 GLY A C 1
ATOM 5038 O O . GLY A 1 638 ? -17.759 -3.897 13.267 1.00 87.12 638 GLY A O 1
ATOM 5039 N N . GLU A 1 639 ? -15.545 -4.135 13.297 1.00 90.94 639 GLU A N 1
ATOM 5040 C CA . GLU A 1 639 ? -15.545 -5.078 14.427 1.00 90.94 639 GLU A CA 1
ATOM 5041 C C . GLU A 1 639 ? -15.941 -4.407 15.754 1.00 90.94 639 GLU A C 1
ATOM 5043 O O . GLU A 1 639 ? -16.680 -5.014 16.531 1.00 90.94 639 GLU A O 1
ATOM 5048 N N . ILE A 1 640 ? -15.511 -3.161 16.000 1.00 89.38 640 ILE A N 1
ATOM 5049 C CA . ILE A 1 640 ? -15.922 -2.396 17.188 1.00 89.38 640 ILE A CA 1
ATOM 5050 C C . ILE A 1 640 ? -17.431 -2.138 17.142 1.00 89.38 640 ILE A C 1
ATOM 5052 O O . ILE A 1 640 ? -18.123 -2.401 18.122 1.00 89.38 640 ILE A O 1
ATOM 5056 N N . GLU A 1 641 ? -17.959 -1.692 15.999 1.00 86.50 641 GLU A N 1
ATOM 5057 C CA . GLU A 1 641 ? -19.399 -1.446 15.835 1.00 86.50 641 GLU A CA 1
ATOM 5058 C C . GLU A 1 641 ? -20.223 -2.725 16.063 1.00 86.50 641 GLU A C 1
ATOM 5060 O O . GLU A 1 641 ? -21.243 -2.697 16.754 1.00 86.50 641 GLU A O 1
ATOM 5065 N N . ARG A 1 642 ? -19.748 -3.882 15.576 1.00 89.00 642 ARG A N 1
ATOM 5066 C CA . ARG A 1 642 ? -20.365 -5.189 15.864 1.00 89.00 642 ARG A CA 1
ATOM 5067 C C . ARG A 1 642 ? -20.299 -5.559 17.346 1.00 89.00 642 ARG A C 1
ATOM 5069 O O . ARG A 1 642 ? -21.272 -6.099 17.872 1.00 89.00 642 ARG A O 1
ATOM 5076 N N . ALA A 1 643 ? -19.181 -5.287 18.020 1.00 88.56 643 ALA A N 1
ATOM 5077 C CA . ALA A 1 643 ? -19.047 -5.524 19.456 1.00 88.56 643 ALA A CA 1
ATOM 5078 C C . ALA A 1 643 ? -20.038 -4.662 20.254 1.00 88.56 643 ALA A C 1
ATOM 5080 O O . ALA A 1 643 ? -20.725 -5.189 21.127 1.00 88.56 643 ALA A O 1
ATOM 5081 N N . THR A 1 644 ? -20.194 -3.386 19.893 1.00 88.38 644 THR A N 1
ATOM 5082 C CA . THR A 1 644 ? -21.219 -2.508 20.471 1.00 88.38 644 THR A CA 1
ATOM 5083 C C . THR A 1 644 ? -22.629 -3.017 20.168 1.00 88.38 644 THR A C 1
ATOM 5085 O O . THR A 1 644 ? -23.476 -3.035 21.052 1.00 88.38 644 THR A O 1
ATOM 5088 N N . GLY A 1 645 ? -22.875 -3.527 18.958 1.00 86.38 645 GLY A N 1
ATOM 5089 C CA . GLY A 1 645 ? -24.131 -4.182 18.578 1.00 86.38 645 GLY A CA 1
ATOM 5090 C C . GLY A 1 645 ? -24.505 -5.385 19.461 1.00 86.38 645 GLY A C 1
ATOM 5091 O O . GLY A 1 645 ? -25.682 -5.611 19.738 1.00 86.38 645 GLY A O 1
ATOM 5092 N N . ASN A 1 646 ? -23.520 -6.142 19.950 1.00 87.12 646 ASN A N 1
ATOM 5093 C CA . ASN A 1 646 ? -23.767 -7.295 20.820 1.00 87.12 646 ASN A CA 1
ATOM 5094 C C . ASN A 1 646 ? -24.226 -6.906 22.233 1.00 87.12 646 ASN A C 1
ATOM 5096 O O . ASN A 1 646 ? -24.914 -7.706 22.863 1.00 87.12 646 ASN A O 1
ATOM 5100 N N . LEU A 1 647 ? -23.919 -5.696 22.722 1.00 85.38 647 LEU A N 1
ATOM 5101 C CA . LEU A 1 647 ? -24.451 -5.206 24.005 1.00 85.38 647 LEU A CA 1
ATOM 5102 C C . LEU A 1 647 ? -25.981 -5.206 24.016 1.00 85.38 647 LEU A C 1
ATOM 5104 O O . LEU A 1 647 ? -26.592 -5.572 25.018 1.00 85.38 647 LEU A O 1
ATOM 5108 N N . PHE A 1 648 ? -26.602 -4.876 22.880 1.00 84.44 648 PHE A N 1
ATOM 5109 C CA . PHE A 1 648 ? -28.058 -4.866 22.731 1.00 84.44 648 PHE A CA 1
ATOM 5110 C C . PHE A 1 648 ? -28.689 -6.263 22.827 1.00 84.44 648 PHE A C 1
ATOM 5112 O O . PHE A 1 648 ? -29.899 -6.373 23.008 1.00 84.44 648 PHE A O 1
ATOM 5119 N N . ARG A 1 649 ? -27.887 -7.333 22.728 1.00 86.25 649 ARG A N 1
ATOM 5120 C CA . ARG A 1 649 ? -28.345 -8.724 22.863 1.00 86.25 649 ARG A CA 1
ATOM 5121 C C . ARG A 1 649 ? -28.298 -9.241 24.296 1.00 86.25 649 ARG A C 1
ATOM 5123 O O . ARG A 1 649 ? -28.744 -10.356 24.535 1.00 86.25 649 ARG A O 1
ATOM 5130 N N . LEU A 1 650 ? -27.796 -8.459 25.256 1.00 87.81 650 LEU A N 1
ATOM 5131 C CA . LEU A 1 650 ? -27.649 -8.913 26.640 1.00 87.81 650 LEU A CA 1
ATOM 5132 C C . LEU A 1 650 ? -28.971 -9.429 27.230 1.00 87.81 650 LEU A C 1
ATOM 5134 O O . LEU A 1 650 ? -28.977 -10.471 27.878 1.00 87.81 650 LEU A O 1
ATOM 5138 N N . ASP A 1 651 ? -30.093 -8.747 26.982 1.00 87.12 651 ASP A N 1
ATOM 5139 C CA . ASP A 1 651 ? -31.408 -9.184 27.474 1.00 87.12 651 ASP A CA 1
ATOM 5140 C C . ASP A 1 651 ? -31.862 -10.518 26.846 1.00 87.12 651 ASP A C 1
ATOM 5142 O O . ASP A 1 651 ? -32.443 -11.354 27.537 1.00 87.12 651 ASP A O 1
ATOM 5146 N N . GLU A 1 652 ? -31.550 -10.758 25.568 1.00 90.12 652 GLU A N 1
ATOM 5147 C CA . GLU A 1 652 ? -31.821 -12.031 24.886 1.00 90.12 652 GLU A CA 1
ATOM 5148 C C . GLU A 1 652 ? -30.948 -13.160 25.453 1.00 90.12 652 GLU A C 1
ATOM 5150 O O . GLU A 1 652 ? -31.456 -14.236 25.769 1.00 90.12 652 GLU A O 1
ATOM 5155 N N . THR A 1 653 ? -29.652 -12.906 25.662 1.00 91.31 653 THR A N 1
ATOM 5156 C CA . THR A 1 653 ? -28.726 -13.874 26.268 1.00 91.31 653 THR A CA 1
ATOM 5157 C C . THR A 1 653 ? -29.152 -14.247 27.688 1.00 91.31 653 THR A C 1
ATOM 5159 O O . THR A 1 653 ? -29.190 -15.429 28.032 1.00 91.31 653 THR A O 1
ATOM 5162 N N . LEU A 1 654 ? -29.513 -13.257 28.511 1.00 91.50 654 LEU A N 1
ATOM 5163 C CA . LEU A 1 654 ? -29.998 -13.475 29.878 1.00 91.50 654 LEU A CA 1
ATOM 5164 C C . LEU A 1 654 ? -31.294 -14.296 29.891 1.00 91.50 654 LEU A C 1
ATOM 5166 O O . LEU A 1 654 ? -31.426 -15.229 30.687 1.00 91.50 654 LEU A O 1
ATOM 5170 N N . LYS A 1 655 ? -32.221 -13.992 28.975 1.00 91.06 655 LYS A N 1
ATOM 5171 C CA . LYS A 1 655 ? -33.454 -14.762 28.791 1.00 91.06 655 LYS A CA 1
ATOM 5172 C C . LYS A 1 655 ? -33.168 -16.218 28.435 1.00 91.06 655 LYS A C 1
ATOM 5174 O O . LYS A 1 655 ? -33.672 -17.110 29.115 1.00 91.06 655 LYS A O 1
ATOM 5179 N N . ASN A 1 656 ? -32.329 -16.455 27.429 1.00 92.50 656 ASN A N 1
ATOM 5180 C CA . ASN A 1 656 ? -31.978 -17.799 26.972 1.00 92.50 656 ASN A CA 1
ATOM 5181 C C . ASN A 1 656 ? -31.297 -18.620 28.076 1.00 92.50 656 ASN A C 1
ATOM 5183 O O . ASN A 1 656 ? -31.628 -19.791 28.254 1.00 92.50 656 ASN A O 1
ATOM 5187 N N . LEU A 1 657 ? -30.391 -18.010 28.851 1.00 93.31 657 LEU A N 1
ATOM 5188 C CA . LEU A 1 657 ? -29.776 -18.663 30.008 1.00 93.31 657 LEU A CA 1
ATOM 5189 C C . LEU A 1 657 ? -30.846 -19.100 31.022 1.00 93.31 657 LEU A C 1
ATOM 5191 O O . LEU A 1 657 ? -30.901 -20.276 31.378 1.00 93.31 657 LEU A O 1
ATOM 5195 N N . CYS A 1 658 ? -31.738 -18.202 31.453 1.00 91.75 658 CYS A N 1
ATOM 5196 C CA . CYS A 1 658 ? -32.797 -18.559 32.403 1.00 91.75 658 CYS A CA 1
ATOM 5197 C C . CYS A 1 658 ? -33.754 -19.637 31.872 1.00 91.75 658 CYS A C 1
ATOM 5199 O O . CYS A 1 658 ? -34.126 -20.544 32.620 1.00 91.75 658 CYS A O 1
ATOM 5201 N N . GLU A 1 659 ? -34.165 -19.555 30.605 1.00 90.25 659 GLU A N 1
ATOM 5202 C CA . GLU A 1 659 ? -35.056 -20.542 29.987 1.00 90.25 659 GLU A CA 1
ATOM 5203 C C . GLU A 1 659 ? -34.397 -21.923 29.894 1.00 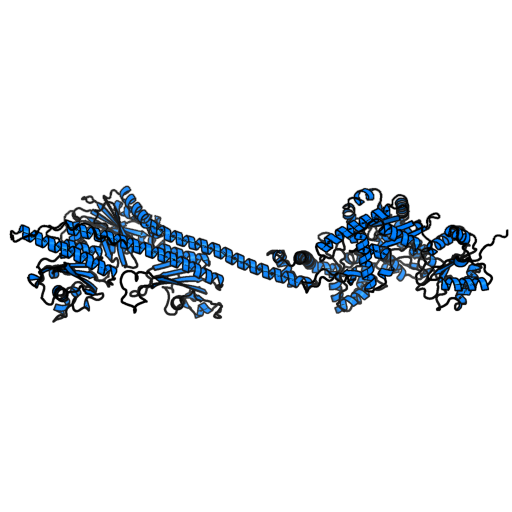90.25 659 GLU A C 1
ATOM 5205 O O . GLU A 1 659 ? -35.037 -22.924 30.220 1.00 90.25 659 GLU A O 1
ATOM 5210 N N . ASN A 1 660 ? -33.109 -21.992 29.544 1.00 91.31 660 ASN A N 1
ATOM 5211 C CA . ASN A 1 660 ? -32.380 -23.259 29.486 1.00 91.31 660 ASN A CA 1
ATOM 5212 C C . ASN A 1 660 ? -32.110 -23.846 30.869 1.00 91.31 660 ASN A C 1
ATOM 5214 O O . ASN A 1 660 ? -32.273 -25.052 31.045 1.00 91.31 660 ASN A O 1
ATOM 5218 N N . VAL A 1 661 ? -31.815 -23.018 31.878 1.00 92.38 661 VAL A N 1
ATOM 5219 C CA . VAL A 1 661 ? -31.741 -23.500 33.265 1.00 92.38 661 VAL A CA 1
ATOM 5220 C C . VAL A 1 661 ? -33.070 -24.129 33.686 1.00 92.38 661 VAL A C 1
ATOM 5222 O O . VAL A 1 661 ? -33.058 -25.235 34.211 1.00 92.38 661 VAL A O 1
ATOM 5225 N N . ARG A 1 662 ? -34.219 -23.490 33.418 1.00 89.75 662 ARG A N 1
ATOM 5226 C CA . ARG A 1 662 ? -35.544 -24.049 33.766 1.00 89.75 662 ARG A CA 1
ATOM 5227 C C . ARG A 1 662 ? -35.941 -25.276 32.942 1.00 89.75 662 ARG A C 1
ATOM 5229 O O . ARG A 1 662 ? -36.801 -26.046 33.365 1.00 89.75 662 ARG A O 1
ATOM 5236 N N . LYS A 1 663 ? -35.370 -25.432 31.748 1.00 88.75 663 LYS A N 1
ATOM 5237 C CA . LYS A 1 663 ? -35.591 -26.591 30.880 1.00 88.75 663 LYS A CA 1
ATOM 5238 C C . LYS A 1 663 ? -34.791 -27.806 31.353 1.00 88.75 663 LYS A C 1
ATOM 5240 O O . LYS A 1 663 ? -35.341 -28.905 31.401 1.00 88.75 663 LYS A O 1
ATOM 5245 N N . ASP A 1 664 ? -33.522 -27.604 31.699 1.00 89.38 664 ASP A N 1
ATOM 5246 C CA . ASP A 1 664 ? -32.588 -28.681 32.045 1.00 89.38 664 ASP A CA 1
ATOM 5247 C C . ASP A 1 664 ? -32.622 -29.037 33.539 1.00 89.38 664 ASP A C 1
ATOM 5249 O O . ASP A 1 664 ? -32.301 -30.167 33.925 1.00 89.38 664 ASP A O 1
ATOM 5253 N N . LEU A 1 665 ? -33.038 -28.089 34.382 1.00 90.62 665 LEU A N 1
ATOM 5254 C CA . LEU A 1 665 ? -33.208 -28.245 35.821 1.00 90.62 665 LEU A CA 1
ATOM 5255 C C . LEU A 1 665 ? -34.645 -27.858 36.200 1.00 90.62 665 LEU A C 1
ATOM 5257 O O . LEU A 1 665 ? -35.130 -26.813 35.772 1.00 90.62 665 LEU A O 1
ATOM 5261 N N . PRO A 1 666 ? -35.352 -28.650 37.027 1.00 85.69 666 PRO A N 1
ATOM 5262 C CA . PRO A 1 666 ? -36.774 -28.436 37.284 1.00 85.69 666 PRO A CA 1
ATOM 5263 C C . PRO A 1 666 ? -37.081 -27.254 38.224 1.00 85.69 666 PRO A C 1
ATOM 5265 O O . PRO A 1 666 ? -38.126 -27.263 38.869 1.00 85.69 666 PRO A O 1
ATOM 5268 N N . PHE A 1 667 ? -36.204 -26.250 38.319 1.00 92.88 667 PHE A N 1
ATOM 5269 C CA . PHE A 1 667 ? -36.373 -25.087 39.189 1.00 92.88 667 PHE A CA 1
ATOM 5270 C C . PHE A 1 667 ? -37.628 -24.274 38.836 1.00 92.88 667 PHE A C 1
ATOM 5272 O O . PHE A 1 667 ? -37.933 -23.999 37.670 1.00 92.88 667 PHE A O 1
ATOM 5279 N N . GLU A 1 668 ? -38.358 -23.852 39.868 1.00 91.12 668 GLU A N 1
ATOM 5280 C CA . GLU A 1 668 ? -39.564 -23.033 39.717 1.00 91.12 668 GLU A CA 1
ATOM 5281 C C . GLU A 1 668 ? -39.216 -21.586 39.362 1.00 91.12 668 GLU A C 1
ATOM 5283 O O . GLU A 1 668 ? -39.963 -20.939 38.625 1.00 91.12 668 GLU A O 1
ATOM 5288 N N . PHE A 1 669 ? -38.065 -21.103 39.837 1.00 91.06 669 PHE A N 1
ATOM 5289 C CA . PHE A 1 669 ? -37.561 -19.771 39.538 1.00 91.06 669 PHE A CA 1
ATOM 5290 C C . PHE A 1 669 ? -36.049 -19.746 39.308 1.00 91.06 669 PHE A C 1
ATOM 5292 O O . PHE A 1 669 ? -35.315 -20.588 39.828 1.00 91.06 669 PHE A O 1
ATOM 5299 N N . VAL A 1 670 ? -35.607 -18.749 38.539 1.00 92.81 670 VAL A N 1
ATOM 5300 C CA . VAL A 1 670 ? -34.197 -18.438 38.269 1.00 92.81 670 VAL A CA 1
ATOM 5301 C C . VAL A 1 670 ? -34.029 -16.920 38.198 1.00 92.81 670 VAL A C 1
ATOM 5303 O O . VAL A 1 670 ? -34.838 -16.248 37.558 1.00 92.81 670 VAL A O 1
ATOM 5306 N N . ALA A 1 671 ? -32.976 -16.386 38.805 1.00 90.69 671 ALA A N 1
ATOM 5307 C CA . ALA A 1 671 ? -32.575 -14.987 38.744 1.00 90.69 671 ALA A CA 1
ATOM 5308 C C . ALA A 1 671 ? -31.071 -14.886 38.471 1.00 90.69 671 ALA A C 1
ATOM 5310 O O . ALA A 1 671 ? -30.291 -15.675 38.995 1.00 90.69 671 ALA A O 1
ATOM 5311 N N . ILE A 1 672 ? -30.671 -13.927 37.641 1.00 91.81 672 ILE A N 1
ATOM 5312 C CA . ILE A 1 672 ? -29.274 -13.664 37.296 1.00 91.81 672 ILE A CA 1
ATOM 5313 C C . ILE A 1 672 ? -28.889 -12.305 37.854 1.00 91.81 672 ILE A C 1
ATOM 5315 O O . ILE A 1 672 ? -29.563 -11.298 37.601 1.00 91.81 672 ILE A O 1
ATOM 5319 N N . GLN A 1 673 ? -27.762 -12.276 38.547 1.00 90.75 673 GLN A N 1
ATOM 5320 C CA . GLN A 1 673 ? -27.134 -11.074 39.047 1.00 90.75 673 GLN A CA 1
ATOM 5321 C C . GLN A 1 673 ? -25.783 -10.873 38.363 1.00 90.75 673 GLN A C 1
ATOM 5323 O O . GLN A 1 673 ? -25.006 -11.814 38.235 1.00 90.75 673 GLN A O 1
ATOM 5328 N N . LEU A 1 674 ? -25.489 -9.652 37.917 1.00 90.50 674 LEU A N 1
ATOM 5329 C CA . LEU A 1 674 ? -24.199 -9.311 37.308 1.00 90.50 674 LEU A CA 1
ATOM 5330 C C . LEU A 1 674 ? -23.487 -8.238 38.126 1.00 90.50 674 LEU A C 1
ATOM 5332 O O . LEU A 1 674 ? -24.134 -7.386 38.741 1.00 90.50 674 LEU A O 1
ATOM 5336 N N . ASN A 1 675 ? -22.158 -8.293 38.103 1.00 88.19 675 ASN A N 1
ATOM 5337 C CA . ASN A 1 675 ? -21.299 -7.319 38.763 1.00 88.19 675 ASN A CA 1
ATOM 5338 C C . ASN A 1 675 ? -21.185 -6.054 37.902 1.00 88.19 675 ASN A C 1
ATOM 5340 O O . ASN A 1 675 ? -20.826 -6.129 36.729 1.00 88.19 675 ASN A O 1
ATOM 5344 N N . ASP A 1 676 ? -21.440 -4.895 38.497 1.00 83.00 676 ASP A N 1
ATOM 5345 C CA . ASP A 1 676 ? -21.125 -3.587 37.934 1.00 83.00 676 ASP A CA 1
ATOM 5346 C C . ASP A 1 676 ? -19.837 -3.062 38.579 1.00 83.00 676 ASP A C 1
ATOM 5348 O O . ASP A 1 676 ? -19.800 -2.746 39.771 1.00 83.00 676 ASP A O 1
ATOM 5352 N N . LYS A 1 677 ? -18.772 -2.982 37.776 1.00 78.50 677 LYS A N 1
ATOM 5353 C CA . LYS A 1 677 ? -17.444 -2.548 38.224 1.00 78.50 677 LYS A CA 1
ATOM 5354 C C . LYS A 1 677 ? -17.372 -1.062 38.554 1.00 78.50 677 LYS A C 1
ATOM 5356 O O . LYS A 1 677 ? -16.569 -0.689 39.404 1.00 78.50 677 LYS A O 1
ATOM 5361 N N . GLU A 1 678 ? -18.182 -0.228 37.901 1.00 77.75 678 GLU A N 1
ATOM 5362 C CA . GLU A 1 678 ? -18.180 1.217 38.135 1.00 77.75 678 GLU A CA 1
ATOM 5363 C C . GLU A 1 678 ? -18.818 1.540 39.484 1.00 77.75 678 GLU A C 1
ATOM 5365 O O . GLU A 1 678 ? -18.231 2.257 40.291 1.00 77.75 678 GLU A O 1
ATOM 5370 N N . THR A 1 679 ? -19.983 0.956 39.766 1.00 73.75 679 THR A N 1
ATOM 5371 C CA . THR A 1 679 ? -20.698 1.203 41.029 1.00 73.75 679 THR A CA 1
ATOM 5372 C C . THR A 1 679 ? -20.286 0.259 42.164 1.00 73.75 679 THR A C 1
ATOM 5374 O O . THR A 1 679 ? -20.692 0.455 43.313 1.00 73.75 679 THR A O 1
ATOM 5377 N N . LYS A 1 680 ? -19.467 -0.762 41.870 1.00 76.75 680 LYS A N 1
ATOM 5378 C CA . LYS A 1 680 ? -19.066 -1.844 42.790 1.00 76.75 680 LYS A CA 1
ATOM 5379 C C . LYS A 1 680 ? -20.278 -2.578 43.394 1.00 76.75 680 LYS A C 1
ATOM 5381 O O . LYS A 1 680 ? -20.265 -2.987 44.559 1.00 76.75 680 LYS A O 1
ATOM 5386 N N . ILE A 1 681 ? -21.349 -2.722 42.610 1.00 78.88 681 ILE A N 1
ATOM 5387 C CA . ILE A 1 681 ? -22.624 -3.331 43.016 1.00 78.88 681 ILE A CA 1
ATOM 5388 C C . ILE A 1 681 ? -22.872 -4.600 42.200 1.00 78.88 681 ILE A C 1
ATOM 5390 O O . ILE A 1 681 ? -22.680 -4.621 40.991 1.00 78.88 681 ILE A O 1
ATOM 5394 N N . ILE A 1 682 ? -23.331 -5.662 42.853 1.00 84.25 682 ILE A N 1
ATOM 5395 C CA . ILE A 1 682 ? -23.987 -6.788 42.201 1.00 84.25 682 ILE A CA 1
ATOM 5396 C C . ILE A 1 682 ? -25.492 -6.515 42.172 1.00 84.25 682 ILE A C 1
ATOM 5398 O O . ILE A 1 682 ? -26.095 -6.197 43.200 1.00 84.25 682 ILE A O 1
ATOM 5402 N N . GLN A 1 683 ? -26.098 -6.585 40.987 1.00 82.50 683 GLN A N 1
ATOM 5403 C CA . GLN A 1 683 ? -27.521 -6.293 40.810 1.00 82.50 683 GLN A CA 1
ATOM 5404 C C . GLN A 1 683 ? -28.230 -7.371 40.005 1.00 82.50 683 GLN A C 1
ATOM 5406 O O . GLN A 1 683 ? -27.674 -7.918 39.051 1.00 82.50 683 GLN A O 1
ATOM 5411 N N . THR A 1 684 ? -29.488 -7.637 40.355 1.00 83.94 684 THR A N 1
ATOM 5412 C CA . THR A 1 684 ? -30.346 -8.523 39.561 1.00 83.94 684 THR A CA 1
ATOM 5413 C C . THR A 1 684 ? -30.634 -7.884 38.208 1.00 83.94 684 THR A C 1
ATOM 5415 O O . THR A 1 684 ? -31.208 -6.800 38.120 1.00 83.94 684 THR A O 1
ATOM 5418 N N . VAL A 1 685 ? -30.218 -8.556 37.133 1.00 83.44 685 VAL A N 1
ATOM 5419 C CA . VAL A 1 685 ? -30.373 -8.056 35.763 1.00 83.44 685 VAL A CA 1
ATOM 5420 C C . VAL A 1 685 ? -31.483 -8.751 34.991 1.00 83.44 685 VAL A C 1
ATOM 5422 O O . VAL A 1 685 ? -31.940 -8.196 33.993 1.00 83.44 685 VAL A O 1
ATOM 5425 N N . TYR A 1 686 ? -31.893 -9.949 35.403 1.00 86.31 686 TYR A N 1
ATOM 5426 C CA . TYR A 1 686 ? -32.958 -10.711 34.758 1.00 86.31 686 TYR A CA 1
ATOM 5427 C C . TYR A 1 686 ? -33.427 -11.857 35.656 1.00 86.31 686 TYR A C 1
ATOM 5429 O O . TYR A 1 686 ? -32.684 -12.318 36.518 1.00 86.31 686 TYR A O 1
ATOM 5437 N N . GLY A 1 687 ? -34.622 -12.382 35.408 1.00 86.38 687 GLY A N 1
ATOM 5438 C CA . GLY A 1 687 ? -34.982 -13.724 35.849 1.00 86.38 687 GLY A CA 1
ATOM 5439 C C . GLY A 1 687 ? -36.377 -14.136 35.381 1.00 86.38 687 GLY A C 1
ATOM 5440 O O . GLY A 1 687 ? -37.087 -13.369 34.738 1.00 86.38 687 GLY A O 1
ATOM 5441 N N . VAL A 1 688 ? -36.808 -15.340 35.754 1.00 86.06 688 VAL A N 1
ATOM 5442 C CA . VAL A 1 688 ? -38.083 -15.952 35.339 1.00 86.06 688 VAL A CA 1
ATOM 5443 C C . VAL A 1 688 ? -38.665 -16.770 36.501 1.00 86.06 688 VAL A C 1
ATOM 5445 O O . VAL A 1 688 ? -37.917 -17.419 37.225 1.00 86.06 688 VAL A O 1
ATOM 5448 N N . GLY A 1 689 ? -39.991 -16.762 36.680 1.00 79.69 689 GLY A N 1
ATOM 5449 C CA . GLY A 1 689 ? -40.675 -17.528 37.738 1.00 79.69 689 GLY A CA 1
ATOM 5450 C C . GLY A 1 689 ? -40.715 -16.839 39.110 1.00 79.69 689 GLY A C 1
ATOM 5451 O O . GLY A 1 689 ? -41.181 -17.425 40.093 1.00 79.69 689 GLY A O 1
ATOM 5452 N N . LEU A 1 690 ? -40.262 -15.585 39.189 1.00 72.56 690 LEU A N 1
ATOM 5453 C CA . LEU A 1 690 ? -40.379 -14.752 40.383 1.00 72.56 690 LEU A CA 1
ATOM 5454 C C . LEU A 1 690 ? -41.707 -13.968 40.373 1.00 72.56 690 LEU A C 1
ATOM 5456 O O . LEU A 1 690 ? -42.319 -13.780 39.323 1.00 72.56 690 LEU A O 1
ATOM 5460 N N . GLU A 1 691 ? -42.172 -13.520 41.542 1.00 65.38 691 GLU A N 1
ATOM 5461 C CA . GLU A 1 691 ? -43.289 -12.565 41.618 1.00 65.38 691 GLU A CA 1
ATOM 5462 C C . GLU A 1 691 ? -42.851 -11.215 41.032 1.00 65.38 691 GLU A C 1
ATOM 5464 O O . GLU A 1 691 ? -41.663 -10.893 41.055 1.00 65.38 691 GLU A O 1
ATOM 5469 N N . THR A 1 692 ? -43.788 -10.422 40.499 1.00 55.12 692 THR A N 1
ATOM 5470 C CA . THR A 1 692 ? -43.505 -9.174 39.753 1.00 55.12 692 THR A CA 1
ATOM 5471 C C . THR A 1 692 ? -42.622 -8.181 40.509 1.00 55.12 692 THR A C 1
ATOM 5473 O O . THR A 1 692 ? -41.886 -7.428 39.878 1.00 55.12 692 THR A O 1
ATOM 5476 N N . ASN A 1 693 ? -42.630 -8.227 41.842 1.00 54.38 693 ASN A N 1
ATOM 5477 C CA . ASN A 1 693 ? -41.839 -7.343 42.690 1.00 54.38 693 ASN A CA 1
ATOM 5478 C C . ASN A 1 693 ? -40.421 -7.877 42.966 1.00 54.38 693 ASN A C 1
ATOM 5480 O O . ASN A 1 693 ? -39.600 -7.148 43.482 1.00 54.38 693 ASN A O 1
ATOM 5484 N N . TRP A 1 694 ? -40.072 -9.122 42.642 1.00 59.19 694 TRP A N 1
ATOM 5485 C CA . TRP A 1 694 ? -38.777 -9.702 43.038 1.00 59.19 694 TRP A CA 1
ATOM 5486 C C . TRP A 1 694 ? -37.611 -9.251 42.127 1.00 59.19 694 TRP A C 1
ATOM 5488 O O . TRP A 1 694 ? -36.466 -9.168 42.568 1.00 59.19 694 TRP A O 1
ATOM 5498 N N . TYR A 1 695 ? -37.900 -8.920 40.860 1.00 50.09 695 TYR A N 1
ATOM 5499 C CA . TYR A 1 695 ? -36.917 -8.502 39.842 1.00 50.09 695 TYR A CA 1
ATOM 5500 C C . TYR A 1 695 ? -36.286 -7.132 40.097 1.00 50.09 695 TYR A C 1
ATOM 5502 O O . TYR A 1 695 ? -35.196 -6.843 39.608 1.00 50.09 695 TYR A O 1
ATOM 5510 N N . SER A 1 696 ? -36.992 -6.279 40.831 1.00 53.19 696 SER A N 1
ATOM 5511 C CA . SER A 1 696 ? -36.732 -4.847 40.956 1.00 53.19 696 SER A CA 1
ATOM 5512 C C . SER A 1 696 ? -35.891 -4.474 42.186 1.00 53.19 696 SER A C 1
ATOM 5514 O O . SER A 1 696 ? -35.680 -3.289 42.440 1.00 53.19 696 SER A O 1
ATOM 5516 N N . ILE A 1 697 ? -35.427 -5.463 42.964 1.00 53.34 697 ILE A N 1
ATOM 5517 C CA . ILE A 1 697 ? -35.254 -5.271 44.413 1.00 53.34 697 ILE A CA 1
ATOM 5518 C C . ILE A 1 697 ? -33.849 -5.581 44.974 1.00 53.34 697 ILE A C 1
ATOM 5520 O O . ILE A 1 697 ? -33.505 -5.031 46.012 1.00 53.34 697 ILE A O 1
ATOM 5524 N N . ALA A 1 698 ? -32.984 -6.362 44.318 1.00 61.66 698 ALA A N 1
ATOM 5525 C CA . ALA A 1 698 ? -31.686 -6.735 44.909 1.00 61.66 698 ALA A CA 1
ATOM 5526 C C . ALA A 1 698 ? -30.497 -6.035 44.229 1.00 61.66 698 ALA A C 1
ATOM 5528 O O . ALA A 1 698 ? -30.063 -6.434 43.141 1.00 61.66 698 ALA A O 1
ATOM 5529 N N . LYS A 1 699 ? -29.977 -4.991 44.886 1.00 71.38 699 LYS A N 1
ATOM 5530 C CA . LYS A 1 699 ? -28.682 -4.356 44.612 1.00 71.38 699 LYS A CA 1
ATOM 5531 C C . LYS A 1 699 ? -27.838 -4.419 45.881 1.00 71.38 699 LYS A C 1
ATOM 5533 O O . LYS A 1 699 ? -28.251 -3.896 46.912 1.00 71.38 699 LYS A O 1
ATOM 5538 N N . HIS A 1 700 ? -26.652 -5.008 45.799 1.00 74.25 700 HIS A N 1
ATOM 5539 C CA . HIS A 1 700 ? -25.766 -5.175 46.951 1.00 74.25 700 HIS A CA 1
ATOM 5540 C C . HIS A 1 700 ? -24.334 -4.802 46.589 1.00 74.25 700 HIS A C 1
ATOM 5542 O O . HIS A 1 700 ? -23.891 -5.049 45.475 1.00 74.25 700 HIS A O 1
ATOM 5548 N N . SER A 1 701 ? -23.579 -4.218 47.515 1.00 72.81 701 SER A N 1
ATOM 5549 C CA . SER A 1 701 ? -22.133 -4.063 47.321 1.00 72.81 701 SER A CA 1
ATOM 5550 C C . SER A 1 701 ? -21.480 -5.443 47.272 1.00 72.81 701 SER A C 1
ATOM 5552 O O . SER A 1 701 ? -21.647 -6.214 48.215 1.00 72.81 701 SER A O 1
ATOM 5554 N N . TYR A 1 702 ? -20.716 -5.755 46.220 1.00 72.56 702 TYR A N 1
ATOM 5555 C CA . TYR A 1 702 ? -19.904 -6.983 46.203 1.00 72.56 702 TYR A CA 1
ATOM 5556 C C . TYR A 1 702 ? -18.535 -6.797 46.878 1.00 72.56 702 TYR A C 1
ATOM 5558 O O . TYR A 1 702 ? -17.799 -7.765 47.058 1.00 72.56 702 TYR A O 1
ATOM 5566 N N . ARG A 1 703 ? -18.177 -5.565 47.275 1.00 68.19 703 ARG A N 1
ATOM 5567 C CA . ARG A 1 703 ? -16.972 -5.304 48.071 1.00 68.19 703 ARG A CA 1
ATOM 5568 C C . ARG A 1 703 ? -17.215 -5.779 49.503 1.00 68.19 703 ARG A C 1
ATOM 5570 O O . ARG A 1 703 ? -18.034 -5.199 50.214 1.00 68.19 703 ARG A O 1
ATOM 5577 N N . ILE A 1 704 ? -16.498 -6.823 49.909 1.00 64.06 704 ILE A N 1
ATOM 5578 C CA . ILE A 1 704 ? -16.501 -7.332 51.281 1.00 64.06 704 ILE A CA 1
ATOM 5579 C C . ILE A 1 704 ? -15.388 -6.623 52.052 1.00 64.06 704 ILE A C 1
ATOM 5581 O O . ILE A 1 704 ? -14.212 -6.777 51.725 1.00 64.06 704 ILE A O 1
ATOM 5585 N N . GLU A 1 705 ? -15.742 -5.839 53.069 1.00 67.06 705 GLU A N 1
ATOM 5586 C CA . GLU A 1 705 ? -14.746 -5.306 54.001 1.00 67.06 705 GLU A CA 1
ATOM 5587 C C . GLU A 1 705 ? -14.269 -6.427 54.942 1.00 67.06 705 GLU A C 1
ATOM 5589 O O . GLU A 1 705 ? -15.112 -7.061 55.588 1.00 67.06 705 GLU A O 1
ATOM 5594 N N . PRO A 1 706 ? -12.948 -6.669 55.062 1.00 61.12 706 PRO A N 1
ATOM 5595 C CA . PRO A 1 706 ? -12.404 -7.757 55.882 1.00 61.12 706 PRO A CA 1
ATOM 5596 C C . PRO A 1 706 ? -12.819 -7.682 57.358 1.00 61.12 706 PRO A C 1
ATOM 5598 O O . PRO A 1 706 ? -12.977 -8.710 58.011 1.00 61.12 706 PRO A O 1
ATOM 5601 N N . ASP A 1 707 ? -13.026 -6.463 57.863 1.00 63.75 707 ASP A N 1
ATOM 5602 C CA . ASP A 1 707 ? -13.316 -6.183 59.271 1.00 63.75 707 ASP A CA 1
ATOM 5603 C C . ASP A 1 707 ? -14.824 -6.166 59.590 1.00 63.75 707 ASP A C 1
ATOM 5605 O O . ASP A 1 707 ? -15.225 -5.931 60.740 1.00 63.75 707 ASP A O 1
ATOM 5609 N N . LEU A 1 708 ? -15.692 -6.376 58.590 1.00 67.31 708 LEU A N 1
ATOM 5610 C CA . LEU A 1 708 ? -17.132 -6.493 58.809 1.00 67.31 708 LEU A CA 1
ATOM 5611 C C . LEU A 1 708 ? -17.511 -7.917 59.215 1.00 67.31 708 LEU A C 1
ATOM 5613 O O . LEU A 1 708 ? -17.074 -8.897 58.619 1.00 67.31 708 LEU A O 1
ATOM 5617 N N . ASN A 1 709 ? -18.403 -8.018 60.202 1.00 69.69 709 ASN A N 1
ATOM 5618 C CA . ASN A 1 709 ? -18.968 -9.291 60.638 1.00 69.69 709 ASN A CA 1
ATOM 5619 C C . ASN A 1 709 ? -19.594 -10.038 59.434 1.00 69.69 709 ASN A C 1
ATOM 5621 O O . ASN A 1 709 ? -20.460 -9.456 58.777 1.00 69.69 709 ASN A O 1
ATOM 5625 N N . PRO A 1 710 ? -19.236 -11.313 59.176 1.00 68.50 710 PRO A N 1
ATOM 5626 C CA . PRO A 1 710 ? -19.813 -12.120 58.098 1.00 68.50 710 PRO A CA 1
ATOM 5627 C C . PRO A 1 710 ? -21.344 -12.221 58.099 1.00 68.50 710 PRO A C 1
ATOM 5629 O O . PRO A 1 710 ? -21.952 -12.414 57.049 1.00 68.50 710 PRO A O 1
ATOM 5632 N N . ALA A 1 711 ? -21.995 -12.046 59.253 1.00 68.56 711 ALA A N 1
ATOM 5633 C CA . ALA A 1 711 ? -23.456 -11.976 59.352 1.00 68.56 711 ALA A CA 1
ATOM 5634 C C . ALA A 1 711 ? -24.061 -10.746 58.642 1.00 68.56 711 ALA A C 1
ATOM 5636 O O . ALA A 1 711 ? -25.250 -10.731 58.331 1.00 68.56 711 ALA A O 1
ATOM 5637 N N . LEU A 1 712 ? -23.256 -9.714 58.374 1.00 72.75 712 LEU A N 1
ATOM 5638 C CA . LEU A 1 712 ? -23.661 -8.516 57.637 1.00 72.75 712 LEU A CA 1
ATOM 5639 C C . LEU A 1 712 ? -23.486 -8.675 56.121 1.00 72.75 712 LEU A C 1
ATOM 5641 O O . LEU A 1 712 ? -24.009 -7.853 55.367 1.00 72.75 712 LEU A O 1
ATOM 5645 N N . TRP A 1 713 ? -22.777 -9.712 55.666 1.00 76.25 713 TRP A N 1
ATOM 5646 C CA . TRP A 1 713 ? -22.503 -9.922 54.247 1.00 76.25 713 TRP A CA 1
ATOM 5647 C C . TRP A 1 713 ? -23.759 -10.345 53.503 1.00 76.25 713 TRP A C 1
ATOM 5649 O O . TRP A 1 713 ? -24.542 -11.172 53.975 1.00 76.25 713 TRP A O 1
ATOM 5659 N N . ASP A 1 714 ? -23.934 -9.783 52.309 1.00 81.81 714 ASP A N 1
ATOM 5660 C CA . ASP A 1 714 ? -24.961 -10.271 51.409 1.00 81.81 714 ASP A CA 1
ATOM 5661 C C . ASP A 1 714 ? -24.543 -11.599 50.781 1.00 81.81 714 ASP A C 1
ATOM 5663 O O . ASP A 1 714 ? -23.378 -11.787 50.438 1.00 81.81 714 ASP A O 1
ATOM 5667 N N . ILE A 1 715 ? -25.485 -12.538 50.660 1.00 85.94 715 ILE A N 1
ATOM 5668 C CA . ILE A 1 715 ? -25.184 -13.877 50.148 1.00 85.94 715 ILE A CA 1
ATOM 5669 C C . ILE A 1 715 ? -24.689 -13.780 48.703 1.00 85.94 715 ILE A C 1
ATOM 5671 O O . ILE A 1 715 ? -23.682 -14.398 48.374 1.00 85.94 715 ILE A O 1
ATOM 5675 N N . GLN A 1 716 ? -25.331 -12.969 47.858 1.00 86.94 716 GLN A N 1
ATOM 5676 C CA . GLN A 1 716 ? -24.950 -12.832 46.451 1.00 86.94 716 GLN A CA 1
ATOM 5677 C C . GLN A 1 716 ? -23.585 -12.150 46.322 1.00 86.94 716 GLN A C 1
ATOM 5679 O O . GLN A 1 716 ? -22.732 -12.629 45.575 1.00 86.94 716 GLN A O 1
ATOM 5684 N N . ALA A 1 717 ? -23.346 -11.092 47.102 1.00 83.56 717 ALA A N 1
ATOM 5685 C CA . ALA A 1 717 ? -22.037 -10.444 47.200 1.00 83.56 717 ALA A CA 1
ATOM 5686 C C . ALA A 1 717 ? -20.936 -11.413 47.661 1.00 83.56 717 ALA A C 1
ATOM 5688 O O . ALA A 1 717 ? -19.845 -11.431 47.092 1.00 83.56 717 ALA A O 1
ATOM 5689 N N . HIS A 1 718 ? -21.231 -12.250 48.659 1.00 86.50 718 HIS A N 1
ATOM 5690 C CA . HIS A 1 718 ? -20.289 -13.227 49.194 1.00 86.50 718 HIS A CA 1
ATOM 5691 C C . HIS A 1 718 ? -19.886 -14.274 48.156 1.00 86.50 718 HIS A C 1
ATOM 5693 O O . HIS A 1 718 ? -18.699 -14.556 48.001 1.00 86.50 718 HIS A O 1
ATOM 5699 N N . ILE A 1 719 ? -20.851 -14.810 47.403 1.00 90.12 719 ILE A N 1
ATOM 5700 C CA . ILE A 1 719 ? -20.561 -15.724 46.293 1.00 90.12 719 ILE A CA 1
ATOM 5701 C C . ILE A 1 719 ? -19.719 -15.018 45.220 1.00 90.12 719 ILE A C 1
ATOM 5703 O O . ILE A 1 719 ? -18.713 -15.571 44.776 1.00 90.12 719 ILE A O 1
ATOM 5707 N N . ALA A 1 720 ? -20.084 -13.788 44.845 1.00 88.06 720 ALA A N 1
ATOM 5708 C CA . ALA A 1 720 ? -19.403 -13.022 43.800 1.00 88.06 720 ALA A CA 1
ATOM 5709 C C . ALA A 1 720 ? -17.934 -12.694 44.120 1.00 88.06 720 ALA A C 1
ATOM 5711 O O . ALA A 1 720 ? -17.114 -12.636 43.207 1.00 88.06 720 ALA A O 1
ATOM 5712 N N . ALA A 1 721 ? -17.603 -12.492 45.399 1.00 85.88 721 ALA A N 1
ATOM 5713 C CA . ALA A 1 721 ? -16.260 -12.135 45.859 1.00 85.88 721 ALA A CA 1
ATOM 5714 C C . ALA A 1 721 ? -15.460 -13.317 46.443 1.00 85.88 721 ALA A C 1
ATOM 5716 O O . ALA A 1 721 ? -14.373 -13.122 46.987 1.00 85.88 721 ALA A O 1
ATOM 5717 N N . SER A 1 722 ? -15.979 -14.544 46.352 1.00 86.06 722 SER A N 1
ATOM 5718 C CA . SER A 1 722 ? -15.320 -15.723 46.917 1.00 86.06 722 SER A CA 1
ATOM 5719 C C . SER A 1 722 ? -14.106 -16.198 46.094 1.00 86.06 722 SER A C 1
ATOM 5721 O O . SER A 1 722 ? -14.224 -16.489 44.906 1.00 86.06 722 SER A O 1
ATOM 5723 N N . ASP A 1 723 ? -12.944 -16.341 46.745 1.00 83.75 723 ASP A N 1
ATOM 5724 C CA . ASP A 1 723 ? -11.773 -17.090 46.247 1.00 83.75 723 ASP A CA 1
ATOM 5725 C C . ASP A 1 723 ? -11.318 -18.064 47.356 1.00 83.75 723 ASP A C 1
ATOM 5727 O O . ASP A 1 723 ? -10.884 -17.610 48.418 1.00 83.75 723 ASP A O 1
ATOM 5731 N N . PRO A 1 724 ? -11.464 -19.393 47.186 1.00 88.00 724 PRO A N 1
ATOM 5732 C CA . PRO A 1 724 ? -11.938 -20.077 45.983 1.00 88.00 724 PRO A CA 1
ATOM 5733 C C . PRO A 1 724 ? -13.435 -19.850 45.693 1.00 88.00 724 PRO A C 1
ATOM 5735 O O . PRO A 1 724 ? -14.203 -19.584 46.627 1.00 88.00 724 PRO A O 1
ATOM 5738 N N . PRO A 1 725 ? -13.867 -20.003 44.421 1.00 91.62 725 PRO A N 1
ATOM 5739 C CA . PRO A 1 725 ? -15.273 -19.933 44.046 1.00 91.62 725 PRO A CA 1
ATOM 5740 C C . PRO A 1 725 ? -16.099 -20.960 44.810 1.00 91.62 725 PRO A C 1
ATOM 5742 O O . PRO A 1 725 ? -15.726 -22.135 44.905 1.00 91.62 725 PRO A O 1
ATOM 5745 N N . ARG A 1 726 ? -17.249 -20.515 45.315 1.00 92.81 726 ARG A N 1
ATOM 5746 C CA . ARG A 1 726 ? -18.165 -21.353 46.090 1.00 92.81 726 ARG A CA 1
ATOM 5747 C C . ARG A 1 726 ? -19.607 -21.197 45.635 1.00 92.81 726 ARG A C 1
ATOM 5749 O O . ARG A 1 726 ? -19.969 -20.147 45.122 1.00 92.81 726 ARG A O 1
ATOM 5756 N N . ALA A 1 727 ? -20.431 -22.208 45.879 1.00 95.31 727 ALA A N 1
ATOM 5757 C CA . ALA A 1 727 ? -21.884 -22.146 45.756 1.00 95.31 727 ALA A CA 1
ATOM 5758 C C . ALA A 1 727 ? -22.545 -22.519 47.089 1.00 95.31 727 ALA A C 1
ATOM 5760 O O . ALA A 1 727 ? -22.013 -23.326 47.853 1.00 95.31 727 ALA A O 1
ATOM 5761 N N . GLU A 1 728 ? -23.707 -21.943 47.379 1.00 94.81 728 GLU A N 1
ATOM 5762 C CA . GLU A 1 728 ? -24.428 -22.175 48.632 1.00 94.81 728 GLU A CA 1
ATOM 5763 C C . GLU A 1 728 ? -25.882 -22.573 48.369 1.00 94.81 728 GLU A C 1
ATOM 5765 O O . GLU A 1 728 ? -26.631 -21.828 47.745 1.00 94.81 728 GLU A O 1
ATOM 5770 N N . ILE A 1 729 ? -26.295 -23.737 48.871 1.00 94.50 729 ILE A N 1
ATOM 5771 C CA . ILE A 1 729 ? -27.697 -24.172 48.918 1.00 94.50 729 ILE A CA 1
ATOM 5772 C C . ILE A 1 729 ? -28.257 -23.765 50.274 1.00 94.50 729 ILE A C 1
ATOM 5774 O O . ILE A 1 729 ? -27.664 -24.105 51.295 1.00 94.50 729 ILE A O 1
ATOM 5778 N N . ILE A 1 730 ? -29.382 -23.060 50.298 1.00 92.06 730 ILE A N 1
ATOM 5779 C CA . ILE A 1 730 ? -30.021 -22.566 51.515 1.00 92.06 730 ILE A CA 1
ATOM 5780 C C . ILE A 1 730 ? -31.509 -22.929 51.485 1.00 92.06 730 ILE A C 1
ATOM 5782 O O . ILE A 1 730 ? -32.222 -22.580 50.540 1.00 92.06 730 ILE A O 1
ATOM 5786 N N . SER A 1 731 ? -31.965 -23.595 52.542 1.00 90.06 731 SER A N 1
ATOM 5787 C CA . SER A 1 731 ? -33.365 -23.925 52.816 1.00 90.06 731 SER A CA 1
ATOM 5788 C C . SER A 1 731 ? -33.801 -23.168 54.065 1.00 90.06 731 SER A C 1
ATOM 5790 O O . SER A 1 731 ? -33.115 -23.241 55.085 1.00 90.06 731 SER A O 1
ATOM 5792 N N . GLY A 1 732 ? -34.920 -22.445 53.998 1.00 85.38 732 GLY A N 1
ATOM 5793 C CA . GLY A 1 732 ? -35.463 -21.723 55.153 1.00 85.38 732 GLY A CA 1
ATOM 5794 C C . GLY A 1 732 ? -34.617 -20.518 55.592 1.00 85.38 732 GLY A C 1
ATOM 5795 O O . GLY A 1 732 ? -34.146 -19.734 54.762 1.00 85.38 732 GLY A O 1
ATOM 5796 N N . ARG A 1 733 ? -34.474 -20.316 56.907 1.00 85.88 733 ARG A N 1
ATOM 5797 C CA . ARG A 1 733 ? -33.840 -19.135 57.507 1.00 85.88 733 ARG A CA 1
ATOM 5798 C C . ARG A 1 733 ? -32.315 -19.230 57.505 1.00 85.88 733 ARG A C 1
ATOM 5800 O O . ARG A 1 733 ? -31.725 -20.188 57.992 1.00 85.88 733 ARG A O 1
ATOM 5807 N N . ASP A 1 734 ? -31.683 -18.149 57.060 1.00 86.81 734 ASP A N 1
ATOM 5808 C CA . ASP A 1 734 ? -30.253 -17.866 57.208 1.00 86.81 734 ASP A CA 1
ATOM 5809 C C . ASP A 1 734 ? -30.118 -16.495 57.882 1.00 86.81 734 ASP A C 1
ATOM 5811 O O . ASP A 1 734 ? -30.892 -15.582 57.578 1.00 86.81 734 ASP A O 1
ATOM 5815 N N . SER A 1 735 ? -29.172 -16.336 58.811 1.00 82.69 735 SER A N 1
ATOM 5816 C CA . SER A 1 735 ? -28.962 -15.065 59.527 1.00 82.69 735 SER A CA 1
ATOM 5817 C C . SER A 1 735 ? -28.582 -13.905 58.606 1.00 82.69 735 SER A C 1
ATOM 5819 O O . SER A 1 735 ? -28.771 -12.752 58.984 1.00 82.69 735 SER A O 1
ATOM 5821 N N . ARG A 1 736 ? -28.106 -14.194 57.389 1.00 83.12 736 ARG A N 1
ATOM 5822 C CA . ARG A 1 736 ? -27.798 -13.185 56.371 1.00 83.12 736 ARG A CA 1
ATOM 5823 C C . ARG A 1 736 ? -29.037 -12.697 55.615 1.00 83.12 736 ARG A C 1
ATOM 5825 O O . ARG A 1 736 ? -28.930 -11.719 54.881 1.00 83.12 736 ARG A O 1
ATOM 5832 N N . PHE A 1 737 ? -30.219 -13.303 55.750 1.00 80.75 737 PHE A N 1
ATOM 5833 C CA . PHE A 1 737 ? -31.423 -12.723 55.141 1.00 80.75 737 PHE A CA 1
ATOM 5834 C C . PHE A 1 737 ? -31.932 -11.525 55.940 1.00 80.75 737 PHE A C 1
ATOM 5836 O O . PHE A 1 737 ? -32.060 -11.585 57.162 1.00 80.75 737 PHE A O 1
ATOM 5843 N N . ASP A 1 738 ? -32.276 -10.448 55.231 1.00 76.25 738 ASP A N 1
ATOM 5844 C CA . ASP A 1 738 ? -33.055 -9.363 55.817 1.00 76.25 738 ASP A CA 1
ATOM 5845 C C . ASP A 1 738 ? -34.414 -9.902 56.291 1.00 76.25 738 ASP A C 1
ATOM 5847 O O . ASP A 1 738 ? -35.078 -10.671 55.592 1.00 76.25 738 ASP A O 1
ATOM 5851 N N . GLN A 1 739 ? -34.818 -9.522 57.502 1.00 74.44 739 GLN A N 1
ATOM 5852 C CA . GLN A 1 739 ? -35.994 -10.097 58.149 1.00 74.44 739 GLN A CA 1
ATOM 5853 C C . GLN A 1 739 ? -37.307 -9.672 57.481 1.00 74.44 739 GLN A C 1
ATOM 5855 O O . GLN A 1 739 ? -38.266 -10.450 57.494 1.00 74.44 739 GLN A O 1
ATOM 5860 N N . PHE A 1 740 ? -37.360 -8.465 56.912 1.00 74.25 740 PHE A N 1
ATOM 5861 C CA . PHE A 1 740 ? -38.519 -7.994 56.165 1.00 74.25 740 PHE A CA 1
ATOM 5862 C C . PHE A 1 740 ? -38.642 -8.769 54.852 1.00 74.25 740 PHE A C 1
ATOM 5864 O O . PHE A 1 740 ? -39.676 -9.393 54.624 1.00 74.25 740 PHE A O 1
ATOM 5871 N N . ILE A 1 741 ? -37.570 -8.829 54.053 1.00 73.31 741 ILE A N 1
ATOM 5872 C CA . ILE A 1 741 ? -37.522 -9.591 52.796 1.00 73.31 741 ILE A CA 1
ATOM 5873 C C . ILE A 1 741 ? -37.895 -11.049 53.067 1.00 73.31 741 ILE A C 1
ATOM 5875 O O . ILE A 1 741 ? -38.781 -11.589 52.407 1.00 73.31 741 ILE A O 1
ATOM 5879 N N . TYR A 1 742 ? -37.290 -11.659 54.093 1.00 78.25 742 TYR A N 1
ATOM 5880 C CA . TYR A 1 742 ? -37.560 -13.034 54.508 1.00 78.25 742 TYR A CA 1
ATOM 5881 C C . TYR A 1 742 ? -39.063 -13.315 54.669 1.00 78.25 742 TYR A C 1
ATOM 5883 O O . TYR A 1 742 ? -39.572 -14.281 54.102 1.00 78.25 742 TYR A O 1
ATOM 5891 N N . LYS A 1 743 ? -39.780 -12.448 55.397 1.00 76.88 743 LYS A N 1
ATOM 5892 C CA . LYS A 1 743 ? -41.223 -12.585 55.643 1.00 76.88 743 LYS A CA 1
ATOM 5893 C C . LYS A 1 743 ? -42.071 -12.223 54.424 1.00 76.88 743 LYS A C 1
ATOM 5895 O O . LYS A 1 743 ? -43.002 -12.955 54.100 1.00 76.88 743 LYS A O 1
ATOM 5900 N N . ALA A 1 744 ? -41.759 -11.107 53.765 1.00 71.56 744 ALA A N 1
ATOM 5901 C CA . ALA A 1 744 ? -42.546 -10.564 52.659 1.00 71.56 744 ALA A CA 1
ATOM 5902 C C . ALA A 1 744 ? -42.677 -11.569 51.506 1.00 71.56 744 ALA A C 1
ATOM 5904 O O . ALA A 1 744 ? -43.753 -11.714 50.933 1.00 71.56 744 ALA A O 1
ATOM 5905 N N . PHE A 1 745 ? -41.608 -12.320 51.227 1.00 74.19 745 PHE A N 1
ATOM 5906 C CA . PHE A 1 745 ? -41.568 -13.307 50.145 1.00 74.19 745 PHE A CA 1
ATOM 5907 C C . PHE A 1 745 ? -41.694 -14.762 50.627 1.00 74.19 745 PHE A C 1
ATOM 5909 O O . PHE A 1 745 ? -41.448 -15.689 49.855 1.00 74.19 745 PHE A O 1
ATOM 5916 N N . LYS A 1 746 ? -42.090 -14.982 51.891 1.00 79.25 746 LYS A N 1
ATOM 5917 C CA . LYS A 1 746 ? -42.298 -16.312 52.496 1.00 79.25 746 LYS A CA 1
ATOM 5918 C C . LYS A 1 746 ? -41.102 -17.256 52.328 1.00 79.25 746 LYS A C 1
ATOM 5920 O O . LYS A 1 746 ? -41.253 -18.437 51.989 1.00 79.25 746 LYS A O 1
ATOM 5925 N N . HIS A 1 747 ? -39.897 -16.731 52.548 1.00 80.62 747 HIS A N 1
ATOM 5926 C CA . HIS A 1 747 ? -38.654 -17.477 52.366 1.00 80.62 747 HIS A CA 1
ATOM 5927 C C . HIS A 1 747 ? -38.538 -18.701 53.290 1.00 80.62 747 HIS A C 1
ATOM 5929 O O . HIS A 1 747 ? -37.739 -19.589 53.003 1.00 80.62 747 HIS A O 1
ATOM 5935 N N . GLU A 1 748 ? -39.375 -18.824 54.327 1.00 81.56 748 GLU A N 1
ATOM 5936 C CA . GLU A 1 748 ? -39.437 -20.000 55.202 1.00 81.56 748 GLU A CA 1
ATOM 5937 C C . GLU A 1 748 ? -39.807 -21.313 54.506 1.00 81.56 748 GLU A C 1
ATOM 5939 O O . GLU A 1 748 ? -39.581 -22.384 55.067 1.00 81.56 748 GLU A O 1
ATOM 5944 N N . ASN A 1 749 ? -40.375 -21.255 53.300 1.00 82.81 749 ASN A N 1
ATOM 5945 C CA . ASN A 1 749 ? -40.733 -22.445 52.524 1.00 82.81 749 ASN A CA 1
ATOM 5946 C C . ASN A 1 749 ? -39.900 -22.611 51.249 1.00 82.81 749 ASN A C 1
ATOM 5948 O O . ASN A 1 749 ? -40.163 -23.528 50.472 1.00 82.81 749 ASN A O 1
ATOM 5952 N N . ILE A 1 750 ? -38.911 -21.740 51.043 1.00 87.75 750 ILE A N 1
ATOM 5953 C CA . ILE A 1 750 ? -38.097 -21.699 49.831 1.00 87.75 750 ILE A CA 1
ATOM 5954 C C . ILE A 1 750 ? -36.802 -22.479 50.057 1.00 87.75 750 ILE A C 1
ATOM 5956 O O . ILE A 1 750 ? -36.137 -22.330 51.084 1.00 87.75 750 ILE A O 1
ATOM 5960 N N . GLU A 1 751 ? -36.430 -23.280 49.063 1.00 90.50 751 GLU A N 1
ATOM 5961 C CA . GLU A 1 751 ? -35.105 -23.882 48.956 1.00 90.50 751 GLU A CA 1
ATOM 5962 C C . GLU A 1 751 ? -34.438 -23.413 47.666 1.00 90.50 751 GLU A C 1
ATOM 5964 O O . GLU A 1 751 ? -35.040 -23.465 46.592 1.00 90.50 751 GLU A O 1
ATOM 5969 N N . ARG A 1 752 ? -33.206 -22.912 47.771 1.00 92.19 752 ARG A N 1
ATOM 5970 C CA . ARG A 1 752 ? -32.515 -22.237 46.667 1.00 92.19 752 ARG A CA 1
ATOM 5971 C C . ARG A 1 752 ? -31.015 -22.449 46.702 1.00 92.19 752 ARG A C 1
ATOM 5973 O O . ARG A 1 752 ? -30.434 -22.652 47.760 1.00 92.19 752 ARG A O 1
ATOM 5980 N N . VAL A 1 753 ? -30.394 -22.362 45.537 1.00 94.88 753 VAL A N 1
ATOM 5981 C CA . VAL A 1 753 ? -28.947 -22.363 45.359 1.00 94.88 753 VAL A CA 1
ATOM 5982 C C . VAL A 1 753 ? -28.494 -21.009 44.825 1.00 94.88 753 VAL A C 1
ATOM 5984 O O . VAL A 1 753 ? -29.092 -20.473 43.895 1.00 94.88 753 VAL A O 1
ATOM 5987 N N . PHE A 1 754 ? -27.425 -20.483 45.414 1.00 94.81 754 PHE A N 1
ATOM 5988 C CA . PHE A 1 754 ? -26.662 -19.343 44.925 1.00 94.81 754 PHE A CA 1
ATOM 5989 C C . PHE A 1 754 ? -25.354 -19.868 44.340 1.00 94.81 754 PHE A C 1
ATOM 5991 O O . PHE A 1 754 ? -24.525 -20.416 45.069 1.00 94.81 754 PHE A O 1
ATOM 5998 N N . ALA A 1 755 ? -25.182 -19.733 43.030 1.00 95.88 755 ALA A N 1
ATOM 5999 C CA . ALA A 1 755 ? -24.027 -20.240 42.300 1.00 95.88 755 ALA A CA 1
ATOM 6000 C C . ALA A 1 755 ? -23.270 -19.101 41.589 1.00 95.88 755 ALA A C 1
ATOM 6002 O O . ALA A 1 755 ? -23.894 -18.134 41.147 1.00 95.88 755 ALA A O 1
ATOM 6003 N N . PRO A 1 756 ? -21.936 -19.185 41.461 1.00 95.38 756 PRO A N 1
ATOM 6004 C CA . PRO A 1 756 ? -21.146 -18.189 40.750 1.00 95.38 756 PRO A CA 1
ATOM 6005 C C . PRO A 1 756 ? -21.247 -18.397 39.234 1.00 95.38 756 PRO A C 1
ATOM 6007 O O . PRO A 1 756 ? -21.219 -19.527 38.744 1.00 95.38 756 PRO A O 1
ATOM 6010 N N . ILE A 1 757 ? -21.300 -17.301 38.476 1.00 95.25 757 ILE A N 1
ATOM 6011 C CA . ILE A 1 757 ? -21.142 -17.322 37.018 1.00 95.25 757 ILE A CA 1
ATOM 6012 C C . ILE A 1 757 ? -19.651 -17.148 36.721 1.00 95.25 757 ILE A C 1
ATOM 6014 O O . ILE A 1 757 ? -19.123 -16.034 36.750 1.00 95.25 757 ILE A O 1
ATOM 6018 N N . ILE A 1 758 ? -18.967 -18.267 36.478 1.00 93.06 758 ILE A N 1
ATOM 6019 C CA . ILE A 1 758 ? -17.514 -18.307 36.285 1.00 93.06 758 ILE A CA 1
ATOM 6020 C C . ILE A 1 758 ? -17.187 -18.202 34.794 1.00 93.06 758 ILE A C 1
ATOM 6022 O O . ILE A 1 758 ? -17.504 -19.091 34.005 1.00 93.06 758 ILE A O 1
ATOM 6026 N N . LEU A 1 759 ? -16.502 -17.126 34.416 1.00 91.56 759 LEU A N 1
ATOM 6027 C CA . LEU A 1 759 ? -15.882 -16.962 33.109 1.00 91.56 759 LEU A CA 1
ATOM 6028 C C . LEU A 1 759 ? -14.481 -17.584 33.136 1.00 91.56 759 LEU A C 1
ATOM 6030 O O . LEU A 1 759 ? -13.541 -17.002 33.680 1.00 91.56 759 LEU A O 1
ATOM 6034 N N . ALA A 1 760 ? -14.341 -18.761 32.531 1.00 88.12 760 ALA A N 1
ATOM 6035 C CA . ALA A 1 760 ? -13.062 -19.441 32.334 1.00 88.12 760 ALA A CA 1
ATOM 6036 C C . ALA A 1 760 ? -12.586 -19.308 30.878 1.00 88.12 760 ALA A C 1
ATOM 6038 O O . ALA A 1 760 ? -13.396 -19.161 29.961 1.00 88.12 760 ALA A O 1
ATOM 6039 N N . ARG A 1 761 ? -11.264 -19.374 30.655 1.00 81.44 761 ARG A N 1
ATOM 6040 C CA . ARG A 1 761 ? -10.684 -19.356 29.299 1.00 81.44 761 ARG A CA 1
ATOM 6041 C C . ARG A 1 761 ? -11.081 -20.598 28.496 1.00 81.44 761 ARG A C 1
ATOM 6043 O O . ARG A 1 761 ? -11.398 -20.480 27.317 1.00 81.44 761 ARG A O 1
ATOM 6050 N N . GLU A 1 762 ? -11.051 -21.754 29.151 1.00 83.38 762 GLU A N 1
ATOM 6051 C CA . GLU A 1 762 ? -11.468 -23.052 28.618 1.00 83.38 762 GLU A CA 1
ATOM 6052 C C . GLU A 1 762 ? -12.667 -23.527 29.438 1.00 83.38 762 GLU A C 1
ATOM 6054 O O . GLU A 1 762 ? -12.550 -23.782 30.638 1.00 83.38 762 GLU A O 1
ATOM 6059 N N . HIS A 1 763 ? -13.842 -23.592 28.813 1.00 81.19 763 HIS A N 1
ATOM 6060 C CA . HIS A 1 763 ? -15.075 -23.948 29.514 1.00 81.19 763 HIS A CA 1
ATOM 6061 C C . HIS A 1 763 ? -15.065 -25.419 29.953 1.00 81.19 763 HIS A C 1
ATOM 6063 O O . HIS A 1 763 ? -15.503 -25.742 31.054 1.00 81.19 763 HIS A O 1
ATOM 6069 N N . GLU A 1 764 ? -14.467 -26.292 29.145 1.00 83.69 764 GLU A N 1
ATOM 6070 C CA . GLU A 1 764 ? -14.305 -27.718 29.425 1.00 83.69 764 GLU A CA 1
ATOM 6071 C C . GLU A 1 764 ? -13.477 -27.962 30.697 1.00 83.69 764 GLU A C 1
ATOM 6073 O O . GLU A 1 764 ? -13.680 -28.951 31.402 1.00 83.69 764 GLU A O 1
ATOM 6078 N N . ALA A 1 765 ? -12.557 -27.046 31.030 1.00 84.62 765 ALA A N 1
ATOM 6079 C CA . ALA A 1 765 ? -11.784 -27.122 32.265 1.00 84.62 765 ALA A CA 1
ATOM 6080 C C . ALA A 1 765 ? -12.659 -26.885 33.505 1.00 84.62 765 ALA A C 1
ATOM 6082 O O . ALA A 1 765 ? -12.419 -27.517 34.533 1.00 84.62 765 ALA A O 1
ATOM 6083 N N . LEU A 1 766 ? -13.676 -26.020 33.397 1.00 86.50 766 LEU A N 1
ATOM 6084 C CA . LEU A 1 766 ? -14.660 -25.780 34.453 1.00 86.50 766 LEU A CA 1
ATOM 6085 C C . LEU A 1 766 ? -15.638 -26.957 34.589 1.00 86.50 766 LEU A C 1
ATOM 6087 O O . LEU A 1 766 ? -15.912 -27.374 35.711 1.00 86.50 766 LEU A O 1
ATOM 6091 N N . GLU A 1 767 ? -16.119 -27.523 33.473 1.00 85.69 767 GLU A N 1
ATOM 6092 C CA . GLU A 1 767 ? -16.989 -28.718 33.481 1.00 85.69 767 GLU A CA 1
ATOM 6093 C C . GLU A 1 767 ? -16.295 -29.938 34.124 1.00 85.69 767 GLU A C 1
ATOM 6095 O O . GLU A 1 767 ? -16.947 -30.816 34.683 1.00 85.69 767 GLU A O 1
ATOM 6100 N N . ALA A 1 768 ? -14.960 -29.996 34.089 1.00 86.88 768 ALA A N 1
ATOM 6101 C CA . ALA A 1 768 ? -14.182 -31.065 34.711 1.00 86.88 768 ALA A CA 1
ATOM 6102 C C . ALA A 1 768 ? -13.892 -30.857 36.215 1.00 86.88 768 ALA A C 1
ATOM 6104 O O . ALA A 1 768 ? -13.313 -31.751 36.844 1.00 86.88 768 ALA A O 1
ATOM 6105 N N . CYS A 1 769 ? -14.231 -29.700 36.799 1.00 89.31 769 CYS A N 1
ATOM 6106 C CA . CYS A 1 769 ? -13.942 -29.397 38.203 1.00 89.31 769 CYS A CA 1
ATOM 6107 C C . CYS A 1 769 ? -14.848 -30.184 39.162 1.00 89.31 769 CYS A C 1
ATOM 6109 O O . CYS A 1 769 ? -16.069 -30.194 39.022 1.00 89.31 769 CYS A O 1
ATOM 6111 N N . ARG A 1 770 ? -14.265 -30.771 40.215 1.00 91.75 770 ARG A N 1
ATOM 6112 C CA . ARG A 1 770 ? -15.037 -31.384 41.307 1.00 91.75 770 ARG A CA 1
ATOM 6113 C C . ARG A 1 770 ? -15.357 -30.367 42.396 1.00 91.75 770 ARG A C 1
ATOM 6115 O O . ARG A 1 770 ? -14.476 -29.617 42.821 1.00 91.75 770 ARG A O 1
ATOM 6122 N N . TRP A 1 771 ? -16.589 -30.416 42.897 1.00 93.38 771 TRP A N 1
ATOM 6123 C CA . TRP A 1 771 ? -17.082 -29.562 43.976 1.00 93.38 771 TRP A CA 1
ATOM 6124 C C . TRP A 1 771 ? -17.186 -30.358 45.282 1.00 93.38 771 TRP A C 1
ATOM 6126 O O . TRP A 1 771 ? -17.848 -31.391 45.355 1.00 93.38 771 TRP A O 1
ATOM 6136 N N . ASN A 1 772 ? -16.510 -29.892 46.329 1.00 92.69 772 ASN A N 1
ATOM 6137 C CA . ASN A 1 772 ? -16.500 -30.526 47.644 1.00 92.69 772 ASN A CA 1
ATOM 6138 C C . ASN A 1 772 ? -17.487 -29.826 48.580 1.00 92.69 772 ASN A C 1
ATOM 6140 O O . ASN A 1 772 ? -17.521 -28.599 48.652 1.00 92.69 772 ASN A O 1
ATOM 6144 N N . ILE A 1 773 ? -18.249 -30.604 49.354 1.00 91.81 773 ILE A N 1
ATOM 6145 C CA . ILE A 1 773 ? -19.086 -30.051 50.423 1.00 91.81 773 ILE A CA 1
ATOM 6146 C C . ILE A 1 773 ? -18.209 -29.736 51.634 1.00 91.81 773 ILE A C 1
ATOM 6148 O O . ILE A 1 773 ? -17.638 -30.653 52.224 1.00 91.81 773 ILE A O 1
ATOM 6152 N N . ILE A 1 774 ? -18.159 -28.465 52.035 1.00 92.00 774 ILE A N 1
ATOM 6153 C CA . ILE A 1 774 ? -17.385 -28.010 53.203 1.00 92.00 774 ILE A CA 1
ATOM 6154 C C . ILE A 1 774 ? -18.253 -27.749 54.444 1.00 92.00 774 ILE A C 1
ATOM 6156 O O . ILE A 1 774 ? -17.745 -27.762 55.560 1.00 92.00 774 ILE A O 1
ATOM 6160 N N . SER A 1 775 ? -19.563 -27.537 54.277 1.00 86.50 775 SER A N 1
ATOM 6161 C CA . SER A 1 775 ? -20.514 -27.348 55.384 1.00 86.50 775 SER A CA 1
ATOM 6162 C C . SER A 1 775 ? -21.919 -27.819 55.000 1.00 86.50 775 SER A C 1
ATOM 6164 O O . SER A 1 775 ? -22.280 -27.768 53.822 1.00 86.50 775 SER A O 1
ATOM 6166 N N . ARG A 1 776 ? -22.694 -28.308 55.983 1.00 86.56 776 ARG A N 1
ATOM 6167 C CA . ARG A 1 776 ? -24.091 -28.776 55.835 1.00 86.56 776 ARG A CA 1
ATOM 6168 C C . ARG A 1 776 ? -25.055 -28.226 56.902 1.00 86.56 776 ARG A C 1
ATOM 6170 O O . ARG A 1 776 ? -26.210 -28.650 56.939 1.00 86.56 776 ARG A O 1
ATOM 6177 N N . GLU A 1 777 ? -24.591 -27.328 57.766 1.00 87.25 777 GLU A N 1
ATOM 6178 C CA . GLU A 1 777 ? -25.336 -26.840 58.935 1.00 87.25 777 GLU A CA 1
ATOM 6179 C C . GLU A 1 777 ? -25.918 -25.436 58.698 1.00 87.25 777 GLU A C 1
ATOM 6181 O O . GLU A 1 777 ? -25.262 -24.613 58.053 1.00 87.25 777 GLU A O 1
ATOM 6186 N N . PRO A 1 778 ? -27.133 -25.134 59.201 1.00 83.50 778 PRO A N 1
ATOM 6187 C CA . PRO A 1 778 ? -27.768 -23.828 59.039 1.00 83.50 778 PRO A CA 1
ATOM 6188 C C . PRO A 1 778 ? -27.020 -22.716 59.790 1.00 83.50 778 PRO A C 1
ATOM 6190 O O . PRO A 1 778 ? -26.486 -22.921 60.875 1.00 83.50 778 PRO A O 1
ATOM 6193 N N . HIS A 1 779 ? -27.016 -21.506 59.225 1.00 83.12 779 HIS A N 1
ATOM 6194 C CA . HIS A 1 779 ? -26.318 -20.344 59.785 1.00 83.12 779 HIS A CA 1
ATOM 6195 C C . HIS A 1 779 ? -27.278 -19.447 60.589 1.00 83.12 779 HIS A C 1
ATOM 6197 O O . HIS A 1 779 ? -27.481 -18.280 60.251 1.00 83.12 779 HIS A O 1
ATOM 6203 N N . VAL A 1 780 ? -27.921 -20.004 61.621 1.00 81.38 780 VAL A N 1
ATOM 6204 C CA . VAL A 1 780 ? -28.862 -19.306 62.522 1.00 81.38 780 VAL A CA 1
ATOM 6205 C C . VAL A 1 780 ? -28.726 -19.810 63.960 1.00 81.38 780 VAL A C 1
ATOM 6207 O O . VAL A 1 780 ? -28.386 -20.966 64.182 1.00 81.38 780 VAL A O 1
ATOM 6210 N N . GLU A 1 781 ? -29.039 -18.960 64.942 1.00 78.69 781 GLU A N 1
ATOM 6211 C CA . GLU A 1 781 ? -28.986 -19.325 66.369 1.00 78.69 781 GLU A CA 1
ATOM 6212 C C . GLU A 1 781 ? -30.062 -20.348 66.772 1.00 78.69 781 GLU A C 1
ATOM 6214 O O . GLU A 1 781 ? -29.835 -21.185 67.642 1.00 78.69 781 GLU A O 1
ATOM 6219 N N . THR A 1 782 ? -31.239 -20.294 66.141 1.00 81.56 782 THR A N 1
ATOM 6220 C CA . THR A 1 782 ? -32.373 -21.197 66.399 1.00 81.56 782 THR A CA 1
ATOM 6221 C C . THR A 1 782 ? -32.859 -21.811 65.089 1.00 81.56 782 THR A C 1
ATOM 6223 O O . THR A 1 782 ? -33.642 -21.209 64.357 1.00 81.56 782 THR A O 1
ATOM 6226 N N . ALA A 1 783 ? -32.360 -23.008 64.776 1.00 79.56 783 ALA A N 1
ATOM 6227 C CA . ALA A 1 783 ? -32.688 -23.722 63.546 1.00 79.56 783 ALA A CA 1
ATOM 6228 C C . ALA A 1 783 ? -33.923 -24.622 63.704 1.00 79.56 783 ALA A C 1
ATOM 6230 O O . ALA A 1 783 ? -34.077 -25.339 64.696 1.00 79.56 783 ALA A O 1
ATOM 6231 N N . THR A 1 784 ? -34.785 -24.625 62.693 1.00 83.62 784 THR A N 1
ATOM 6232 C CA . THR A 1 784 ? -35.837 -25.628 62.502 1.00 83.62 784 THR A CA 1
ATOM 6233 C C . THR A 1 784 ? -35.305 -26.831 61.718 1.00 83.62 784 THR A C 1
ATOM 6235 O O . THR A 1 784 ? -34.233 -26.778 61.125 1.00 83.62 784 THR A O 1
ATOM 6238 N N . SER A 1 785 ? -36.067 -27.928 61.658 1.00 80.62 785 SER A N 1
ATOM 6239 C CA . SER A 1 785 ? -35.680 -29.118 60.879 1.00 80.62 785 SER A CA 1
ATOM 6240 C C . SER A 1 785 ? -35.624 -28.893 59.362 1.00 80.62 785 SER A C 1
ATOM 6242 O O . SER A 1 785 ? -35.088 -29.740 58.650 1.00 80.62 785 SER A O 1
ATOM 6244 N N . PHE A 1 786 ? -36.197 -27.792 58.865 1.00 82.81 786 PHE A N 1
ATOM 6245 C CA . PHE A 1 786 ? -36.120 -27.402 57.457 1.00 82.81 786 PHE A CA 1
ATOM 6246 C C . PHE A 1 786 ? -34.928 -26.481 57.172 1.00 82.81 786 PHE A C 1
ATOM 6248 O O . PHE A 1 786 ? -34.453 -26.457 56.039 1.00 82.81 786 PHE A O 1
ATOM 6255 N N . ASP A 1 787 ? -34.427 -25.761 58.181 1.00 87.81 787 ASP A N 1
ATOM 6256 C CA . ASP A 1 787 ? -33.327 -24.823 57.990 1.00 87.81 787 ASP A CA 1
ATOM 6257 C C . ASP A 1 787 ? -32.040 -25.588 57.691 1.00 87.81 787 ASP A C 1
ATOM 6259 O O . ASP A 1 787 ? -31.559 -26.401 58.486 1.00 87.81 787 ASP A O 1
ATOM 6263 N N . ARG A 1 788 ? -31.474 -25.335 56.513 1.00 89.06 788 ARG A N 1
ATOM 6264 C CA . ARG A 1 788 ? -30.298 -26.049 56.020 1.00 89.06 788 ARG A CA 1
ATOM 6265 C C . ARG A 1 788 ? -29.439 -25.116 55.192 1.00 89.06 788 ARG A C 1
ATOM 6267 O O . ARG A 1 788 ? -29.951 -24.351 54.382 1.00 89.06 788 ARG A O 1
ATOM 6274 N N . ARG A 1 789 ? -28.122 -25.236 55.337 1.00 91.62 789 ARG A N 1
ATOM 6275 C CA . ARG A 1 789 ? -27.155 -24.591 54.448 1.00 91.62 789 ARG A CA 1
ATOM 6276 C C . ARG A 1 789 ? -26.112 -25.604 54.006 1.00 91.62 789 ARG A C 1
ATOM 6278 O O . ARG A 1 789 ? -25.509 -26.261 54.842 1.00 91.62 789 ARG A O 1
ATOM 6285 N N . VAL A 1 790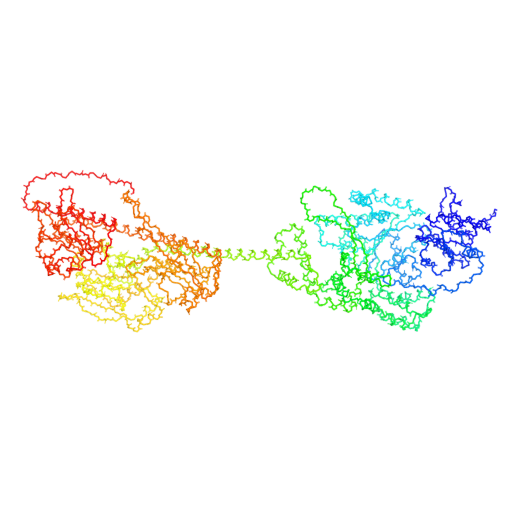 ? -25.897 -25.744 52.703 1.00 93.81 790 VAL A N 1
ATOM 6286 C CA . VAL A 1 790 ? -24.835 -26.578 52.126 1.00 93.81 790 VAL A CA 1
ATOM 6287 C C . VAL A 1 790 ? -23.889 -25.690 51.344 1.00 93.81 790 VAL A C 1
ATOM 6289 O O . VAL A 1 790 ? -24.328 -24.991 50.439 1.00 93.81 790 VAL A O 1
ATOM 6292 N N . VAL A 1 791 ? -22.600 -25.734 51.666 1.00 93.81 791 VAL A N 1
ATOM 6293 C CA . VAL A 1 791 ? -21.577 -24.944 50.970 1.00 93.81 791 VAL A CA 1
ATOM 6294 C C . VAL A 1 791 ? -20.708 -25.872 50.126 1.00 93.81 791 VAL A C 1
ATOM 6296 O O . VAL A 1 791 ? -20.174 -26.857 50.643 1.00 93.81 791 VAL A O 1
ATOM 6299 N N . LEU A 1 792 ? -20.591 -25.554 48.838 1.00 94.38 792 LEU A N 1
ATOM 6300 C CA . LEU A 1 792 ? -19.808 -26.260 47.827 1.00 94.38 792 LEU A CA 1
ATOM 6301 C C . LEU A 1 792 ? -18.617 -25.389 47.417 1.00 94.38 792 LEU A C 1
ATOM 6303 O O . LEU A 1 792 ? -18.826 -24.254 47.005 1.00 94.38 792 LEU A O 1
ATOM 6307 N N . GLU A 1 793 ? -17.394 -25.911 47.477 1.00 94.25 793 GLU A N 1
ATOM 6308 C CA . GLU A 1 793 ? -16.180 -25.231 46.994 1.00 94.25 793 GLU A CA 1
ATOM 6309 C C . GLU A 1 793 ? -15.447 -26.090 45.959 1.00 94.25 793 GLU A C 1
ATOM 6311 O O . GLU A 1 793 ? -15.443 -27.321 46.056 1.00 94.25 793 GLU A O 1
ATOM 6316 N N . ILE A 1 794 ? -14.810 -25.454 44.972 1.00 92.06 794 ILE A N 1
ATOM 6317 C CA . ILE A 1 794 ? -13.973 -26.161 43.989 1.00 92.06 794 ILE A CA 1
ATOM 6318 C C . ILE A 1 794 ? -12.820 -26.871 44.711 1.00 92.06 794 ILE A C 1
ATOM 6320 O O . ILE A 1 794 ? -12.168 -26.296 45.585 1.00 92.06 794 ILE A O 1
ATOM 6324 N N . SER A 1 795 ? -12.538 -28.123 44.337 1.00 90.62 795 SER A N 1
ATOM 6325 C CA . SER A 1 795 ? -11.425 -28.875 44.919 1.00 90.62 795 SER A CA 1
ATOM 6326 C C . SER A 1 795 ? -10.081 -28.148 44.687 1.00 90.62 795 SER A C 1
ATOM 6328 O O . SER A 1 795 ? -9.851 -27.656 43.581 1.00 90.62 795 SER A O 1
ATOM 6330 N N . PRO A 1 796 ? -9.152 -28.094 45.668 1.00 88.62 796 PRO A N 1
ATOM 6331 C CA . PRO A 1 796 ? -7.908 -27.324 45.524 1.00 88.62 796 PRO A CA 1
ATOM 6332 C C . PRO A 1 796 ? -7.082 -27.697 44.281 1.00 88.62 796 PRO A C 1
ATOM 6334 O O . PRO A 1 796 ? -6.556 -26.827 43.594 1.00 88.62 796 PRO A O 1
ATOM 6337 N N . GLY A 1 797 ? -7.024 -28.991 43.942 1.00 87.69 797 GLY A N 1
ATOM 6338 C CA . GLY A 1 797 ? -6.300 -29.464 42.758 1.00 87.69 797 GLY A CA 1
ATOM 6339 C C . GLY A 1 797 ? -6.949 -29.050 41.434 1.00 87.69 797 GLY A C 1
ATOM 6340 O O . GLY A 1 797 ? -6.238 -28.738 40.477 1.00 87.69 797 GLY A O 1
ATOM 6341 N N . ASP A 1 798 ? -8.283 -29.012 41.378 1.00 88.75 798 ASP A N 1
ATOM 6342 C CA . ASP A 1 798 ? -9.009 -28.554 40.190 1.00 88.75 798 ASP A CA 1
ATOM 6343 C C . ASP A 1 798 ? -8.970 -27.021 40.080 1.00 88.75 798 ASP A C 1
ATOM 6345 O O . ASP A 1 798 ? -8.860 -26.498 38.974 1.00 88.75 798 ASP A O 1
ATOM 6349 N N . LEU A 1 799 ? -8.943 -26.299 41.207 1.00 88.31 799 LEU A N 1
ATOM 6350 C CA . LEU A 1 799 ? -8.736 -24.850 41.250 1.00 88.31 799 LEU A CA 1
ATOM 6351 C C . LEU A 1 799 ? -7.363 -24.458 40.692 1.00 88.31 799 LEU A C 1
ATOM 6353 O O . LEU A 1 799 ? -7.276 -23.562 39.854 1.00 88.31 799 LEU A O 1
ATOM 6357 N N . ASP A 1 800 ? -6.294 -25.144 41.107 1.00 87.12 800 ASP A N 1
ATOM 6358 C CA . ASP A 1 800 ? -4.946 -24.907 40.579 1.00 87.12 800 ASP A CA 1
ATOM 6359 C C . ASP A 1 800 ? -4.856 -25.209 39.080 1.00 87.12 800 ASP A C 1
ATOM 6361 O O . ASP A 1 800 ? -4.119 -24.548 38.343 1.00 87.12 800 ASP A O 1
ATOM 6365 N N . ARG A 1 801 ? -5.590 -26.227 38.615 1.00 85.12 801 ARG A N 1
ATOM 6366 C CA . ARG A 1 801 ? -5.687 -26.562 37.192 1.00 85.12 801 ARG A CA 1
ATOM 6367 C C . ARG A 1 801 ? -6.416 -25.464 36.424 1.00 85.12 801 ARG A C 1
ATOM 6369 O O . ARG A 1 801 ? -5.911 -25.023 35.396 1.00 85.12 801 ARG A O 1
ATOM 6376 N N . LEU A 1 802 ? -7.545 -24.993 36.950 1.00 84.75 802 LEU A N 1
ATOM 6377 C CA . LEU A 1 802 ? -8.325 -23.907 36.368 1.00 84.75 802 LEU A CA 1
ATOM 6378 C C . LEU A 1 802 ? -7.479 -22.627 36.279 1.00 84.75 802 LEU A C 1
ATOM 6380 O O . LEU A 1 802 ? -7.344 -22.070 35.193 1.00 84.75 802 LEU A O 1
ATOM 6384 N N . LYS A 1 803 ? -6.787 -22.241 37.364 1.00 85.50 803 LYS A N 1
ATOM 6385 C CA . LYS A 1 803 ? -5.858 -21.092 37.393 1.00 85.50 803 LYS A CA 1
ATOM 6386 C C . LYS A 1 803 ? -4.732 -21.219 36.349 1.00 85.50 803 LYS A C 1
ATOM 6388 O O . LYS A 1 803 ? -4.347 -20.221 35.745 1.00 85.50 803 LYS A O 1
ATOM 6393 N N . ARG A 1 804 ? -4.242 -22.436 36.067 1.00 83.06 804 ARG A N 1
ATOM 6394 C CA . ARG A 1 804 ? -3.209 -22.695 35.039 1.00 83.06 804 ARG A CA 1
ATOM 6395 C C . ARG A 1 804 ? -3.693 -22.548 33.594 1.00 83.06 804 ARG A C 1
ATOM 6397 O O . ARG A 1 804 ? -2.896 -22.153 32.749 1.00 83.06 804 ARG A O 1
ATOM 6404 N N . THR A 1 805 ? -4.962 -22.838 33.295 1.00 77.12 805 THR A N 1
ATOM 6405 C CA . THR A 1 805 ? -5.532 -22.619 31.941 1.00 77.12 805 THR A CA 1
ATOM 6406 C C . THR A 1 805 ? -5.664 -21.128 31.593 1.00 77.12 805 THR A C 1
ATOM 6408 O O . THR A 1 805 ? -5.759 -20.734 30.429 1.00 77.12 805 THR A O 1
ATOM 6411 N N . GLY A 1 806 ? -5.584 -20.274 32.610 1.00 68.94 806 GLY A N 1
ATOM 6412 C CA . GLY A 1 806 ? -5.718 -18.828 32.552 1.00 68.94 806 GLY A CA 1
ATOM 6413 C C . GLY A 1 806 ? -6.559 -18.381 33.740 1.00 68.94 806 GLY A C 1
ATOM 6414 O O . GLY A 1 806 ? -7.484 -19.087 34.132 1.00 68.94 806 GLY A O 1
ATOM 6415 N N . ASN A 1 807 ? -6.244 -17.224 34.326 1.00 70.62 807 ASN A N 1
ATOM 6416 C CA . ASN A 1 807 ? -7.065 -16.667 35.404 1.00 70.62 807 ASN A CA 1
ATOM 6417 C C . ASN A 1 807 ? -8.542 -16.624 34.972 1.00 70.62 807 ASN A C 1
ATOM 6419 O O . ASN A 1 807 ? -8.852 -16.144 33.880 1.00 70.62 807 ASN A O 1
ATOM 6423 N N . PHE A 1 808 ? -9.430 -17.135 35.823 1.00 86.12 808 PHE A N 1
ATOM 6424 C CA . PHE A 1 808 ? -10.878 -17.057 35.641 1.00 86.12 808 PHE A CA 1
ATOM 6425 C C . PHE A 1 808 ? -11.432 -15.820 36.364 1.00 86.12 808 PHE A C 1
ATOM 6427 O O . PHE A 1 808 ? -10.783 -15.263 37.250 1.00 86.12 808 PHE A O 1
ATOM 6434 N N . GLU A 1 809 ? -12.636 -15.393 35.994 1.00 88.50 809 GLU A N 1
ATOM 6435 C CA . GLU A 1 809 ? -13.319 -14.237 36.585 1.00 88.50 809 GLU A CA 1
ATOM 6436 C C . GLU A 1 809 ? -14.747 -14.624 36.985 1.00 88.50 809 GLU A C 1
ATOM 6438 O O . GLU A 1 809 ? -15.447 -15.282 36.217 1.00 88.50 809 GLU A O 1
ATOM 6443 N N . ILE A 1 810 ? -15.205 -14.207 38.168 1.00 91.12 810 ILE A N 1
ATOM 6444 C CA . ILE A 1 810 ? -16.622 -14.307 38.540 1.00 91.12 810 ILE A CA 1
ATOM 6445 C C . ILE A 1 810 ? -17.314 -13.036 38.044 1.00 91.12 810 ILE A C 1
ATOM 6447 O O . ILE A 1 810 ? -17.080 -11.945 38.563 1.00 91.12 810 ILE A O 1
ATOM 6451 N N . ILE A 1 811 ? -18.147 -13.167 37.010 1.00 91.44 811 ILE A N 1
ATOM 6452 C CA . ILE A 1 811 ? -18.816 -12.020 36.365 1.00 91.44 811 ILE A CA 1
ATOM 6453 C C . ILE A 1 811 ? -20.189 -11.705 36.979 1.00 91.44 811 ILE A C 1
ATOM 6455 O O . ILE A 1 811 ? -20.813 -10.695 36.652 1.00 91.44 811 ILE A O 1
ATOM 6459 N N . GLY A 1 812 ? -20.661 -12.571 37.872 1.00 92.88 812 GLY A N 1
ATOM 6460 C CA . GLY A 1 812 ? -21.955 -12.453 38.521 1.00 92.88 812 GLY A CA 1
ATOM 6461 C C . GLY A 1 812 ? -22.335 -13.722 39.270 1.00 92.88 812 GLY A C 1
ATOM 6462 O O . GLY A 1 812 ? -21.514 -14.623 39.460 1.00 92.88 812 GLY A O 1
ATOM 6463 N N . THR A 1 813 ? -23.596 -13.807 39.669 1.00 94.50 813 THR A N 1
ATOM 6464 C CA . THR A 1 813 ? -24.174 -14.964 40.351 1.00 94.50 813 THR A CA 1
ATOM 6465 C C . THR A 1 813 ? -25.512 -15.342 39.727 1.00 94.50 813 THR A C 1
ATOM 6467 O O . THR A 1 813 ? -26.132 -14.568 38.995 1.00 94.50 813 THR A O 1
ATOM 6470 N N . ILE A 1 814 ? -25.920 -16.585 39.950 1.00 94.88 814 ILE A N 1
ATOM 6471 C CA . ILE A 1 814 ? -27.216 -17.108 39.547 1.00 94.88 814 ILE A CA 1
ATOM 6472 C C . ILE A 1 814 ? -27.897 -17.714 40.772 1.00 94.88 814 ILE A C 1
ATOM 6474 O O . ILE A 1 814 ? -27.315 -18.522 41.498 1.00 94.88 814 ILE A O 1
ATOM 6478 N N . GLU A 1 815 ? -29.134 -17.297 41.008 1.00 93.06 815 GLU A N 1
ATOM 6479 C CA . GLU A 1 815 ? -30.012 -17.820 42.047 1.00 93.06 815 GLU A CA 1
ATOM 6480 C C . GLU A 1 815 ? -31.091 -18.679 41.388 1.00 93.06 815 GLU A C 1
ATOM 6482 O O . GLU A 1 815 ? -31.759 -18.236 40.455 1.00 93.06 815 GLU A O 1
ATOM 6487 N N . ALA A 1 816 ? -31.289 -19.905 41.860 1.00 94.06 816 ALA A N 1
ATOM 6488 C CA . ALA A 1 816 ? -32.359 -20.769 41.367 1.00 94.06 816 ALA A CA 1
ATOM 6489 C C . ALA A 1 816 ? -32.925 -21.637 42.488 1.00 94.06 816 ALA A C 1
ATOM 6491 O O . ALA A 1 816 ? -32.205 -22.003 43.417 1.00 94.06 816 ALA A O 1
ATOM 6492 N N . GLY A 1 817 ? -34.209 -21.986 42.418 1.00 93.62 817 GLY A N 1
ATOM 6493 C CA . GLY A 1 817 ? -34.815 -22.762 43.494 1.00 93.62 817 GLY A CA 1
ATOM 6494 C C . GLY A 1 817 ? -36.270 -23.164 43.305 1.00 93.62 817 GLY A C 1
ATOM 6495 O O . GLY A 1 817 ? -36.843 -23.072 42.216 1.00 93.62 817 GLY A O 1
ATOM 6496 N N . TYR A 1 818 ? -36.850 -23.633 44.407 1.00 91.12 818 TYR A N 1
ATOM 6497 C CA . TYR A 1 818 ? -38.233 -24.077 44.547 1.00 91.12 818 TYR A CA 1
ATOM 6498 C C . TYR A 1 818 ? -38.938 -23.247 45.620 1.00 91.12 818 TYR A C 1
ATOM 6500 O O . TYR A 1 818 ? -38.360 -22.961 46.667 1.00 91.12 818 TYR A O 1
ATOM 6508 N N . ARG A 1 819 ? -40.206 -22.890 45.390 1.00 85.69 819 ARG A N 1
ATOM 6509 C CA . ARG A 1 819 ? -41.062 -22.232 46.393 1.00 85.69 819 ARG A CA 1
ATOM 6510 C C . ARG A 1 819 ? -41.713 -23.226 47.355 1.00 85.69 819 ARG A C 1
ATOM 6512 O O . ARG A 1 819 ? -42.381 -22.829 48.308 1.00 85.69 819 ARG A O 1
ATOM 6519 N N . SER A 1 820 ? -41.553 -24.514 47.070 1.00 80.94 820 SER A N 1
ATOM 6520 C CA . SER A 1 820 ? -41.971 -25.633 47.901 1.00 80.94 820 SER A CA 1
ATOM 6521 C C . SER A 1 820 ? -40.764 -26.267 48.599 1.00 80.94 820 SER A C 1
ATOM 6523 O O . SER A 1 820 ? -39.628 -26.126 48.148 1.00 80.94 820 SER A O 1
ATOM 6525 N N . ARG A 1 821 ? -41.009 -27.002 49.694 1.00 77.88 821 ARG A N 1
ATOM 6526 C CA . ARG A 1 821 ? -39.978 -27.691 50.495 1.00 77.88 821 ARG A CA 1
ATOM 6527 C C . ARG A 1 821 ? -39.375 -28.891 49.752 1.00 77.88 821 ARG A C 1
ATOM 6529 O O . ARG A 1 821 ? -39.623 -30.044 50.111 1.00 77.88 821 ARG A O 1
ATOM 6536 N N . ARG A 1 822 ? -38.623 -28.623 48.686 1.00 82.69 822 ARG A N 1
ATOM 6537 C CA . ARG A 1 822 ? -37.999 -29.618 47.814 1.00 82.69 822 ARG A CA 1
ATOM 6538 C C . ARG A 1 822 ? -36.478 -29.493 47.863 1.00 82.69 822 ARG A C 1
ATOM 6540 O O . ARG A 1 822 ? -35.932 -28.490 47.422 1.00 82.69 822 ARG A O 1
ATOM 6547 N N . ASN A 1 823 ? -35.828 -30.583 48.281 1.00 84.50 823 ASN A N 1
ATOM 6548 C CA . ASN A 1 823 ? -34.372 -30.671 48.385 1.00 84.50 823 ASN A CA 1
ATOM 6549 C C . ASN A 1 823 ? -33.661 -30.445 47.039 1.00 84.50 823 ASN A C 1
ATOM 6551 O O . ASN A 1 823 ? -33.903 -31.187 46.082 1.00 84.50 823 ASN A O 1
ATOM 6555 N N . ILE A 1 824 ? -32.728 -29.493 47.005 1.00 91.94 824 ILE A N 1
ATOM 6556 C CA . ILE A 1 824 ? -31.760 -29.299 45.922 1.00 91.94 824 ILE A CA 1
ATOM 6557 C C . ILE A 1 824 ? -30.568 -30.224 46.181 1.00 91.94 824 ILE A C 1
ATOM 6559 O O . ILE A 1 824 ? -29.974 -30.226 47.264 1.00 91.94 824 ILE A O 1
ATOM 6563 N N . SER A 1 825 ? -30.223 -31.057 45.197 1.00 90.88 825 SER A N 1
ATOM 6564 C CA . SER A 1 825 ? -29.067 -31.947 45.306 1.00 90.88 825 SER A CA 1
ATOM 6565 C C . SER A 1 825 ? -27.771 -31.235 44.908 1.00 90.88 825 SER A C 1
ATOM 6567 O O . SER A 1 825 ? -27.789 -30.297 44.115 1.00 90.88 825 SER A O 1
ATOM 6569 N N . GLN A 1 826 ? -26.624 -31.731 45.392 1.00 90.62 826 GLN A N 1
ATOM 6570 C CA . GLN A 1 826 ? -25.304 -31.260 44.944 1.00 90.62 826 GLN A CA 1
ATOM 6571 C C . GLN A 1 826 ? -25.179 -31.306 43.412 1.00 90.62 826 GLN A C 1
ATOM 6573 O O . GLN A 1 826 ? -24.675 -30.366 42.809 1.00 90.62 826 GLN A O 1
ATOM 6578 N N . ARG A 1 827 ? -25.705 -32.362 42.779 1.00 90.94 827 ARG A N 1
ATOM 6579 C CA . ARG A 1 827 ? -25.668 -32.537 41.323 1.00 90.94 827 ARG A CA 1
ATOM 6580 C C . ARG A 1 827 ? -26.468 -31.465 40.580 1.00 90.94 827 ARG A C 1
ATOM 6582 O O . ARG A 1 827 ? -26.081 -31.080 39.482 1.00 90.94 827 ARG A O 1
ATOM 6589 N N . ASP A 1 828 ? -27.581 -30.999 41.146 1.00 92.12 828 ASP A N 1
ATOM 6590 C CA . ASP A 1 828 ? -28.362 -29.908 40.549 1.00 92.12 828 ASP A CA 1
ATOM 6591 C C . ASP A 1 828 ? -27.578 -28.590 40.610 1.00 92.12 828 ASP A C 1
ATOM 6593 O O . ASP A 1 828 ? -27.586 -27.825 39.648 1.00 92.12 828 ASP A O 1
ATOM 6597 N N . SER A 1 829 ? -26.856 -28.350 41.710 1.00 92.75 829 SER A N 1
ATOM 6598 C CA . SER A 1 829 ? -25.977 -27.186 41.869 1.00 92.75 829 SER A CA 1
ATOM 6599 C C . SER A 1 829 ? -24.766 -27.227 40.934 1.00 92.75 829 SER A C 1
ATOM 6601 O O . SER A 1 829 ? -24.465 -26.220 40.306 1.00 92.75 829 SER A O 1
ATOM 6603 N N . GLU A 1 830 ? -24.105 -28.379 40.792 1.00 92.62 830 GLU A N 1
ATOM 6604 C CA . GLU A 1 830 ? -22.986 -28.570 39.852 1.00 92.62 830 GLU A CA 1
ATOM 6605 C C . GLU A 1 830 ? -23.426 -28.290 38.410 1.00 92.62 830 GLU A C 1
ATOM 6607 O O . GLU A 1 830 ? -22.832 -27.452 37.736 1.00 92.62 830 GLU A O 1
ATOM 6612 N N . LYS A 1 831 ? -24.550 -28.878 37.975 1.00 92.56 831 LYS A N 1
ATOM 6613 C CA . LYS A 1 831 ? -25.128 -28.616 36.648 1.00 92.56 831 LYS A CA 1
ATOM 6614 C C . LYS A 1 831 ? -25.509 -27.154 36.431 1.00 92.56 831 LYS A C 1
ATOM 6616 O O . LYS A 1 831 ? -25.379 -26.651 35.318 1.00 92.56 831 LYS A O 1
ATOM 6621 N N . LEU A 1 832 ? -26.012 -26.470 37.461 1.00 94.69 832 LEU A N 1
ATOM 6622 C CA . LEU A 1 832 ? -26.323 -25.043 37.370 1.00 94.69 832 LEU A CA 1
ATOM 6623 C C . LEU A 1 832 ? -25.054 -24.221 37.114 1.00 94.69 832 LEU A C 1
ATOM 6625 O O . LEU A 1 832 ? -25.078 -23.326 36.273 1.00 94.69 832 LEU A O 1
ATOM 6629 N N . ILE A 1 833 ? -23.956 -24.541 37.806 1.00 93.50 833 ILE A N 1
ATOM 6630 C CA . ILE A 1 833 ? -22.660 -23.874 37.624 1.00 93.50 833 ILE A CA 1
ATOM 6631 C C . ILE A 1 833 ? -22.096 -24.160 36.227 1.00 93.50 833 ILE A C 1
ATOM 6633 O O . ILE A 1 833 ? -21.634 -23.235 35.563 1.00 93.50 833 ILE A O 1
ATOM 6637 N N . GLU A 1 834 ? -22.182 -25.407 35.753 1.00 91.25 834 GLU A N 1
ATOM 6638 C CA . GLU A 1 834 ? -21.788 -25.795 34.391 1.00 91.25 834 GLU A CA 1
ATOM 6639 C C . GLU A 1 834 ? -22.575 -25.001 33.334 1.00 91.25 834 GLU A C 1
ATOM 6641 O O . GLU A 1 834 ? -21.983 -24.346 32.474 1.00 91.25 834 GLU A O 1
ATOM 6646 N N . LEU A 1 835 ? -23.910 -24.981 33.429 1.00 91.81 835 LEU A N 1
ATOM 6647 C CA . LEU A 1 835 ? -24.772 -24.231 32.509 1.00 91.81 835 LEU A CA 1
ATOM 6648 C C . LEU A 1 835 ? -24.474 -22.729 32.547 1.00 91.81 835 LEU A C 1
ATOM 6650 O O . LEU A 1 835 ? -24.331 -22.106 31.497 1.00 91.81 835 LEU A O 1
ATOM 6654 N N . ALA A 1 836 ? -24.332 -22.144 33.737 1.00 93.00 836 ALA A N 1
ATOM 6655 C CA . ALA A 1 836 ? -23.974 -20.737 33.884 1.00 93.00 836 ALA A CA 1
ATOM 6656 C C . ALA A 1 836 ? -22.598 -20.430 33.269 1.00 93.00 836 ALA A C 1
ATOM 6658 O O . ALA A 1 836 ? -22.450 -19.448 32.539 1.00 93.00 836 ALA A O 1
ATOM 6659 N N . GLY A 1 837 ? -21.611 -21.300 33.497 1.00 90.69 837 GLY A N 1
ATOM 6660 C CA . GLY A 1 837 ? -20.280 -21.208 32.902 1.00 90.69 837 GLY A CA 1
ATOM 6661 C C . GLY A 1 837 ? -20.299 -21.291 31.375 1.00 90.69 837 GLY A C 1
ATOM 6662 O O . GLY A 1 837 ? -19.519 -20.602 30.721 1.00 90.69 837 GLY A O 1
ATOM 6663 N N . ARG A 1 838 ? -21.226 -22.062 30.789 1.00 91.00 838 ARG A N 1
ATOM 6664 C CA . ARG A 1 838 ? -21.375 -22.193 29.328 1.00 91.00 838 ARG A CA 1
ATOM 6665 C C . ARG A 1 838 ? -21.842 -20.896 28.675 1.00 91.00 838 ARG A C 1
ATOM 6667 O O . ARG A 1 838 ? -21.407 -20.564 27.575 1.00 91.00 838 ARG A O 1
ATOM 6674 N N . TYR A 1 839 ? -22.707 -20.154 29.365 1.00 91.88 839 TYR A N 1
ATOM 6675 C CA . TYR A 1 839 ? -23.218 -18.856 28.917 1.00 91.88 839 TYR A CA 1
ATOM 6676 C C . TYR A 1 839 ? -22.316 -17.678 29.303 1.00 91.88 839 TYR A C 1
ATOM 6678 O O . TYR A 1 839 ? -22.439 -16.603 28.712 1.00 91.88 839 TYR A O 1
ATOM 6686 N N . ALA A 1 840 ? -21.380 -17.855 30.243 1.00 92.50 840 ALA A N 1
ATOM 6687 C CA . ALA A 1 840 ? -20.483 -16.792 30.693 1.00 92.50 840 ALA A CA 1
ATOM 6688 C C . ALA A 1 840 ? -19.725 -16.084 29.543 1.00 92.50 840 ALA A C 1
ATOM 6690 O O . ALA A 1 840 ? -19.659 -14.852 29.561 1.00 92.50 840 ALA A O 1
ATOM 6691 N N . PRO A 1 841 ? -19.220 -16.775 28.495 1.00 91.38 841 PRO A N 1
ATOM 6692 C CA . PRO A 1 841 ? -18.608 -16.112 27.343 1.00 91.38 841 PRO A CA 1
ATOM 6693 C C . PRO A 1 841 ? -19.578 -15.237 26.539 1.00 91.38 841 PRO A C 1
ATOM 6695 O O . PRO A 1 841 ? -19.175 -14.189 26.039 1.00 91.38 841 PRO A O 1
ATOM 6698 N N . GLU A 1 842 ? -20.845 -15.633 26.394 1.00 91.12 842 GLU A N 1
ATOM 6699 C CA . GLU A 1 842 ? -21.855 -14.825 25.695 1.00 91.12 842 GLU A CA 1
ATOM 6700 C C . GLU A 1 842 ? -22.250 -13.596 26.510 1.00 91.12 842 GLU A C 1
ATOM 6702 O O . GLU A 1 842 ? -22.339 -12.501 25.954 1.00 91.12 842 GLU A O 1
ATOM 6707 N N . LEU A 1 843 ? -22.393 -13.757 27.829 1.00 91.62 843 LEU A N 1
ATOM 6708 C CA . LEU A 1 843 ? -22.588 -12.641 28.754 1.00 91.62 843 LEU A CA 1
ATOM 6709 C C . LEU A 1 843 ? -21.409 -11.666 28.688 1.00 91.62 843 LEU A C 1
ATOM 6711 O O . LEU A 1 843 ? -21.623 -10.460 28.600 1.00 91.62 843 LEU A O 1
ATOM 6715 N N . ARG A 1 844 ? -20.170 -12.176 28.621 1.00 90.19 844 ARG A N 1
ATOM 6716 C CA . ARG A 1 844 ? -18.979 -11.343 28.412 1.00 90.19 844 ARG A CA 1
ATOM 6717 C C . ARG A 1 844 ? -19.007 -10.638 27.059 1.00 90.19 844 ARG A C 1
ATOM 6719 O O . ARG A 1 844 ? -18.679 -9.463 26.993 1.00 90.19 844 ARG A O 1
ATOM 6726 N N . ARG A 1 845 ? -19.402 -11.307 25.969 1.00 90.19 845 ARG A N 1
ATOM 6727 C CA . ARG A 1 845 ? -19.512 -10.665 24.641 1.00 90.19 845 ARG A CA 1
ATOM 6728 C C . ARG A 1 845 ? -20.527 -9.524 24.625 1.00 90.19 845 ARG A C 1
ATOM 6730 O O . ARG A 1 845 ? -20.317 -8.560 23.891 1.00 90.19 845 ARG A O 1
ATOM 6737 N N . ALA A 1 846 ? -21.585 -9.641 25.423 1.00 89.38 846 ALA A N 1
ATOM 6738 C CA . ALA A 1 846 ? -22.619 -8.635 25.616 1.00 89.38 846 ALA A CA 1
ATOM 6739 C C . ALA A 1 846 ? -22.318 -7.692 26.803 1.00 89.38 846 ALA A C 1
ATOM 6741 O O . ALA A 1 846 ? -23.244 -7.204 27.451 1.00 89.38 846 ALA A O 1
ATOM 6742 N N . SER A 1 847 ? -21.035 -7.430 27.090 1.00 88.38 847 SER A N 1
ATOM 6743 C CA . SER A 1 847 ? -20.581 -6.520 28.149 1.00 88.38 847 SER A CA 1
ATOM 6744 C C . SER A 1 847 ? -19.653 -5.420 27.619 1.00 88.38 847 SER A C 1
ATOM 6746 O O . SER A 1 847 ? -19.044 -5.540 26.548 1.00 88.38 847 SER A O 1
ATOM 6748 N N . LEU A 1 848 ? -19.544 -4.323 28.376 1.00 87.62 848 LEU A N 1
ATOM 6749 C CA . LEU A 1 848 ? -18.728 -3.165 28.001 1.00 87.62 848 LEU A CA 1
ATOM 6750 C C . LEU A 1 848 ? -17.231 -3.527 27.966 1.00 87.62 848 LEU A C 1
ATOM 6752 O O . LEU A 1 848 ? -16.493 -3.081 27.089 1.00 87.62 848 LEU A O 1
ATOM 6756 N N . GLU A 1 849 ? -16.792 -4.422 28.852 1.00 87.94 849 GLU A N 1
ATOM 6757 C CA . GLU A 1 849 ? -15.426 -4.947 28.906 1.00 87.94 849 GLU A CA 1
ATOM 6758 C C . GLU A 1 849 ? -15.011 -5.642 27.610 1.00 87.94 849 GLU A C 1
ATOM 6760 O O . GLU A 1 849 ? -13.843 -5.577 27.222 1.00 87.94 849 GLU A O 1
ATOM 6765 N N . ASN A 1 850 ? -15.940 -6.311 26.922 1.00 90.00 850 ASN A N 1
ATOM 6766 C CA . ASN A 1 850 ? -15.629 -6.917 25.634 1.00 90.00 850 ASN A CA 1
ATOM 6767 C C . ASN A 1 850 ? -15.449 -5.866 24.535 1.00 90.00 850 ASN A C 1
ATOM 6769 O O . ASN A 1 850 ? -14.551 -6.024 23.713 1.00 90.00 850 ASN A O 1
ATOM 6773 N N . VAL A 1 851 ? -16.217 -4.771 24.546 1.00 91.50 851 VAL A N 1
ATOM 6774 C CA . VAL A 1 851 ? -15.985 -3.646 23.622 1.00 91.50 851 VAL A CA 1
ATOM 6775 C C . VAL A 1 851 ? -14.577 -3.081 23.827 1.00 91.50 851 VAL A C 1
ATOM 6777 O O . VAL A 1 851 ? -13.823 -2.956 22.862 1.00 91.50 851 VAL A O 1
ATOM 6780 N N . PHE A 1 852 ? -14.166 -2.849 25.077 1.00 92.19 852 PHE A N 1
ATOM 6781 C CA . PHE A 1 852 ? -12.807 -2.404 25.397 1.00 92.19 852 PHE A CA 1
ATOM 6782 C C . PHE A 1 852 ? -11.725 -3.409 24.963 1.00 92.19 852 PHE A C 1
ATOM 6784 O O . PHE A 1 852 ? -10.708 -3.015 24.388 1.00 92.19 852 PHE A O 1
ATOM 6791 N N . ALA A 1 853 ? -11.949 -4.711 25.171 1.00 90.62 853 ALA A N 1
ATOM 6792 C CA . ALA A 1 853 ? -11.035 -5.765 24.729 1.00 90.62 853 ALA A CA 1
ATOM 6793 C C . ALA A 1 853 ? -10.882 -5.826 23.202 1.00 90.62 853 ALA A C 1
ATOM 6795 O O . ALA A 1 853 ? -9.773 -6.037 22.707 1.00 90.62 853 ALA A O 1
ATOM 6796 N N . ILE A 1 854 ? -11.973 -5.626 22.455 1.00 93.06 854 ILE A N 1
ATOM 6797 C CA . ILE A 1 854 ? -11.950 -5.555 20.989 1.00 93.06 854 ILE A CA 1
ATOM 6798 C C . ILE A 1 854 ? -11.198 -4.308 20.525 1.00 93.06 854 ILE A C 1
ATOM 6800 O O . ILE A 1 854 ? -10.353 -4.426 19.643 1.00 93.06 854 ILE A O 1
ATOM 6804 N N . ILE A 1 855 ? -11.413 -3.147 21.153 1.00 93.56 855 ILE A N 1
ATOM 6805 C CA . ILE A 1 855 ? -10.675 -1.915 20.833 1.00 93.56 855 ILE A CA 1
ATOM 6806 C C . ILE A 1 855 ? -9.166 -2.121 21.012 1.00 93.56 855 ILE A C 1
ATOM 6808 O O . ILE A 1 855 ? -8.409 -1.847 20.084 1.00 93.56 855 ILE A O 1
ATOM 6812 N N . ALA A 1 856 ? -8.723 -2.653 22.158 1.00 92.69 856 ALA A N 1
ATOM 6813 C CA . ALA A 1 856 ? -7.303 -2.912 22.402 1.00 92.69 856 ALA A CA 1
ATOM 6814 C C . ALA A 1 856 ? -6.726 -3.907 21.377 1.00 92.69 856 ALA A C 1
ATOM 6816 O O . ALA A 1 856 ? -5.709 -3.637 20.741 1.00 92.69 856 ALA A O 1
ATOM 6817 N N . ARG A 1 857 ? -7.407 -5.036 21.143 1.00 94.25 857 ARG A N 1
ATOM 6818 C CA . ARG A 1 857 ? -6.967 -6.044 20.164 1.00 94.25 857 ARG A CA 1
ATOM 6819 C C . ARG A 1 857 ? -6.873 -5.482 18.749 1.00 94.25 857 ARG A C 1
ATOM 6821 O O . ARG A 1 857 ? -5.943 -5.823 18.022 1.00 94.25 857 ARG A O 1
ATOM 6828 N N . ASN A 1 858 ? -7.818 -4.637 18.361 1.00 94.56 858 ASN A N 1
ATOM 6829 C CA . ASN A 1 858 ? -7.869 -4.076 17.021 1.00 94.56 858 ASN A CA 1
ATOM 6830 C C . ASN A 1 858 ? -6.825 -2.980 16.832 1.00 94.56 858 ASN A C 1
ATOM 6832 O O . ASN A 1 858 ? -6.190 -2.960 15.787 1.00 94.56 858 ASN A O 1
ATOM 6836 N N . ALA A 1 859 ? -6.545 -2.171 17.857 1.00 92.00 859 ALA A N 1
ATOM 6837 C CA . ALA A 1 859 ? -5.419 -1.239 17.836 1.00 92.00 859 ALA A CA 1
ATOM 6838 C C . ALA A 1 859 ? -4.078 -1.972 17.647 1.00 92.00 859 ALA A C 1
ATOM 6840 O O . ALA A 1 859 ? -3.258 -1.560 16.831 1.00 92.00 859 ALA A O 1
ATOM 6841 N N . MET A 1 860 ? -3.894 -3.102 18.344 1.00 92.81 860 MET A N 1
ATOM 6842 C CA . MET A 1 860 ? -2.713 -3.957 18.191 1.00 92.81 860 MET A CA 1
ATOM 6843 C C . MET A 1 860 ? -2.604 -4.536 16.774 1.00 92.81 860 MET A C 1
ATOM 6845 O O . MET A 1 860 ? -1.552 -4.439 16.152 1.00 92.81 860 MET A O 1
ATOM 6849 N N . ARG A 1 861 ? -3.694 -5.114 16.244 1.00 92.06 861 ARG A N 1
ATOM 6850 C CA . ARG A 1 861 ? -3.730 -5.698 14.890 1.00 92.06 861 ARG A CA 1
ATOM 6851 C C . ARG A 1 861 ? -3.507 -4.657 13.799 1.00 92.06 861 ARG A C 1
ATOM 6853 O O . ARG A 1 861 ? -2.861 -4.976 12.813 1.00 92.06 861 ARG A O 1
ATOM 6860 N N . MET A 1 862 ? -4.042 -3.449 13.972 1.00 88.88 862 MET A N 1
ATOM 6861 C CA . MET A 1 862 ? -3.976 -2.390 12.967 1.00 88.88 862 MET A CA 1
ATOM 6862 C C . MET A 1 862 ? -2.533 -2.014 12.634 1.00 88.88 862 MET A C 1
ATOM 6864 O O . MET A 1 862 ? -2.219 -1.837 11.468 1.00 88.88 862 MET A O 1
ATOM 6868 N N . LEU A 1 863 ? -1.664 -1.933 13.644 1.00 88.44 863 LEU A N 1
ATOM 6869 C CA . LEU A 1 863 ? -0.252 -1.582 13.472 1.00 88.44 863 LEU A CA 1
ATOM 6870 C C . LEU A 1 863 ? 0.702 -2.783 13.570 1.00 88.44 863 LEU A C 1
ATOM 6872 O O . LEU A 1 863 ? 1.912 -2.597 13.673 1.00 88.44 863 LEU A O 1
ATOM 6876 N N . GLU A 1 864 ? 0.172 -4.009 13.607 1.00 90.25 864 GLU A N 1
ATOM 6877 C CA . GLU A 1 864 ? 0.954 -5.231 13.862 1.00 90.25 864 GLU A CA 1
ATOM 6878 C C . GLU A 1 864 ? 1.855 -5.115 15.108 1.00 90.25 864 GLU A C 1
ATOM 6880 O O . GLU A 1 864 ? 2.995 -5.590 15.150 1.00 90.25 864 GLU A O 1
ATOM 6885 N N . ALA A 1 865 ? 1.347 -4.431 16.128 1.00 92.69 865 ALA A N 1
ATOM 6886 C CA . ALA A 1 865 ? 2.057 -4.166 17.365 1.00 92.69 865 ALA A CA 1
ATOM 6887 C C . ALA A 1 865 ? 2.144 -5.425 18.242 1.00 92.69 865 ALA A C 1
ATOM 6889 O O . ALA A 1 865 ? 1.358 -6.364 18.103 1.00 92.69 865 ALA A O 1
ATOM 6890 N N . ASP A 1 866 ? 3.086 -5.437 19.182 1.00 94.25 866 ASP A N 1
ATOM 6891 C CA . ASP A 1 866 ? 3.312 -6.574 20.085 1.00 94.25 866 ASP A CA 1
ATOM 6892 C C . ASP A 1 866 ? 2.336 -6.575 21.272 1.00 94.25 866 ASP A C 1
ATOM 6894 O O . ASP A 1 866 ? 2.040 -7.622 21.862 1.00 94.25 866 ASP A O 1
ATOM 6898 N N . ALA A 1 867 ? 1.821 -5.396 21.624 1.00 93.50 867 ALA A N 1
ATOM 6899 C CA . ALA A 1 867 ? 0.812 -5.239 22.656 1.00 93.50 867 ALA A CA 1
ATOM 6900 C C . ALA A 1 867 ? -0.040 -3.985 22.457 1.00 93.50 867 ALA A C 1
ATOM 6902 O O . ALA A 1 867 ? 0.397 -2.979 21.897 1.00 93.50 867 ALA A O 1
ATOM 6903 N N . ALA A 1 868 ? -1.246 -4.020 23.014 1.00 93.75 868 ALA A N 1
ATOM 6904 C CA . ALA A 1 868 ? -2.058 -2.837 23.236 1.00 93.75 868 ALA A CA 1
ATOM 6905 C C . ALA A 1 868 ? -2.812 -2.942 24.560 1.00 93.75 868 ALA A C 1
ATOM 6907 O O . ALA A 1 868 ? -3.223 -4.030 24.978 1.00 93.75 868 ALA A O 1
ATOM 6908 N N . SER A 1 869 ? -3.017 -1.804 25.216 1.00 92.25 869 SER A N 1
ATOM 6909 C CA . SER A 1 869 ? -3.840 -1.739 26.421 1.00 92.25 869 SER A CA 1
ATOM 6910 C C . SER A 1 869 ? -4.738 -0.519 26.417 1.00 92.25 869 SER A C 1
ATOM 6912 O O . SER A 1 869 ? -4.351 0.547 25.955 1.00 92.25 869 SER A O 1
ATOM 6914 N N . LEU A 1 870 ? -5.952 -0.679 26.923 1.00 91.94 870 LEU A N 1
ATOM 6915 C CA . LEU A 1 870 ? -6.907 0.401 27.093 1.00 91.94 870 LEU A CA 1
ATOM 6916 C C . LEU A 1 870 ? -7.238 0.514 28.574 1.00 91.94 870 LEU A C 1
ATOM 6918 O O . LEU A 1 870 ? -7.689 -0.460 29.174 1.00 91.94 870 LEU A O 1
ATOM 6922 N N . HIS A 1 871 ? -7.028 1.701 29.131 1.00 90.31 871 HIS A N 1
ATOM 6923 C CA . HIS A 1 871 ? -7.340 2.027 30.518 1.00 90.31 871 HIS A CA 1
ATOM 6924 C C . HIS A 1 871 ? -8.391 3.130 30.512 1.00 90.31 871 HIS A C 1
ATOM 6926 O O . HIS A 1 871 ? -8.149 4.212 29.973 1.00 90.31 871 HIS A O 1
ATOM 6932 N N . PHE A 1 872 ? -9.573 2.853 31.054 1.00 89.00 872 PHE A N 1
ATOM 6933 C CA . PHE A 1 872 ? -10.725 3.738 30.950 1.00 89.00 872 PHE A CA 1
ATOM 6934 C C . PHE A 1 872 ? -11.399 3.947 32.310 1.00 89.00 872 PHE A C 1
ATOM 6936 O O . PHE A 1 872 ? -11.603 2.986 33.050 1.00 89.00 872 PHE A O 1
ATOM 6943 N N . LEU A 1 873 ? -11.747 5.207 32.609 1.00 84.88 873 LEU A N 1
ATOM 6944 C CA . LEU A 1 873 ? -12.367 5.667 33.857 1.00 84.88 873 LEU A CA 1
ATOM 6945 C C . LEU A 1 873 ? -11.497 5.428 35.109 1.00 84.88 873 LEU A C 1
ATOM 6947 O O . LEU A 1 873 ? -11.502 4.349 35.693 1.00 84.88 873 LEU A O 1
ATOM 6951 N N . LEU A 1 874 ? -10.754 6.454 35.532 1.00 81.12 874 LEU A N 1
ATOM 6952 C CA . LEU A 1 874 ? -9.913 6.405 36.732 1.00 81.12 874 LEU A CA 1
ATOM 6953 C C . LEU A 1 874 ? -10.759 6.518 38.016 1.00 81.12 874 LEU A C 1
ATOM 6955 O O . LEU A 1 874 ? -11.400 7.546 38.244 1.00 81.12 874 LEU A O 1
ATOM 6959 N N . ASP A 1 875 ? -10.706 5.496 38.870 1.00 75.12 875 ASP A N 1
ATOM 6960 C CA . ASP A 1 875 ? -11.209 5.535 40.246 1.00 75.12 875 ASP A CA 1
ATOM 6961 C C . ASP A 1 875 ? -10.307 6.458 41.083 1.00 75.12 875 ASP A C 1
ATOM 6963 O O . ASP A 1 875 ? -9.099 6.237 41.205 1.00 75.12 875 ASP A O 1
ATOM 6967 N N . ARG A 1 876 ? -10.889 7.523 41.645 1.00 70.88 876 ARG A N 1
ATOM 6968 C CA . ARG A 1 876 ? -10.151 8.526 42.427 1.00 70.88 876 ARG A CA 1
ATOM 6969 C C . ARG A 1 876 ? -9.734 8.021 43.809 1.00 70.88 876 ARG A C 1
ATOM 6971 O O . ARG A 1 876 ? -8.735 8.516 44.328 1.00 70.88 876 ARG A O 1
ATOM 6978 N N . GLU A 1 877 ? -10.470 7.074 44.390 1.00 65.75 877 GLU A N 1
ATOM 6979 C CA . GLU A 1 877 ? -10.171 6.515 45.714 1.00 65.75 877 GLU A CA 1
ATOM 6980 C C . GLU A 1 877 ? -9.048 5.483 45.619 1.00 65.75 877 GLU A C 1
ATOM 6982 O O . GLU A 1 877 ? -8.033 5.594 46.306 1.00 65.75 877 GLU A O 1
ATOM 6987 N N . GLU A 1 878 ? -9.202 4.516 44.712 1.00 68.81 878 GLU A N 1
ATOM 6988 C CA . GLU A 1 878 ? -8.251 3.409 44.544 1.00 68.81 878 GLU A CA 1
ATOM 6989 C C . GLU A 1 878 ? -7.056 3.783 43.650 1.00 68.81 878 GLU A C 1
ATOM 6991 O O . GLU A 1 878 ? -6.074 3.045 43.583 1.00 68.81 878 GLU A O 1
ATOM 6996 N N . LYS A 1 879 ? -7.121 4.931 42.957 1.00 72.06 879 LYS A N 1
ATOM 6997 C CA . LYS A 1 879 ? -6.135 5.379 41.954 1.00 72.06 879 LYS A CA 1
ATOM 6998 C C . LYS A 1 879 ? -5.871 4.333 40.863 1.00 72.06 879 LYS A C 1
ATOM 7000 O O . LYS A 1 879 ? -4.754 4.221 40.360 1.00 72.06 879 LYS A O 1
ATOM 7005 N N . GLN A 1 880 ? -6.899 3.577 40.489 1.00 78.06 880 GLN A N 1
ATOM 7006 C CA . GLN A 1 880 ? -6.844 2.523 39.475 1.00 78.06 880 GLN A CA 1
ATOM 7007 C C . GLN A 1 880 ? -7.914 2.744 38.411 1.00 78.06 880 GLN A C 1
ATOM 7009 O O . GLN A 1 880 ? -8.946 3.354 38.674 1.00 78.06 880 GLN A O 1
ATOM 7014 N N . TYR A 1 881 ? -7.679 2.262 37.194 1.00 83.12 881 TYR A N 1
ATOM 7015 C CA . TYR A 1 881 ? -8.688 2.327 36.142 1.00 83.12 881 TYR A CA 1
ATOM 7016 C C . TYR A 1 881 ? -9.730 1.231 36.348 1.00 83.12 881 TYR A C 1
ATOM 7018 O O . TYR A 1 881 ? -9.387 0.066 36.524 1.00 83.12 881 TYR A O 1
ATOM 7026 N N . ILE A 1 882 ? -11.007 1.612 36.317 1.00 84.06 882 ILE A N 1
ATOM 7027 C CA . ILE A 1 882 ? -12.139 0.701 36.530 1.00 84.06 882 ILE A CA 1
ATOM 7028 C C . ILE A 1 882 ? -12.208 -0.326 35.400 1.00 84.06 882 ILE A C 1
ATOM 7030 O O . ILE A 1 882 ? -12.446 -1.514 35.631 1.00 84.06 882 ILE A O 1
ATOM 7034 N N . TYR A 1 883 ? -11.978 0.132 34.169 1.00 86.88 883 TYR A N 1
ATOM 7035 C CA . TYR A 1 883 ? -11.977 -0.719 32.993 1.00 86.88 883 TYR A CA 1
ATOM 7036 C C . TYR A 1 883 ? -10.577 -0.808 32.406 1.00 86.88 883 TYR A C 1
ATOM 7038 O O . TYR A 1 883 ? -10.018 0.177 31.923 1.00 86.88 883 TYR A O 1
ATOM 7046 N N . GLU A 1 884 ? -10.046 -2.026 32.391 1.00 87.94 884 GLU A N 1
ATOM 7047 C CA . GLU A 1 884 ? -8.767 -2.332 31.769 1.00 87.94 884 GLU A CA 1
ATOM 7048 C C . GLU A 1 884 ? -8.913 -3.475 30.773 1.00 87.94 884 GLU A C 1
ATOM 7050 O O . GLU A 1 884 ? -9.449 -4.546 31.073 1.00 87.94 884 GLU A O 1
ATOM 7055 N N . ALA A 1 885 ? -8.401 -3.249 29.571 1.00 89.31 885 ALA A N 1
ATOM 7056 C CA . ALA A 1 885 ? -8.369 -4.231 28.507 1.00 89.31 885 ALA A CA 1
ATOM 7057 C C . ALA A 1 885 ? -6.949 -4.370 27.970 1.00 89.31 885 ALA A C 1
ATOM 7059 O O . ALA A 1 885 ? -6.246 -3.385 27.769 1.00 89.31 885 ALA A O 1
ATOM 7060 N N . TRP A 1 886 ? -6.548 -5.612 27.709 1.00 89.38 886 TRP A N 1
ATOM 7061 C CA . TRP A 1 886 ? -5.196 -5.956 27.287 1.00 89.38 886 TRP A CA 1
ATOM 7062 C C . TRP A 1 886 ? -5.241 -6.896 26.087 1.00 89.38 886 TRP A C 1
ATOM 7064 O O . TRP A 1 886 ? -6.040 -7.835 26.059 1.00 89.38 886 TRP A O 1
ATOM 7074 N N . ALA A 1 887 ? -4.344 -6.672 25.133 1.00 90.56 887 ALA A N 1
ATOM 7075 C CA . ALA A 1 887 ? -4.076 -7.562 24.015 1.00 90.56 887 ALA A CA 1
ATOM 7076 C C . ALA A 1 887 ? -2.560 -7.693 23.811 1.00 90.56 887 ALA A C 1
ATOM 7078 O O . ALA A 1 887 ? -1.838 -6.706 23.928 1.00 90.56 887 ALA A O 1
ATOM 7079 N N . GLY A 1 888 ? -2.093 -8.905 23.502 1.00 88.56 888 GLY A N 1
ATOM 7080 C CA . GLY A 1 888 ? -0.672 -9.179 23.267 1.00 88.56 888 GLY A CA 1
ATOM 7081 C C . GLY A 1 888 ? 0.149 -9.327 24.550 1.00 88.56 888 GLY A C 1
ATOM 7082 O O . GLY A 1 888 ? -0.344 -9.849 25.555 1.00 88.56 888 GLY A O 1
ATOM 7083 N N . HIS A 1 889 ? 1.415 -8.910 24.491 1.00 83.19 889 HIS A N 1
ATOM 7084 C CA . HIS A 1 889 ? 2.364 -9.010 25.602 1.00 83.19 889 HIS A CA 1
ATOM 7085 C C . HIS A 1 889 ? 1.932 -8.152 26.808 1.00 83.19 889 HIS A C 1
ATOM 7087 O O . HIS A 1 889 ? 1.518 -7.002 26.653 1.00 83.19 889 HIS A O 1
ATOM 7093 N N . ARG A 1 890 ? 2.047 -8.691 28.030 1.00 79.06 890 ARG A N 1
ATOM 7094 C CA . ARG A 1 890 ? 1.834 -7.933 29.275 1.00 79.06 890 ARG A CA 1
ATOM 7095 C C . ARG A 1 890 ? 3.177 -7.627 29.923 1.00 79.06 890 ARG A C 1
ATOM 7097 O O . ARG A 1 890 ? 3.901 -8.549 30.275 1.00 79.06 890 ARG A O 1
ATOM 7104 N N . TYR A 1 891 ? 3.462 -6.344 30.101 1.00 77.00 891 TYR A N 1
ATOM 7105 C CA . TYR A 1 891 ? 4.667 -5.862 30.771 1.00 77.00 891 TYR A CA 1
ATOM 7106 C C . TYR A 1 891 ? 4.418 -5.776 32.276 1.00 77.00 891 TYR A C 1
ATOM 7108 O O . TYR A 1 891 ? 3.396 -5.232 32.701 1.00 77.00 891 TYR A O 1
ATOM 7116 N N . SER A 1 892 ? 5.326 -6.321 33.080 1.00 68.50 892 SER A N 1
ATOM 7117 C CA . SER A 1 892 ? 5.187 -6.374 34.541 1.00 68.50 892 SER A CA 1
ATOM 7118 C C . SER A 1 892 ? 5.302 -5.002 35.205 1.00 68.50 892 SER A C 1
ATOM 7120 O O . SER A 1 892 ? 4.668 -4.761 36.229 1.00 68.50 892 SER A O 1
ATOM 7122 N N . SER A 1 893 ? 6.069 -4.095 34.603 1.00 61.09 893 SER A N 1
ATOM 7123 C CA . SER A 1 893 ? 6.290 -2.716 35.060 1.00 61.09 893 SER A CA 1
ATOM 7124 C C . SER A 1 893 ? 5.143 -1.743 34.739 1.00 61.09 893 SER A C 1
ATOM 7126 O O . SER A 1 893 ? 5.233 -0.562 35.076 1.00 61.09 893 SER A O 1
ATOM 7128 N N . ILE A 1 894 ? 4.057 -2.194 34.094 1.00 66.88 894 ILE A N 1
ATOM 7129 C CA . ILE A 1 894 ? 3.018 -1.305 33.551 1.00 66.88 894 ILE A CA 1
ATOM 7130 C C . ILE A 1 894 ? 1.650 -1.613 34.163 1.00 66.88 894 ILE A C 1
ATOM 7132 O O . ILE A 1 894 ? 0.988 -2.578 33.794 1.00 66.88 894 ILE A O 1
ATOM 7136 N N . THR A 1 895 ? 1.195 -0.729 35.053 1.00 57.84 895 THR A N 1
ATOM 7137 C CA . THR A 1 895 ? -0.097 -0.823 35.763 1.00 57.84 895 THR A CA 1
ATOM 7138 C C . THR A 1 895 ? -1.036 0.360 35.477 1.00 57.84 895 THR A C 1
ATOM 7140 O O . THR A 1 895 ? -1.910 0.679 36.277 1.00 57.84 895 THR A O 1
ATOM 7143 N N . GLY A 1 896 ? -0.865 1.018 34.325 1.00 65.62 896 GLY A N 1
ATOM 7144 C CA . GLY A 1 896 ? -1.663 2.170 33.885 1.00 65.62 896 GLY A CA 1
ATOM 7145 C C . GLY A 1 896 ? -0.816 3.417 33.577 1.00 65.62 896 GLY A C 1
ATOM 7146 O O . GLY A 1 896 ? 0.412 3.382 33.691 1.00 65.62 896 GLY A O 1
ATOM 7147 N N . PRO A 1 897 ? -1.436 4.531 33.140 1.00 70.19 897 PRO A N 1
ATOM 7148 C CA . PRO A 1 897 ? -0.742 5.789 32.874 1.00 70.19 897 PRO A CA 1
ATOM 7149 C C . PRO A 1 897 ? -0.101 6.361 34.141 1.00 70.19 897 PRO A C 1
ATOM 7151 O O . PRO A 1 897 ? -0.778 6.737 35.097 1.00 70.19 897 PRO A O 1
ATOM 7154 N N . ARG A 1 898 ? 1.230 6.449 34.120 1.00 76.69 898 ARG A N 1
ATOM 7155 C CA . ARG A 1 898 ? 2.044 6.996 35.210 1.00 76.69 898 ARG A CA 1
ATOM 7156 C C . ARG A 1 898 ? 1.990 8.530 35.221 1.00 76.69 898 ARG A C 1
ATOM 7158 O O . ARG A 1 898 ? 1.947 9.122 34.137 1.00 76.69 898 ARG A O 1
ATOM 7165 N N . PRO A 1 899 ? 2.059 9.182 36.397 1.00 67.44 899 PRO A N 1
ATOM 7166 C CA . PRO A 1 899 ? 2.364 10.609 36.475 1.00 67.44 899 PRO A CA 1
ATOM 7167 C C . PRO A 1 899 ? 3.683 10.845 35.726 1.00 67.44 899 PRO A C 1
ATOM 7169 O O . PRO A 1 899 ? 4.654 10.154 36.007 1.00 67.44 899 PRO A O 1
ATOM 7172 N N . GLU A 1 900 ? 3.688 11.738 34.732 1.00 72.81 900 GLU A N 1
ATOM 7173 C CA . GLU A 1 900 ? 4.811 12.015 33.801 1.00 72.81 900 GLU A CA 1
ATOM 7174 C C . GLU A 1 900 ? 5.017 11.030 32.629 1.00 72.81 900 GLU A C 1
ATOM 7176 O O . GLU A 1 900 ? 5.774 11.333 31.706 1.00 72.81 900 GLU A O 1
ATOM 7181 N N . GLY A 1 901 ? 4.289 9.910 32.574 1.00 81.94 901 GLY A N 1
ATOM 7182 C CA . GLY A 1 901 ? 4.339 8.969 31.448 1.00 81.94 901 GLY A CA 1
ATOM 7183 C C . GLY A 1 901 ? 3.629 9.474 30.181 1.00 81.94 901 GLY A C 1
ATOM 7184 O O . GLY A 1 901 ? 2.798 10.384 30.234 1.00 81.94 901 GLY A O 1
ATOM 7185 N N . LEU A 1 902 ? 3.897 8.832 29.034 1.00 87.38 902 LEU A N 1
ATOM 7186 C CA . LEU A 1 902 ? 3.387 9.254 27.717 1.00 87.38 902 LEU A CA 1
ATOM 7187 C C . LEU A 1 902 ? 1.860 9.422 27.677 1.00 87.38 902 LEU A C 1
ATOM 7189 O O . LEU A 1 902 ? 1.351 10.372 27.088 1.00 87.38 902 LEU A O 1
ATOM 7193 N N . GLY A 1 903 ? 1.121 8.538 28.351 1.00 87.31 903 GLY A N 1
ATOM 7194 C CA . GLY A 1 903 ? -0.340 8.629 28.414 1.00 87.31 903 GLY A CA 1
ATOM 7195 C C . GLY A 1 903 ? -0.859 9.796 29.243 1.00 87.31 903 GLY A C 1
ATOM 7196 O O . GLY A 1 903 ? -1.842 10.414 28.852 1.00 87.31 903 GLY A O 1
ATOM 7197 N N . TYR A 1 904 ? -0.188 10.163 30.338 1.00 86.38 904 TYR A N 1
ATOM 7198 C CA . TYR A 1 904 ? -0.573 11.346 31.110 1.00 86.38 904 TYR A CA 1
ATOM 7199 C C . TYR A 1 904 ? -0.316 12.629 30.309 1.00 86.38 904 TYR A C 1
ATOM 7201 O O . TYR A 1 904 ? -1.177 13.505 30.242 1.00 86.38 904 TYR A O 1
ATOM 7209 N N . GLN A 1 905 ? 0.825 12.698 29.612 1.00 88.94 905 GLN A N 1
ATOM 7210 C CA . GLN A 1 905 ? 1.135 13.801 28.696 1.00 88.94 905 GLN A CA 1
ATOM 7211 C C . GLN A 1 905 ? 0.118 13.890 27.547 1.00 88.94 905 GLN A C 1
ATOM 7213 O O . GLN A 1 905 ? -0.338 14.979 27.203 1.00 88.94 905 GLN A O 1
ATOM 7218 N N . SER A 1 906 ? -0.277 12.747 26.981 1.00 90.12 906 SER A N 1
ATOM 7219 C CA . SER A 1 906 ? -1.297 12.661 25.932 1.00 90.12 906 SER A CA 1
ATOM 7220 C C . SER A 1 906 ? -2.675 13.132 26.411 1.00 90.12 906 SER A C 1
ATOM 7222 O O . SER A 1 906 ? -3.323 13.916 25.715 1.00 90.12 906 SER A O 1
ATOM 7224 N N . LEU A 1 907 ? -3.099 12.735 27.618 1.00 88.50 907 LEU A N 1
ATOM 7225 C CA . LEU A 1 907 ? -4.352 13.193 28.228 1.00 88.50 907 LEU A CA 1
ATOM 7226 C C . LEU A 1 907 ? -4.363 14.715 28.438 1.00 88.50 907 LEU A C 1
ATOM 7228 O O . LEU A 1 907 ? -5.339 15.370 28.078 1.00 88.50 907 LEU A O 1
ATOM 7232 N N . GLN A 1 908 ? -3.274 15.296 28.952 1.00 86.94 908 GLN A N 1
ATOM 7233 C CA . GLN A 1 908 ? -3.168 16.750 29.134 1.00 86.94 908 GLN A CA 1
ATOM 7234 C C . GLN A 1 908 ? -3.167 17.510 27.804 1.00 86.94 908 GLN A C 1
ATOM 7236 O O . GLN A 1 908 ? -3.816 18.547 27.677 1.00 86.94 908 GLN A O 1
ATOM 7241 N N . ALA A 1 909 ? -2.450 16.993 26.806 1.00 88.62 909 ALA A N 1
ATOM 7242 C CA . ALA A 1 909 ? -2.343 17.619 25.493 1.00 88.62 909 ALA A CA 1
ATOM 7243 C C . ALA A 1 909 ? -3.571 17.376 24.595 1.00 88.62 909 ALA A C 1
ATOM 7245 O O . ALA A 1 909 ? -3.674 18.004 23.542 1.00 88.62 909 ALA A O 1
ATOM 7246 N N . ARG A 1 910 ? -4.473 16.460 24.980 1.00 90.19 910 ARG A N 1
ATOM 7247 C CA . ARG A 1 910 ? -5.637 16.006 24.198 1.00 90.19 910 ARG A CA 1
ATOM 7248 C C . ARG A 1 910 ? -5.293 15.608 22.755 1.00 90.19 910 ARG A C 1
ATOM 7250 O O . ARG A 1 910 ? -6.061 15.868 21.832 1.00 90.19 910 ARG A O 1
ATOM 7257 N N . ARG A 1 911 ? -4.137 14.969 22.558 1.00 90.19 911 ARG A N 1
ATOM 7258 C CA . ARG A 1 911 ? -3.672 14.484 21.249 1.00 90.19 911 ARG A CA 1
ATOM 7259 C C . ARG A 1 911 ? -2.875 13.194 21.368 1.00 90.19 911 ARG A C 1
ATOM 7261 O O . ARG A 1 911 ? -2.333 12.892 22.435 1.00 90.19 911 ARG A O 1
ATOM 7268 N N . THR A 1 912 ? -2.770 12.471 20.260 1.00 92.19 912 THR A N 1
ATOM 7269 C CA . THR A 1 912 ? -1.891 11.305 20.164 1.00 92.19 912 THR A CA 1
ATOM 7270 C C . THR A 1 912 ? -0.439 11.725 20.364 1.00 92.19 912 THR A C 1
ATOM 7272 O O . THR A 1 912 ? 0.019 12.736 19.825 1.00 92.19 912 THR A O 1
ATOM 7275 N N . MET A 1 913 ? 0.277 10.955 21.175 1.00 92.44 913 MET A N 1
ATOM 7276 C CA . MET A 1 913 ? 1.697 11.138 21.454 1.00 92.44 913 MET A CA 1
ATOM 7277 C C . MET A 1 913 ? 2.415 9.821 21.180 1.00 92.44 913 MET A C 1
ATOM 7279 O O . MET A 1 913 ? 1.893 8.759 21.513 1.00 92.44 913 MET A O 1
ATOM 7283 N N . VAL A 1 914 ? 3.605 9.887 20.591 1.00 93.44 914 VAL A N 1
ATOM 7284 C CA . VAL A 1 914 ? 4.402 8.708 20.238 1.00 93.44 914 VAL A CA 1
ATOM 7285 C C . VAL A 1 914 ? 5.824 8.842 20.762 1.00 93.44 914 VAL A C 1
ATOM 7287 O O . VAL A 1 914 ? 6.325 9.953 20.937 1.00 93.44 914 VAL A O 1
ATOM 7290 N N . VAL A 1 915 ? 6.470 7.712 21.026 1.00 91.56 915 VAL A N 1
ATOM 7291 C CA . VAL A 1 915 ? 7.894 7.611 21.352 1.00 91.56 915 VAL A CA 1
ATOM 7292 C C . VAL A 1 915 ? 8.451 6.366 20.648 1.00 91.56 915 VAL A C 1
ATOM 7294 O O . VAL A 1 915 ? 7.886 5.292 20.843 1.00 91.56 915 VAL A O 1
ATOM 7297 N N . PRO A 1 916 ? 9.538 6.468 19.861 1.00 90.88 916 PRO A N 1
ATOM 7298 C CA . PRO A 1 916 ? 10.255 7.694 19.508 1.00 90.88 916 PRO A CA 1
ATOM 7299 C C . PRO A 1 916 ? 9.468 8.574 18.511 1.00 90.88 916 PRO A C 1
ATOM 7301 O O . PRO A 1 916 ? 8.654 8.086 17.730 1.00 90.88 916 PRO A O 1
ATOM 7304 N N . ASP A 1 917 ? 9.701 9.891 18.556 1.00 87.44 917 ASP A N 1
ATOM 7305 C CA . ASP A 1 917 ? 9.011 10.904 17.741 1.00 87.44 917 ASP A CA 1
ATOM 7306 C C . ASP A 1 917 ? 10.026 11.621 16.837 1.00 87.44 917 ASP A C 1
ATOM 7308 O O . ASP A 1 917 ? 10.954 12.278 17.325 1.00 87.44 917 ASP A O 1
ATOM 7312 N N . ARG A 1 918 ? 9.858 11.491 15.513 1.00 83.62 918 ARG A N 1
ATOM 7313 C CA . ARG A 1 918 ? 10.763 12.107 14.526 1.00 83.62 918 ARG A CA 1
ATOM 7314 C C . ARG A 1 918 ? 10.711 13.628 14.563 1.00 83.62 918 ARG A C 1
ATOM 7316 O O . ARG A 1 918 ? 11.742 14.261 14.368 1.00 83.62 918 ARG A O 1
ATOM 7323 N N . GLU A 1 919 ? 9.549 14.221 14.830 1.00 83.44 919 GLU A N 1
ATOM 7324 C CA . GLU A 1 919 ? 9.398 15.682 14.844 1.00 83.44 919 GLU A CA 1
ATOM 7325 C C . GLU A 1 919 ? 10.120 16.320 16.037 1.00 83.44 919 GLU A C 1
ATOM 7327 O O . GLU A 1 919 ? 10.469 17.500 16.006 1.00 83.44 919 GLU A O 1
ATOM 7332 N N . LYS A 1 920 ? 10.396 15.526 17.077 1.00 82.88 920 LYS A N 1
ATOM 7333 C CA . LYS A 1 920 ? 11.146 15.940 18.267 1.00 82.88 920 LYS A CA 1
ATOM 7334 C C . LYS A 1 920 ? 12.621 15.538 18.239 1.00 82.88 920 LYS A C 1
ATOM 7336 O O . LYS A 1 920 ? 13.294 15.683 19.256 1.00 82.88 920 LYS A O 1
ATOM 7341 N N . ASN A 1 921 ? 13.132 15.056 17.101 1.00 82.94 921 ASN A N 1
ATOM 7342 C CA . ASN A 1 921 ? 14.505 14.559 16.952 1.00 82.94 921 ASN A CA 1
ATOM 7343 C C . ASN A 1 921 ? 14.880 13.480 17.985 1.00 82.94 921 ASN A C 1
ATOM 7345 O O . ASN A 1 921 ? 16.017 13.436 18.456 1.00 82.94 921 ASN A O 1
ATOM 7349 N N . HIS A 1 922 ? 13.933 12.619 18.369 1.00 89.25 922 HIS A N 1
ATOM 7350 C CA . HIS A 1 922 ? 14.277 11.432 19.150 1.00 89.25 922 HIS A CA 1
ATOM 7351 C C . HIS A 1 922 ? 15.154 10.505 18.291 1.00 89.25 922 HIS A C 1
ATOM 7353 O O . HIS A 1 922 ? 15.060 10.531 17.063 1.00 89.25 922 HIS A O 1
ATOM 7359 N N . ASP A 1 923 ? 16.000 9.689 18.918 1.00 84.38 923 ASP A N 1
ATOM 7360 C CA . ASP A 1 923 ? 16.712 8.591 18.259 1.00 84.38 923 ASP A CA 1
ATOM 7361 C C . ASP A 1 923 ? 16.014 7.244 18.538 1.00 84.38 923 ASP A C 1
ATOM 7363 O O . ASP A 1 923 ? 15.036 7.173 19.287 1.00 84.38 923 ASP A O 1
ATOM 7367 N N . GLU A 1 924 ? 16.495 6.156 17.928 1.00 77.56 924 GLU A N 1
ATOM 7368 C CA . GLU A 1 924 ? 15.916 4.812 18.122 1.00 77.56 924 GLU A CA 1
ATOM 7369 C C . GLU A 1 924 ? 16.077 4.292 19.557 1.00 77.56 924 GLU A C 1
ATOM 7371 O O . GLU A 1 924 ? 15.339 3.407 19.986 1.00 77.56 924 GLU A O 1
ATOM 7376 N N . CYS A 1 925 ? 17.027 4.847 20.315 1.00 81.44 925 CYS A N 1
ATOM 7377 C CA . CYS A 1 925 ? 17.285 4.468 21.698 1.00 81.44 925 CYS A CA 1
ATOM 7378 C C . CYS A 1 925 ? 16.522 5.337 22.703 1.00 81.44 925 CYS A C 1
ATOM 7380 O O . CYS A 1 925 ? 16.593 5.049 23.895 1.00 81.44 925 CYS A O 1
ATOM 7382 N N . HIS A 1 926 ? 15.778 6.356 22.264 1.00 87.38 926 HIS A N 1
ATOM 7383 C CA . HIS A 1 926 ? 15.160 7.339 23.154 1.00 87.38 926 HIS A CA 1
ATOM 7384 C C . HIS A 1 926 ? 14.214 6.695 24.172 1.00 87.38 926 HIS A C 1
ATOM 7386 O O . HIS A 1 926 ? 14.080 7.176 25.296 1.00 87.38 926 HIS A O 1
ATOM 7392 N N . MET A 1 927 ? 13.601 5.562 23.816 1.00 87.12 927 MET A N 1
ATOM 7393 C CA . MET A 1 927 ? 12.754 4.797 24.730 1.00 87.12 927 MET A CA 1
ATOM 7394 C C . MET A 1 927 ? 13.513 4.289 25.968 1.00 87.12 927 MET A C 1
ATOM 7396 O O . MET A 1 927 ? 12.933 4.219 27.050 1.00 87.12 927 MET A O 1
ATOM 7400 N N . ARG A 1 928 ? 14.818 4.006 25.848 1.00 88.25 928 ARG A N 1
ATOM 7401 C CA . ARG A 1 928 ? 15.684 3.615 26.970 1.00 88.25 928 ARG A CA 1
ATOM 7402 C C . ARG A 1 928 ? 15.786 4.712 28.021 1.00 88.25 928 ARG A C 1
ATOM 7404 O O . ARG A 1 928 ? 15.807 4.403 29.206 1.00 88.25 928 ARG A O 1
ATOM 7411 N N . ASP A 1 929 ? 15.847 5.966 27.588 1.00 87.81 929 ASP A N 1
ATOM 7412 C CA . ASP A 1 929 ? 16.002 7.109 28.486 1.00 87.81 929 ASP A CA 1
ATOM 7413 C C . ASP A 1 929 ? 14.630 7.591 28.992 1.00 87.81 929 ASP A C 1
ATOM 7415 O O . ASP A 1 929 ? 14.492 7.982 30.150 1.00 87.81 929 ASP A O 1
ATOM 7419 N N . PHE A 1 930 ? 13.594 7.499 28.149 1.00 86.94 930 PHE A N 1
ATOM 7420 C CA . PHE A 1 930 ? 12.222 7.895 28.474 1.00 86.94 930 PHE A CA 1
ATOM 7421 C C . PHE A 1 930 ? 11.513 6.917 29.427 1.00 86.94 930 PHE A C 1
ATOM 7423 O O . PHE A 1 930 ? 10.814 7.340 30.349 1.00 86.94 930 PHE A O 1
ATOM 7430 N N . PHE A 1 931 ? 11.670 5.604 29.222 1.00 87.50 931 PHE A N 1
ATOM 7431 C CA . PHE A 1 931 ? 11.080 4.575 30.082 1.00 87.50 931 PHE A CA 1
ATOM 7432 C C . PHE A 1 931 ? 12.019 3.359 30.245 1.00 87.50 931 PHE A C 1
ATOM 7434 O O . PHE A 1 931 ? 11.762 2.291 29.680 1.00 87.50 931 PHE A O 1
ATOM 7441 N N . PRO A 1 932 ? 13.072 3.482 31.080 1.00 87.12 932 PRO A N 1
ATOM 7442 C CA . PRO A 1 932 ? 14.120 2.465 31.215 1.00 87.12 932 PRO A CA 1
ATOM 7443 C C . PRO A 1 932 ? 13.613 1.072 31.613 1.00 87.12 932 PRO A C 1
ATOM 7445 O O . PRO A 1 932 ? 14.089 0.066 31.095 1.00 87.12 932 PRO A O 1
ATOM 7448 N N . GLU A 1 933 ? 12.637 1.005 32.522 1.00 87.19 933 GLU A N 1
ATOM 7449 C CA . GLU A 1 933 ? 12.080 -0.254 33.040 1.00 87.19 933 GLU A CA 1
ATOM 7450 C C . GLU A 1 933 ? 11.341 -1.036 31.943 1.00 87.19 933 GLU A C 1
ATOM 7452 O O . GLU A 1 933 ? 11.591 -2.224 31.755 1.00 87.19 933 GLU A O 1
ATOM 7457 N N . ALA A 1 934 ? 10.495 -0.359 31.159 1.00 84.69 934 ALA A N 1
ATOM 7458 C CA . ALA A 1 934 ? 9.796 -0.977 30.035 1.00 84.69 934 ALA A CA 1
ATOM 7459 C C . ALA A 1 934 ? 10.755 -1.360 28.899 1.00 84.69 934 ALA A C 1
ATOM 7461 O O . ALA A 1 934 ? 10.583 -2.408 28.275 1.00 84.69 934 ALA A O 1
ATOM 7462 N N . TYR A 1 935 ? 11.790 -0.547 28.657 1.00 87.88 935 TYR A N 1
ATOM 7463 C CA . TYR A 1 935 ? 12.838 -0.872 27.690 1.00 87.88 935 TYR A CA 1
ATOM 7464 C C . TYR A 1 935 ? 13.621 -2.129 28.088 1.00 87.88 935 TYR A C 1
ATOM 7466 O O . TYR A 1 935 ? 13.915 -2.966 27.236 1.00 87.88 935 TYR A O 1
ATOM 7474 N N . ALA A 1 936 ? 13.893 -2.321 29.384 1.00 87.62 936 ALA A N 1
ATOM 7475 C CA . ALA A 1 936 ? 14.531 -3.535 29.897 1.00 87.62 936 ALA A CA 1
ATOM 7476 C C . ALA A 1 936 ? 13.659 -4.794 29.715 1.00 87.62 936 ALA A C 1
ATOM 7478 O O . ALA A 1 936 ? 14.193 -5.890 29.554 1.00 87.62 936 ALA A O 1
ATOM 7479 N N . GLU A 1 937 ? 12.331 -4.640 29.682 1.00 87.88 937 GLU A N 1
ATOM 7480 C CA . GLU A 1 937 ? 11.377 -5.701 29.325 1.00 87.88 937 GLU A CA 1
ATOM 7481 C C . GLU A 1 937 ? 11.197 -5.883 27.800 1.00 87.88 937 GLU A C 1
ATOM 7483 O O . GLU A 1 937 ? 10.403 -6.717 27.363 1.00 87.88 937 GLU A O 1
ATOM 7488 N N . GLY A 1 938 ? 11.942 -5.133 26.980 1.00 88.19 938 GLY A N 1
ATOM 7489 C CA . GLY A 1 938 ? 11.993 -5.271 25.523 1.00 88.19 938 GLY A CA 1
ATOM 7490 C C . GLY A 1 938 ? 11.202 -4.228 24.734 1.00 88.19 938 GLY A C 1
ATOM 7491 O O . GLY A 1 938 ? 11.243 -4.271 23.509 1.00 88.19 938 GLY A O 1
ATOM 7492 N N . MET A 1 939 ? 10.511 -3.285 25.384 1.00 90.25 939 MET A N 1
ATOM 7493 C CA . MET A 1 939 ? 9.723 -2.255 24.698 1.00 90.25 939 MET A CA 1
ATOM 7494 C C . MET A 1 939 ? 10.607 -1.191 24.047 1.00 90.25 939 MET A C 1
ATOM 7496 O O . MET A 1 939 ? 11.401 -0.539 24.715 1.00 90.25 939 MET A O 1
ATOM 7500 N N . GLN A 1 940 ? 10.424 -0.949 22.754 1.00 92.31 940 GLN A N 1
ATOM 7501 C CA . GLN A 1 940 ? 11.244 0.000 21.995 1.00 92.31 940 GLN A CA 1
ATOM 7502 C C . GLN A 1 940 ? 10.448 1.165 21.402 1.00 92.31 940 GLN A C 1
ATOM 7504 O O . GLN A 1 940 ? 11.038 2.199 21.105 1.00 92.31 940 GLN A O 1
ATOM 7509 N N . ALA A 1 941 ? 9.126 1.033 21.270 1.00 93.50 941 ALA A N 1
ATOM 7510 C CA . ALA A 1 941 ? 8.258 2.134 20.867 1.00 93.50 941 ALA A CA 1
ATOM 7511 C C . ALA A 1 941 ? 6.867 2.036 21.511 1.00 93.50 941 ALA A C 1
ATOM 7513 O O . ALA A 1 941 ? 6.357 0.941 21.766 1.00 93.50 941 ALA A O 1
ATOM 7514 N N . GLU A 1 942 ? 6.240 3.186 21.746 1.00 92.75 942 GLU A N 1
ATOM 7515 C CA . GLU A 1 942 ? 4.908 3.322 22.332 1.00 92.75 942 GLU A CA 1
ATOM 7516 C C . GLU A 1 942 ? 4.151 4.497 21.693 1.00 92.75 942 GLU A C 1
ATOM 7518 O O . GLU A 1 942 ? 4.690 5.589 21.527 1.00 92.75 942 GLU A O 1
ATOM 7523 N N . ALA A 1 943 ? 2.874 4.285 21.379 1.00 94.00 943 ALA A N 1
ATOM 7524 C CA . ALA A 1 943 ? 1.905 5.333 21.089 1.00 94.00 943 ALA A CA 1
ATOM 7525 C C . ALA A 1 943 ? 0.860 5.386 22.203 1.00 94.00 943 ALA A C 1
ATOM 7527 O O . ALA A 1 943 ? 0.345 4.348 22.621 1.00 94.00 943 ALA A O 1
ATOM 7528 N N . ALA A 1 944 ? 0.521 6.591 22.651 1.00 93.69 944 ALA A N 1
ATOM 7529 C CA . ALA A 1 944 ? -0.538 6.856 23.612 1.00 93.69 944 ALA A CA 1
ATOM 7530 C C . ALA A 1 944 ? -1.602 7.754 22.967 1.00 93.69 944 ALA A C 1
ATOM 7532 O O . ALA A 1 944 ? -1.304 8.857 22.504 1.00 93.69 944 ALA A O 1
ATOM 7533 N N . ILE A 1 945 ? -2.838 7.258 22.924 1.00 94.06 945 ILE A N 1
ATOM 7534 C CA . ILE A 1 945 ? -3.973 7.880 22.248 1.00 94.06 945 ILE A CA 1
ATOM 7535 C C . ILE A 1 945 ? -5.071 8.165 23.278 1.00 94.06 945 ILE A C 1
ATOM 7537 O O . ILE A 1 945 ? -5.575 7.223 23.902 1.00 94.06 945 ILE A O 1
ATOM 7541 N N . PRO A 1 946 ? -5.472 9.429 23.482 1.00 92.19 946 PRO A N 1
ATOM 7542 C CA . PRO A 1 946 ? -6.414 9.773 24.528 1.00 92.19 946 PRO A CA 1
ATOM 7543 C C . PRO A 1 946 ? -7.857 9.623 24.033 1.00 92.19 946 PRO A C 1
ATOM 7545 O O . PRO A 1 946 ? -8.188 9.955 22.894 1.00 92.19 946 PRO A O 1
ATOM 7548 N N . ILE A 1 947 ? -8.725 9.116 24.905 1.00 90.56 947 ILE A N 1
ATOM 7549 C CA . ILE A 1 947 ? -10.149 8.889 24.650 1.00 90.56 947 ILE A CA 1
ATOM 7550 C C . ILE A 1 947 ? -10.940 9.760 25.618 1.00 90.56 947 ILE A C 1
ATOM 7552 O O . ILE A 1 947 ? -10.783 9.630 26.830 1.00 90.56 947 ILE A O 1
ATOM 7556 N N . PHE A 1 948 ? -11.816 10.611 25.086 1.00 85.25 948 PHE A N 1
ATOM 7557 C CA . PHE A 1 948 ? -12.673 11.504 25.866 1.00 85.25 948 PHE A CA 1
ATOM 7558 C C . PHE A 1 948 ? -14.118 11.368 25.418 1.00 85.25 948 PHE A C 1
ATOM 7560 O O . PHE A 1 948 ? -14.399 11.412 24.222 1.00 85.25 948 PHE A O 1
ATOM 7567 N N . PHE A 1 949 ? -15.051 11.284 26.361 1.00 80.19 949 PHE A N 1
ATOM 7568 C CA . PHE A 1 949 ? -16.454 11.515 26.056 1.00 80.19 949 PHE A CA 1
ATOM 7569 C C . PHE A 1 949 ? -17.169 12.216 27.207 1.00 80.19 949 PHE A C 1
ATOM 7571 O O . PHE A 1 949 ? -16.925 11.956 28.383 1.00 80.19 949 PHE A O 1
ATOM 7578 N N . SER A 1 950 ? -18.107 13.089 26.852 1.00 71.75 950 SER A N 1
ATOM 7579 C CA . SER A 1 950 ? -19.020 13.708 27.806 1.00 71.75 950 SER A CA 1
ATOM 7580 C C . SER A 1 950 ? -20.331 12.929 27.827 1.00 71.75 950 SER A C 1
ATOM 7582 O O . SER A 1 950 ? -20.949 12.697 26.783 1.00 71.75 950 SER A O 1
ATOM 7584 N N . THR A 1 951 ? -20.761 12.516 29.017 1.00 61.69 951 THR A N 1
ATOM 7585 C CA . THR A 1 951 ? -22.139 12.086 29.252 1.00 61.69 951 THR A CA 1
ATOM 7586 C C . THR A 1 951 ? -22.967 13.354 29.416 1.00 61.69 951 THR A C 1
ATOM 7588 O O . THR A 1 951 ? -22.905 13.982 30.466 1.00 61.69 951 THR A O 1
ATOM 7591 N N . GLY A 1 952 ? -23.705 13.773 28.386 1.00 53.00 952 GLY A N 1
ATOM 7592 C CA . GLY A 1 952 ? -24.424 15.059 28.330 1.00 53.00 952 GLY A CA 1
ATOM 7593 C C . GLY A 1 952 ? -25.545 15.291 29.363 1.00 53.00 952 GLY A C 1
ATOM 7594 O O . GLY A 1 952 ? -26.443 16.094 29.114 1.00 53.00 952 GLY A O 1
ATOM 7595 N N . GLN A 1 953 ? -25.533 14.633 30.524 1.00 47.84 953 GLN A N 1
ATOM 7596 C CA . GLN A 1 953 ? -26.401 14.952 31.656 1.00 47.84 953 GLN A CA 1
ATOM 7597 C C . GLN A 1 953 ? -25.907 16.215 32.381 1.00 47.84 953 GLN A C 1
ATOM 7599 O O . GLN A 1 953 ? -25.419 16.202 33.504 1.00 47.84 953 GLN A O 1
ATOM 7604 N N . SER A 1 954 ? -26.059 17.349 31.710 1.00 39.41 954 SER A N 1
ATOM 7605 C CA . SER A 1 954 ? -26.130 18.676 32.337 1.00 39.41 954 SER A CA 1
ATOM 7606 C C . SER A 1 954 ? -27.294 19.483 31.743 1.00 39.41 954 SER A C 1
ATOM 7608 O O . SER A 1 954 ? -27.269 20.708 31.744 1.00 39.41 954 SER A O 1
ATOM 7610 N N . GLY A 1 955 ? -28.284 18.799 31.149 1.00 34.41 955 GLY A N 1
ATOM 7611 C CA . GLY A 1 955 ? -29.149 19.396 30.127 1.00 34.41 955 GLY A CA 1
ATOM 7612 C C . GLY A 1 955 ? -30.655 19.430 30.384 1.00 34.41 955 GLY A C 1
ATOM 7613 O O . GLY A 1 955 ? -31.354 19.970 29.534 1.00 34.41 955 GLY A O 1
ATOM 7614 N N . LEU A 1 956 ? -31.184 18.898 31.492 1.00 36.94 956 LEU A N 1
ATOM 7615 C CA . LEU A 1 956 ? -32.640 18.949 31.733 1.00 36.94 956 LEU A CA 1
ATOM 7616 C C . LEU A 1 956 ? -33.078 19.656 33.018 1.00 36.94 956 LEU A C 1
ATOM 7618 O O . LEU A 1 956 ? -34.188 20.176 33.033 1.00 36.94 956 LEU A O 1
ATOM 7622 N N . TYR A 1 957 ? -32.214 19.830 34.024 1.00 37.75 957 TYR A N 1
ATOM 7623 C CA . TYR A 1 957 ? -32.531 20.651 35.201 1.00 37.75 957 TYR A CA 1
ATOM 7624 C C . TYR A 1 957 ? -31.271 21.274 35.815 1.00 37.75 957 TYR A C 1
ATOM 7626 O O . TYR A 1 957 ? -30.641 20.676 36.674 1.00 37.75 957 TYR A O 1
ATOM 7634 N N . SER A 1 958 ? -30.888 22.470 35.361 1.00 31.05 958 SER A N 1
ATOM 7635 C CA . SER A 1 958 ? -30.241 23.524 36.168 1.00 31.05 958 SER A CA 1
ATOM 7636 C C . SER A 1 958 ? -29.712 24.613 35.234 1.00 31.05 958 SER A C 1
ATOM 7638 O O . SER A 1 958 ? -28.684 24.459 34.582 1.00 31.05 958 SER A O 1
ATOM 7640 N N . ALA A 1 959 ? -30.416 25.742 35.169 1.00 30.56 959 ALA A N 1
ATOM 7641 C CA . ALA A 1 959 ? -29.923 26.951 34.512 1.00 30.56 959 ALA A CA 1
ATOM 7642 C C . ALA A 1 959 ? -29.129 27.860 35.474 1.00 30.56 959 ALA A C 1
ATOM 7644 O O . ALA A 1 959 ? -28.832 29.001 35.118 1.00 30.56 959 ALA A O 1
ATOM 7645 N N . HIS A 1 960 ? -28.811 27.409 36.692 1.00 31.86 960 HIS A N 1
ATOM 7646 C CA . HIS A 1 960 ? -28.241 28.244 37.756 1.00 31.86 960 HIS A CA 1
ATOM 7647 C C . HIS A 1 960 ? -27.058 27.560 38.452 1.00 31.86 960 HIS A C 1
ATOM 7649 O O . HIS A 1 960 ? -27.047 27.435 39.666 1.00 31.86 960 HIS A O 1
ATOM 7655 N N . ASP A 1 961 ? -26.041 27.140 37.697 1.00 30.25 961 ASP A N 1
ATOM 7656 C CA . ASP A 1 961 ? -24.682 27.111 38.248 1.00 30.25 961 ASP A CA 1
ATOM 7657 C C . ASP A 1 961 ? -23.634 27.100 37.126 1.00 30.25 961 ASP A C 1
ATOM 7659 O O . ASP A 1 961 ? -23.471 26.117 36.408 1.00 30.25 961 ASP A O 1
ATOM 7663 N N . ARG A 1 962 ? -22.952 28.232 36.906 1.00 29.06 962 ARG A N 1
ATOM 7664 C CA . ARG A 1 962 ? -21.987 28.418 35.798 1.00 29.06 962 ARG A CA 1
ATOM 7665 C C . ARG A 1 962 ? -20.520 28.226 36.207 1.00 29.06 962 ARG A C 1
ATOM 7667 O O . ARG A 1 962 ? -19.637 28.606 35.443 1.00 29.06 962 ARG A O 1
ATOM 7674 N N . HIS A 1 963 ? -20.231 27.626 37.365 1.00 29.06 963 HIS A N 1
ATOM 7675 C CA . HIS A 1 963 ? -18.850 27.535 37.870 1.00 29.06 963 HIS A CA 1
ATOM 7676 C C . HIS A 1 963 ? -18.280 26.129 38.133 1.00 29.06 963 HIS A C 1
ATOM 7678 O O . HIS A 1 963 ? -17.167 26.025 38.640 1.00 29.06 963 HIS A O 1
ATOM 7684 N N . HIS A 1 964 ? -18.919 25.049 37.672 1.00 30.98 964 HIS A N 1
ATOM 7685 C CA . HIS A 1 964 ? -18.315 23.706 37.699 1.00 30.98 964 HIS A CA 1
ATOM 7686 C C . HIS A 1 964 ? -18.503 22.951 36.374 1.00 30.98 964 HIS A C 1
ATOM 7688 O O . HIS A 1 964 ? -19.453 22.198 36.205 1.00 30.98 964 HIS A O 1
ATOM 7694 N N . VAL A 1 965 ? -17.577 23.146 35.427 1.00 32.75 965 VAL A N 1
ATOM 7695 C CA . VAL A 1 965 ? -17.616 22.529 34.079 1.00 32.75 965 VAL A CA 1
ATOM 7696 C C . VAL A 1 965 ? -16.822 21.207 33.991 1.00 32.75 965 VAL A C 1
ATOM 7698 O O . VAL A 1 965 ? -16.872 20.533 32.973 1.00 32.75 965 VAL A O 1
ATOM 7701 N N . ASP A 1 966 ? -16.164 20.757 35.064 1.00 37.88 966 ASP A N 1
ATOM 7702 C CA . ASP A 1 966 ? -15.210 19.627 35.003 1.00 37.88 966 ASP A CA 1
ATOM 7703 C C . ASP A 1 966 ? -15.713 18.288 35.592 1.00 37.88 966 ASP A C 1
ATOM 7705 O O . ASP A 1 966 ? -14.940 17.350 35.771 1.00 37.88 966 ASP A O 1
ATOM 7709 N N . ARG A 1 967 ? -17.006 18.159 35.934 1.00 48.06 967 ARG A N 1
ATOM 7710 C CA . ARG A 1 967 ? -17.541 16.949 36.607 1.00 48.06 967 ARG A CA 1
ATOM 7711 C C . ARG A 1 967 ? -18.187 15.897 35.685 1.00 48.06 967 ARG A C 1
ATOM 7713 O O . ARG A 1 967 ? -18.664 14.893 36.195 1.00 48.06 967 ARG A O 1
ATOM 7720 N N . GLY A 1 968 ? -18.195 16.081 34.358 1.00 56.50 968 GLY A N 1
ATOM 7721 C CA . GLY A 1 968 ? -18.967 15.220 33.434 1.00 56.50 968 GLY A CA 1
ATOM 7722 C C . GLY A 1 968 ? -18.208 14.551 32.277 1.00 56.50 968 GLY A C 1
ATOM 7723 O O . GLY A 1 968 ? -18.839 13.876 31.461 1.00 56.50 968 GLY A O 1
ATOM 7724 N N . GLU A 1 969 ? -16.892 14.750 32.146 1.00 71.69 969 GLU A N 1
ATOM 7725 C CA . GLU A 1 969 ? -16.089 14.153 31.064 1.00 71.69 969 GLU A CA 1
ATOM 7726 C C . GLU A 1 969 ? -15.394 12.869 31.544 1.00 71.69 969 GLU A C 1
ATOM 7728 O O . GLU A 1 969 ? -14.486 12.898 32.380 1.00 71.69 969 GLU A O 1
ATOM 7733 N N . LYS A 1 970 ? -15.816 11.721 31.002 1.00 83.88 970 LYS A N 1
ATOM 7734 C CA . LYS A 1 970 ? -15.147 10.434 31.213 1.00 83.88 970 LYS A CA 1
ATOM 7735 C C . LYS A 1 970 ? -13.976 10.326 30.235 1.00 83.88 970 LYS A C 1
ATOM 7737 O O . LYS A 1 970 ? -14.127 10.594 29.042 1.00 83.88 970 LYS A O 1
ATOM 7742 N N . HIS A 1 971 ? -12.815 9.914 30.735 1.00 87.50 971 HIS A N 1
ATOM 7743 C CA . HIS A 1 971 ? -11.593 9.815 29.940 1.00 87.50 971 HIS A CA 1
ATOM 7744 C C . HIS A 1 971 ? -10.855 8.490 30.152 1.00 87.50 971 HIS A C 1
ATOM 7746 O O . HIS A 1 971 ? -11.024 7.800 31.162 1.00 87.50 971 HIS A O 1
ATOM 7752 N N . GLY A 1 972 ? -10.024 8.147 29.174 1.00 89.38 972 GLY A N 1
ATOM 7753 C CA . GLY A 1 972 ? -9.142 6.990 29.195 1.00 89.38 972 GLY A CA 1
ATOM 7754 C C . GLY A 1 972 ? -8.006 7.121 28.189 1.00 89.38 972 GLY A C 1
ATOM 7755 O O . GLY A 1 972 ? -7.940 8.081 27.422 1.00 89.38 972 GLY A O 1
ATOM 7756 N N . ILE A 1 973 ? -7.102 6.149 28.197 1.00 91.62 973 ILE A N 1
ATOM 7757 C CA . ILE A 1 973 ? -5.926 6.118 27.332 1.00 91.62 973 ILE A CA 1
ATOM 7758 C C . ILE A 1 973 ? -5.792 4.747 26.669 1.00 91.62 973 ILE A C 1
ATOM 7760 O O . ILE A 1 973 ? -5.843 3.708 27.332 1.00 91.62 973 ILE A O 1
ATOM 7764 N N . LEU A 1 974 ? -5.625 4.755 25.349 1.00 93.25 974 LEU A N 1
ATOM 7765 C CA . LEU A 1 974 ? -5.277 3.593 24.544 1.00 93.25 974 LEU A CA 1
ATOM 7766 C C . LEU A 1 974 ? -3.779 3.632 24.246 1.00 93.25 974 LEU A C 1
ATOM 7768 O O . LEU A 1 974 ? -3.275 4.618 23.718 1.00 93.25 974 LEU A O 1
ATOM 7772 N N . TYR A 1 975 ? -3.085 2.549 24.549 1.00 92.81 975 TYR A N 1
ATOM 7773 C CA . TYR A 1 975 ? -1.678 2.359 24.247 1.00 92.81 975 TYR A CA 1
ATOM 7774 C C . TYR A 1 975 ? -1.488 1.316 23.159 1.00 92.81 975 TYR A C 1
ATOM 7776 O O . TYR A 1 975 ? -2.142 0.273 23.187 1.00 92.81 975 TYR A O 1
ATOM 7784 N N . VAL A 1 976 ? -0.534 1.563 22.265 1.00 94.06 976 VAL A N 1
ATOM 7785 C CA . VAL A 1 976 ? -0.043 0.592 21.278 1.00 94.06 976 VAL A CA 1
ATOM 7786 C C . VAL A 1 976 ? 1.476 0.523 21.385 1.00 94.06 976 VAL A C 1
ATOM 7788 O O . VAL A 1 976 ? 2.131 1.562 21.408 1.00 94.06 976 VAL A O 1
ATOM 7791 N N . ARG A 1 977 ? 2.038 -0.683 21.516 1.00 93.69 977 ARG A N 1
ATOM 7792 C CA . ARG A 1 977 ? 3.427 -0.888 21.954 1.00 93.69 977 ARG A CA 1
ATOM 7793 C C . ARG A 1 977 ? 4.163 -1.912 21.102 1.00 93.69 977 ARG A C 1
ATOM 7795 O O . ARG A 1 977 ? 3.587 -2.928 20.712 1.00 93.69 977 ARG A O 1
ATOM 7802 N N . PHE A 1 978 ? 5.450 -1.665 20.884 1.00 94.12 978 PHE A N 1
ATOM 7803 C CA . PHE A 1 978 ? 6.324 -2.497 20.064 1.00 94.12 978 PHE A CA 1
ATOM 7804 C C . PHE A 1 978 ? 7.558 -2.934 20.845 1.00 94.12 978 PHE A C 1
ATOM 7806 O O . PHE A 1 978 ? 8.179 -2.134 21.544 1.00 94.12 978 PHE A O 1
ATOM 7813 N N . ASN A 1 979 ? 7.961 -4.185 20.645 1.00 93.06 979 ASN A N 1
ATOM 7814 C CA . ASN A 1 979 ? 9.207 -4.762 21.152 1.00 93.06 979 ASN A CA 1
ATOM 7815 C C . ASN A 1 979 ? 10.385 -4.598 20.177 1.00 93.06 979 ASN A C 1
ATOM 7817 O O . ASN A 1 979 ? 11.464 -5.164 20.360 1.00 93.06 979 ASN A O 1
ATOM 7821 N N . ARG A 1 980 ? 10.163 -3.838 19.105 1.00 91.94 980 ARG A N 1
ATOM 7822 C CA . ARG A 1 980 ? 11.106 -3.552 18.024 1.00 91.94 980 ARG A CA 1
ATOM 7823 C C . ARG A 1 980 ? 11.123 -2.049 17.744 1.00 91.94 980 ARG A C 1
ATOM 7825 O O . ARG A 1 980 ? 10.100 -1.405 18.001 1.00 91.94 980 ARG A O 1
ATOM 7832 N N . PRO A 1 981 ? 12.226 -1.492 17.211 1.00 89.00 981 PRO A N 1
ATOM 7833 C CA . PRO A 1 981 ? 12.241 -0.099 16.793 1.00 89.00 981 PRO A CA 1
ATOM 7834 C C . PRO A 1 981 ? 11.097 0.141 15.808 1.00 89.00 981 PRO A C 1
ATOM 7836 O O . PRO A 1 981 ? 10.939 -0.602 14.836 1.00 89.00 981 PRO A O 1
ATOM 7839 N N . HIS A 1 982 ? 10.280 1.155 16.072 1.00 91.19 982 HIS A N 1
ATOM 7840 C CA . HIS A 1 982 ? 9.179 1.524 15.196 1.00 91.19 982 HIS A CA 1
ATOM 7841 C C . HIS A 1 982 ? 9.050 3.044 15.151 1.00 91.19 982 HIS A C 1
ATOM 7843 O O . HIS A 1 982 ? 8.927 3.706 16.181 1.00 91.19 982 HIS A O 1
ATOM 7849 N N . TRP A 1 983 ? 9.098 3.583 13.936 1.00 89.50 983 TRP A N 1
ATOM 7850 C CA . TRP A 1 983 ? 8.932 5.001 13.660 1.00 89.50 983 TRP A CA 1
ATOM 7851 C C . TRP A 1 983 ? 7.543 5.230 13.092 1.00 89.50 983 TRP A C 1
ATOM 7853 O O . TRP A 1 983 ? 7.301 4.898 11.934 1.00 89.50 983 TRP A O 1
ATOM 7863 N N . PHE A 1 984 ? 6.667 5.833 13.889 1.00 88.31 984 PHE A N 1
ATOM 7864 C CA . PHE A 1 984 ? 5.313 6.141 13.453 1.00 88.31 984 PHE A CA 1
ATOM 7865 C C . PHE A 1 984 ? 5.337 7.146 12.299 1.00 88.31 984 PHE A C 1
ATOM 7867 O O . PHE A 1 984 ? 5.892 8.244 12.403 1.00 88.31 984 PHE A O 1
ATOM 7874 N N . THR A 1 985 ? 4.727 6.765 11.186 1.00 85.88 985 THR A N 1
ATOM 7875 C CA . THR A 1 985 ? 4.482 7.652 10.051 1.00 85.88 985 THR A CA 1
ATOM 7876 C C . THR A 1 985 ? 3.320 8.598 10.353 1.00 85.88 985 THR A C 1
ATOM 7878 O O . THR A 1 985 ? 2.450 8.312 11.178 1.00 85.88 985 THR A O 1
ATOM 7881 N N . LYS A 1 986 ? 3.253 9.730 9.641 1.00 84.19 986 LYS A N 1
ATOM 7882 C CA . LYS A 1 986 ? 2.122 10.662 9.762 1.00 84.19 986 LYS A CA 1
ATOM 7883 C C . LYS A 1 986 ? 0.779 9.974 9.466 1.00 84.19 986 LYS A C 1
ATOM 7885 O O . LYS A 1 986 ? -0.188 10.198 10.186 1.00 84.19 986 LYS A O 1
ATOM 7890 N N . GLY A 1 987 ? 0.748 9.092 8.463 1.00 83.25 987 GLY A N 1
ATOM 7891 C CA . GLY A 1 987 ? -0.439 8.308 8.116 1.00 83.25 987 GLY A CA 1
ATOM 7892 C C . GLY A 1 987 ? -0.878 7.358 9.236 1.00 83.25 987 GLY A C 1
ATOM 7893 O O . GLY A 1 987 ? -2.059 7.320 9.571 1.00 83.25 987 GLY A O 1
ATOM 7894 N N . GLU A 1 988 ? 0.051 6.637 9.873 1.00 86.25 988 GLU A N 1
ATOM 7895 C CA . GLU A 1 988 ? -0.269 5.751 11.007 1.00 86.25 988 GLU A CA 1
ATOM 7896 C C . GLU A 1 988 ? -0.867 6.521 12.192 1.00 86.25 988 GLU A C 1
ATOM 7898 O O . GLU A 1 988 ? -1.828 6.051 12.804 1.00 86.25 988 GLU A O 1
ATOM 7903 N N . ILE A 1 989 ? -0.357 7.724 12.483 1.00 88.31 989 ILE A N 1
ATOM 7904 C CA . ILE A 1 989 ? -0.903 8.596 13.535 1.00 88.31 989 ILE A CA 1
ATOM 7905 C C . ILE A 1 989 ? -2.322 9.065 13.174 1.00 88.31 989 ILE A C 1
ATOM 7907 O O . ILE A 1 989 ? -3.230 8.943 13.997 1.00 88.31 989 ILE A O 1
ATOM 7911 N N . GLU A 1 990 ? -2.549 9.546 11.946 1.00 87.69 990 GLU A N 1
ATOM 7912 C CA . GLU A 1 990 ? -3.874 9.996 11.484 1.00 87.69 990 GLU A CA 1
ATOM 7913 C C . GLU A 1 990 ? -4.924 8.871 11.546 1.00 87.69 990 GLU A C 1
ATOM 7915 O O . GLU A 1 990 ? -6.075 9.090 11.950 1.00 87.69 990 GLU A O 1
ATOM 7920 N N . TRP A 1 991 ? -4.532 7.645 11.198 1.00 86.94 991 TRP A N 1
ATOM 7921 C CA . TRP A 1 991 ? -5.408 6.480 11.283 1.00 86.94 991 TRP A CA 1
ATOM 7922 C C . TRP A 1 991 ? -5.630 5.986 12.713 1.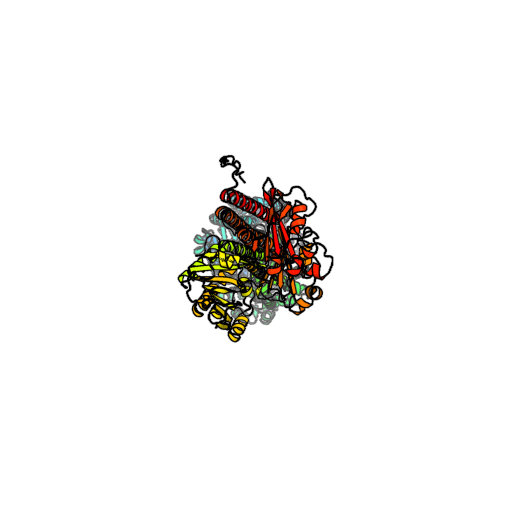00 86.94 991 TRP A C 1
ATOM 7924 O O . TRP A 1 991 ? -6.753 5.595 13.036 1.00 86.94 991 TRP A O 1
ATOM 7934 N N . LEU A 1 992 ? -4.621 6.043 13.589 1.00 86.31 992 LEU A N 1
ATOM 7935 C CA . LEU A 1 992 ? -4.796 5.815 15.028 1.00 86.31 992 LEU A CA 1
ATOM 7936 C C . LEU A 1 992 ? -5.799 6.794 15.630 1.00 86.31 992 LEU A C 1
ATOM 7938 O O . LEU A 1 992 ? -6.676 6.387 16.392 1.00 86.31 992 LEU A O 1
ATOM 7942 N N . GLU A 1 993 ? -5.727 8.066 15.250 1.00 87.50 993 GLU A N 1
ATOM 7943 C CA . GLU A 1 993 ? -6.696 9.071 15.674 1.00 87.50 993 GLU A CA 1
ATOM 7944 C C . GLU A 1 993 ? -8.095 8.790 15.118 1.00 87.50 993 GLU A C 1
ATOM 7946 O O . GLU A 1 993 ? -9.085 8.905 15.842 1.00 87.50 993 GLU A O 1
ATOM 7951 N N . PHE A 1 994 ? -8.212 8.382 13.850 1.00 88.44 994 PHE A N 1
ATOM 7952 C CA . PHE A 1 994 ? -9.493 7.954 13.282 1.00 88.44 994 PHE A CA 1
ATOM 7953 C C . PHE A 1 994 ? -10.082 6.756 14.034 1.00 88.44 994 PHE A C 1
ATOM 7955 O O . PHE A 1 994 ? -11.258 6.778 14.411 1.00 88.44 994 PHE A O 1
ATOM 7962 N N . PHE A 1 995 ? -9.266 5.734 14.279 1.00 88.12 995 PHE A N 1
ATOM 7963 C CA . PHE A 1 995 ? -9.651 4.545 15.023 1.00 88.12 995 PHE A CA 1
ATOM 7964 C C . PHE A 1 995 ? -10.082 4.903 16.448 1.00 88.12 995 PHE A C 1
ATOM 7966 O O . PHE A 1 995 ? -11.137 4.464 16.900 1.00 88.12 995 PHE A O 1
ATOM 7973 N N . ALA A 1 996 ? -9.338 5.773 17.134 1.00 87.31 996 ALA A N 1
ATOM 7974 C CA . ALA A 1 996 ? -9.686 6.241 18.469 1.00 87.31 996 ALA A CA 1
ATOM 7975 C C . ALA A 1 996 ? -10.983 7.056 18.493 1.00 87.31 996 ALA A C 1
ATOM 7977 O O . ALA A 1 996 ? -11.782 6.888 19.413 1.00 87.31 996 ALA A O 1
ATOM 7978 N N . ARG A 1 997 ? -11.265 7.875 17.470 1.00 88.56 997 ARG A N 1
ATOM 7979 C CA . ARG A 1 997 ? -12.576 8.537 17.324 1.00 88.56 997 ARG A CA 1
ATOM 7980 C C . ARG A 1 997 ? -13.714 7.522 17.190 1.00 88.56 997 ARG A C 1
ATOM 7982 O O . ARG A 1 997 ? -14.742 7.682 17.846 1.00 88.56 997 ARG A O 1
ATOM 7989 N N . ARG A 1 998 ? -13.537 6.462 16.392 1.00 90.25 998 ARG A N 1
ATOM 7990 C CA . ARG A 1 998 ? -14.529 5.375 16.259 1.00 90.25 998 ARG A CA 1
ATOM 7991 C C . ARG A 1 998 ? -14.711 4.605 17.563 1.00 90.25 998 ARG A C 1
ATOM 7993 O O . ARG A 1 998 ? -15.844 4.393 17.987 1.00 90.25 998 ARG A O 1
ATOM 8000 N N . ALA A 1 999 ? -13.614 4.264 18.234 1.00 89.31 999 ALA A N 1
ATOM 8001 C CA . ALA A 1 999 ? -13.632 3.648 19.554 1.00 89.31 999 ALA A CA 1
ATOM 8002 C C . ALA A 1 999 ? -14.375 4.531 20.570 1.00 89.31 999 ALA A C 1
ATOM 8004 O O . ALA A 1 999 ? -15.235 4.043 21.291 1.00 89.31 999 ALA A O 1
ATOM 8005 N N . THR A 1 1000 ? -14.118 5.841 20.571 1.00 89.31 1000 THR A N 1
ATOM 8006 C CA . THR A 1 1000 ? -14.783 6.819 21.446 1.00 89.31 1000 THR A CA 1
ATOM 8007 C C . THR A 1 1000 ? -16.294 6.832 21.214 1.00 89.31 1000 THR A C 1
ATOM 8009 O O . THR A 1 1000 ? -17.059 6.729 22.168 1.00 89.31 1000 THR A O 1
ATOM 8012 N N . GLN A 1 1001 ? -16.738 6.895 19.954 1.00 87.69 1001 GLN A N 1
ATOM 8013 C CA . GLN A 1 1001 ? -18.162 6.834 19.600 1.00 87.69 1001 GLN A CA 1
ATOM 8014 C C . GLN A 1 1001 ? -18.806 5.522 20.054 1.00 87.69 1001 GLN A C 1
ATOM 8016 O O . GLN A 1 1001 ? -19.895 5.535 20.624 1.00 87.69 1001 GLN A O 1
ATOM 8021 N N . ALA A 1 1002 ? -18.125 4.397 19.844 1.00 87.62 1002 ALA A N 1
ATOM 8022 C CA . ALA A 1 1002 ? -18.599 3.086 20.261 1.00 87.62 1002 ALA A CA 1
ATOM 8023 C C . ALA A 1 1002 ? -18.721 2.964 21.786 1.00 87.62 1002 ALA A C 1
ATOM 8025 O O . ALA A 1 1002 ? -19.740 2.481 22.275 1.00 87.62 1002 ALA A O 1
ATOM 8026 N N . ILE A 1 1003 ? -17.723 3.445 22.536 1.00 87.19 1003 ILE A N 1
ATOM 8027 C CA . ILE A 1 1003 ? -17.743 3.488 24.005 1.00 87.19 1003 ILE A CA 1
ATOM 8028 C C . ILE A 1 1003 ? -18.874 4.399 24.486 1.00 87.19 1003 ILE A C 1
ATOM 8030 O O . ILE A 1 1003 ? -19.605 4.037 25.406 1.00 87.19 1003 ILE A O 1
ATOM 8034 N N . GLN A 1 1004 ? -19.057 5.560 23.856 1.00 85.56 1004 GLN A N 1
ATOM 8035 C CA . GLN A 1 1004 ? -20.118 6.496 24.209 1.00 85.56 1004 GLN A CA 1
ATOM 8036 C C . GLN A 1 1004 ? -21.505 5.878 23.976 1.00 85.56 1004 GLN A C 1
ATOM 8038 O O . GLN A 1 1004 ? -22.347 5.916 24.869 1.00 85.56 1004 GLN A O 1
ATOM 8043 N N . GLN A 1 1005 ? -21.734 5.256 22.815 1.00 84.81 1005 GLN A N 1
ATOM 8044 C CA . GLN A 1 1005 ? -22.980 4.545 22.510 1.00 84.81 1005 GLN A CA 1
ATOM 8045 C C . GLN A 1 1005 ? -23.234 3.388 23.480 1.00 84.81 1005 GLN A C 1
ATOM 8047 O O . GLN A 1 1005 ? -24.345 3.250 23.989 1.00 84.81 1005 GLN A O 1
ATOM 8052 N N . ALA A 1 1006 ? -22.204 2.590 23.768 1.00 84.19 1006 ALA A N 1
ATOM 8053 C CA . ALA A 1 1006 ? -22.275 1.493 24.724 1.00 84.19 1006 ALA A CA 1
ATOM 8054 C C . ALA A 1 1006 ? -22.635 1.989 26.132 1.00 84.19 1006 ALA A C 1
ATOM 8056 O O . ALA A 1 1006 ? -23.532 1.447 26.775 1.00 84.19 1006 ALA A O 1
ATOM 8057 N N . THR A 1 1007 ? -21.987 3.066 26.582 1.00 82.75 1007 THR A N 1
ATOM 8058 C CA . THR A 1 1007 ? -22.246 3.688 27.887 1.00 82.75 1007 THR A CA 1
ATOM 8059 C C . THR A 1 1007 ? -23.664 4.251 27.955 1.00 82.75 1007 THR A C 1
ATOM 8061 O O . THR A 1 1007 ? -24.363 4.031 28.942 1.00 82.75 1007 THR A O 1
ATOM 8064 N N . TYR A 1 1008 ? -24.127 4.933 26.900 1.00 82.50 1008 TYR A N 1
ATOM 8065 C CA . TYR A 1 1008 ? -25.500 5.431 26.830 1.00 82.50 1008 TYR A CA 1
ATOM 8066 C C . TYR A 1 1008 ? -26.525 4.305 26.855 1.00 82.50 1008 TYR A C 1
ATOM 8068 O O . TYR A 1 1008 ? -27.510 4.416 27.577 1.00 82.50 1008 TYR A O 1
ATOM 8076 N N . TYR A 1 1009 ? -26.303 3.214 26.120 1.00 83.69 1009 TYR A N 1
ATOM 8077 C CA . TYR A 1 1009 ? -27.202 2.065 26.158 1.00 83.69 1009 TYR A CA 1
ATOM 8078 C C . TYR A 1 1009 ? -27.325 1.489 27.575 1.00 83.69 1009 TYR A C 1
ATOM 8080 O O . TYR A 1 1009 ? -28.444 1.300 28.056 1.00 83.69 1009 TYR A O 1
ATOM 8088 N N . THR A 1 1010 ? -26.202 1.286 28.271 1.00 78.50 1010 THR A N 1
ATOM 8089 C CA . THR A 1 1010 ? -26.204 0.830 29.669 1.00 78.50 1010 THR A CA 1
ATOM 8090 C C . THR A 1 1010 ? -26.967 1.804 30.567 1.00 78.50 1010 THR A C 1
ATOM 8092 O O . THR A 1 1010 ? -27.871 1.383 31.287 1.00 78.50 1010 THR A O 1
ATOM 8095 N N . LEU A 1 1011 ? -26.691 3.109 30.461 1.00 76.44 1011 LEU A N 1
ATOM 8096 C CA . LEU A 1 1011 ? -27.362 4.147 31.248 1.00 76.44 1011 LEU A CA 1
ATOM 8097 C C . LEU A 1 1011 ? -28.879 4.188 30.998 1.00 76.44 1011 LEU A C 1
ATOM 8099 O O . LEU A 1 1011 ? -29.664 4.210 31.945 1.00 76.44 1011 LEU A O 1
ATOM 8103 N N . TYR A 1 1012 ? -29.316 4.174 29.736 1.00 79.00 1012 TYR A N 1
ATOM 8104 C CA . TYR A 1 1012 ? -30.740 4.181 29.390 1.00 79.00 1012 TYR A CA 1
ATOM 8105 C C . TYR A 1 1012 ? -31.450 2.922 29.885 1.00 79.00 1012 TYR A C 1
ATOM 8107 O O . TYR A 1 1012 ? -32.555 3.014 30.420 1.00 79.00 1012 TYR A O 1
ATOM 8115 N N . ARG A 1 1013 ? -30.810 1.754 29.753 1.00 79.00 1013 ARG A N 1
ATOM 8116 C CA . ARG A 1 1013 ? -31.340 0.485 30.263 1.00 79.00 1013 ARG A CA 1
ATOM 8117 C C . ARG A 1 1013 ? -31.496 0.517 31.780 1.00 79.00 1013 ARG A C 1
ATOM 8119 O O . ARG A 1 1013 ? -32.527 0.083 32.294 1.00 79.00 1013 ARG A O 1
ATOM 8126 N N . GLU A 1 1014 ? -30.521 1.062 32.501 1.00 73.12 1014 GLU A N 1
ATOM 8127 C CA . GLU A 1 1014 ? -30.634 1.247 33.947 1.00 73.12 1014 GLU A CA 1
ATOM 8128 C C . GLU A 1 1014 ? -31.735 2.231 34.332 1.00 73.12 1014 GLU A C 1
ATOM 8130 O O . GLU A 1 1014 ? -32.520 1.933 35.229 1.00 73.12 1014 GLU A O 1
ATOM 8135 N N . ASN A 1 1015 ? -31.840 3.372 33.651 1.00 72.00 1015 ASN A N 1
ATOM 8136 C CA . ASN A 1 1015 ? -32.870 4.371 33.931 1.00 72.00 1015 ASN A CA 1
ATOM 8137 C C . ASN A 1 1015 ? -34.282 3.825 33.682 1.00 72.00 1015 ASN A C 1
ATOM 8139 O O . ASN A 1 1015 ? -35.166 4.013 34.518 1.00 72.00 1015 ASN A O 1
ATOM 8143 N N . ALA A 1 1016 ? -34.488 3.080 32.593 1.00 73.81 1016 ALA A N 1
ATOM 8144 C CA . ALA A 1 1016 ? -35.753 2.398 32.327 1.00 73.81 1016 ALA A CA 1
ATOM 8145 C C . ALA A 1 1016 ? -36.121 1.424 33.459 1.00 73.81 1016 ALA A C 1
ATOM 8147 O O . ALA A 1 1016 ? -37.254 1.431 33.941 1.00 73.81 1016 ALA A O 1
ATOM 8148 N N . ARG A 1 1017 ? -35.153 0.637 33.949 1.00 72.06 1017 ARG A N 1
ATOM 8149 C CA . ARG A 1 1017 ? -35.360 -0.260 35.098 1.00 72.06 1017 ARG A CA 1
ATOM 8150 C C . ARG A 1 1017 ? -35.680 0.509 36.375 1.00 72.06 1017 ARG A C 1
ATOM 8152 O O . ARG A 1 1017 ? -36.620 0.148 37.072 1.00 72.06 1017 ARG A O 1
ATOM 8159 N N . ARG A 1 1018 ? -34.955 1.597 36.660 1.00 71.31 1018 ARG A N 1
ATOM 8160 C CA . ARG A 1 1018 ? -35.211 2.461 37.827 1.00 71.31 1018 ARG A CA 1
ATOM 8161 C C . ARG A 1 1018 ? -36.653 2.987 37.823 1.00 71.31 1018 ARG A C 1
ATOM 8163 O O . ARG A 1 1018 ? -37.307 2.938 38.860 1.00 71.31 1018 ARG A O 1
ATOM 8170 N N . LEU A 1 1019 ? -37.174 3.412 36.670 1.00 69.75 1019 LEU A N 1
ATOM 8171 C CA . LEU A 1 1019 ? -38.559 3.886 36.534 1.00 69.75 1019 LEU A CA 1
ATOM 8172 C C . LEU A 1 1019 ? -39.598 2.777 36.758 1.00 69.75 1019 LEU A C 1
ATOM 8174 O O . LEU A 1 1019 ? -40.568 2.993 37.484 1.00 69.75 1019 LEU A O 1
ATOM 8178 N N . VAL A 1 1020 ? -39.388 1.586 36.184 1.00 71.06 1020 VAL A N 1
ATOM 8179 C CA . VAL A 1 1020 ? -40.271 0.424 36.406 1.00 71.06 1020 VAL A CA 1
ATOM 8180 C C . VAL A 1 1020 ? -40.300 0.038 37.888 1.00 71.06 1020 VAL A C 1
ATOM 8182 O O . VAL A 1 1020 ? -41.376 -0.190 38.445 1.00 71.06 1020 VAL A O 1
ATOM 8185 N N . ASN A 1 1021 ? -39.139 0.034 38.547 1.00 66.69 1021 ASN A N 1
ATOM 8186 C CA . ASN A 1 1021 ? -39.027 -0.280 39.970 1.00 66.69 1021 ASN A CA 1
ATOM 8187 C C . ASN A 1 1021 ? -39.798 0.734 40.826 1.00 66.69 1021 ASN A C 1
ATOM 8189 O O . ASN A 1 1021 ? -40.567 0.339 41.698 1.00 66.69 1021 ASN A O 1
ATOM 8193 N N . LEU A 1 1022 ? -39.650 2.034 40.549 1.00 68.62 1022 LEU A N 1
ATOM 8194 C CA . LEU A 1 1022 ? -40.377 3.084 41.268 1.00 68.62 1022 LEU A CA 1
ATOM 8195 C C . LEU A 1 1022 ? -41.892 2.976 41.094 1.00 68.62 1022 LEU A C 1
ATOM 8197 O O . LEU A 1 1022 ? -42.628 3.167 42.061 1.00 68.62 1022 LEU A O 1
ATOM 8201 N N . HIS A 1 1023 ? -42.359 2.644 39.889 1.00 72.69 1023 HIS A N 1
ATOM 8202 C CA . HIS A 1 1023 ? -43.782 2.437 39.634 1.00 72.69 1023 HIS A CA 1
ATOM 8203 C C . HIS A 1 1023 ? -44.342 1.257 40.444 1.00 72.69 1023 HIS A C 1
ATOM 8205 O O . HIS A 1 1023 ? -45.374 1.400 41.097 1.00 72.69 1023 HIS A O 1
ATOM 8211 N N . SER A 1 1024 ? -43.626 0.127 40.469 1.00 66.75 1024 SER A N 1
ATOM 8212 C CA . SER A 1 1024 ? -43.991 -1.059 41.261 1.00 66.75 1024 SER A CA 1
ATOM 8213 C C . SER A 1 1024 ? -44.019 -0.764 42.766 1.00 66.75 1024 SER A C 1
ATOM 8215 O O . SER A 1 1024 ? -44.974 -1.136 43.449 1.00 66.75 1024 SER A O 1
ATOM 8217 N N . VAL A 1 1025 ? -43.026 -0.030 43.283 1.00 68.75 1025 VAL A N 1
ATOM 8218 C CA . VAL A 1 1025 ? -42.991 0.385 44.694 1.00 68.75 1025 VAL A CA 1
ATOM 8219 C C . VAL A 1 1025 ? -44.172 1.298 45.030 1.00 68.75 1025 VAL A C 1
ATOM 8221 O O . VAL A 1 1025 ? -44.849 1.078 46.032 1.00 68.75 1025 VAL A O 1
ATOM 8224 N N . ALA A 1 1026 ? -44.458 2.297 44.190 1.00 70.69 1026 ALA A N 1
ATOM 8225 C CA . ALA A 1 1026 ? -45.582 3.206 44.403 1.00 70.69 1026 ALA A CA 1
ATOM 8226 C C . ALA A 1 1026 ? -46.932 2.464 44.429 1.00 70.69 1026 ALA A C 1
ATOM 8228 O O . ALA A 1 1026 ? -47.760 2.747 45.294 1.00 70.69 1026 ALA A O 1
ATOM 8229 N N . GLN A 1 1027 ? -47.132 1.488 43.535 1.00 72.06 1027 GLN A N 1
ATOM 8230 C CA . GLN A 1 1027 ? -48.326 0.634 43.522 1.00 72.06 1027 GLN A CA 1
ATOM 8231 C C . GLN A 1 1027 ? -48.426 -0.234 44.781 1.00 72.06 1027 GLN A C 1
ATOM 8233 O O . GLN A 1 1027 ? -49.444 -0.204 45.464 1.00 72.06 1027 GLN A O 1
ATOM 8238 N N . SER A 1 1028 ? -47.345 -0.925 45.157 1.00 69.56 1028 SER A N 1
ATOM 8239 C CA . SER A 1 1028 ? -47.316 -1.775 46.355 1.00 69.56 1028 SER A CA 1
ATOM 8240 C C . SER A 1 1028 ? -47.614 -0.998 47.643 1.00 69.56 1028 SER A C 1
ATOM 8242 O O . SER A 1 1028 ? -48.251 -1.525 48.555 1.00 69.56 1028 SER A O 1
ATOM 8244 N N . LEU A 1 1029 ? -47.153 0.253 47.742 1.00 71.38 1029 LEU A N 1
ATOM 8245 C CA . LEU A 1 1029 ? -47.442 1.122 48.886 1.00 71.38 1029 LEU A CA 1
ATOM 8246 C C . LEU A 1 1029 ? -48.897 1.614 48.907 1.00 71.38 1029 LEU A C 1
ATOM 8248 O O . LEU A 1 1029 ? -49.445 1.824 49.989 1.00 71.38 1029 LEU A O 1
ATOM 8252 N N . ALA A 1 1030 ? -49.527 1.784 47.742 1.00 68.88 1030 ALA A N 1
ATOM 8253 C CA . ALA A 1 1030 ? -50.944 2.126 47.647 1.00 68.88 1030 ALA A CA 1
ATOM 8254 C C . ALA A 1 1030 ? -51.844 0.936 48.036 1.00 68.88 1030 ALA A C 1
ATOM 8256 O O . ALA A 1 1030 ? -52.771 1.105 48.834 1.00 68.88 1030 ALA A O 1
ATOM 8257 N N . ASP A 1 1031 ? -51.522 -0.262 47.540 1.00 66.88 1031 ASP A N 1
ATOM 8258 C CA . ASP A 1 1031 ? -52.314 -1.482 47.739 1.00 66.88 1031 ASP A CA 1
ATOM 8259 C C . ASP A 1 1031 ? -52.268 -2.002 49.189 1.00 66.88 1031 ASP A C 1
ATOM 8261 O O . ASP A 1 1031 ? -53.250 -2.546 49.686 1.00 66.88 1031 ASP A O 1
ATOM 8265 N N . ASN A 1 1032 ? -51.158 -1.792 49.910 1.00 63.28 1032 ASN A N 1
ATOM 8266 C CA . ASN A 1 1032 ? -50.965 -2.271 51.291 1.00 63.28 1032 ASN A CA 1
ATOM 8267 C C . ASN A 1 1032 ? -51.333 -1.247 52.384 1.00 63.28 1032 ASN A C 1
ATOM 8269 O O . ASN A 1 1032 ? -50.897 -1.374 53.534 1.00 63.28 1032 ASN A O 1
ATOM 8273 N N . SER A 1 1033 ? -52.129 -0.227 52.053 1.00 59.19 1033 SER A N 1
ATOM 8274 C CA . SER A 1 1033 ? -52.437 0.902 52.949 1.00 59.19 1033 SER A CA 1
ATOM 8275 C C . SER A 1 1033 ? -53.228 0.541 54.223 1.00 59.19 1033 SER A C 1
ATOM 8277 O O . SER A 1 1033 ? -53.249 1.336 55.164 1.00 59.19 1033 SER A O 1
ATOM 8279 N N . GLU A 1 1034 ? -53.808 -0.663 54.301 1.00 55.91 1034 GLU A N 1
ATOM 8280 C CA . GLU A 1 1034 ? -54.523 -1.191 55.480 1.00 55.91 1034 GLU A CA 1
ATOM 8281 C C . GLU A 1 1034 ? -53.658 -2.076 56.403 1.00 55.91 1034 GLU A C 1
ATOM 8283 O O . GLU A 1 1034 ? -54.104 -2.469 57.482 1.00 55.91 1034 GLU A O 1
ATOM 8288 N N . SER A 1 1035 ? -52.421 -2.403 56.012 1.00 60.75 1035 SER A N 1
ATOM 8289 C CA . SER A 1 1035 ? -51.557 -3.311 56.781 1.00 60.75 1035 SER A CA 1
ATOM 8290 C C . SER A 1 1035 ? -50.870 -2.624 57.972 1.00 60.75 1035 SER A C 1
ATOM 8292 O O . SER A 1 1035 ? -50.472 -1.457 57.904 1.00 60.75 1035 SER A O 1
ATOM 8294 N N . GLY A 1 1036 ? -50.686 -3.365 59.073 1.00 61.53 1036 GLY A N 1
ATOM 8295 C CA . GLY A 1 1036 ? -49.938 -2.898 60.250 1.00 61.53 1036 GLY A CA 1
ATOM 8296 C C . GLY A 1 1036 ? -48.454 -2.616 59.966 1.00 61.53 1036 GLY A C 1
ATOM 8297 O O . GLY A 1 1036 ? -47.867 -1.749 60.603 1.00 61.53 1036 GLY A O 1
ATOM 8298 N N . ASP A 1 1037 ? -47.891 -3.252 58.934 1.00 72.81 1037 ASP A N 1
ATOM 8299 C CA . ASP A 1 1037 ? -46.454 -3.256 58.622 1.00 72.81 1037 ASP A CA 1
ATOM 8300 C C . ASP A 1 1037 ? -46.052 -2.235 57.529 1.00 72.81 1037 ASP A C 1
ATOM 8302 O O . ASP A 1 1037 ? -45.009 -2.372 56.886 1.00 72.81 1037 ASP A O 1
ATOM 8306 N N . ILE A 1 1038 ? -46.853 -1.183 57.293 1.00 82.31 1038 ILE A N 1
ATOM 8307 C CA . ILE A 1 1038 ? -46.599 -0.215 56.203 1.00 82.31 1038 ILE A CA 1
ATOM 8308 C C . ILE A 1 1038 ? -45.227 0.474 56.305 1.00 82.31 1038 ILE A C 1
ATOM 8310 O O . ILE A 1 1038 ? -44.602 0.765 55.287 1.00 82.31 1038 ILE A O 1
ATOM 8314 N N . LEU A 1 1039 ? -44.746 0.747 57.525 1.00 85.12 1039 LEU A N 1
ATOM 8315 C CA . LEU A 1 1039 ? -43.473 1.439 57.742 1.00 85.12 1039 LEU A CA 1
ATOM 8316 C C . LEU A 1 1039 ? -42.287 0.543 57.358 1.00 85.12 1039 LEU A C 1
ATOM 8318 O O . LEU A 1 1039 ? -41.350 1.022 56.720 1.00 85.12 1039 LEU A O 1
ATOM 8322 N N . ASP A 1 1040 ? -42.355 -0.751 57.687 1.00 82.62 1040 ASP A N 1
ATOM 8323 C CA . ASP A 1 1040 ? -41.367 -1.752 57.270 1.00 82.62 1040 ASP A CA 1
ATOM 8324 C C . ASP A 1 1040 ? -41.409 -1.951 55.746 1.00 82.62 1040 ASP A C 1
ATOM 8326 O O . ASP A 1 1040 ? -40.362 -2.037 55.107 1.00 82.62 1040 ASP A O 1
ATOM 8330 N N . ALA A 1 1041 ? -42.598 -1.914 55.130 1.00 79.12 1041 ALA A N 1
ATOM 8331 C CA . ALA A 1 1041 ? -42.738 -1.968 53.674 1.00 79.12 1041 ALA A CA 1
ATOM 8332 C C . ALA A 1 1041 ? -42.102 -0.761 52.960 1.00 79.12 1041 ALA A C 1
ATOM 8334 O O . ALA A 1 1041 ? -41.439 -0.932 51.931 1.00 79.12 1041 ALA A O 1
ATOM 8335 N N . ILE A 1 1042 ? -42.252 0.453 53.506 1.00 85.06 1042 ILE A N 1
ATOM 8336 C CA . ILE A 1 1042 ? -41.575 1.661 53.003 1.00 85.06 1042 ILE A CA 1
ATOM 8337 C C . ILE A 1 1042 ? -40.060 1.522 53.164 1.00 85.06 1042 ILE A C 1
ATOM 8339 O O . ILE A 1 1042 ? -39.325 1.745 52.199 1.00 85.06 1042 ILE A O 1
ATOM 8343 N N . ALA A 1 1043 ? -39.595 1.123 54.353 1.00 86.81 1043 ALA A N 1
ATOM 8344 C CA . ALA A 1 1043 ? -38.174 0.965 54.643 1.00 86.81 1043 ALA A CA 1
ATOM 8345 C C . ALA A 1 1043 ? -37.525 -0.068 53.711 1.00 86.81 1043 ALA A C 1
ATOM 8347 O O . ALA A 1 1043 ? -36.501 0.217 53.089 1.00 86.81 1043 ALA A O 1
ATOM 8348 N N . GLY A 1 1044 ? -38.158 -1.232 53.551 1.00 80.06 1044 GLY A N 1
ATOM 8349 C CA . GLY A 1 1044 ? -37.703 -2.289 52.655 1.00 80.06 1044 GLY A CA 1
ATOM 8350 C C . GLY A 1 1044 ? -37.672 -1.829 51.203 1.00 80.06 1044 GLY A C 1
ATOM 8351 O O . GLY A 1 1044 ? -36.676 -2.027 50.514 1.00 80.06 1044 GLY A O 1
ATOM 8352 N N . SER A 1 1045 ? -38.716 -1.145 50.737 1.00 78.88 1045 SER A N 1
ATOM 8353 C CA . SER A 1 1045 ? -38.760 -0.634 49.362 1.00 78.88 1045 SER A CA 1
ATOM 8354 C C . SER A 1 1045 ? -37.650 0.383 49.077 1.00 78.88 1045 SER A C 1
ATOM 8356 O O . SER A 1 1045 ? -37.000 0.302 48.035 1.00 78.88 1045 SER A O 1
ATOM 8358 N N . ALA A 1 1046 ? -37.389 1.306 50.008 1.00 82.94 1046 ALA A N 1
ATOM 8359 C CA . ALA A 1 1046 ? -36.290 2.265 49.905 1.00 82.94 1046 ALA A CA 1
ATOM 8360 C C . ALA A 1 1046 ? -34.918 1.581 49.938 1.00 82.94 1046 ALA A C 1
ATOM 8362 O O . ALA A 1 1046 ? -34.071 1.875 49.097 1.00 82.94 1046 ALA A O 1
ATOM 8363 N N . MET A 1 1047 ? -34.703 0.644 50.865 1.00 82.62 1047 MET A N 1
ATOM 8364 C CA . MET A 1 1047 ? -33.430 -0.072 50.986 1.00 82.62 1047 MET A CA 1
ATOM 8365 C C . MET A 1 1047 ? -33.053 -0.734 49.661 1.00 82.62 1047 MET A C 1
ATOM 8367 O O . MET A 1 1047 ? -31.931 -0.604 49.177 1.00 82.62 1047 MET A O 1
ATOM 8371 N N . ASN A 1 1048 ? -34.044 -1.368 49.045 1.00 74.25 1048 ASN A N 1
ATOM 8372 C CA . ASN A 1 1048 ? -33.905 -2.115 47.810 1.00 74.25 1048 ASN A CA 1
ATOM 8373 C C . ASN A 1 1048 ? -33.737 -1.211 46.578 1.00 74.25 1048 ASN A C 1
ATOM 8375 O O . ASN A 1 1048 ? -32.854 -1.444 45.752 1.00 74.25 1048 ASN A O 1
ATOM 8379 N N . ALA A 1 1049 ? -34.530 -0.140 46.463 1.00 74.69 1049 ALA A N 1
ATOM 8380 C CA . ALA A 1 1049 ? -34.442 0.792 45.336 1.00 74.69 1049 ALA A CA 1
ATOM 8381 C C . ALA A 1 1049 ? -33.083 1.514 45.264 1.00 74.69 1049 ALA A C 1
ATOM 8383 O O . ALA A 1 1049 ? -32.572 1.761 44.166 1.00 74.69 1049 ALA A O 1
ATOM 8384 N N . PHE A 1 1050 ? -32.496 1.815 46.426 1.00 79.38 1050 PHE A N 1
ATOM 8385 C CA . PHE A 1 1050 ? -31.280 2.621 46.548 1.00 79.38 1050 PHE A CA 1
ATOM 8386 C C . PHE A 1 1050 ? -30.029 1.822 46.937 1.00 79.38 1050 PHE A C 1
ATOM 8388 O O . PHE A 1 1050 ? -28.952 2.397 47.032 1.00 79.38 1050 PHE A O 1
ATOM 8395 N N . ALA A 1 1051 ? -30.125 0.495 47.089 1.00 76.00 1051 ALA A N 1
ATOM 8396 C CA . ALA A 1 1051 ? -29.001 -0.352 47.509 1.00 76.00 1051 ALA A CA 1
ATOM 8397 C C . ALA A 1 1051 ? -28.381 0.099 48.847 1.00 76.00 1051 ALA A C 1
ATOM 8399 O O . ALA A 1 1051 ? -27.156 0.100 49.009 1.00 76.00 1051 ALA A O 1
ATOM 8400 N N . ALA A 1 1052 ? -29.227 0.551 49.773 1.00 83.44 1052 ALA A N 1
ATOM 8401 C CA . ALA A 1 1052 ? -28.792 1.046 51.070 1.00 83.44 1052 ALA A CA 1
ATOM 8402 C C . ALA A 1 1052 ? -28.494 -0.107 52.029 1.00 83.44 1052 ALA A C 1
ATOM 8404 O O . ALA A 1 1052 ? -29.119 -1.163 51.959 1.00 83.44 1052 ALA A O 1
ATOM 8405 N N . ASP A 1 1053 ? -27.563 0.108 52.956 1.00 83.44 1053 ASP A N 1
ATOM 8406 C CA . ASP A 1 1053 ? -27.233 -0.898 53.969 1.00 83.44 1053 ASP A CA 1
ATOM 8407 C C . ASP A 1 1053 ? -28.314 -0.975 55.049 1.00 83.44 1053 ASP A C 1
ATOM 8409 O O . ASP A 1 1053 ? -28.618 -2.053 55.570 1.00 83.44 1053 ASP A O 1
ATOM 8413 N N . ILE A 1 1054 ? -28.865 0.189 55.411 1.00 88.56 1054 ILE A N 1
ATOM 8414 C CA . ILE A 1 1054 ? -29.897 0.339 56.433 1.00 88.56 1054 ILE A CA 1
ATOM 8415 C C . ILE A 1 1054 ? -30.879 1.436 56.018 1.00 88.56 1054 ILE A C 1
ATOM 8417 O O . ILE A 1 1054 ? -30.471 2.538 55.641 1.00 88.56 1054 ILE A O 1
ATOM 8421 N N . VAL A 1 1055 ? -32.175 1.167 56.186 1.00 91.19 1055 VAL A N 1
ATOM 8422 C CA . VAL A 1 1055 ? -33.225 2.185 56.120 1.00 91.19 1055 VAL A CA 1
ATOM 8423 C C . VAL A 1 1055 ? -34.030 2.212 57.411 1.00 91.19 1055 VAL A C 1
ATOM 8425 O O . VAL A 1 1055 ? -34.448 1.174 57.921 1.00 91.19 1055 VAL A O 1
ATOM 8428 N N . THR A 1 1056 ? -34.262 3.416 57.935 1.00 92.00 1056 THR A N 1
ATOM 8429 C CA . THR A 1 1056 ? -35.157 3.639 59.080 1.00 92.00 1056 THR A CA 1
ATOM 8430 C C . THR A 1 1056 ? -36.208 4.686 58.735 1.00 92.00 1056 THR A C 1
ATOM 8432 O O . THR A 1 1056 ? -35.895 5.729 58.164 1.00 92.00 1056 THR A O 1
ATOM 8435 N N . VAL A 1 1057 ? -37.465 4.401 59.059 1.00 92.25 1057 VAL A N 1
ATOM 8436 C CA . VAL A 1 1057 ? -38.626 5.242 58.758 1.00 92.25 1057 VAL A CA 1
ATOM 8437 C C . VAL A 1 1057 ? -39.298 5.615 60.070 1.00 92.25 1057 VAL A C 1
ATOM 8439 O O . VAL A 1 1057 ? -39.869 4.766 60.749 1.00 92.25 1057 VAL A O 1
ATOM 8442 N N . TYR A 1 1058 ? -39.244 6.896 60.414 1.00 91.06 1058 TYR A N 1
ATOM 8443 C CA . TYR A 1 1058 ? -39.846 7.439 61.622 1.00 91.06 1058 TYR A CA 1
ATOM 8444 C C . TYR A 1 1058 ? -41.162 8.124 61.302 1.00 91.06 1058 TYR A C 1
ATOM 8446 O O . TYR A 1 1058 ? -41.226 9.014 60.450 1.00 91.06 1058 TYR A O 1
ATOM 8454 N N . GLU A 1 1059 ? -42.203 7.752 62.033 1.00 90.56 1059 GLU A N 1
ATOM 8455 C CA . GLU A 1 1059 ? -43.515 8.359 61.917 1.00 90.56 1059 GLU A CA 1
ATOM 8456 C C . GLU A 1 1059 ? -43.649 9.562 62.866 1.00 90.56 1059 GLU A C 1
ATOM 8458 O O . GLU A 1 1059 ? -43.442 9.442 64.072 1.00 90.56 1059 GLU A O 1
ATOM 8463 N N . TYR A 1 1060 ? -44.002 10.734 62.331 1.00 90.38 1060 TYR A N 1
ATOM 8464 C CA . TYR A 1 1060 ? -44.116 11.992 63.074 1.00 90.38 1060 TYR A CA 1
ATOM 8465 C C . TYR A 1 1060 ? -45.554 12.520 63.096 1.00 90.38 1060 TYR A C 1
ATOM 8467 O O . TYR A 1 1060 ? -46.239 12.567 62.066 1.00 90.38 1060 TYR A O 1
ATOM 8475 N N . GLN A 1 1061 ? -46.003 12.959 64.275 1.00 87.62 1061 GLN A N 1
ATOM 8476 C CA . GLN A 1 1061 ? -47.268 13.667 64.451 1.00 87.62 1061 GLN A CA 1
ATOM 8477 C C . GLN A 1 1061 ? -47.013 15.159 64.645 1.00 87.62 1061 GLN A C 1
ATOM 8479 O O . GLN A 1 1061 ? -46.728 15.605 65.758 1.00 87.62 1061 GLN A O 1
ATOM 8484 N N . ALA A 1 1062 ? -47.200 15.934 63.574 1.00 84.25 1062 ALA A N 1
ATOM 8485 C CA . ALA A 1 1062 ? -47.013 17.383 63.590 1.00 84.25 1062 ALA A CA 1
ATOM 8486 C C . ALA A 1 1062 ? -47.848 18.081 64.680 1.00 84.25 1062 ALA A C 1
ATOM 8488 O O . ALA A 1 1062 ? -47.335 18.943 65.381 1.00 84.25 1062 ALA A O 1
ATOM 8489 N N . ALA A 1 1063 ? -49.094 17.647 64.904 1.00 83.12 1063 ALA A N 1
ATOM 8490 C CA . ALA A 1 1063 ? -49.978 18.233 65.919 1.00 83.12 1063 ALA A CA 1
ATOM 8491 C C . ALA A 1 1063 ? -49.516 18.027 67.377 1.00 83.12 1063 ALA A C 1
ATOM 8493 O O . ALA A 1 1063 ? -49.929 18.781 68.253 1.00 83.12 1063 ALA A O 1
ATOM 8494 N N . LYS A 1 1064 ? -48.701 16.998 67.655 1.00 84.69 1064 LYS A N 1
ATOM 8495 C CA . LYS A 1 1064 ? -48.189 16.682 69.004 1.00 84.69 1064 LYS A CA 1
ATOM 8496 C C . LYS A 1 1064 ? -46.691 16.956 69.153 1.00 84.69 1064 LYS A C 1
ATOM 8498 O O . LYS A 1 1064 ? -46.131 16.658 70.203 1.00 84.69 1064 LYS A O 1
ATOM 8503 N N . GLU A 1 1065 ? -46.052 17.438 68.089 1.00 85.75 1065 GLU A N 1
ATOM 8504 C CA . GLU A 1 1065 ? -44.605 17.615 67.961 1.00 85.75 1065 GLU A CA 1
ATOM 8505 C C . GLU A 1 1065 ? -43.769 16.400 68.411 1.00 85.75 1065 GLU A C 1
ATOM 8507 O O . GLU A 1 1065 ? -42.674 16.547 68.950 1.00 85.75 1065 GLU A O 1
ATOM 8512 N N . LYS A 1 1066 ? -44.271 15.179 68.189 1.00 88.69 1066 LYS A N 1
ATOM 8513 C CA . LYS A 1 1066 ? -43.665 13.946 68.712 1.00 88.69 1066 LYS A CA 1
ATOM 8514 C C . LYS A 1 1066 ? -43.626 12.841 67.656 1.00 88.69 1066 LYS A C 1
ATOM 8516 O O . LYS A 1 1066 ? -44.542 12.719 66.842 1.00 88.69 1066 LYS A O 1
ATOM 8521 N N . PHE A 1 1067 ? -42.574 12.024 67.696 1.00 86.81 1067 PHE A N 1
ATOM 8522 C CA . PHE A 1 1067 ? -42.505 10.763 66.953 1.00 86.81 1067 PHE A CA 1
ATOM 8523 C C . PHE A 1 1067 ? -43.286 9.649 67.659 1.00 86.81 1067 PHE A C 1
ATOM 8525 O O . PHE A 1 1067 ? -43.297 9.569 68.892 1.00 86.81 1067 PHE A O 1
ATOM 8532 N N . GLU A 1 1068 ? -43.926 8.789 66.873 1.00 82.81 1068 GLU A N 1
ATOM 8533 C CA . GLU A 1 1068 ? -44.540 7.560 67.375 1.00 82.81 1068 GLU A CA 1
ATOM 8534 C C . GLU A 1 1068 ? -43.479 6.527 67.775 1.00 82.81 1068 GLU A C 1
ATOM 8536 O O . GLU A 1 1068 ? -42.318 6.614 67.372 1.00 82.81 1068 GLU A O 1
ATOM 8541 N N . HIS A 1 1069 ? -43.863 5.576 68.632 1.00 72.19 1069 HIS A N 1
ATOM 8542 C CA . HIS A 1 1069 ? -42.924 4.571 69.144 1.00 72.19 1069 HIS A CA 1
ATOM 8543 C C . HIS A 1 1069 ? -42.592 3.489 68.105 1.00 72.19 1069 HIS A C 1
ATOM 8545 O O . HIS A 1 1069 ? -41.487 2.954 68.114 1.00 72.19 1069 HIS A O 1
ATOM 8551 N N . GLU A 1 1070 ? -43.524 3.181 67.202 1.00 75.81 1070 GLU A N 1
ATOM 8552 C CA . GLU A 1 1070 ? -43.275 2.266 66.089 1.00 75.81 1070 GLU A CA 1
ATOM 8553 C C . GLU A 1 1070 ? -42.468 2.967 64.989 1.00 75.81 1070 GLU A C 1
ATOM 8555 O O . GLU A 1 1070 ? -42.847 4.033 64.500 1.00 75.81 1070 GLU A O 1
ATOM 8560 N N . LEU A 1 1071 ? -41.357 2.348 64.587 1.00 85.94 1071 LEU A N 1
ATOM 8561 C CA . LEU A 1 1071 ? -40.572 2.760 63.428 1.00 85.94 1071 LEU A CA 1
ATOM 8562 C C . LEU A 1 1071 ? -40.451 1.612 62.427 1.00 85.94 1071 LEU A C 1
ATOM 8564 O O . LEU A 1 1071 ? -40.387 0.445 62.815 1.00 85.94 1071 LEU A O 1
ATOM 8568 N N . GLY A 1 1072 ? -40.389 1.967 61.147 1.00 87.06 1072 GLY A N 1
ATOM 8569 C CA . GLY A 1 1072 ? -40.082 1.029 60.075 1.00 87.06 1072 GLY A CA 1
ATOM 8570 C C . GLY A 1 1072 ? -38.583 0.812 59.970 1.00 87.06 1072 GLY A C 1
ATOM 8571 O O . GLY A 1 1072 ? -37.820 1.782 59.989 1.00 87.06 1072 GLY A O 1
ATOM 8572 N N . ILE A 1 1073 ? -38.149 -0.436 59.844 1.00 88.06 1073 ILE A N 1
ATOM 8573 C CA . ILE A 1 1073 ? -36.737 -0.784 59.690 1.00 88.06 1073 ILE A CA 1
ATOM 8574 C C . ILE A 1 1073 ? -36.534 -1.803 58.576 1.00 88.06 1073 ILE A C 1
ATOM 8576 O O . ILE A 1 1073 ? -37.271 -2.776 58.451 1.00 88.06 1073 ILE A O 1
ATOM 8580 N N . ALA A 1 1074 ? -35.478 -1.600 57.798 1.00 86.31 1074 ALA A N 1
ATOM 8581 C CA . ALA A 1 1074 ? -34.980 -2.582 56.848 1.00 86.31 1074 ALA A CA 1
ATOM 8582 C C . ALA A 1 1074 ? -33.451 -2.567 56.840 1.00 86.31 1074 ALA A C 1
ATOM 8584 O O . ALA A 1 1074 ? -32.831 -1.514 57.022 1.00 86.31 1074 ALA A O 1
ATOM 8585 N N . GLY A 1 1075 ? -32.853 -3.736 56.638 1.00 81.75 1075 GLY A N 1
ATOM 8586 C CA . GLY A 1 1075 ? -31.410 -3.916 56.566 1.00 81.75 1075 GLY A CA 1
ATOM 8587 C C . GLY A 1 1075 ? -30.832 -4.658 57.758 1.00 81.75 1075 GLY A C 1
ATOM 8588 O O . GLY A 1 1075 ? -31.510 -5.017 58.724 1.00 81.75 1075 GLY A O 1
ATOM 8589 N N . ARG A 1 1076 ? -29.525 -4.912 57.681 1.00 82.06 1076 ARG A N 1
ATOM 8590 C CA . ARG A 1 1076 ? -28.794 -5.687 58.691 1.00 82.06 1076 ARG A CA 1
ATOM 8591 C C . ARG A 1 1076 ? -28.150 -4.738 59.692 1.00 82.06 1076 ARG A C 1
ATOM 8593 O O . ARG A 1 1076 ? -27.167 -4.076 59.363 1.00 82.06 1076 ARG A O 1
ATOM 8600 N N . PHE A 1 1077 ? -28.685 -4.675 60.906 1.00 83.75 1077 PHE A N 1
ATOM 8601 C CA . PHE A 1 1077 ? -28.195 -3.803 61.979 1.00 83.75 1077 PHE A CA 1
ATOM 8602 C C . PHE A 1 1077 ? -27.125 -4.500 62.826 1.00 83.75 1077 PHE A C 1
ATOM 8604 O O . PHE A 1 1077 ? -27.230 -5.690 63.111 1.00 83.75 1077 PHE A O 1
ATOM 8611 N N . ILE A 1 1078 ? -26.137 -3.737 63.294 1.00 83.81 1078 ILE A N 1
ATOM 8612 C CA . ILE A 1 1078 ? -25.150 -4.187 64.284 1.00 83.81 1078 ILE A CA 1
ATOM 8613 C C . ILE A 1 1078 ? -25.801 -4.272 65.671 1.00 83.81 1078 ILE A C 1
ATOM 8615 O O . ILE A 1 1078 ? -25.543 -5.213 66.418 1.00 83.81 1078 ILE A O 1
ATOM 8619 N N . ALA A 1 1079 ? -26.659 -3.308 66.022 1.00 81.38 1079 ALA A N 1
ATOM 8620 C CA . ALA A 1 1079 ? -27.351 -3.270 67.310 1.00 81.38 1079 ALA A CA 1
ATOM 8621 C C . ALA A 1 1079 ? -28.838 -2.916 67.138 1.00 81.38 1079 ALA A C 1
ATOM 8623 O O . ALA A 1 1079 ? -29.294 -1.838 67.538 1.00 81.38 1079 ALA A O 1
ATOM 8624 N N . ILE A 1 1080 ? -29.611 -3.840 66.552 1.00 80.56 1080 ILE A N 1
ATOM 8625 C CA . ILE A 1 1080 ? -31.042 -3.639 66.259 1.00 80.56 1080 ILE A CA 1
ATOM 8626 C C . ILE A 1 1080 ? -31.856 -3.284 67.509 1.00 80.56 1080 ILE A C 1
ATOM 8628 O O . ILE A 1 1080 ? -32.693 -2.385 67.463 1.00 80.56 1080 ILE A O 1
ATOM 8632 N N . GLU A 1 1081 ? -31.556 -3.916 68.647 1.00 78.69 1081 GLU A N 1
ATOM 8633 C CA . GLU A 1 1081 ? -32.295 -3.724 69.899 1.00 78.69 1081 GLU A CA 1
ATOM 8634 C C . GLU A 1 1081 ? -32.212 -2.277 70.403 1.00 78.69 1081 GLU A C 1
ATOM 8636 O O . GLU A 1 1081 ? -33.206 -1.681 70.819 1.00 78.69 1081 GLU A O 1
ATOM 8641 N N . LYS A 1 1082 ? -31.029 -1.666 70.261 1.00 78.44 1082 LYS A N 1
ATOM 8642 C CA . LYS A 1 1082 ? -30.783 -0.257 70.600 1.00 78.44 1082 LYS A CA 1
ATOM 8643 C C . LYS A 1 1082 ? -31.436 0.723 69.623 1.00 78.44 1082 LYS A C 1
ATOM 8645 O O . LYS A 1 1082 ? -31.453 1.917 69.898 1.00 78.44 1082 LYS A O 1
ATOM 8650 N N . THR A 1 1083 ? -31.912 0.254 68.473 1.00 79.00 1083 THR A N 1
ATOM 8651 C CA . THR A 1 1083 ? -32.647 1.076 67.498 1.00 79.00 1083 THR A CA 1
ATOM 8652 C C . THR A 1 1083 ? -34.146 0.949 67.709 1.00 79.00 1083 THR A C 1
ATOM 8654 O O . THR A 1 1083 ? -34.850 1.948 67.672 1.00 79.00 1083 THR A O 1
ATOM 8657 N N . ARG A 1 1084 ? -34.632 -0.272 67.961 1.00 77.44 1084 ARG A N 1
ATOM 8658 C CA . ARG A 1 1084 ? -36.064 -0.574 68.016 1.00 77.44 1084 ARG A CA 1
ATOM 8659 C C . ARG A 1 1084 ? -36.749 -0.095 69.294 1.00 77.44 1084 ARG A C 1
ATOM 8661 O O . ARG A 1 1084 ? -37.914 0.270 69.241 1.00 77.44 1084 ARG A O 1
ATOM 8668 N N . TRP A 1 1085 ? -36.042 -0.102 70.425 1.00 69.00 1085 TRP A N 1
ATOM 8669 C CA . TRP A 1 1085 ? -36.651 0.157 71.740 1.00 69.00 1085 TRP A CA 1
ATOM 8670 C C . TRP A 1 1085 ? -36.097 1.388 72.467 1.00 69.00 1085 TRP A C 1
ATOM 8672 O O . TRP A 1 1085 ? -36.541 1.697 73.572 1.00 69.00 1085 TRP A O 1
ATOM 8682 N N . ALA A 1 1086 ? -35.144 2.112 71.874 1.00 70.38 1086 ALA A N 1
ATOM 8683 C CA . ALA A 1 1086 ? -34.603 3.323 72.484 1.00 70.38 1086 ALA A CA 1
ATOM 8684 C C . ALA A 1 1086 ? -35.562 4.517 72.294 1.00 70.38 1086 ALA A C 1
ATOM 8686 O O . ALA A 1 1086 ? -35.990 4.779 71.168 1.00 70.38 1086 ALA A O 1
ATOM 8687 N N . PRO A 1 1087 ? -35.897 5.275 73.356 1.00 72.44 1087 PRO A N 1
ATOM 8688 C CA . PRO A 1 1087 ? -36.687 6.493 73.217 1.00 72.44 1087 PRO A CA 1
ATOM 8689 C C . PRO A 1 1087 ? -35.906 7.566 72.444 1.00 72.44 1087 PRO A C 1
ATOM 8691 O O . PRO A 1 1087 ? -34.718 7.780 72.683 1.00 72.44 1087 PRO A O 1
ATOM 8694 N N . LEU A 1 1088 ? -36.585 8.263 71.528 1.00 81.56 1088 LEU A N 1
ATOM 8695 C CA . LEU A 1 1088 ? -35.998 9.376 70.780 1.00 81.56 1088 LEU A CA 1
ATOM 8696 C C . LEU A 1 1088 ? -35.910 10.630 71.656 1.00 81.56 1088 LEU A C 1
ATOM 8698 O O . LEU A 1 1088 ? -36.932 11.196 72.049 1.00 81.56 1088 LEU A O 1
ATOM 8702 N N . GLU A 1 1089 ? -34.688 11.083 71.922 1.00 81.88 1089 GLU A N 1
ATOM 8703 C CA . GLU A 1 1089 ? -34.418 12.341 72.622 1.00 81.88 1089 GLU A CA 1
ATOM 8704 C C . GLU A 1 1089 ? -34.611 13.555 71.684 1.00 81.88 1089 GLU A C 1
ATOM 8706 O O . GLU A 1 1089 ? -34.388 13.429 70.476 1.00 81.88 1089 GLU A O 1
ATOM 8711 N N . PRO A 1 1090 ? -35.003 14.745 72.184 1.00 81.50 1090 PRO A N 1
ATOM 8712 C CA . PRO A 1 1090 ? -35.218 15.935 71.347 1.00 81.50 1090 PRO A CA 1
ATOM 8713 C C . PRO A 1 1090 ? -33.985 16.434 70.571 1.00 81.50 1090 PRO A C 1
ATOM 8715 O O . PRO A 1 1090 ? -34.130 17.201 69.620 1.00 81.50 1090 PRO A O 1
ATOM 8718 N N . ASP A 1 1091 ? -32.778 16.032 70.973 1.00 82.00 1091 ASP A N 1
ATOM 8719 C CA . ASP A 1 1091 ? -31.505 16.335 70.305 1.00 82.00 1091 ASP A CA 1
ATOM 8720 C C . ASP A 1 1091 ? -31.078 15.246 69.297 1.00 82.00 1091 ASP A C 1
ATOM 8722 O O . ASP A 1 1091 ? -30.014 15.350 68.686 1.00 82.00 1091 ASP A O 1
ATOM 8726 N N . SER A 1 1092 ? -31.882 14.192 69.120 1.00 85.50 1092 SER A N 1
ATOM 8727 C CA . SER A 1 1092 ? -31.599 13.108 68.176 1.00 85.50 1092 SER A CA 1
ATOM 8728 C C . SER A 1 1092 ? -31.795 13.534 66.717 1.00 85.50 1092 SER A C 1
ATOM 8730 O O . SER A 1 1092 ? -32.539 14.469 66.400 1.00 85.50 1092 SER A O 1
ATOM 8732 N N . SER A 1 1093 ? -31.139 12.817 65.798 1.00 87.69 1093 SER A N 1
ATOM 8733 C CA . SER A 1 1093 ? -31.143 13.156 64.372 1.00 87.69 1093 SER A CA 1
ATOM 8734 C C . SER A 1 1093 ? -32.544 13.264 63.741 1.00 87.69 1093 SER A C 1
ATOM 8736 O O . SER A 1 1093 ? -32.739 14.213 62.977 1.00 87.69 1093 SER A O 1
ATOM 8738 N N . PRO A 1 1094 ? -33.561 12.429 64.065 1.00 89.81 1094 PRO A N 1
ATOM 8739 C CA . PRO A 1 1094 ? -34.909 12.603 63.511 1.00 89.81 1094 PRO A CA 1
ATOM 8740 C C . PRO A 1 1094 ? -35.544 13.954 63.867 1.00 89.81 1094 PRO A C 1
ATOM 8742 O O . PRO A 1 1094 ? -36.096 14.621 62.989 1.00 89.81 1094 PRO A O 1
ATOM 8745 N N . TYR A 1 1095 ? -35.415 14.408 65.120 1.00 89.75 1095 TYR A N 1
ATOM 8746 C CA . TYR A 1 1095 ? -35.945 15.708 65.549 1.00 89.75 1095 TYR A CA 1
ATOM 8747 C C . TYR A 1 1095 ? -35.212 16.872 64.888 1.00 89.75 1095 TYR A C 1
ATOM 8749 O O . TYR A 1 1095 ? -35.853 17.823 64.440 1.00 89.75 1095 TYR A O 1
ATOM 8757 N N . LEU A 1 1096 ? -33.883 16.802 64.785 1.00 89.81 1096 LEU A N 1
ATOM 8758 C CA . LEU A 1 1096 ? -33.092 17.864 64.161 1.00 89.81 1096 LEU A CA 1
ATOM 8759 C C . LEU A 1 1096 ? -33.407 18.027 62.672 1.00 89.81 1096 LEU A C 1
ATOM 8761 O O . LEU A 1 1096 ? -33.479 19.159 62.189 1.00 89.81 1096 LEU A O 1
ATOM 8765 N N . VAL A 1 1097 ? -33.627 16.926 61.946 1.00 89.75 1097 VAL A N 1
ATOM 8766 C CA . VAL A 1 1097 ? -33.969 16.994 60.519 1.00 89.75 1097 VAL A CA 1
ATOM 8767 C C . VAL A 1 1097 ? -35.383 17.540 60.318 1.00 89.75 1097 VAL A C 1
ATOM 8769 O O . VAL A 1 1097 ? -35.540 18.493 59.550 1.00 89.75 1097 VAL A O 1
ATOM 8772 N N . VAL A 1 1098 ? -36.384 17.052 61.064 1.00 89.88 1098 VAL A N 1
ATOM 8773 C CA . VAL A 1 1098 ? -37.760 17.590 61.008 1.00 89.88 1098 VAL A CA 1
ATOM 8774 C C . VAL A 1 1098 ? -37.797 19.074 61.377 1.00 89.88 1098 VAL A C 1
ATOM 8776 O O . VAL A 1 1098 ? -38.379 19.867 60.640 1.00 89.88 1098 VAL A O 1
ATOM 8779 N N . LYS A 1 1099 ? -37.099 19.482 62.446 1.00 88.00 1099 LYS A N 1
ATOM 8780 C CA . LYS A 1 1099 ? -36.989 20.891 62.861 1.00 88.00 1099 LYS A CA 1
ATOM 8781 C C . LYS A 1 1099 ? -36.321 21.765 61.800 1.00 88.00 1099 LYS A C 1
ATOM 8783 O O . LYS A 1 1099 ? -36.612 22.954 61.714 1.00 88.00 1099 LYS A O 1
ATOM 8788 N N . SER A 1 1100 ? -35.420 21.195 61.000 1.00 87.50 1100 SER A N 1
ATOM 8789 C CA . SER A 1 1100 ? -34.743 21.935 59.938 1.00 87.50 1100 SER A CA 1
ATOM 8790 C C . SER A 1 1100 ? -35.611 22.189 58.703 1.00 87.50 1100 SER A C 1
ATOM 8792 O O . SER A 1 1100 ? -35.297 23.101 57.947 1.00 87.50 1100 SER A O 1
ATOM 8794 N N . GLY A 1 1101 ? -36.684 21.416 58.494 1.00 86.06 1101 GLY A N 1
ATOM 8795 C CA . GLY A 1 1101 ? -37.646 21.610 57.402 1.00 86.06 1101 GLY A CA 1
ATOM 8796 C C . GLY A 1 1101 ? -37.176 21.188 56.001 1.00 86.06 1101 GLY A C 1
ATOM 8797 O O . GLY A 1 1101 ? -37.966 21.248 55.057 1.00 86.06 1101 GLY A O 1
ATOM 8798 N N . PHE A 1 1102 ? -35.933 20.716 55.852 1.00 88.06 1102 PHE A N 1
ATOM 8799 C CA . PHE A 1 1102 ? -35.369 20.260 54.578 1.00 88.06 1102 PHE A CA 1
ATOM 8800 C C . PHE A 1 1102 ? -34.687 18.895 54.717 1.00 88.06 1102 PHE A C 1
ATOM 8802 O O . PHE A 1 1102 ? -34.099 18.593 55.756 1.00 88.06 1102 PHE A O 1
ATOM 8809 N N . SER A 1 1103 ? -34.742 18.097 53.648 1.00 92.38 1103 SER A N 1
ATOM 8810 C CA . SER A 1 1103 ? -33.994 16.843 53.515 1.00 92.38 1103 SER A CA 1
ATOM 8811 C C . SER A 1 1103 ? -32.478 17.105 53.524 1.00 92.38 1103 SER A C 1
ATOM 8813 O O . SER A 1 1103 ? -32.012 18.135 53.032 1.00 92.38 1103 SER A O 1
ATOM 8815 N N . VAL A 1 1104 ? -31.699 16.179 54.083 1.00 93.00 1104 VAL A N 1
ATOM 8816 C CA . VAL A 1 1104 ? -30.237 16.262 54.238 1.00 93.00 1104 VAL A CA 1
ATOM 8817 C C . VAL A 1 1104 ? -29.591 15.114 53.467 1.00 93.00 1104 VAL A C 1
ATOM 8819 O O . VAL A 1 1104 ? -29.979 13.969 53.655 1.00 93.00 1104 VAL A O 1
ATOM 8822 N N . TYR A 1 1105 ? -28.595 15.405 52.634 1.00 93.75 1105 TYR A N 1
ATOM 8823 C CA . TYR A 1 1105 ? -27.862 14.414 51.841 1.00 93.75 1105 TYR A CA 1
ATOM 8824 C C . TYR A 1 1105 ? -26.371 14.604 52.103 1.00 93.75 1105 TYR A C 1
ATOM 8826 O O . TYR A 1 1105 ? -25.852 15.677 51.799 1.00 93.75 1105 TYR A O 1
ATOM 8834 N N . GLU A 1 1106 ? -25.705 13.611 52.692 1.00 93.25 1106 GLU A N 1
ATOM 8835 C CA . GLU A 1 1106 ? -24.322 13.749 53.161 1.00 93.25 1106 GLU A CA 1
ATOM 8836 C C . GLU A 1 1106 ? -23.447 12.553 52.804 1.00 93.25 1106 GLU A C 1
ATOM 8838 O O . GLU A 1 1106 ? -23.733 11.417 53.188 1.00 93.25 1106 GLU A O 1
ATOM 8843 N N . GLU A 1 1107 ? -22.334 12.844 52.130 1.00 90.50 1107 GLU A N 1
ATOM 8844 C CA . GLU A 1 1107 ? -21.282 11.882 51.780 1.00 90.50 1107 GLU A CA 1
ATOM 8845 C C . GLU A 1 1107 ? -20.450 11.479 53.007 1.00 90.50 1107 GLU A C 1
ATOM 8847 O O . GLU A 1 1107 ? -19.974 10.350 53.086 1.00 90.50 1107 GLU A O 1
ATOM 8852 N N . ASN A 1 1108 ? -20.330 12.368 54.001 1.00 90.75 1108 ASN A N 1
ATOM 8853 C CA . ASN A 1 1108 ? -19.654 12.109 55.274 1.00 90.75 1108 ASN A CA 1
ATOM 8854 C C . ASN A 1 1108 ? -20.608 12.368 56.452 1.00 90.75 1108 ASN A C 1
ATOM 8856 O O . ASN A 1 1108 ? -20.546 13.397 57.136 1.00 90.75 1108 ASN A O 1
ATOM 8860 N N . ALA A 1 1109 ? -21.496 11.407 56.700 1.00 90.69 1109 ALA A N 1
ATOM 8861 C CA . ALA A 1 1109 ? -22.495 11.454 57.762 1.00 90.69 1109 ALA A CA 1
ATOM 8862 C C . ALA A 1 1109 ? -21.901 11.656 59.176 1.00 90.69 1109 ALA A C 1
ATOM 8864 O O . ALA A 1 1109 ? -22.491 12.434 59.932 1.00 90.69 1109 ALA A O 1
ATOM 8865 N N . PRO A 1 1110 ? -20.750 11.053 59.559 1.00 90.31 1110 PRO A N 1
ATOM 8866 C CA . PRO A 1 1110 ? -20.120 11.310 60.859 1.00 90.31 1110 PRO A CA 1
ATOM 8867 C C . PRO A 1 1110 ? -19.747 12.777 61.104 1.00 90.31 1110 PRO A C 1
ATOM 8869 O O . PRO A 1 1110 ? -19.726 13.212 62.255 1.00 90.31 1110 PRO A O 1
ATOM 8872 N N . SER A 1 1111 ? -19.455 13.535 60.042 1.00 89.19 1111 SER A N 1
ATOM 8873 C CA . SER A 1 1111 ? -19.071 14.949 60.134 1.00 89.19 1111 SER A CA 1
ATOM 8874 C C . SER A 1 1111 ? -20.260 15.920 60.188 1.00 89.19 1111 SER A C 1
ATOM 8876 O O . SER A 1 1111 ? -20.102 17.070 60.604 1.00 89.19 1111 SER A O 1
ATOM 8878 N N . ASN A 1 1112 ? -21.463 15.475 59.806 1.00 90.75 1112 ASN A N 1
ATOM 8879 C CA . ASN A 1 1112 ? -22.645 16.330 59.750 1.00 90.75 1112 ASN A CA 1
ATOM 8880 C C . ASN A 1 1112 ? -23.360 16.402 61.111 1.00 90.75 1112 ASN A C 1
ATOM 8882 O O . ASN A 1 1112 ? -23.876 15.408 61.615 1.00 90.75 1112 ASN A O 1
ATOM 8886 N N . GLN A 1 1113 ? -23.490 17.610 61.665 1.00 87.88 1113 GLN A N 1
ATOM 8887 C CA . GLN A 1 1113 ? -24.064 17.838 63.001 1.00 87.88 1113 GLN A CA 1
ATOM 8888 C C . GLN A 1 1113 ? -25.559 17.489 63.137 1.00 87.88 1113 GLN A C 1
ATOM 8890 O O . GLN A 1 1113 ? -26.035 17.304 64.254 1.00 87.88 1113 GLN A O 1
ATOM 8895 N N . LYS A 1 1114 ? -26.322 17.417 62.038 1.00 87.94 1114 LYS A N 1
ATOM 8896 C CA . LYS A 1 1114 ? -27.741 17.015 62.070 1.00 87.94 1114 LYS A CA 1
ATOM 8897 C C . LYS A 1 1114 ? -27.897 15.494 62.075 1.00 87.94 1114 LYS A C 1
ATOM 8899 O O . LYS A 1 1114 ? -28.830 14.983 62.686 1.00 87.94 1114 LYS A O 1
ATOM 8904 N N . LEU A 1 1115 ? -26.999 14.779 61.392 1.00 87.31 1115 LEU A N 1
ATOM 8905 C CA . LEU A 1 1115 ? -27.007 13.314 61.307 1.00 87.31 1115 LEU A CA 1
ATOM 8906 C C . LEU A 1 1115 ? -26.261 12.663 62.478 1.00 87.31 1115 LEU A C 1
ATOM 8908 O O . LEU A 1 1115 ? -26.718 11.654 63.016 1.00 87.31 1115 LEU A O 1
ATOM 8912 N N . CYS A 1 1116 ? -25.155 13.270 62.908 1.00 88.31 1116 CYS A N 1
ATOM 8913 C CA . CYS A 1 1116 ? -24.355 12.877 64.062 1.00 88.31 1116 CYS A CA 1
ATOM 8914 C C . CYS A 1 1116 ? -24.184 14.077 65.017 1.00 88.31 1116 CYS A C 1
ATOM 8916 O O . CYS A 1 1116 ? -23.177 14.788 64.966 1.00 88.31 1116 CYS A O 1
ATOM 8918 N N . PRO A 1 1117 ? -25.175 14.347 65.886 1.00 85.44 1117 PRO A N 1
ATOM 8919 C CA . PRO A 1 1117 ? -25.112 15.469 66.814 1.00 85.44 1117 PRO A CA 1
ATOM 8920 C C . PRO A 1 1117 ? -23.982 15.279 67.830 1.00 85.44 1117 PRO A C 1
ATOM 8922 O O . PRO A 1 1117 ? -23.791 14.153 68.317 1.00 85.44 1117 PRO A O 1
ATOM 8925 N N . PRO A 1 1118 ? -23.265 16.355 68.210 1.00 81.75 1118 PRO A N 1
ATOM 8926 C CA . PRO A 1 1118 ? -22.227 16.273 69.228 1.00 81.75 1118 PRO A CA 1
ATOM 8927 C C . PRO A 1 1118 ? -22.794 15.689 70.529 1.00 81.75 1118 PRO A C 1
ATOM 8929 O O . PRO A 1 1118 ? -23.945 15.924 70.900 1.00 81.75 1118 PRO A O 1
ATOM 8932 N N . ALA A 1 1119 ? -21.991 14.874 71.209 1.00 81.19 1119 ALA A N 1
ATOM 8933 C CA . ALA A 1 1119 ? -22.401 14.158 72.411 1.00 81.19 1119 ALA A CA 1
ATOM 8934 C C . ALA A 1 1119 ? -21.542 14.578 73.609 1.00 81.19 1119 ALA A C 1
ATOM 8936 O O . ALA A 1 1119 ? -20.345 14.818 73.467 1.00 81.19 1119 ALA A O 1
ATOM 8937 N N . ALA A 1 1120 ? -22.143 14.630 74.802 1.00 78.81 1120 ALA A N 1
ATOM 8938 C CA . ALA A 1 1120 ? -21.477 15.091 76.025 1.00 78.81 1120 ALA A CA 1
ATOM 8939 C C . ALA A 1 1120 ? -20.349 14.159 76.522 1.00 78.81 1120 ALA A C 1
ATOM 8941 O O . ALA A 1 1120 ? -19.550 14.551 77.368 1.00 78.81 1120 ALA A O 1
ATOM 8942 N N . SER A 1 1121 ? -20.280 12.921 76.019 1.00 84.06 1121 SER A N 1
ATOM 8943 C CA . SER A 1 1121 ? -19.222 11.958 76.336 1.00 84.06 1121 SER A CA 1
ATOM 8944 C C . SER A 1 1121 ? -18.905 11.058 75.142 1.00 84.06 1121 SER A C 1
ATOM 8946 O O . SER A 1 1121 ? -19.729 10.880 74.242 1.00 84.06 1121 SER A O 1
ATOM 8948 N N . GLN A 1 1122 ? -17.727 10.431 75.159 1.00 80.81 1122 GLN A N 1
ATOM 8949 C CA . GLN A 1 1122 ? -17.308 9.491 74.117 1.00 80.81 1122 GLN A CA 1
ATOM 8950 C C . GLN A 1 1122 ? -18.221 8.252 74.050 1.00 80.81 1122 GLN A C 1
ATOM 8952 O O . GLN A 1 1122 ? -18.535 7.788 72.958 1.00 80.81 1122 GLN A O 1
ATOM 8957 N N . ASN A 1 1123 ? -18.736 7.773 75.190 1.00 80.31 1123 ASN A N 1
ATOM 8958 C CA . ASN A 1 1123 ? -19.730 6.691 75.227 1.00 80.31 1123 ASN A CA 1
ATOM 8959 C C . ASN A 1 1123 ? -21.072 7.113 74.609 1.00 80.31 1123 ASN A C 1
ATOM 8961 O O . ASN A 1 1123 ? -21.710 6.322 73.916 1.00 80.31 1123 ASN A O 1
ATOM 8965 N N . ALA A 1 1124 ? -21.502 8.358 74.833 1.00 79.06 1124 ALA A N 1
ATOM 8966 C CA . ALA A 1 1124 ? -22.709 8.886 74.202 1.00 79.06 1124 ALA A CA 1
ATOM 8967 C C . ALA A 1 1124 ? -22.526 9.033 72.680 1.00 79.06 1124 ALA A C 1
ATOM 8969 O O . ALA A 1 1124 ? -23.438 8.694 71.930 1.00 79.06 1124 ALA A O 1
ATOM 8970 N N . LEU A 1 1125 ? -21.333 9.436 72.221 1.00 83.06 1125 LEU A N 1
ATOM 8971 C CA . LEU A 1 1125 ? -20.987 9.488 70.796 1.00 83.06 1125 LEU A CA 1
ATOM 8972 C C . LEU A 1 1125 ? -20.990 8.091 70.156 1.00 83.06 1125 LEU A C 1
ATOM 8974 O O . LEU A 1 1125 ? -21.581 7.913 69.097 1.00 83.06 1125 LEU A O 1
ATOM 8978 N N . GLN A 1 1126 ? -20.403 7.088 70.819 1.00 84.00 1126 GLN A N 1
ATOM 8979 C CA . GLN A 1 1126 ? -20.402 5.696 70.345 1.00 84.00 1126 GLN A CA 1
ATOM 8980 C C . GLN A 1 1126 ? -21.805 5.076 70.273 1.00 84.00 1126 GLN A C 1
ATOM 8982 O O . GLN A 1 1126 ? -22.029 4.160 69.486 1.00 84.00 1126 GLN A O 1
ATOM 8987 N N . ASN A 1 1127 ? -22.761 5.565 71.070 1.00 83.25 1127 ASN A N 1
ATOM 8988 C CA . ASN A 1 1127 ? -24.155 5.123 71.010 1.00 83.25 1127 ASN A CA 1
ATOM 8989 C C . ASN A 1 1127 ? -24.988 5.846 69.932 1.00 83.25 1127 ASN A C 1
ATOM 8991 O O . ASN A 1 1127 ? -26.095 5.382 69.643 1.00 83.25 1127 ASN A O 1
ATOM 8995 N N . ARG A 1 1128 ? -24.496 6.941 69.322 1.00 86.31 1128 ARG A N 1
ATOM 8996 C CA . ARG A 1 1128 ? -25.192 7.609 68.207 1.00 86.31 1128 ARG A CA 1
ATOM 8997 C C . ARG A 1 1128 ? -25.284 6.654 67.014 1.00 86.31 1128 ARG A C 1
ATOM 8999 O O . ARG A 1 1128 ? -24.328 5.948 66.704 1.00 86.31 1128 ARG A O 1
ATOM 9006 N N . PHE A 1 1129 ? -26.424 6.672 66.322 1.00 88.06 1129 PHE A N 1
ATOM 9007 C CA . PHE A 1 1129 ? -26.742 5.737 65.237 1.00 88.06 1129 PHE A CA 1
ATOM 9008 C C . PHE A 1 1129 ? -25.639 5.644 64.170 1.00 88.06 1129 PHE A C 1
ATOM 9010 O O . PHE A 1 1129 ? -25.162 4.550 63.887 1.00 88.06 1129 PHE A O 1
ATOM 9017 N N . VAL A 1 1130 ? -25.189 6.791 63.645 1.00 89.50 1130 VAL A N 1
ATOM 9018 C CA . VAL A 1 1130 ? -24.169 6.872 62.583 1.00 89.50 1130 VAL A CA 1
ATOM 9019 C C . VAL A 1 1130 ? -22.863 6.182 62.994 1.00 89.50 1130 VAL A C 1
ATOM 9021 O O . VAL A 1 1130 ? -22.309 5.406 62.225 1.00 89.50 1130 VAL A O 1
ATOM 9024 N N . VAL A 1 1131 ? -22.396 6.401 64.226 1.00 88.88 1131 VAL A N 1
ATOM 9025 C CA . VAL A 1 1131 ? -21.141 5.816 64.729 1.00 88.88 1131 VAL A CA 1
ATOM 9026 C C . VAL A 1 1131 ? -21.318 4.335 65.064 1.00 88.88 1131 VAL A C 1
ATOM 9028 O O . VAL A 1 1131 ? -20.499 3.506 64.676 1.00 88.88 1131 VAL A O 1
ATOM 9031 N N . ARG A 1 1132 ? -22.409 3.988 65.756 1.00 89.12 1132 ARG A N 1
ATOM 9032 C CA . ARG A 1 1132 ? -22.706 2.622 66.202 1.00 89.12 1132 ARG A CA 1
ATOM 9033 C C . ARG A 1 1132 ? -22.890 1.651 65.036 1.00 89.12 1132 ARG A C 1
ATOM 9035 O O . ARG A 1 1132 ? -22.403 0.527 65.094 1.00 89.12 1132 ARG A O 1
ATOM 9042 N N . GLU A 1 1133 ? -23.602 2.080 63.996 1.00 87.88 1133 GLU A N 1
ATOM 9043 C CA . GLU A 1 1133 ? -23.900 1.263 62.814 1.00 87.88 1133 GLU A CA 1
ATOM 9044 C C . GLU A 1 1133 ? -22.814 1.349 61.725 1.00 87.88 1133 GLU A C 1
ATOM 9046 O O . GLU A 1 1133 ? -22.950 0.692 60.688 1.00 87.88 1133 GLU A O 1
ATOM 9051 N N . LYS A 1 1134 ? -21.737 2.115 61.975 1.00 88.62 1134 LYS A N 1
ATOM 9052 C CA . LYS A 1 1134 ? -20.631 2.395 61.042 1.00 88.62 1134 LYS A CA 1
ATOM 9053 C C . LYS A 1 1134 ? -21.100 3.021 59.718 1.00 88.62 1134 LYS A C 1
ATOM 9055 O O . LYS A 1 1134 ? -20.705 2.580 58.646 1.00 88.62 1134 LYS A O 1
ATOM 9060 N N . ILE A 1 1135 ? -21.975 4.023 59.787 1.00 90.38 1135 ILE A N 1
ATOM 9061 C CA . ILE A 1 1135 ? -22.492 4.738 58.613 1.00 90.38 1135 ILE A CA 1
ATOM 9062 C C . ILE A 1 1135 ? -21.474 5.779 58.144 1.00 90.38 1135 ILE A C 1
ATOM 9064 O O . ILE A 1 1135 ? -21.049 6.633 58.922 1.00 90.38 1135 ILE A O 1
ATOM 9068 N N . THR A 1 1136 ? -21.144 5.731 56.858 1.00 89.44 1136 THR A N 1
ATOM 9069 C CA . THR A 1 1136 ? -20.232 6.661 56.185 1.00 89.44 1136 THR A CA 1
ATOM 9070 C C . THR A 1 1136 ? -21.013 7.756 55.468 1.00 89.44 1136 THR A C 1
ATOM 9072 O O . THR A 1 1136 ? -20.735 8.931 55.685 1.00 89.44 1136 THR A O 1
ATOM 9075 N N . SER A 1 1137 ? -22.050 7.398 54.706 1.00 92.00 1137 SER A N 1
ATOM 9076 C CA . SER A 1 1137 ? -22.894 8.343 53.961 1.00 92.00 1137 SER A CA 1
ATOM 9077 C C . SER A 1 1137 ? -24.371 8.105 54.272 1.00 92.00 1137 SER A C 1
ATOM 9079 O O . SER A 1 1137 ? -24.786 6.973 54.522 1.00 92.00 1137 SER A O 1
ATOM 9081 N N . ALA A 1 1138 ? -25.194 9.153 54.275 1.00 94.56 1138 ALA A N 1
ATOM 9082 C CA . ALA A 1 1138 ? -26.627 9.008 54.525 1.00 94.56 1138 ALA A CA 1
ATOM 9083 C C . ALA A 1 1138 ? -27.465 10.117 53.878 1.00 94.56 1138 ALA A C 1
ATOM 9085 O O . ALA A 1 1138 ? -27.090 11.290 53.872 1.00 94.56 1138 ALA A O 1
ATOM 9086 N N . ALA A 1 1139 ? -28.648 9.731 53.404 1.00 94.62 1139 ALA A N 1
ATOM 9087 C CA . ALA A 1 1139 ? -29.720 10.632 53.012 1.00 94.62 1139 ALA A CA 1
ATOM 9088 C C . ALA A 1 1139 ? -30.848 10.562 54.041 1.00 94.62 1139 ALA A C 1
ATOM 9090 O O . ALA A 1 1139 ? -31.406 9.499 54.299 1.00 94.62 1139 ALA A O 1
ATOM 9091 N N . CYS A 1 1140 ? -31.212 11.700 54.617 1.00 94.12 1140 CYS A N 1
ATOM 9092 C CA . CYS A 1 1140 ? -32.404 11.847 55.432 1.00 94.12 1140 CYS A CA 1
ATOM 9093 C C . CYS A 1 1140 ? -33.439 12.672 54.671 1.00 94.12 1140 CYS A C 1
ATOM 9095 O O . CYS A 1 1140 ? -33.247 13.866 54.441 1.00 94.12 1140 CYS A O 1
ATOM 9097 N N . VAL A 1 1141 ? -34.537 12.031 54.289 1.00 94.50 1141 VAL A N 1
ATOM 9098 C CA . VAL A 1 1141 ? -35.589 12.610 53.457 1.00 94.50 1141 VAL A CA 1
ATOM 9099 C C . VAL A 1 1141 ? -36.835 12.833 54.301 1.00 94.50 1141 VAL A C 1
ATOM 9101 O O . VAL A 1 1141 ? -37.274 11.944 55.037 1.00 94.50 1141 VAL A O 1
ATOM 9104 N N . LEU A 1 1142 ? -37.418 14.026 54.210 1.00 93.69 1142 LEU A N 1
ATOM 9105 C CA . LEU A 1 1142 ? -38.655 14.333 54.923 1.00 93.69 1142 LEU A CA 1
ATOM 9106 C C . LEU A 1 1142 ? -39.853 13.685 54.231 1.00 93.69 1142 LEU A C 1
ATOM 9108 O O . LEU A 1 1142 ? -40.108 13.912 53.050 1.00 93.69 1142 LEU A O 1
ATOM 9112 N N . LEU A 1 1143 ? -40.647 12.941 54.997 1.00 92.88 1143 LEU A N 1
ATOM 9113 C CA . LEU A 1 1143 ? -41.924 12.413 54.533 1.00 92.88 1143 LEU A CA 1
ATOM 9114 C C . LEU A 1 1143 ? -42.967 13.506 54.747 1.00 92.88 1143 LEU A C 1
ATOM 9116 O O . LEU A 1 1143 ? -43.457 13.703 55.860 1.00 92.88 1143 LEU A O 1
ATOM 9120 N N . LYS A 1 1144 ? -43.273 14.261 53.694 1.00 89.38 1144 LYS A N 1
ATOM 9121 C CA . LYS A 1 1144 ? -44.217 15.382 53.749 1.00 89.38 1144 LYS A CA 1
ATOM 9122 C C . LYS A 1 1144 ? -45.286 15.271 52.672 1.00 89.38 1144 LYS A C 1
ATOM 9124 O O . LYS A 1 1144 ? -45.021 14.877 51.540 1.00 89.38 1144 LYS A O 1
ATOM 9129 N N . THR A 1 1145 ? -46.498 15.661 53.038 1.00 83.50 1145 THR A N 1
ATOM 9130 C CA . THR A 1 1145 ? -47.576 15.955 52.088 1.00 83.50 1145 THR A CA 1
ATOM 9131 C C . THR A 1 1145 ? -47.661 17.469 51.887 1.00 83.50 1145 THR A C 1
ATOM 9133 O O . THR A 1 1145 ? -46.993 18.226 52.589 1.00 83.50 1145 THR A O 1
ATOM 9136 N N . ASN A 1 1146 ? -48.520 17.945 50.982 1.00 77.38 1146 ASN A N 1
ATOM 9137 C CA . ASN A 1 1146 ? -48.745 19.388 50.797 1.00 77.38 1146 ASN A CA 1
ATOM 9138 C C . ASN A 1 1146 ? -49.265 20.109 52.062 1.00 77.38 1146 ASN A C 1
ATOM 9140 O O . ASN A 1 1146 ? -49.325 21.333 52.071 1.00 77.38 1146 ASN A O 1
ATOM 9144 N N . GLN A 1 1147 ? -49.681 19.374 53.100 1.00 74.19 1147 GLN A N 1
ATOM 9145 C CA . GLN A 1 1147 ? -50.343 19.916 54.291 1.00 74.19 1147 GLN A CA 1
ATOM 9146 C C . GLN A 1 1147 ? -49.521 19.758 55.578 1.00 74.19 1147 GLN A C 1
ATOM 9148 O O . GLN A 1 1147 ? -49.626 20.604 56.459 1.00 74.19 1147 GLN A O 1
ATOM 9153 N N . GLU A 1 1148 ? -48.716 18.699 55.708 1.00 86.75 1148 GLU A N 1
ATOM 9154 C CA . GLU A 1 1148 ? -47.957 18.415 56.934 1.00 86.75 1148 GLU A CA 1
ATOM 9155 C C . GLU A 1 1148 ? -46.748 17.494 56.691 1.00 86.75 1148 GLU A C 1
ATOM 9157 O O . GLU A 1 1148 ? -46.723 16.712 55.732 1.00 86.75 1148 GLU A O 1
ATOM 9162 N N . ILE A 1 1149 ? -45.769 17.556 57.603 1.00 90.25 1149 ILE A N 1
ATOM 9163 C CA . ILE A 1 1149 ? -44.702 16.554 57.737 1.00 90.25 1149 ILE A CA 1
ATOM 9164 C C . ILE A 1 1149 ? -45.269 15.379 58.533 1.00 90.25 1149 ILE A C 1
ATOM 9166 O O . ILE A 1 1149 ? -45.680 15.536 59.682 1.00 90.25 1149 ILE A O 1
ATOM 9170 N N . VAL A 1 1150 ? -45.275 14.199 57.922 1.00 90.50 1150 VAL A N 1
ATOM 9171 C CA . VAL A 1 1150 ? -45.773 12.960 58.529 1.00 90.50 1150 VAL A CA 1
ATOM 9172 C C . VAL A 1 1150 ? -44.647 12.055 59.025 1.00 90.50 1150 VAL A C 1
ATOM 9174 O O . VAL A 1 1150 ? -44.930 11.073 59.704 1.00 90.50 1150 VAL A O 1
ATOM 9177 N N . GLY A 1 1151 ? -43.381 12.359 58.731 1.00 91.81 1151 GLY A N 1
ATOM 9178 C CA . GLY A 1 1151 ? -42.253 11.547 59.184 1.00 91.81 1151 GLY A CA 1
ATOM 9179 C C . GLY A 1 1151 ? -40.905 11.938 58.588 1.00 91.81 1151 GLY A C 1
ATOM 9180 O O . GLY A 1 1151 ? -40.782 12.942 57.884 1.00 91.81 1151 GLY A O 1
ATOM 9181 N N . ALA A 1 1152 ? -39.899 11.109 58.849 1.00 93.38 1152 ALA A N 1
ATOM 9182 C CA . ALA A 1 1152 ? -38.565 11.207 58.262 1.00 93.38 1152 ALA A CA 1
ATOM 9183 C C . ALA A 1 1152 ? -38.037 9.808 57.921 1.00 93.38 1152 ALA A C 1
ATOM 9185 O O . ALA A 1 1152 ? -38.180 8.879 58.715 1.00 93.38 1152 ALA A O 1
ATOM 9186 N N . MET A 1 1153 ? -37.413 9.663 56.755 1.00 95.00 1153 MET A N 1
ATOM 9187 C CA . MET A 1 1153 ? -36.800 8.419 56.295 1.00 95.00 1153 MET A CA 1
ATOM 9188 C C . MET A 1 1153 ? -35.291 8.608 56.164 1.00 95.00 1153 MET A C 1
ATOM 9190 O O . MET A 1 1153 ? -34.836 9.506 55.465 1.00 95.00 1153 MET A O 1
ATOM 9194 N N . PHE A 1 1154 ? -34.513 7.755 56.821 1.00 94.50 1154 PHE A N 1
ATOM 9195 C CA . PHE A 1 1154 ? -33.057 7.735 56.736 1.00 94.50 1154 PHE A CA 1
ATOM 9196 C C . PHE A 1 1154 ? -32.621 6.549 55.889 1.00 94.50 1154 PHE A C 1
ATOM 9198 O O . PHE A 1 1154 ? -32.877 5.407 56.258 1.00 94.50 1154 PHE A O 1
ATOM 9205 N N . VAL A 1 1155 ? -31.925 6.831 54.796 1.00 93.62 1155 VAL A N 1
ATOM 9206 C CA . VAL A 1 1155 ? -31.304 5.877 53.880 1.00 93.62 1155 VAL A CA 1
ATOM 9207 C C . VAL A 1 1155 ? -29.797 5.956 54.098 1.00 93.62 1155 VAL A C 1
ATOM 9209 O O . VAL A 1 1155 ? -29.191 6.995 53.844 1.00 93.62 1155 VAL A O 1
ATOM 9212 N N . SER A 1 1156 ? -29.204 4.906 54.663 1.00 92.75 1156 SER A N 1
ATOM 9213 C CA . SER A 1 1156 ? -27.842 4.937 55.212 1.00 92.75 1156 SER A CA 1
ATOM 9214 C C . SER A 1 1156 ? -26.926 3.910 54.548 1.00 92.75 1156 SER A C 1
ATOM 9216 O O . SER A 1 1156 ? -27.334 2.773 54.301 1.00 92.75 1156 SER A O 1
ATOM 9218 N N . TYR A 1 1157 ? -25.673 4.306 54.330 1.00 88.69 1157 TYR A N 1
ATOM 9219 C CA . TYR A 1 1157 ? -24.623 3.510 53.701 1.00 88.69 1157 TYR A CA 1
ATOM 9220 C C . TYR A 1 1157 ? -23.392 3.440 54.604 1.00 88.69 1157 TYR A C 1
ATOM 9222 O O . TYR A 1 1157 ? -22.944 4.446 55.153 1.00 88.69 1157 TYR A O 1
ATOM 9230 N N . ARG A 1 1158 ? -22.806 2.254 54.739 1.00 84.44 1158 ARG A N 1
ATOM 9231 C CA . ARG A 1 1158 ? -21.526 2.016 55.425 1.00 84.44 1158 ARG A CA 1
ATOM 9232 C C . ARG A 1 1158 ? -20.325 2.343 54.544 1.00 84.44 1158 ARG A C 1
ATOM 9234 O O . ARG A 1 1158 ? -19.222 2.520 55.044 1.00 84.44 1158 ARG A O 1
ATOM 9241 N N . ARG A 1 1159 ? -20.564 2.502 53.246 1.00 79.75 1159 ARG A N 1
ATOM 9242 C CA . ARG A 1 1159 ? -19.600 2.949 52.240 1.00 79.75 1159 ARG A CA 1
ATOM 9243 C C . ARG A 1 1159 ? -19.786 4.421 51.895 1.00 79.75 1159 ARG A C 1
ATOM 9245 O O . ARG A 1 1159 ? -20.850 4.988 52.144 1.00 79.75 1159 ARG A O 1
ATOM 9252 N N . HIS A 1 1160 ? -18.761 4.997 51.275 1.00 81.94 1160 HIS A N 1
ATOM 9253 C CA . HIS A 1 1160 ? -18.886 6.286 50.613 1.00 81.94 1160 HIS A CA 1
ATOM 9254 C C . HIS A 1 1160 ? -19.931 6.190 49.489 1.00 81.94 1160 HIS A C 1
ATOM 9256 O O . HIS A 1 1160 ? -19.872 5.281 48.659 1.00 81.94 1160 HIS A O 1
ATOM 9262 N N . HIS A 1 1161 ? -20.907 7.097 49.488 1.00 82.38 1161 HIS A N 1
ATOM 9263 C CA . HIS A 1 1161 ? -21.979 7.160 48.495 1.00 82.38 1161 HIS A CA 1
ATOM 9264 C C . HIS A 1 1161 ? -22.276 8.615 48.129 1.00 82.38 1161 HIS A C 1
ATOM 9266 O O . HIS A 1 1161 ? -22.662 9.410 48.989 1.00 82.38 1161 HIS A O 1
ATOM 9272 N N . GLU A 1 1162 ? -22.118 8.953 46.848 1.00 82.62 1162 GLU A N 1
ATOM 9273 C CA . GLU A 1 1162 ? -22.409 10.286 46.313 1.00 82.62 1162 GLU A CA 1
ATOM 9274 C C . GLU A 1 1162 ? -23.864 10.367 45.832 1.00 82.62 1162 GLU A C 1
ATOM 9276 O O . GLU A 1 1162 ? -24.301 9.605 44.971 1.00 82.62 1162 GLU A O 1
ATOM 9281 N N . PHE A 1 1163 ? -24.615 11.334 46.363 1.00 83.75 1163 PHE A N 1
ATOM 9282 C CA . PHE A 1 1163 ? -26.027 11.525 46.026 1.00 83.75 1163 PHE A CA 1
ATOM 9283 C C . PHE A 1 1163 ? -26.195 12.419 44.799 1.00 83.75 1163 PHE A C 1
ATOM 9285 O O . PHE A 1 1163 ? -26.205 13.654 44.920 1.00 83.75 1163 PHE A O 1
ATOM 9292 N N . THR A 1 1164 ? -26.398 11.803 43.635 1.00 80.00 1164 THR A N 1
ATOM 9293 C CA . THR A 1 1164 ? -26.640 12.522 42.370 1.00 80.00 1164 THR A CA 1
ATOM 9294 C C . THR A 1 1164 ? -27.974 13.296 42.384 1.00 80.00 1164 THR A C 1
ATOM 9296 O O . THR A 1 1164 ? -28.906 12.894 43.084 1.00 80.00 1164 THR A O 1
ATOM 9299 N N . PRO A 1 1165 ? -28.132 14.393 41.611 1.00 79.00 1165 PRO A N 1
ATOM 9300 C CA . PRO A 1 1165 ? -29.401 15.133 41.536 1.00 79.00 1165 PRO A CA 1
ATOM 9301 C C . PRO A 1 1165 ? -30.603 14.269 41.123 1.00 79.00 1165 PRO A C 1
ATOM 9303 O O . PRO A 1 1165 ? -31.698 14.421 41.673 1.00 79.00 1165 PRO A O 1
ATOM 9306 N N . ASP A 1 1166 ? -30.386 13.333 40.195 1.00 72.25 1166 ASP A N 1
ATOM 9307 C CA . ASP A 1 1166 ? -31.404 12.379 39.752 1.00 72.25 1166 ASP A CA 1
ATOM 9308 C C . ASP A 1 1166 ? -31.809 11.459 40.912 1.00 72.25 1166 ASP A C 1
ATOM 9310 O O . ASP A 1 1166 ? -32.992 11.334 41.218 1.00 72.25 1166 ASP A O 1
ATOM 9314 N N . GLU A 1 1167 ? -30.842 10.878 41.628 1.00 80.00 1167 GLU A N 1
ATOM 9315 C CA . GLU A 1 1167 ? -31.110 10.019 42.787 1.00 80.00 1167 GLU A CA 1
ATOM 9316 C C . GLU A 1 1167 ? -31.858 10.755 43.906 1.00 80.00 1167 GLU A C 1
ATOM 9318 O O . GLU A 1 1167 ? -32.827 10.220 44.445 1.00 80.00 1167 GLU A O 1
ATOM 9323 N N . ARG A 1 1168 ? -31.474 12.002 44.213 1.00 88.50 1168 ARG A N 1
ATOM 9324 C CA . ARG A 1 1168 ? -32.196 12.849 45.181 1.00 88.50 1168 ARG A CA 1
ATOM 9325 C C . ARG A 1 1168 ? -33.648 13.051 44.762 1.00 88.50 1168 ARG A C 1
ATOM 9327 O O . ARG A 1 1168 ? -34.546 12.939 45.589 1.00 88.50 1168 ARG A O 1
ATOM 9334 N N . SER A 1 1169 ? -33.892 13.293 43.476 1.00 84.62 1169 SER A N 1
ATOM 9335 C CA . SER A 1 1169 ? -35.250 13.450 42.945 1.00 84.62 1169 SER A CA 1
ATOM 9336 C C . SER A 1 1169 ? -36.072 12.169 43.115 1.00 84.62 1169 SER A C 1
ATOM 9338 O O . SER A 1 1169 ? -37.231 12.233 43.522 1.00 84.62 1169 SER A O 1
ATOM 9340 N N . LEU A 1 1170 ? -35.473 10.998 42.874 1.00 80.50 1170 LEU A N 1
ATOM 9341 C CA . LEU A 1 1170 ? -36.138 9.709 43.092 1.00 80.50 1170 LEU A CA 1
ATOM 9342 C C . LEU A 1 1170 ? -36.434 9.454 44.576 1.00 80.50 1170 LEU A C 1
ATOM 9344 O O . LEU A 1 1170 ? -37.515 8.964 44.906 1.00 80.50 1170 LEU A O 1
ATOM 9348 N N . LEU A 1 1171 ? -35.503 9.805 45.467 1.00 87.12 1171 LEU A N 1
ATOM 9349 C CA . LEU A 1 1171 ? -35.684 9.722 46.918 1.00 87.12 1171 LEU A CA 1
ATOM 9350 C C . LEU A 1 1171 ? -36.854 10.597 47.391 1.00 87.12 1171 LEU A C 1
ATOM 9352 O O . LEU A 1 1171 ? -37.681 10.135 48.175 1.00 87.12 1171 LEU A O 1
ATOM 9356 N N . GLU A 1 1172 ? -36.973 11.820 46.871 1.00 88.62 1172 GLU A N 1
ATOM 9357 C CA . GLU A 1 1172 ? -38.093 12.723 47.168 1.00 88.62 1172 GLU A CA 1
ATOM 9358 C C . GLU A 1 1172 ? -39.431 12.197 46.614 1.00 88.62 1172 GLU A C 1
ATOM 9360 O O . GLU A 1 1172 ? -40.452 12.267 47.301 1.00 88.62 1172 GLU A O 1
ATOM 9365 N N . ILE A 1 1173 ? -39.449 11.610 45.407 1.00 86.06 1173 ILE A N 1
ATOM 9366 C CA . ILE A 1 1173 ? -40.655 10.972 44.842 1.00 86.06 1173 ILE A CA 1
ATOM 9367 C C . ILE A 1 1173 ? -41.113 9.814 45.734 1.00 86.06 1173 ILE A C 1
ATOM 9369 O O . ILE A 1 1173 ? -42.294 9.728 46.086 1.00 86.06 1173 ILE A O 1
ATOM 9373 N N . LEU A 1 1174 ? -40.185 8.939 46.137 1.00 84.62 1174 LEU A N 1
ATOM 9374 C CA . LEU A 1 1174 ? -40.500 7.830 47.032 1.00 84.62 1174 LEU A CA 1
ATOM 9375 C C . LEU A 1 1174 ? -41.002 8.339 48.389 1.00 84.62 1174 LEU A C 1
ATOM 9377 O O . LEU A 1 1174 ? -42.003 7.833 48.895 1.00 84.62 1174 LEU A O 1
ATOM 9381 N N . ALA A 1 1175 ? -40.351 9.359 48.950 1.00 89.19 1175 ALA A N 1
ATOM 9382 C CA . ALA A 1 1175 ? -40.752 9.984 50.205 1.00 89.19 1175 ALA A CA 1
ATOM 9383 C C . ALA A 1 1175 ? -42.160 10.593 50.135 1.00 89.19 1175 ALA A C 1
ATOM 9385 O O . ALA A 1 1175 ? -42.934 10.453 51.082 1.00 89.19 1175 ALA A O 1
ATOM 9386 N N . SER A 1 1176 ? -42.525 11.219 49.013 1.00 88.06 1176 SER A N 1
ATOM 9387 C CA . SER A 1 1176 ? -43.871 11.758 48.801 1.00 88.06 1176 SER A CA 1
ATOM 9388 C C . SER A 1 1176 ? -44.928 10.648 48.754 1.00 88.06 1176 SER A C 1
ATOM 9390 O O . SER A 1 1176 ? -45.937 10.727 49.460 1.00 88.06 1176 SER A O 1
ATOM 9392 N N . ASN A 1 1177 ? -44.668 9.565 48.014 1.00 86.56 1177 ASN A N 1
ATOM 9393 C CA . ASN A 1 1177 ? -45.565 8.404 47.953 1.00 86.56 1177 ASN A CA 1
ATOM 9394 C C . ASN A 1 1177 ? -45.716 7.727 49.325 1.00 86.56 1177 ASN A C 1
ATOM 9396 O O . ASN A 1 1177 ? -46.831 7.434 49.759 1.00 86.56 1177 ASN A O 1
ATOM 9400 N N . ALA A 1 1178 ? -44.606 7.545 50.044 1.00 87.56 1178 ALA A N 1
ATOM 9401 C CA . ALA A 1 1178 ? -44.592 7.028 51.408 1.00 87.56 1178 ALA A CA 1
ATOM 9402 C C . ALA A 1 1178 ? -45.384 7.928 52.372 1.00 87.56 1178 ALA A C 1
ATOM 9404 O O . ALA A 1 1178 ? -46.152 7.430 53.194 1.00 87.56 1178 ALA A O 1
ATOM 9405 N N . ALA A 1 1179 ? -45.260 9.253 52.245 1.00 89.31 1179 ALA A N 1
ATOM 9406 C CA . ALA A 1 1179 ? -46.005 10.206 53.061 1.00 89.31 1179 ALA A CA 1
ATOM 9407 C C . ALA A 1 1179 ? -47.523 10.088 52.846 1.00 89.31 1179 ALA A C 1
ATOM 9409 O O . ALA A 1 1179 ? -48.291 10.103 53.812 1.00 89.31 1179 ALA A O 1
ATOM 9410 N N . VAL A 1 1180 ? -47.960 9.931 51.591 1.00 86.06 1180 VAL A N 1
ATOM 9411 C CA . VAL A 1 1180 ? -49.371 9.689 51.249 1.00 86.06 1180 VAL A CA 1
ATOM 9412 C C . VAL A 1 1180 ? -49.856 8.367 51.845 1.00 86.06 1180 VAL A C 1
ATOM 9414 O O . VAL A 1 1180 ? -50.917 8.344 52.467 1.00 86.06 1180 VAL A O 1
ATOM 9417 N N . ALA A 1 1181 ? -49.072 7.294 51.721 1.00 84.25 1181 ALA A N 1
ATOM 9418 C CA . ALA A 1 1181 ? -49.418 5.974 52.245 1.00 84.25 1181 ALA A CA 1
ATOM 9419 C C . ALA A 1 1181 ? -49.576 5.980 53.779 1.00 84.25 1181 ALA A C 1
ATOM 9421 O O . ALA A 1 1181 ? -50.600 5.534 54.300 1.00 84.25 1181 ALA A O 1
ATOM 9422 N N . ILE A 1 1182 ? -48.623 6.581 54.505 1.00 85.81 1182 ILE A N 1
ATOM 9423 C CA . ILE A 1 1182 ? -48.687 6.748 55.968 1.00 85.81 1182 ILE A CA 1
ATOM 9424 C C . ILE A 1 1182 ? -49.925 7.558 56.366 1.00 85.81 1182 ILE A C 1
ATOM 9426 O O . ILE A 1 1182 ? -50.648 7.179 57.291 1.00 85.81 1182 ILE A O 1
ATOM 9430 N N . ARG A 1 1183 ? -50.205 8.664 55.662 1.00 84.44 1183 ARG A N 1
ATOM 9431 C CA . ARG A 1 1183 ? -51.375 9.506 55.946 1.00 84.44 1183 ARG A CA 1
ATOM 9432 C C . ARG A 1 1183 ? -52.685 8.753 55.717 1.00 84.44 1183 ARG A C 1
ATOM 9434 O O . ARG A 1 1183 ? -53.580 8.843 56.556 1.00 84.44 1183 ARG A O 1
ATOM 9441 N N . ASN A 1 1184 ? -52.796 8.013 54.615 1.00 81.19 1184 ASN A N 1
ATOM 9442 C CA . ASN A 1 1184 ? -53.987 7.230 54.295 1.00 81.19 1184 ASN A CA 1
ATOM 9443 C C . ASN A 1 1184 ? -54.230 6.151 55.357 1.00 81.19 1184 ASN A C 1
ATOM 9445 O O . ASN A 1 1184 ? -55.346 6.067 55.869 1.00 81.19 1184 ASN A O 1
ATOM 9449 N N . ARG A 1 1185 ? -53.182 5.424 55.783 1.00 84.12 1185 ARG A N 1
ATOM 9450 C CA . ARG A 1 1185 ? -53.272 4.475 56.905 1.00 84.12 1185 ARG A CA 1
ATOM 9451 C C . ARG A 1 1185 ? -53.814 5.159 58.161 1.00 84.12 1185 ARG A C 1
ATOM 9453 O O . ARG A 1 1185 ? -54.784 4.683 58.738 1.00 84.12 1185 ARG A O 1
ATOM 9460 N N . ARG A 1 1186 ? -53.257 6.314 58.558 1.00 79.06 1186 ARG A N 1
ATOM 9461 C CA . ARG A 1 1186 ? -53.738 7.065 59.738 1.00 79.06 1186 ARG A CA 1
ATOM 9462 C C . ARG A 1 1186 ? -55.212 7.450 59.633 1.00 79.06 1186 ARG A C 1
ATOM 9464 O O . ARG A 1 1186 ? -55.928 7.378 60.629 1.00 79.06 1186 ARG A O 1
ATOM 9471 N N . GLN A 1 1187 ? -55.661 7.904 58.462 1.00 75.81 1187 GLN A N 1
ATOM 9472 C CA . GLN A 1 1187 ? -57.062 8.275 58.247 1.00 75.81 1187 GLN A CA 1
ATOM 9473 C C . GLN A 1 1187 ? -57.983 7.054 58.343 1.00 75.81 1187 GLN A C 1
ATOM 9475 O O . GLN A 1 1187 ? -59.003 7.129 59.023 1.00 75.81 1187 GLN A O 1
ATOM 9480 N N . LEU A 1 1188 ? -57.597 5.923 57.748 1.00 72.38 1188 LEU A N 1
ATOM 9481 C CA . LEU A 1 1188 ? -58.341 4.663 57.833 1.00 72.38 1188 LEU A CA 1
ATOM 9482 C C . LEU A 1 1188 ? -58.405 4.132 59.273 1.00 72.38 1188 LEU A C 1
ATOM 9484 O O . LEU A 1 1188 ? -59.479 3.749 59.735 1.00 72.38 1188 LEU A O 1
ATOM 9488 N N . SER A 1 1189 ? -57.302 4.202 60.027 1.00 69.00 1189 SER A N 1
ATOM 9489 C CA . SER A 1 1189 ? -57.274 3.827 61.447 1.00 69.00 1189 SER A CA 1
ATOM 9490 C C . SER A 1 1189 ? -58.215 4.686 62.302 1.00 69.00 1189 SER A C 1
ATOM 9492 O O . SER A 1 1189 ? -58.873 4.147 63.186 1.00 69.00 1189 SER A O 1
ATOM 9494 N N . ARG A 1 1190 ? -58.341 5.994 62.013 1.00 68.75 1190 ARG A N 1
ATOM 9495 C CA . ARG A 1 1190 ? -59.296 6.896 62.694 1.00 68.75 1190 ARG A CA 1
ATOM 9496 C C . ARG A 1 1190 ? -60.758 6.583 62.363 1.00 68.75 1190 ARG A C 1
ATOM 9498 O O . ARG A 1 1190 ? -61.618 6.698 63.233 1.00 68.75 1190 ARG A O 1
ATOM 9505 N N . VAL A 1 1191 ? -61.041 6.168 61.125 1.00 62.12 1191 VAL A N 1
ATOM 9506 C CA . VAL A 1 1191 ? -62.385 5.732 60.699 1.00 62.12 1191 VAL A CA 1
ATOM 9507 C C . VAL A 1 1191 ? -62.766 4.398 61.360 1.00 62.12 1191 VAL A C 1
ATOM 9509 O O . VAL A 1 1191 ? -63.912 4.231 61.771 1.00 62.12 1191 VAL A O 1
ATOM 9512 N N . GLY A 1 1192 ? -61.811 3.477 61.530 1.00 54.28 1192 GLY A N 1
ATOM 9513 C CA . GLY A 1 1192 ? -62.015 2.195 62.217 1.00 54.28 1192 GLY A CA 1
ATOM 9514 C C . GLY A 1 1192 ? -62.141 2.290 63.747 1.00 54.28 1192 GLY A C 1
ATOM 9515 O O . GLY A 1 1192 ? -62.790 1.441 64.352 1.00 54.28 1192 GLY A O 1
ATOM 9516 N N . SER A 1 1193 ? -61.572 3.323 64.383 1.00 48.84 1193 SER A N 1
ATOM 9517 C CA . SER A 1 1193 ? -61.584 3.514 65.845 1.00 48.84 1193 SER A CA 1
ATOM 9518 C C . SER A 1 1193 ? -62.798 4.283 66.395 1.00 48.84 1193 SER A C 1
ATOM 9520 O O . SER A 1 1193 ? -62.832 4.590 67.584 1.00 48.84 1193 SER A O 1
ATOM 9522 N N . GLY A 1 1194 ? -63.807 4.590 65.571 1.00 45.44 1194 GLY A N 1
ATOM 9523 C CA . GLY A 1 1194 ? -65.075 5.175 66.029 1.00 45.44 1194 GLY A CA 1
ATOM 9524 C C . GLY A 1 1194 ? -65.046 6.665 66.402 1.00 45.44 1194 GLY A C 1
ATOM 9525 O O . GLY A 1 1194 ? -66.000 7.147 67.009 1.00 45.44 1194 GLY A O 1
ATOM 9526 N N . GLU A 1 1195 ? -64.017 7.427 66.020 1.00 42.28 1195 GLU A N 1
ATOM 9527 C CA . GLU A 1 1195 ? -64.026 8.892 66.152 1.00 42.28 1195 GLU A CA 1
ATOM 9528 C C . GLU A 1 1195 ? -64.620 9.531 64.886 1.00 42.28 1195 GLU A C 1
ATOM 9530 O O . GLU A 1 1195 ? -63.921 9.892 63.940 1.00 42.28 1195 GLU A O 1
ATOM 9535 N N . ILE A 1 1196 ? -65.949 9.653 64.844 1.00 41.62 1196 ILE A N 1
ATOM 9536 C CA . ILE A 1 1196 ? -66.650 10.359 63.764 1.00 41.62 1196 ILE A CA 1
ATOM 9537 C C . ILE A 1 1196 ? -66.615 11.867 64.025 1.00 41.62 1196 ILE A C 1
ATOM 9539 O O . ILE A 1 1196 ? -67.239 12.356 64.964 1.00 41.62 1196 ILE A O 1
ATOM 9543 N N . SER A 1 1197 ? -65.994 12.615 63.110 1.00 36.47 1197 SER A N 1
ATOM 9544 C CA . SER A 1 1197 ? -66.374 14.000 62.813 1.00 36.47 1197 SER A CA 1
ATOM 9545 C C . SER A 1 1197 ? -65.953 14.392 61.388 1.00 36.47 1197 SER A C 1
ATOM 9547 O O . SER A 1 1197 ? -64.791 14.687 61.128 1.00 36.47 1197 SER A O 1
ATOM 9549 N N . THR A 1 1198 ? -66.946 14.417 60.489 1.00 41.28 1198 THR A N 1
ATOM 9550 C CA . THR A 1 1198 ? -67.005 15.123 59.187 1.00 41.28 1198 THR A CA 1
ATOM 9551 C C . THR A 1 1198 ? -65.918 14.823 58.142 1.00 41.28 1198 THR A C 1
ATOM 9553 O O . THR A 1 1198 ? -64.908 15.516 58.048 1.00 41.28 1198 THR A O 1
ATOM 9556 N N . LEU A 1 1199 ? -66.200 13.865 57.256 1.00 30.16 1199 LEU A N 1
ATOM 9557 C CA . LEU A 1 1199 ? -65.592 13.779 55.922 1.00 30.16 1199 LEU A CA 1
ATOM 9558 C C . LEU A 1 1199 ? -66.353 14.679 54.927 1.00 30.16 1199 LEU A C 1
ATOM 9560 O O . LEU A 1 1199 ? -67.579 14.569 54.853 1.00 30.16 1199 LEU A O 1
ATOM 9564 N N . PRO A 1 1200 ? -65.677 15.485 54.090 1.00 34.94 1200 PRO A N 1
ATOM 9565 C CA . PRO A 1 1200 ? -66.162 15.800 52.758 1.00 34.94 1200 PRO A CA 1
ATOM 9566 C C . PRO A 1 1200 ? -65.813 14.651 51.796 1.00 34.94 1200 PRO A C 1
ATOM 9568 O O . PRO A 1 1200 ? -64.743 14.049 51.861 1.00 34.94 1200 PRO A O 1
ATOM 9571 N N . THR A 1 1201 ? -66.753 14.355 50.909 1.00 32.34 1201 THR A N 1
ATOM 9572 C CA . THR A 1 1201 ? -66.706 13.381 49.810 1.00 32.34 1201 THR A CA 1
ATOM 9573 C C . THR A 1 1201 ? -65.444 13.495 48.936 1.00 32.34 1201 THR A C 1
ATOM 9575 O O . THR A 1 1201 ? -64.983 14.609 48.678 1.00 32.34 1201 THR A O 1
ATOM 9578 N N . PRO A 1 1202 ? -64.911 12.381 48.390 1.00 32.75 1202 PRO A N 1
ATOM 9579 C CA . PRO A 1 1202 ? -63.819 12.440 47.427 1.00 32.75 1202 PRO A CA 1
ATOM 9580 C C . PRO A 1 1202 ? -64.352 12.987 46.097 1.00 32.75 1202 PRO A C 1
ATOM 9582 O O . PRO A 1 1202 ? -65.119 12.328 45.395 1.00 32.75 1202 PRO A O 1
ATOM 9585 N N . GLN A 1 1203 ? -63.956 14.210 45.739 1.00 30.61 1203 GLN A N 1
ATOM 9586 C CA . GLN A 1 1203 ? -64.057 14.660 44.355 1.00 30.61 1203 GLN A CA 1
ATOM 9587 C C . GLN A 1 1203 ? -63.071 13.846 43.518 1.00 30.61 1203 GLN A C 1
ATOM 9589 O O . GLN A 1 1203 ? -61.861 13.895 43.732 1.00 30.61 1203 GLN A O 1
ATOM 9594 N N . ALA A 1 1204 ? -63.615 13.108 42.555 1.00 35.06 1204 ALA A N 1
ATOM 9595 C CA . ALA A 1 1204 ? -62.872 12.574 41.431 1.00 35.06 1204 ALA A CA 1
ATOM 9596 C C . ALA A 1 1204 ? -62.178 13.736 40.700 1.00 35.06 1204 ALA A C 1
ATOM 9598 O O . ALA A 1 1204 ? -62.810 14.476 39.947 1.00 35.06 1204 ALA A O 1
ATOM 9599 N N . ALA A 1 1205 ? -60.880 13.911 40.945 1.00 29.20 1205 ALA A N 1
ATOM 9600 C CA . ALA A 1 1205 ? -60.031 14.747 40.115 1.00 29.20 1205 ALA A CA 1
ATOM 9601 C C . ALA A 1 1205 ? -59.594 13.913 38.907 1.00 29.20 1205 ALA A C 1
ATOM 9603 O O . ALA A 1 1205 ? -58.739 13.034 38.986 1.00 29.20 1205 ALA A O 1
ATOM 9604 N N . SER A 1 1206 ? -60.291 14.189 37.813 1.00 27.45 1206 SER A N 1
ATOM 9605 C CA . SER A 1 1206 ? -59.980 13.886 36.425 1.00 27.45 1206 SER A CA 1
ATOM 9606 C C . SER A 1 1206 ? -58.495 13.686 36.110 1.00 27.45 1206 SER A C 1
ATOM 9608 O O . SER A 1 1206 ? -57.651 14.550 36.347 1.00 27.45 1206 SER A O 1
ATOM 9610 N N . SER A 1 1207 ? -58.243 12.571 35.433 1.00 33.97 1207 SER A N 1
ATOM 9611 C CA . SER A 1 1207 ? -57.245 12.401 34.382 1.00 33.97 1207 SER A CA 1
ATOM 9612 C C . SER A 1 1207 ? -56.984 13.686 33.580 1.00 33.97 1207 SER A C 1
ATOM 9614 O O . SER A 1 1207 ? -57.827 14.051 32.766 1.00 33.97 1207 SER A O 1
ATOM 9616 N N . SER A 1 1208 ? -55.829 14.332 33.771 1.00 33.38 1208 SER A N 1
ATOM 9617 C CA . SER A 1 1208 ? -55.157 15.156 32.745 1.00 33.38 1208 SER A CA 1
ATOM 9618 C C . SER A 1 1208 ? -53.949 15.908 33.315 1.00 33.38 1208 SER A C 1
ATOM 9620 O O . SER A 1 1208 ? -54.037 17.116 33.495 1.00 33.38 1208 SER A O 1
ATOM 9622 N N . ILE A 1 1209 ? -52.812 15.250 33.568 1.00 27.95 1209 ILE A N 1
ATOM 9623 C CA . ILE A 1 1209 ? -51.501 15.930 33.516 1.00 27.95 1209 ILE A CA 1
ATOM 9624 C C . ILE A 1 1209 ? -50.451 14.930 33.004 1.00 27.95 1209 ILE A C 1
ATOM 9626 O O . ILE A 1 1209 ? -49.680 14.363 33.768 1.00 27.95 1209 ILE A O 1
ATOM 9630 N N . PHE A 1 1210 ? -50.441 14.703 31.691 1.00 25.12 1210 PHE A N 1
ATOM 9631 C CA . PHE A 1 1210 ? -49.206 14.425 30.960 1.00 25.12 1210 PHE A CA 1
ATOM 9632 C C . PHE A 1 1210 ? -48.867 15.719 30.215 1.00 25.12 1210 PHE A C 1
ATOM 9634 O O . PHE A 1 1210 ? -49.643 16.111 29.342 1.00 25.12 1210 PHE A O 1
ATOM 9641 N N . PRO A 1 1211 ? -47.762 16.414 30.517 1.00 30.33 1211 PRO A N 1
ATOM 9642 C CA . PRO A 1 1211 ? -47.087 17.184 29.496 1.00 30.33 1211 PRO A CA 1
ATOM 9643 C C . PRO A 1 1211 ? -46.271 16.189 28.668 1.00 30.33 1211 PRO A C 1
ATOM 9645 O O . PRO A 1 1211 ? -45.440 15.459 29.206 1.00 30.33 1211 PRO A O 1
ATOM 9648 N N . GLU A 1 1212 ? -46.529 16.140 27.365 1.00 33.28 1212 GLU A N 1
ATOM 9649 C CA . GLU A 1 1212 ? -45.583 15.566 26.412 1.00 33.28 1212 GLU A CA 1
ATOM 9650 C C . GLU A 1 1212 ? -44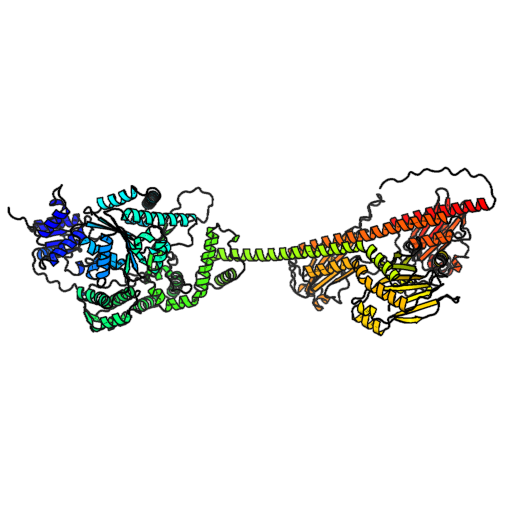.192 16.168 26.657 1.00 33.28 1212 GLU A C 1
ATOM 9652 O O . GLU A 1 1212 ? -44.012 17.381 26.500 1.00 33.28 1212 GLU A O 1
ATOM 9657 N N . ARG A 1 1213 ? -43.229 15.323 27.043 1.00 26.64 1213 ARG A N 1
ATOM 9658 C CA . ARG A 1 1213 ? -41.867 15.275 26.490 1.00 26.64 1213 ARG A CA 1
ATOM 9659 C C . ARG A 1 1213 ? -41.066 14.110 27.048 1.00 26.64 1213 ARG A C 1
ATOM 9661 O O . ARG A 1 1213 ? -40.901 14.048 28.284 1.00 26.64 1213 ARG A O 1
#